Protein AF-A0A7V9L648-F1 (afdb_monomer)

Radius of gyration: 43.21 Å; Cα contacts (8 Å, |Δi|>4): 983; chains: 1; bounding box: 144×81×114 Å

Foldseek 3Di:
DDPDDPPPPPPPLVVLLVVLVVLVVLVQLQLFADDDQATAHLAPRDGDHQDPVSLVVNLVSLVCSCVVRVPNVCVVQPDSVLLVVLSVLSSVQSVCVVVVRHDHRDCLVSADPVLSVLLVVCCPALLNVLLRRLCSNCVSPRVLSCQLSVVCVVCRVLLVLQSDDQPPRHSSLLSNLLSLQQRDADPPDDSVLSVLLSVLLSLQSNFWFFQQVLVLVLLVLLLCLLVVHPGDHRDDTDISNSVSRVLSSVLSNADRLLSSLLSLLSSLLSVSQQRVQRRVLCVVCVVLSVVSVVLSPDDDDPVVSVVVSVVSSVVSVVSSVVRGQGAGSVLLSVLSSLSSDPLCSVQSVLLSLLSNLPDCVLPSLLSSLSSSQSSVLSVVPPPAPCLSLLSNLNSVCSNVVQAPQLCVLVVCSSRHPDHDNLSSLQRPQDDSVLSNLLSVLSSVCVVVVDDDNLLSQQLSLLVSLPDPDSVLSNLLSVLCVPQDAGRHNLLNNLLVLLFPPDSVRSNLSSRLLRVLVVVDDPVLSNLLSVVSNQCSVLVNSVLVSVCSVVVVSVLSSLLSLLLVLDDPVQQDRLFADDPCPVLVVDPPLLSVLLRLQRGQDPCSSVVLQVLCCVQDHDLVVLVVLLVVLVVVPDDPVSVVVNVVSVVCSVPPDHDDPVVSVVSSVVSNVVSSVRSSVVSSVSSLVVSLVVLCVLLVHPDDDPVCPPPVNVSLSSVLSVDDNVSNNVVSLLSVLLVDDDPSDPCPPPVNVVVCVVCVVVVHDCCVVRVFDWDFDQDPVGDTDTDTDDSRSSVVSVVCVVVVDDD

Structure (mmCIF, N/CA/C/O backbone):
data_AF-A0A7V9L648-F1
#
_entry.id   AF-A0A7V9L648-F1
#
loop_
_atom_site.group_PDB
_atom_site.id
_atom_site.type_symbol
_atom_site.label_atom_id
_atom_site.label_alt_id
_atom_site.label_comp_id
_atom_site.label_asym_id
_atom_site.label_entity_id
_atom_site.label_seq_id
_atom_site.pdbx_PDB_ins_code
_atom_site.Cartn_x
_atom_site.Cartn_y
_atom_site.Cartn_z
_atom_site.occupancy
_atom_site.B_iso_or_equiv
_atom_site.auth_seq_id
_atom_site.auth_comp_id
_atom_site.auth_asym_id
_atom_site.auth_atom_id
_atom_site.pdbx_PDB_model_num
ATOM 1 N N . MET A 1 1 ? -84.218 8.683 1.174 1.00 38.84 1 MET A N 1
ATOM 2 C CA . MET A 1 1 ? -83.471 7.964 2.228 1.00 38.84 1 MET A CA 1
ATOM 3 C C . MET A 1 1 ? -82.472 7.023 1.568 1.00 38.84 1 MET A C 1
ATOM 5 O O . MET A 1 1 ? -82.883 6.026 0.996 1.00 38.84 1 MET A O 1
ATOM 9 N N . ARG A 1 2 ? -81.182 7.378 1.557 1.00 35.69 2 ARG A N 1
ATOM 10 C CA . ARG A 1 2 ? -80.076 6.487 1.174 1.00 35.69 2 ARG A CA 1
ATOM 11 C C . ARG A 1 2 ? -79.136 6.431 2.372 1.00 35.69 2 ARG A C 1
ATOM 13 O O . ARG A 1 2 ? -78.462 7.411 2.665 1.00 35.69 2 ARG A O 1
ATOM 20 N N . THR A 1 3 ? -79.166 5.319 3.091 1.00 41.81 3 THR A N 1
ATOM 21 C CA . THR A 1 3 ? -78.207 4.977 4.141 1.00 41.81 3 THR A CA 1
ATOM 22 C C . THR A 1 3 ? -76.872 4.669 3.475 1.00 41.81 3 THR A C 1
ATOM 24 O O . THR A 1 3 ? -76.731 3.658 2.791 1.00 41.81 3 THR A O 1
ATOM 27 N N . SER A 1 4 ? -75.910 5.579 3.610 1.00 41.78 4 SER A N 1
ATOM 28 C CA . SER A 1 4 ? -74.532 5.356 3.189 1.00 41.78 4 SER A CA 1
ATOM 29 C C . SER A 1 4 ? -73.875 4.363 4.144 1.00 41.78 4 SER A C 1
ATOM 31 O O . SER A 1 4 ? -73.567 4.719 5.283 1.00 41.78 4 SER A O 1
ATOM 33 N N . GLU A 1 5 ? -73.667 3.132 3.678 1.00 42.41 5 GLU A N 1
ATOM 34 C CA . GLU A 1 5 ? -72.758 2.179 4.313 1.00 42.41 5 GLU A CA 1
ATOM 35 C C . GLU A 1 5 ? -71.391 2.844 4.543 1.00 42.41 5 GLU A C 1
ATOM 37 O O . GLU A 1 5 ? -70.835 3.457 3.618 1.00 42.41 5 GLU A O 1
ATOM 42 N N . PRO A 1 6 ? -70.822 2.747 5.755 1.00 50.50 6 PRO A N 1
ATOM 43 C CA . PRO A 1 6 ? -69.469 3.204 5.989 1.00 50.50 6 PRO A CA 1
ATOM 44 C C . PRO A 1 6 ? -68.538 2.300 5.180 1.00 50.50 6 PRO A C 1
ATOM 46 O O . PRO A 1 6 ? -68.372 1.122 5.483 1.00 50.50 6 PRO A O 1
ATOM 49 N N . LYS A 1 7 ? -67.938 2.857 4.119 1.00 48.00 7 LYS A N 1
ATOM 50 C CA . LYS A 1 7 ? -66.817 2.236 3.409 1.00 48.00 7 LYS A CA 1
ATOM 51 C C . LYS A 1 7 ? -65.731 1.938 4.432 1.00 48.00 7 LYS A C 1
ATOM 53 O O . LYS A 1 7 ? -64.966 2.830 4.804 1.00 48.00 7 LYS A O 1
ATOM 58 N N . ASP A 1 8 ? -65.673 0.680 4.841 1.00 49.72 8 ASP A N 1
ATOM 59 C CA . ASP A 1 8 ? -64.637 0.109 5.677 1.00 49.72 8 ASP A CA 1
ATOM 60 C C . ASP A 1 8 ? -63.332 0.147 4.871 1.00 49.72 8 ASP A C 1
ATOM 62 O O . ASP A 1 8 ? -62.964 -0.761 4.118 1.00 49.72 8 ASP A O 1
ATOM 66 N N . ARG A 1 9 ? -62.674 1.312 4.903 1.00 54.00 9 ARG A N 1
ATOM 67 C CA . ARG A 1 9 ? -61.370 1.529 4.289 1.00 54.00 9 ARG A CA 1
ATOM 68 C C . ARG A 1 9 ? -60.407 0.632 5.049 1.00 54.00 9 ARG A C 1
ATOM 70 O O . ARG A 1 9 ? -59.843 1.061 6.053 1.00 54.00 9 ARG A O 1
ATOM 77 N N . LYS A 1 10 ? -60.183 -0.582 4.534 1.00 56.06 10 LYS A N 1
ATOM 78 C CA . LYS A 1 10 ? -59.005 -1.411 4.816 1.00 56.06 10 LYS A CA 1
ATOM 79 C C . LYS A 1 10 ? -57.760 -0.565 4.533 1.00 56.06 10 LYS A C 1
ATOM 81 O O . LYS A 1 10 ? -57.192 -0.603 3.444 1.00 56.06 10 LYS A O 1
ATOM 86 N N . ARG A 1 11 ? -57.363 0.267 5.502 1.00 58.44 11 ARG A N 1
ATOM 87 C CA . ARG A 1 11 ? -56.056 0.920 5.537 1.00 58.44 11 ARG A CA 1
ATOM 88 C C . ARG A 1 11 ? -55.055 -0.215 5.413 1.00 58.44 11 ARG A C 1
ATOM 90 O O . ARG A 1 11 ? -55.095 -1.154 6.204 1.00 58.44 11 ARG A O 1
ATOM 97 N N . SER A 1 12 ? -54.219 -0.172 4.379 1.00 68.25 12 SER A N 1
ATOM 98 C CA . SER A 1 12 ? -53.241 -1.230 4.160 1.00 68.25 12 SER A CA 1
ATOM 99 C C . SER A 1 12 ? -52.417 -1.395 5.441 1.00 68.25 12 SER A C 1
ATOM 101 O O . SER A 1 12 ? -51.861 -0.428 5.969 1.00 68.25 12 SER A O 1
ATOM 103 N N . GLY A 1 13 ? -52.362 -2.616 5.979 1.00 81.19 13 GLY A N 1
ATOM 104 C CA . GLY A 1 13 ? -51.686 -2.889 7.254 1.00 81.19 13 GLY A CA 1
ATOM 105 C C . GLY A 1 13 ? -50.190 -2.540 7.249 1.00 81.19 13 GLY A C 1
ATOM 106 O O . GLY A 1 13 ? -49.554 -2.538 8.298 1.00 81.19 13 GLY A O 1
ATOM 107 N N . ALA A 1 14 ? -49.607 -2.249 6.082 1.00 86.06 14 ALA A N 1
ATOM 108 C CA . ALA A 1 14 ? -48.256 -1.712 5.941 1.00 86.06 14 ALA A CA 1
ATOM 109 C C . ALA A 1 14 ? -48.180 -0.209 6.268 1.00 86.06 14 ALA A C 1
ATOM 111 O O . ALA A 1 14 ? -47.294 0.211 7.009 1.00 86.06 14 ALA A O 1
ATOM 112 N N . GLY A 1 15 ? -49.125 0.599 5.769 1.00 89.94 15 GLY A N 1
ATOM 113 C CA . GLY A 1 15 ? -49.150 2.039 6.035 1.00 89.94 15 GLY A CA 1
ATOM 114 C C . GLY A 1 15 ? -49.412 2.354 7.507 1.00 89.94 15 GLY A C 1
ATOM 115 O O . GLY A 1 15 ? -48.826 3.283 8.059 1.00 89.94 15 GLY A O 1
ATOM 116 N N . ASP A 1 16 ? -50.249 1.546 8.160 1.00 91.44 16 ASP A N 1
ATOM 117 C CA . ASP A 1 16 ? -50.535 1.719 9.583 1.00 91.44 16 ASP A CA 1
ATOM 118 C C . ASP A 1 16 ? -49.346 1.343 10.477 1.00 91.44 16 ASP A C 1
ATOM 120 O O . ASP A 1 16 ? -48.981 2.115 11.361 1.00 91.44 16 ASP A O 1
ATOM 124 N N . ARG A 1 17 ? -48.651 0.240 10.159 1.00 92.56 17 ARG A N 1
ATOM 125 C CA . ARG A 1 17 ? -47.387 -0.134 10.815 1.00 92.56 17 ARG A CA 1
ATOM 126 C C . ARG A 1 17 ? -46.305 0.932 10.654 1.00 92.56 17 ARG A C 1
ATOM 128 O O . ARG A 1 17 ? -45.653 1.268 11.634 1.00 92.56 17 ARG A O 1
ATOM 135 N N . ARG A 1 18 ? -46.144 1.510 9.458 1.00 93.25 18 ARG A N 1
ATOM 136 C CA . ARG A 1 18 ? -45.162 2.584 9.223 1.00 93.25 18 ARG A CA 1
ATOM 137 C C . ARG A 1 18 ? -45.448 3.820 10.086 1.00 93.25 18 ARG A C 1
ATOM 139 O O . ARG A 1 18 ? -44.516 4.402 10.630 1.00 93.25 18 ARG A O 1
ATOM 146 N N . ARG A 1 19 ? -46.719 4.215 10.236 1.00 94.56 19 ARG A N 1
ATOM 147 C CA . ARG A 1 19 ? -47.105 5.354 11.091 1.00 94.56 19 ARG A CA 1
ATOM 148 C C . ARG A 1 19 ? -46.895 5.071 12.573 1.00 94.56 19 ARG A C 1
ATOM 150 O O . ARG A 1 19 ? -46.301 5.901 13.251 1.00 94.56 19 ARG A O 1
ATOM 157 N N . ALA A 1 20 ? -47.322 3.901 13.048 1.00 94.25 20 ALA A N 1
ATOM 158 C CA . ALA A 1 20 ? -47.070 3.475 14.421 1.00 94.25 20 ALA A CA 1
ATOM 159 C C . ALA A 1 20 ? -45.561 3.450 14.727 1.00 94.25 20 ALA A C 1
ATOM 161 O O . ALA A 1 20 ? -45.137 4.024 15.725 1.00 94.25 20 ALA A O 1
ATOM 162 N N . GLY A 1 21 ? -44.744 2.913 13.814 1.00 93.25 21 GLY A N 1
ATOM 163 C CA . GLY A 1 21 ? -43.283 2.971 13.906 1.00 93.25 21 GLY A CA 1
ATOM 164 C C . GLY A 1 21 ? -42.745 4.403 13.995 1.00 93.25 21 GLY A C 1
ATOM 165 O O . GLY A 1 21 ? -41.923 4.693 14.854 1.00 93.25 21 GLY A O 1
ATOM 166 N N . GLY A 1 22 ? -43.271 5.336 13.194 1.00 95.19 22 GLY A N 1
ATOM 167 C CA . GLY A 1 22 ? -42.896 6.755 13.272 1.00 95.19 22 GLY A CA 1
ATOM 168 C C . GLY A 1 22 ? -43.228 7.434 14.610 1.00 95.19 22 GLY A C 1
ATOM 169 O O . GLY A 1 22 ? -42.546 8.383 14.998 1.00 95.19 22 GLY A O 1
ATOM 170 N N . TYR A 1 23 ? -44.246 6.963 15.338 1.00 96.31 23 TYR A N 1
ATOM 171 C CA . TYR A 1 23 ? -44.505 7.404 16.713 1.00 96.31 23 TYR A CA 1
ATOM 172 C C . TYR A 1 23 ? -43.536 6.773 17.713 1.00 96.31 23 TYR A C 1
ATOM 174 O O . TYR A 1 23 ? -43.047 7.482 18.587 1.00 96.31 23 TYR A O 1
ATOM 182 N N . LEU A 1 24 ? -43.232 5.479 17.574 1.00 94.88 24 LEU A N 1
ATOM 183 C CA . LEU A 1 24 ? -42.267 4.792 18.440 1.00 94.88 24 LEU A CA 1
ATOM 184 C C . LEU A 1 24 ? -40.866 5.405 18.326 1.00 94.88 24 LEU A C 1
ATOM 186 O O . LEU A 1 24 ? -40.232 5.644 19.344 1.00 94.88 24 LEU A O 1
ATOM 190 N N . VAL A 1 25 ? -40.440 5.805 17.124 1.00 92.88 25 VAL A N 1
ATOM 191 C CA . VAL A 1 25 ? -39.179 6.545 16.920 1.00 92.88 25 VAL A CA 1
ATOM 192 C C . VAL A 1 25 ? -39.148 7.863 17.706 1.00 92.88 25 VAL A C 1
ATOM 194 O O . VAL A 1 25 ? -38.105 8.264 18.199 1.00 92.88 25 VAL A O 1
ATOM 197 N N . GLN A 1 26 ? -40.283 8.545 17.896 1.00 94.06 26 GLN A N 1
ATOM 198 C CA . GLN A 1 26 ? -40.326 9.758 18.730 1.00 94.06 26 GLN A CA 1
ATOM 199 C C . GLN A 1 26 ? -40.237 9.463 20.236 1.00 94.06 26 GLN A C 1
ATOM 201 O O . GLN A 1 26 ? -40.047 10.389 21.028 1.00 94.06 26 GLN A O 1
ATOM 206 N N . LEU A 1 27 ? -40.404 8.201 20.635 1.00 93.88 27 LEU A N 1
ATOM 207 C CA . LEU A 1 27 ? -40.248 7.717 22.003 1.00 93.88 27 LEU A CA 1
ATOM 208 C C . LEU A 1 27 ? -38.885 7.058 22.243 1.00 93.88 27 LEU A C 1
ATOM 210 O O . LEU A 1 27 ? -38.610 6.733 23.393 1.00 93.88 27 LEU A O 1
ATOM 214 N N . SER A 1 28 ? -38.028 6.906 21.226 1.00 91.06 28 SER A N 1
ATOM 215 C CA . SER A 1 28 ? -36.736 6.209 21.360 1.00 91.06 28 SER A CA 1
ATOM 216 C C . SER A 1 28 ? -35.803 6.860 22.379 1.00 91.06 28 SER A C 1
ATOM 218 O O . SER A 1 28 ? -34.955 6.204 22.962 1.00 91.06 28 SER A O 1
ATOM 220 N N . TRP A 1 29 ? -35.994 8.142 22.700 1.00 91.44 29 TRP A N 1
ATOM 221 C CA . TRP A 1 29 ? -35.241 8.781 23.779 1.00 91.44 29 TRP A CA 1
ATOM 222 C C . TRP A 1 29 ? -35.503 8.147 25.159 1.00 91.44 29 TRP A C 1
ATOM 224 O O . TRP A 1 29 ? -34.675 8.297 26.050 1.00 91.44 29 TRP A O 1
ATOM 234 N N . LEU A 1 30 ? -36.616 7.419 25.340 1.00 92.94 30 LEU A N 1
ATOM 235 C CA . LEU A 1 30 ? -36.914 6.609 26.530 1.00 92.94 30 LEU A CA 1
ATOM 236 C C . LEU A 1 30 ? -36.149 5.272 26.553 1.00 92.94 30 LEU A C 1
ATOM 238 O O . LEU A 1 30 ? -36.219 4.548 27.548 1.00 92.94 30 LEU A O 1
ATOM 242 N N . GLU A 1 31 ? -35.416 4.921 25.499 1.00 90.25 31 GLU A N 1
ATOM 243 C CA . GLU A 1 31 ? -34.428 3.834 25.486 1.00 90.25 31 GLU A CA 1
ATOM 244 C C . GLU A 1 31 ? -33.138 4.369 26.120 1.00 90.25 31 GLU A C 1
ATOM 246 O O . GLU A 1 31 ? -32.157 4.751 25.482 1.00 90.25 31 GLU A O 1
ATOM 251 N N . GLY A 1 32 ? -33.204 4.498 27.438 1.00 92.06 32 GLY A N 1
ATOM 252 C CA . GLY A 1 32 ? -32.206 5.134 28.275 1.00 92.06 32 GLY A CA 1
ATOM 253 C C . GLY A 1 32 ? -32.387 4.725 29.723 1.00 92.06 32 GLY A 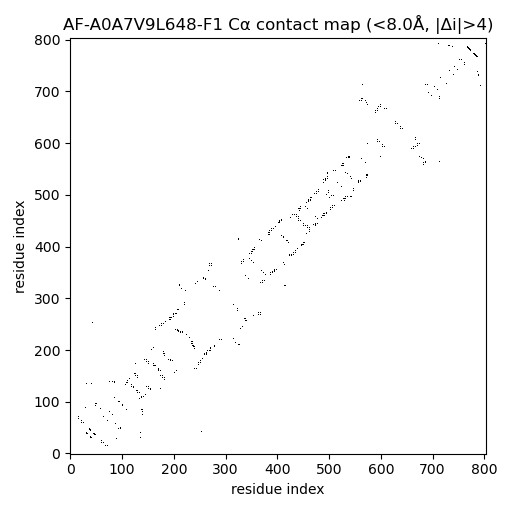C 1
ATOM 254 O O . GLY A 1 32 ? -33.176 3.828 30.038 1.00 92.06 32 GLY A O 1
ATOM 255 N N . PHE A 1 33 ? -31.666 5.403 30.599 1.00 93.62 33 PHE A N 1
ATOM 256 C CA . PHE A 1 33 ? -31.714 5.159 32.030 1.00 93.62 33 PHE A CA 1
ATOM 257 C C . PHE A 1 33 ? -31.413 6.445 32.823 1.00 93.62 33 PHE A C 1
ATOM 259 O O . PHE A 1 33 ? -30.828 7.390 32.282 1.00 93.62 33 PHE A O 1
ATOM 266 N N . PRO A 1 34 ? -31.818 6.499 34.102 1.00 93.75 34 PRO A N 1
ATOM 267 C CA . PRO A 1 34 ? -31.428 7.556 35.031 1.00 93.75 34 PRO A CA 1
ATOM 268 C C . PRO A 1 34 ? -29.911 7.723 35.160 1.00 93.75 34 PRO A C 1
ATOM 270 O O . PRO A 1 34 ? -29.211 6.746 35.404 1.00 93.75 34 PRO A O 1
ATOM 273 N N . ASP A 1 35 ? -29.409 8.954 35.071 1.00 91.06 35 ASP A N 1
ATOM 274 C CA . ASP A 1 35 ? -28.010 9.285 35.373 1.00 91.06 35 ASP A CA 1
ATOM 275 C C . ASP A 1 35 ? -27.917 10.562 36.227 1.00 91.06 35 ASP A C 1
ATOM 277 O O . ASP A 1 35 ? -28.883 11.328 36.325 1.00 91.06 35 ASP A O 1
ATOM 281 N N . ALA A 1 36 ? -26.758 10.803 36.847 1.00 81.44 36 ALA A N 1
ATOM 282 C CA . ALA A 1 36 ? -26.481 11.998 37.639 1.00 81.44 36 ALA A CA 1
ATOM 283 C C . ALA A 1 36 ? -26.603 13.258 36.758 1.00 81.44 36 ALA A C 1
ATOM 285 O O . ALA A 1 36 ? -25.677 13.637 36.046 1.00 81.44 36 ALA A O 1
ATOM 286 N N . GLY A 1 37 ? -27.781 13.888 36.774 1.00 80.50 37 GLY A N 1
ATOM 287 C CA . GLY A 1 37 ? -28.088 15.089 35.990 1.00 80.50 37 GLY A CA 1
ATOM 288 C C . GLY A 1 37 ? -29.165 14.926 34.913 1.00 80.50 37 GLY A C 1
ATOM 289 O O . GLY A 1 37 ? -29.454 15.899 34.219 1.00 80.50 37 GLY A O 1
ATOM 290 N N . GLY A 1 38 ? -29.793 13.753 34.760 1.00 92.00 38 GLY A N 1
ATOM 291 C CA . GLY A 1 38 ? -30.929 13.608 33.843 1.00 92.00 38 GLY A CA 1
ATOM 292 C C . GLY A 1 38 ? -31.193 12.186 33.360 1.00 92.00 38 GLY A C 1
ATOM 293 O O . GLY A 1 38 ? -31.081 11.216 34.107 1.00 92.00 38 GLY A O 1
ATOM 294 N N . TRP A 1 39 ? -31.593 12.076 32.093 1.00 95.00 39 TRP A N 1
ATOM 295 C CA . TRP A 1 39 ? -31.871 10.802 31.434 1.00 95.00 39 TRP A CA 1
ATOM 296 C C . TRP A 1 39 ? -30.827 10.538 30.359 1.00 95.00 39 TRP A C 1
ATOM 298 O O . TRP A 1 39 ? -30.716 11.300 29.402 1.00 95.00 39 TRP A O 1
ATOM 308 N N . ARG A 1 40 ? -30.042 9.475 30.492 1.00 92.31 40 ARG A N 1
ATOM 309 C CA . ARG A 1 40 ? -29.003 9.135 29.520 1.00 92.31 40 ARG A CA 1
ATOM 310 C C . ARG A 1 40 ? -29.563 8.170 28.488 1.00 92.31 40 ARG A C 1
ATOM 312 O O . ARG A 1 40 ? -30.020 7.084 28.835 1.00 92.31 40 ARG A O 1
ATOM 319 N N . ALA A 1 41 ? -29.542 8.572 27.222 1.00 90.31 41 ALA A N 1
ATOM 320 C CA . ALA A 1 41 ? -29.915 7.693 26.122 1.00 90.31 41 ALA A CA 1
ATOM 321 C C . ALA A 1 41 ? -28.855 6.598 25.931 1.00 90.31 41 ALA A C 1
ATOM 323 O O . ALA A 1 41 ? -27.656 6.874 26.001 1.00 90.31 41 ALA A O 1
ATOM 324 N N . ILE A 1 42 ? -29.293 5.369 25.648 1.00 82.44 42 ILE A N 1
ATOM 325 C CA . ILE A 1 42 ? -28.395 4.260 25.287 1.00 82.44 42 ILE A CA 1
ATOM 326 C C . ILE A 1 42 ? -27.710 4.570 23.954 1.00 82.44 42 ILE A C 1
ATOM 328 O O . ILE A 1 42 ? -26.509 4.356 23.782 1.00 82.44 42 ILE A O 1
ATOM 332 N N . GLU A 1 43 ? -28.471 5.068 22.981 1.00 76.25 43 GLU A N 1
ATOM 333 C CA . GLU A 1 43 ? -27.930 5.487 21.693 1.00 76.25 43 GLU A CA 1
ATOM 334 C C . GLU A 1 43 ? -27.242 6.850 21.795 1.00 76.25 43 GLU A C 1
ATOM 336 O O . GLU A 1 43 ? -27.793 7.814 22.327 1.00 76.25 43 GLU A O 1
ATOM 341 N N . GLY A 1 44 ? -26.006 6.923 21.293 1.00 74.50 44 GLY A N 1
ATOM 342 C CA . GLY A 1 44 ? -25.199 8.145 21.311 1.00 74.50 44 GLY A CA 1
ATOM 343 C C . GLY A 1 44 ? -24.657 8.551 22.683 1.00 74.50 44 GLY A C 1
ATOM 344 O O . GLY A 1 44 ? -23.923 9.531 22.747 1.00 74.50 44 GLY A O 1
ATOM 345 N N . ASP A 1 45 ? -25.007 7.832 23.760 1.00 82.19 45 ASP A N 1
ATOM 346 C CA . ASP A 1 45 ? -24.575 8.127 25.135 1.00 82.19 45 ASP A CA 1
ATOM 347 C C . ASP A 1 45 ? -24.841 9.593 25.545 1.00 82.19 45 ASP A C 1
ATOM 349 O O . ASP A 1 45 ? -24.079 10.243 26.266 1.00 82.19 45 ASP A O 1
ATOM 353 N N . ARG A 1 46 ? -25.945 10.152 25.034 1.00 89.50 46 ARG A N 1
ATOM 354 C CA . ARG A 1 46 ? -26.309 11.554 25.238 1.00 89.50 46 ARG A CA 1
ATOM 355 C C . ARG A 1 46 ? -27.082 11.711 26.539 1.00 89.50 46 ARG A C 1
ATOM 357 O O . ARG A 1 46 ? -28.136 11.097 26.712 1.00 89.50 46 ARG A O 1
ATOM 364 N N . LEU A 1 47 ? -26.616 12.608 27.405 1.00 92.19 47 LEU A N 1
ATOM 365 C CA . LEU A 1 47 ? -27.409 13.075 28.537 1.00 92.19 47 LEU A CA 1
ATOM 366 C C . LEU A 1 47 ? -28.520 14.001 28.025 1.00 92.19 47 LEU A C 1
ATOM 368 O O . LEU A 1 47 ? -28.257 15.030 27.406 1.00 92.19 47 LEU A O 1
ATOM 372 N N . ILE A 1 48 ? -29.767 13.604 28.242 1.00 93.75 48 ILE A N 1
ATOM 373 C CA . ILE A 1 48 ? -30.957 14.371 27.896 1.00 93.75 48 ILE A CA 1
ATOM 374 C C . ILE A 1 48 ? -31.389 15.137 29.138 1.00 93.75 48 ILE A C 1
ATOM 376 O O . ILE A 1 48 ? -31.803 14.547 30.142 1.00 93.75 48 ILE A O 1
ATOM 380 N N . THR A 1 49 ? -31.329 16.463 29.039 1.00 94.25 49 THR A N 1
ATOM 381 C CA . THR A 1 49 ? -31.955 17.351 30.014 1.00 94.25 49 THR A CA 1
ATOM 382 C C . THR A 1 49 ? -33.455 17.099 30.008 1.00 94.25 49 THR A C 1
ATOM 384 O O . THR A 1 49 ? -34.119 17.186 28.972 1.00 94.25 49 THR A O 1
ATOM 387 N N . LEU A 1 50 ? -33.991 16.744 31.170 1.00 95.12 50 LEU A N 1
ATOM 388 C CA . LEU A 1 50 ? -35.405 16.444 31.309 1.00 95.12 50 LEU A CA 1
ATOM 389 C C . LEU A 1 50 ? -36.214 17.737 31.369 1.00 95.12 50 LEU A C 1
ATOM 391 O O . LEU A 1 50 ? -36.063 18.541 32.283 1.00 95.12 50 LEU A O 1
ATOM 395 N N . GLU A 1 51 ? -37.121 17.902 30.411 1.00 95.31 51 GLU A N 1
ATOM 396 C CA . GLU A 1 51 ? -38.049 19.027 30.354 1.00 95.31 51 GLU A CA 1
ATOM 397 C C . GLU A 1 51 ? -39.495 18.537 30.448 1.00 95.31 51 GLU A C 1
ATOM 399 O O . GLU A 1 51 ? -39.885 17.551 29.809 1.00 95.31 51 GLU A O 1
ATOM 404 N N . GLY A 1 52 ? -40.335 19.268 31.188 1.00 96.00 52 GLY A N 1
ATOM 405 C CA . GLY A 1 52 ? -41.748 18.910 31.357 1.00 96.00 52 GLY A CA 1
ATOM 406 C C . GLY A 1 52 ? -42.496 18.797 30.022 1.00 96.00 52 GLY A C 1
ATOM 407 O O . GLY A 1 52 ? -43.319 17.896 29.841 1.00 96.00 52 GLY A O 1
ATOM 408 N N . GLY A 1 53 ? -42.154 19.652 29.050 1.00 96.06 53 GLY A N 1
ATOM 409 C CA . GLY A 1 53 ? -42.716 19.613 27.698 1.00 96.06 53 GLY A CA 1
ATOM 410 C C . GLY A 1 53 ? -42.391 18.319 26.943 1.00 96.06 53 GLY A C 1
ATOM 411 O O . GLY A 1 53 ? -43.282 17.735 26.322 1.00 96.06 53 GLY A O 1
ATOM 412 N N . ALA A 1 54 ? -41.152 17.827 27.040 1.00 94.75 54 ALA A N 1
ATOM 413 C CA . ALA A 1 54 ? -40.726 16.581 26.401 1.00 94.75 54 ALA A CA 1
ATOM 414 C C . ALA A 1 54 ? -41.452 15.362 26.996 1.00 94.75 54 ALA A C 1
ATOM 416 O O . ALA A 1 54 ? -41.986 14.534 26.253 1.00 94.75 54 ALA A O 1
ATOM 417 N N . VAL A 1 55 ? -41.565 15.300 28.329 1.00 96.88 55 VAL A N 1
ATOM 418 C CA . VAL A 1 55 ? -42.283 14.228 29.042 1.00 96.88 55 VAL A CA 1
ATOM 419 C C . VAL A 1 55 ? -43.779 14.239 28.701 1.00 96.88 55 VAL A C 1
ATOM 421 O O . VAL A 1 55 ? -44.357 13.196 28.383 1.00 96.88 55 VAL A O 1
ATOM 424 N N . ALA A 1 56 ? -44.418 15.414 28.697 1.00 97.00 56 ALA A N 1
ATOM 425 C CA . ALA A 1 56 ? -45.828 15.553 28.330 1.00 97.00 56 ALA A CA 1
ATOM 426 C C . ALA A 1 56 ? -46.087 15.153 26.867 1.00 97.00 56 ALA A C 1
ATOM 428 O O . ALA A 1 56 ? -47.058 14.446 26.573 1.00 97.00 56 ALA A O 1
ATOM 429 N N . LYS A 1 57 ? -45.196 15.557 25.950 1.00 97.12 57 LYS A N 1
ATOM 430 C CA . LYS A 1 57 ? -45.254 15.177 24.534 1.00 97.12 57 LYS A CA 1
ATOM 431 C C . LYS A 1 57 ? -45.115 13.664 24.357 1.00 97.12 57 LYS A C 1
ATOM 433 O O . LYS A 1 57 ? -45.942 13.077 23.662 1.00 97.12 57 LYS A O 1
ATOM 438 N N . ALA A 1 58 ? -44.143 13.029 25.009 1.00 96.88 58 ALA A N 1
ATOM 439 C CA . ALA A 1 58 ? -43.951 11.580 24.955 1.00 96.88 58 ALA A CA 1
ATOM 440 C C . ALA A 1 58 ? -45.175 10.820 25.491 1.00 96.88 58 ALA A C 1
ATOM 442 O O . ALA A 1 58 ? -45.680 9.914 24.829 1.00 96.88 58 ALA A O 1
ATOM 443 N N . ARG A 1 59 ? -45.750 11.258 26.621 1.00 97.69 59 ARG A N 1
ATOM 444 C CA . ARG A 1 59 ? -46.989 10.676 27.166 1.00 97.69 59 ARG A CA 1
ATOM 445 C C . ARG A 1 59 ? -48.158 10.787 26.183 1.00 97.69 59 ARG A C 1
ATOM 447 O O . ARG A 1 59 ? -48.918 9.833 26.016 1.00 97.69 59 ARG A O 1
ATOM 454 N N . ARG A 1 60 ? -48.306 11.938 25.515 1.00 97.75 60 ARG A N 1
ATOM 455 C CA . ARG A 1 60 ? -49.323 12.136 24.470 1.00 97.75 60 ARG A CA 1
ATOM 456 C C . ARG A 1 60 ? -49.087 11.199 23.288 1.00 97.75 60 ARG A C 1
ATOM 458 O O . ARG A 1 60 ? -50.034 10.556 22.858 1.00 97.75 60 ARG A O 1
ATOM 465 N N . ILE A 1 61 ? -47.856 11.106 22.789 1.00 97.62 61 ILE A N 1
ATOM 466 C CA . ILE A 1 61 ? -47.490 10.231 21.665 1.00 97.62 61 ILE A CA 1
ATOM 467 C C . ILE A 1 61 ? -47.799 8.767 21.986 1.00 97.62 61 ILE A C 1
ATOM 469 O O . ILE A 1 61 ? -48.461 8.104 21.190 1.00 97.62 61 ILE A O 1
ATOM 473 N N . ALA A 1 62 ? -47.396 8.287 23.162 1.00 96.56 62 ALA A N 1
ATOM 474 C CA . ALA A 1 62 ? -47.643 6.916 23.594 1.00 96.56 62 ALA A CA 1
ATOM 475 C C . ALA A 1 62 ? -49.150 6.593 23.674 1.00 96.56 62 ALA A C 1
ATOM 477 O O . ALA A 1 62 ? -49.608 5.589 23.132 1.00 96.56 62 ALA A O 1
ATOM 478 N N . ARG A 1 63 ? -49.964 7.496 24.238 1.00 97.31 63 ARG A N 1
ATOM 479 C CA . ARG A 1 63 ? -51.432 7.337 24.251 1.00 97.31 63 ARG A CA 1
ATOM 480 C C . ARG A 1 63 ? -52.046 7.399 22.851 1.00 97.31 63 ARG A C 1
ATOM 482 O O . ARG A 1 63 ? -52.983 6.659 22.558 1.00 97.31 63 ARG A O 1
ATOM 489 N N . THR A 1 64 ? -51.529 8.270 21.985 1.00 97.00 64 THR A N 1
ATOM 490 C CA . THR A 1 64 ? -51.971 8.377 20.590 1.00 97.00 64 THR A CA 1
ATOM 491 C C . THR A 1 64 ? -51.713 7.077 19.838 1.00 97.00 64 THR A C 1
ATOM 493 O O . THR A 1 64 ? -52.637 6.577 19.204 1.00 97.00 64 THR A O 1
ATOM 496 N N . VAL A 1 65 ? -50.511 6.490 19.933 1.00 96.69 65 VAL A N 1
ATOM 497 C CA . VAL A 1 65 ? -50.206 5.243 19.214 1.00 96.69 65 VAL A CA 1
ATOM 498 C C . VAL A 1 65 ? -51.061 4.075 19.714 1.00 96.69 65 VAL A C 1
ATOM 500 O O . VAL A 1 65 ? -51.567 3.315 18.893 1.00 96.69 65 VAL A O 1
ATOM 503 N N . MET A 1 66 ? -51.337 3.984 21.021 1.00 96.62 66 MET A N 1
ATOM 504 C CA . MET A 1 66 ? -52.263 2.977 21.565 1.00 96.62 66 MET A CA 1
ATOM 505 C C . MET A 1 66 ? -53.685 3.130 21.016 1.00 96.62 66 MET A C 1
ATOM 507 O O . MET A 1 66 ? -54.315 2.147 20.635 1.00 96.62 66 MET A O 1
ATOM 511 N N . ARG A 1 67 ? -54.193 4.368 20.963 1.00 97.06 67 ARG A N 1
ATOM 512 C CA . ARG A 1 67 ? -55.567 4.659 20.535 1.00 97.06 67 ARG A CA 1
ATOM 513 C C . ARG A 1 67 ? -55.757 4.521 19.026 1.00 97.06 67 ARG A C 1
ATOM 515 O O . ARG A 1 67 ? -56.780 4.017 18.580 1.00 97.06 67 ARG A O 1
ATOM 522 N N . GLU A 1 68 ? -54.814 5.034 18.241 1.00 96.56 68 GLU A N 1
ATOM 523 C CA . GLU A 1 68 ? -54.966 5.176 16.788 1.00 96.56 68 GLU A CA 1
ATOM 524 C C . GLU A 1 68 ? -54.422 3.978 16.005 1.00 96.56 68 GLU A C 1
ATOM 526 O O . GLU A 1 68 ? -54.823 3.781 14.857 1.00 96.56 68 GLU A O 1
ATOM 531 N N . HIS A 1 69 ? -53.565 3.156 16.623 1.00 95.88 69 HIS A N 1
ATOM 532 C CA . HIS A 1 69 ? -52.919 2.008 15.982 1.00 95.88 69 HIS A CA 1
ATOM 533 C C . HIS A 1 69 ? -53.057 0.675 16.757 1.00 95.88 69 HIS A C 1
ATOM 535 O O . HIS A 1 69 ? -52.085 -0.085 16.830 1.00 95.88 69 HIS A O 1
ATOM 541 N N . PRO A 1 70 ? -54.246 0.307 17.281 1.00 95.94 70 PRO A N 1
ATOM 542 C CA . PRO A 1 70 ? -54.413 -0.857 18.163 1.00 95.94 70 PRO A CA 1
ATOM 543 C C . PRO A 1 70 ? -54.095 -2.205 17.494 1.00 95.94 70 PRO A C 1
ATOM 545 O O . PRO A 1 70 ? -53.743 -3.162 18.171 1.00 95.94 70 PRO A O 1
ATOM 548 N N . GLN A 1 71 ? -54.186 -2.298 16.162 1.00 94.25 71 GLN A N 1
ATOM 549 C CA . GLN A 1 71 ? -53.866 -3.526 15.416 1.00 94.25 71 GLN A CA 1
ATOM 550 C C . GLN A 1 71 ? -52.400 -3.610 14.965 1.00 94.25 71 GLN A C 1
ATOM 552 O O . GLN A 1 71 ? -51.894 -4.700 14.684 1.00 94.25 71 GLN A O 1
ATOM 557 N N . ALA A 1 72 ? -51.727 -2.464 14.824 1.00 94.75 72 ALA A N 1
ATOM 558 C CA . ALA A 1 72 ? -50.341 -2.399 14.374 1.00 94.75 72 ALA A CA 1
ATOM 559 C C . ALA A 1 72 ? -49.363 -2.444 15.551 1.00 94.75 72 ALA A C 1
ATOM 561 O O . ALA A 1 72 ? -48.312 -3.067 15.425 1.00 94.75 72 ALA A O 1
ATOM 562 N N . LEU A 1 73 ? -49.724 -1.837 16.686 1.00 94.50 73 LEU A N 1
ATOM 563 C CA . LEU A 1 73 ? -48.869 -1.741 17.865 1.00 94.50 73 LEU A CA 1
ATOM 564 C C . LEU A 1 73 ? -48.451 -3.114 18.433 1.00 94.50 73 LEU A C 1
ATOM 566 O O . LEU A 1 73 ? -47.246 -3.302 18.582 1.00 94.50 73 LEU A O 1
ATOM 570 N N . PRO A 1 74 ? -49.338 -4.118 18.623 1.00 95.25 74 PRO A N 1
ATOM 571 C CA . PRO A 1 74 ? -48.918 -5.440 19.107 1.00 95.25 74 PRO A CA 1
ATOM 572 C C . PRO A 1 74 ? -47.885 -6.131 18.206 1.00 95.25 74 PRO A C 1
ATOM 574 O O . PRO A 1 74 ? -47.075 -6.925 18.665 1.00 95.25 74 PRO A O 1
ATOM 577 N N . LYS A 1 75 ? -47.877 -5.816 16.904 1.00 93.12 75 LYS A N 1
ATOM 578 C CA . LYS A 1 75 ? -46.902 -6.367 15.946 1.00 93.12 75 LYS A CA 1
ATOM 579 C C . LYS A 1 75 ? -45.536 -5.683 16.017 1.00 93.12 75 LYS A C 1
ATOM 581 O O . LYS A 1 75 ? -44.601 -6.177 15.401 1.00 93.12 75 LYS A O 1
ATOM 586 N N . LEU A 1 76 ? -45.458 -4.522 16.667 1.00 91.38 76 LEU A N 1
ATOM 587 C CA . LEU A 1 76 ? -44.239 -3.730 16.814 1.00 91.38 76 LEU A CA 1
ATOM 588 C C . LEU A 1 76 ? -43.625 -3.884 18.208 1.00 91.38 76 LEU A C 1
ATOM 590 O O . LEU A 1 76 ? -42.409 -3.919 18.306 1.00 91.38 76 LEU A O 1
ATOM 594 N N . VAL A 1 77 ? -44.448 -3.976 19.260 1.00 91.88 77 VAL A N 1
ATOM 595 C CA . VAL A 1 77 ? -43.976 -4.014 20.662 1.00 91.88 77 VAL A CA 1
ATOM 596 C C . VAL A 1 77 ? -44.357 -5.295 21.412 1.00 91.88 77 VAL A C 1
ATOM 598 O O . VAL A 1 77 ? -44.024 -5.441 22.583 1.00 91.88 77 VAL A O 1
ATOM 601 N N . GLY A 1 78 ? -45.078 -6.221 20.772 1.00 92.62 78 GLY A N 1
ATOM 602 C CA . GLY A 1 78 ? -45.577 -7.435 21.417 1.00 92.62 78 GLY A CA 1
ATOM 603 C C . GLY A 1 78 ? -46.722 -7.142 22.389 1.00 92.62 78 GLY A C 1
ATOM 604 O O . GLY A 1 78 ? -47.824 -6.773 21.978 1.00 92.62 78 GLY A O 1
ATOM 605 N N . ASP A 1 79 ? -46.466 -7.326 23.682 1.00 93.69 79 ASP A N 1
ATOM 606 C CA . ASP A 1 79 ? -47.432 -7.086 24.755 1.00 93.69 79 ASP A CA 1
ATOM 607 C C . ASP A 1 79 ? -47.618 -5.577 24.997 1.00 93.69 79 ASP A C 1
ATOM 609 O O . ASP A 1 79 ? -46.770 -4.900 25.583 1.00 93.69 79 ASP A O 1
ATOM 613 N N . VAL A 1 8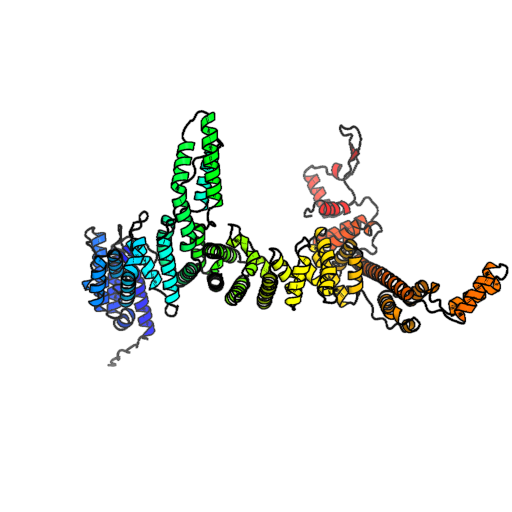0 ? -48.752 -5.046 24.532 1.00 94.44 80 VAL A N 1
ATOM 614 C CA . VAL A 1 80 ? -49.068 -3.611 24.591 1.00 94.44 80 VAL A CA 1
ATOM 615 C C . VAL A 1 80 ? -49.289 -3.117 26.019 1.00 94.44 80 VAL A C 1
ATOM 617 O O . VAL A 1 80 ? -48.911 -1.984 26.325 1.00 94.44 80 VAL A O 1
ATOM 620 N N . GLU A 1 81 ? -49.891 -3.925 26.894 1.00 94.69 81 GLU A N 1
ATOM 621 C CA . GLU A 1 81 ? -50.157 -3.516 28.278 1.00 94.69 81 GLU A CA 1
ATOM 622 C C . GLU A 1 81 ? -48.852 -3.411 29.057 1.00 94.69 81 GLU A C 1
ATOM 624 O O . GLU A 1 81 ? -48.593 -2.393 29.707 1.00 94.69 81 GLU A O 1
ATOM 629 N N . ARG A 1 82 ? -47.987 -4.419 28.911 1.00 93.19 82 ARG A N 1
ATOM 630 C CA . ARG A 1 82 ? -46.650 -4.406 29.501 1.00 93.19 82 ARG A CA 1
ATOM 631 C C . ARG A 1 82 ? -45.805 -3.256 28.954 1.00 93.19 82 ARG A C 1
ATOM 633 O O . ARG A 1 82 ? -45.209 -2.518 29.738 1.00 93.19 82 ARG A O 1
ATOM 640 N N . TRP A 1 83 ? -45.784 -3.061 27.633 1.00 94.56 83 TRP A N 1
ATOM 641 C CA . TRP A 1 83 ? -45.088 -1.935 27.001 1.00 94.56 83 TRP A CA 1
ATOM 642 C C . TRP A 1 83 ? -45.571 -0.582 27.544 1.00 94.56 83 TRP A C 1
ATOM 644 O O . TRP A 1 83 ? -44.758 0.286 27.867 1.00 94.56 83 TRP A O 1
ATOM 654 N N . TRP A 1 84 ? -46.884 -0.393 27.707 1.00 95.81 84 TRP A N 1
ATOM 655 C CA . TRP A 1 84 ? -47.420 0.846 28.269 1.00 95.81 84 TRP A CA 1
ATOM 656 C C . TRP A 1 84 ? -47.036 1.026 29.740 1.00 95.81 84 TRP A C 1
ATOM 658 O O . TRP A 1 84 ? -46.623 2.121 30.119 1.00 95.81 84 TRP A O 1
ATOM 668 N N . ALA A 1 85 ? -47.115 -0.028 30.559 1.00 95.56 85 ALA A N 1
ATOM 669 C CA . ALA A 1 85 ? -46.716 0.026 31.966 1.00 95.56 85 ALA A CA 1
ATOM 670 C C . ALA A 1 85 ? -45.251 0.468 32.125 1.00 95.56 85 ALA A C 1
ATOM 672 O O . ALA A 1 85 ? -44.934 1.293 32.982 1.00 95.56 85 ALA A O 1
ATOM 673 N N . ILE A 1 86 ? -44.380 -0.022 31.241 1.00 94.44 86 ILE A N 1
ATOM 674 C CA . ILE A 1 86 ? -42.973 0.370 31.133 1.00 94.44 86 ILE A CA 1
ATOM 675 C C . ILE A 1 86 ? -42.825 1.851 30.784 1.00 94.44 86 ILE A C 1
ATOM 677 O O . ILE A 1 86 ? -42.125 2.591 31.479 1.00 94.44 86 ILE A O 1
ATOM 681 N N . VAL A 1 87 ? -43.465 2.288 29.695 1.00 95.12 87 VAL A N 1
ATOM 682 C CA . VAL A 1 87 ? -43.364 3.671 29.209 1.00 95.12 87 VAL A CA 1
ATOM 683 C C . VAL A 1 87 ? -43.890 4.639 30.264 1.00 95.12 87 VAL A C 1
ATOM 685 O O . VAL A 1 87 ? -43.259 5.658 30.544 1.00 95.12 87 VAL A O 1
ATOM 688 N N . ASP A 1 88 ? -45.016 4.314 30.891 1.00 96.38 88 ASP A N 1
ATOM 689 C CA . ASP A 1 88 ? -45.600 5.130 31.945 1.00 96.38 88 ASP A CA 1
ATOM 690 C C . ASP A 1 88 ? -44.713 5.185 33.197 1.00 96.38 88 ASP A C 1
ATOM 692 O O . ASP A 1 88 ? -44.528 6.272 33.747 1.00 96.38 88 ASP A O 1
ATOM 696 N N . ALA A 1 89 ? -44.100 4.067 33.611 1.00 96.31 89 ALA A N 1
ATOM 697 C CA . ALA A 1 89 ? -43.144 4.045 34.720 1.00 96.31 89 ALA A CA 1
ATOM 698 C C . ALA A 1 89 ? -41.936 4.960 34.450 1.00 96.31 89 ALA A C 1
ATOM 700 O O . ALA A 1 89 ? -41.621 5.815 35.282 1.00 96.31 89 ALA A O 1
ATOM 701 N N . LYS A 1 90 ? -41.325 4.867 33.258 1.00 96.69 90 LYS A N 1
ATOM 702 C CA . LYS A 1 90 ? -40.225 5.756 32.837 1.00 96.69 90 LYS A CA 1
ATOM 703 C C . LYS A 1 90 ? -40.652 7.227 32.840 1.00 96.69 90 LYS A C 1
ATOM 705 O O . LYS A 1 90 ? -39.965 8.076 33.397 1.00 96.69 90 LYS A O 1
ATOM 710 N N . LEU A 1 91 ? -41.821 7.551 32.282 1.00 96.38 91 LEU A N 1
ATOM 711 C CA . LEU A 1 91 ? -42.322 8.931 32.226 1.00 96.38 91 LEU A CA 1
ATOM 712 C C . LEU A 1 91 ? -42.705 9.494 33.602 1.00 96.38 91 LEU A C 1
ATOM 714 O O . LEU A 1 91 ? -42.560 10.700 33.828 1.00 96.38 91 LEU A O 1
ATOM 718 N N . ARG A 1 92 ? -43.217 8.661 34.517 1.00 96.62 92 ARG A N 1
ATOM 719 C CA . ARG A 1 92 ? -43.460 9.047 35.916 1.00 96.62 92 ARG A CA 1
ATOM 720 C C . ARG A 1 92 ? -42.151 9.364 36.618 1.00 96.62 92 ARG A C 1
ATOM 722 O O . ARG A 1 92 ? -42.059 10.427 37.227 1.00 96.62 92 ARG A O 1
ATOM 729 N N . TRP A 1 93 ? -41.140 8.516 36.441 1.00 96.69 93 TRP A N 1
ATOM 730 C CA . TRP A 1 93 ? -39.803 8.782 36.954 1.00 96.69 93 TRP A CA 1
ATOM 731 C C . TRP A 1 93 ? -39.240 10.100 36.414 1.00 96.69 93 TRP A C 1
ATOM 733 O O . TRP A 1 93 ? -38.871 10.963 37.203 1.00 96.69 93 TRP A O 1
ATOM 743 N N . CYS A 1 94 ? -39.292 10.334 35.096 1.00 95.88 94 CYS A N 1
ATOM 744 C CA . CYS A 1 94 ? -38.828 11.596 34.510 1.00 95.88 94 CYS A CA 1
ATOM 745 C C . CYS A 1 94 ? -39.579 12.815 35.073 1.00 95.88 94 CYS A C 1
ATOM 747 O O . CYS A 1 94 ? -38.976 13.857 35.304 1.00 95.88 94 CYS A O 1
ATOM 749 N N . SER A 1 95 ? -40.891 12.690 35.316 1.00 96.50 95 SER A N 1
ATOM 750 C CA . SER A 1 95 ? -41.692 13.766 35.925 1.00 96.50 95 SER A CA 1
ATOM 751 C C . SER A 1 95 ? -41.234 14.067 37.359 1.00 96.50 95 SER A C 1
ATOM 753 O O . SER A 1 95 ? -41.115 15.232 37.727 1.00 96.50 95 SER A O 1
ATOM 755 N N . ALA A 1 96 ? -40.958 13.029 38.154 1.00 95.75 96 ALA A N 1
ATOM 756 C CA . ALA A 1 96 ? -40.453 13.170 39.519 1.00 95.75 96 ALA A CA 1
ATOM 757 C C . ALA A 1 96 ? -39.016 13.717 39.547 1.00 95.75 96 ALA A C 1
ATOM 759 O O . ALA A 1 96 ? -38.689 14.542 40.393 1.00 95.75 96 ALA A O 1
ATOM 760 N N . ALA A 1 97 ? -38.176 13.331 38.583 1.00 94.62 97 ALA A N 1
ATOM 761 C CA . ALA A 1 97 ? -36.798 13.805 38.476 1.00 94.62 97 ALA A CA 1
ATOM 762 C C . ALA A 1 97 ? -36.751 15.312 38.195 1.00 94.62 97 ALA A C 1
ATOM 764 O O . ALA A 1 97 ? -35.998 16.031 38.843 1.00 94.62 97 ALA A O 1
ATOM 765 N N . ILE A 1 98 ? -37.628 15.807 37.313 1.00 95.31 98 ILE A N 1
ATOM 766 C CA . ILE A 1 98 ? -37.811 17.249 37.068 1.00 95.31 98 ILE A CA 1
ATOM 767 C C . ILE A 1 98 ? -38.240 17.984 38.347 1.00 95.31 98 ILE A C 1
ATOM 769 O O . ILE A 1 98 ? -37.832 19.119 38.572 1.00 95.31 98 ILE A O 1
ATOM 773 N N . ALA A 1 99 ? -39.053 17.344 39.190 1.00 95.88 99 ALA A N 1
ATOM 774 C CA . ALA A 1 99 ? -39.509 17.905 40.460 1.00 95.88 99 ALA A CA 1
ATOM 775 C C . ALA A 1 99 ? -38.491 17.756 41.610 1.00 95.88 99 ALA A C 1
ATOM 777 O O . ALA A 1 99 ? -38.761 18.229 42.712 1.00 95.88 99 ALA A O 1
ATOM 778 N N . GLY A 1 100 ? -37.349 17.091 41.387 1.00 94.69 100 GLY A N 1
ATOM 779 C CA . GLY A 1 100 ? -36.364 16.792 42.431 1.00 94.69 100 GLY A CA 1
ATOM 780 C C . GLY A 1 100 ? -36.819 15.736 43.448 1.00 94.69 100 GLY A C 1
ATOM 781 O O . GLY A 1 100 ? -36.252 15.656 44.532 1.00 94.69 100 GLY A O 1
ATOM 782 N N . THR A 1 101 ? -37.841 14.938 43.123 1.00 95.88 101 THR A N 1
ATOM 783 C CA . THR A 1 101 ? -38.451 13.930 44.013 1.00 95.88 101 THR A CA 1
ATOM 784 C C . THR A 1 101 ? -38.343 12.500 43.480 1.00 95.88 101 THR A C 1
ATOM 786 O O . THR A 1 101 ? -39.010 11.599 43.985 1.00 95.88 101 THR A O 1
ATOM 789 N N . ALA A 1 102 ? -37.542 12.267 42.435 1.00 92.88 102 ALA A N 1
ATOM 790 C CA . ALA A 1 102 ? -37.354 10.927 41.889 1.00 92.88 102 ALA A CA 1
ATOM 791 C C . ALA A 1 102 ? -36.589 10.014 42.854 1.00 92.88 102 ALA A C 1
ATOM 793 O O . ALA A 1 102 ? -35.468 10.313 43.257 1.00 92.88 102 ALA A O 1
ATOM 794 N N . GLU A 1 103 ? -37.176 8.855 43.137 1.00 93.31 103 GLU A N 1
ATOM 795 C CA . GLU A 1 103 ? -36.487 7.706 43.727 1.00 93.31 103 GLU A CA 1
ATOM 796 C C . GLU A 1 103 ? -35.797 6.864 42.635 1.00 93.31 103 GLU A C 1
ATOM 798 O O . GLU A 1 103 ? -35.844 7.194 41.446 1.00 93.31 103 GLU A O 1
ATOM 803 N N . ALA A 1 104 ? -35.151 5.758 43.013 1.00 91.25 104 ALA A N 1
ATOM 804 C CA . ALA A 1 104 ? -34.596 4.814 42.048 1.00 91.25 104 ALA A CA 1
ATOM 805 C C . ALA A 1 104 ? -35.711 4.207 41.173 1.00 91.25 104 ALA A C 1
ATOM 807 O O . ALA A 1 104 ? -36.734 3.742 41.676 1.00 91.25 104 ALA A O 1
ATOM 808 N N . LEU A 1 105 ? -35.517 4.200 39.852 1.00 94.25 105 LEU A N 1
ATOM 809 C CA . LEU A 1 105 ? -36.465 3.592 38.920 1.00 94.25 105 LEU A CA 1
ATOM 810 C C . LEU A 1 105 ? -36.388 2.061 39.007 1.00 94.25 105 LEU A C 1
ATOM 812 O O . LEU A 1 105 ? -35.460 1.462 38.470 1.00 94.25 105 LEU A O 1
ATOM 816 N N . ASP A 1 106 ? -37.383 1.428 39.630 1.00 92.81 106 ASP A N 1
ATOM 817 C CA . ASP A 1 106 ? -37.516 -0.032 39.639 1.00 92.81 106 ASP A CA 1
ATOM 818 C C . ASP A 1 106 ? -38.486 -0.515 38.550 1.00 92.81 106 ASP A C 1
ATOM 820 O O . ASP A 1 106 ? -39.694 -0.275 38.600 1.00 92.81 106 ASP A O 1
ATOM 824 N N . VAL A 1 107 ? -37.943 -1.215 37.553 1.00 94.06 107 VAL A N 1
ATOM 825 C CA . VAL A 1 107 ? -38.714 -1.853 36.474 1.00 94.06 107 VAL A CA 1
ATOM 826 C C . VAL A 1 107 ? -38.786 -3.373 36.612 1.00 94.06 107 VAL A C 1
ATOM 828 O O . VAL A 1 107 ? -39.432 -4.025 35.794 1.00 94.06 107 VAL A O 1
ATOM 831 N N . LEU A 1 108 ? -38.148 -3.964 37.627 1.00 93.75 108 LEU A N 1
ATOM 832 C CA . LEU A 1 108 ? -38.097 -5.416 37.802 1.00 93.75 108 LEU A CA 1
ATOM 833 C C . LEU A 1 108 ? -39.477 -6.084 37.930 1.00 93.75 108 LEU A C 1
ATOM 835 O O . LEU A 1 108 ? -39.618 -7.194 37.411 1.00 93.75 108 LEU A O 1
ATOM 839 N N . PRO A 1 109 ? -40.503 -5.460 38.552 1.00 95.69 109 PRO A N 1
ATOM 840 C CA . PRO A 1 109 ? -41.858 -6.015 38.575 1.00 95.69 109 PRO A CA 1
ATOM 841 C C . PRO A 1 109 ? -42.528 -6.087 37.196 1.00 95.69 109 PRO A C 1
ATOM 843 O O . PRO A 1 109 ? -43.515 -6.798 37.037 1.00 95.69 109 PRO A O 1
ATOM 846 N N . LEU A 1 110 ? -42.016 -5.343 36.208 1.00 93.81 110 LEU A N 1
ATOM 847 C CA . LEU A 1 110 ? -42.540 -5.292 34.840 1.00 93.81 110 LEU A CA 1
ATOM 848 C C . LEU A 1 110 ? -41.822 -6.269 33.894 1.00 93.81 110 LEU A C 1
ATOM 850 O O . LEU A 1 110 ? -42.141 -6.317 32.705 1.00 93.81 110 LEU A O 1
ATOM 854 N N . LEU A 1 111 ? -40.835 -7.020 34.390 1.00 92.81 111 LEU A N 1
ATOM 855 C CA . LEU A 1 111 ? -40.097 -8.028 33.632 1.00 92.81 111 LEU A CA 1
ATOM 856 C C . LEU A 1 111 ? -40.715 -9.429 33.791 1.00 92.81 111 LEU A C 1
ATOM 858 O O . LEU A 1 111 ? -41.396 -9.703 34.779 1.00 92.81 111 LEU A O 1
ATOM 862 N N . PRO A 1 112 ? -40.458 -10.357 32.850 1.00 93.56 112 PRO A N 1
ATOM 863 C CA . PRO A 1 112 ? -40.760 -11.767 33.038 1.00 93.56 112 PRO A CA 1
ATOM 864 C C . PRO A 1 112 ? -40.013 -12.306 34.258 1.00 93.56 112 PRO A C 1
ATOM 866 O O . PRO A 1 112 ? -38.841 -11.988 34.457 1.00 93.56 112 PRO A O 1
ATOM 869 N N . VAL A 1 113 ? -40.659 -13.193 35.018 1.00 94.06 113 VAL A N 1
ATOM 870 C CA . VAL A 1 113 ? -40.138 -13.743 36.286 1.00 94.06 113 VAL A CA 1
ATOM 871 C C . VAL A 1 113 ? -38.700 -14.259 36.163 1.00 94.06 113 VAL A C 1
ATOM 873 O O . VAL A 1 113 ? -37.869 -13.972 37.022 1.00 94.06 113 VAL A O 1
ATOM 876 N N . ARG A 1 114 ? -38.384 -14.967 35.069 1.00 95.81 114 ARG A N 1
ATOM 877 C CA . ARG A 1 114 ? -37.035 -15.487 34.797 1.00 95.81 114 ARG A CA 1
ATOM 878 C C . ARG A 1 114 ? -35.986 -14.372 34.711 1.00 95.81 114 ARG A C 1
ATOM 880 O O . ARG A 1 114 ? -34.923 -14.499 35.310 1.00 95.81 114 ARG A O 1
ATOM 887 N N . LEU A 1 115 ? -36.291 -13.279 34.011 1.00 94.38 115 LEU A N 1
ATOM 888 C CA . LEU A 1 115 ? -35.388 -12.133 33.881 1.00 94.38 115 LEU A CA 1
ATOM 889 C C . LEU A 1 115 ? -35.249 -11.374 35.192 1.00 94.38 115 LEU A C 1
ATOM 891 O O . LEU A 1 115 ? -34.142 -11.011 35.577 1.00 94.38 115 LEU A O 1
ATOM 895 N N . THR A 1 116 ? -36.352 -11.190 35.918 1.00 95.88 116 THR A N 1
ATOM 896 C CA . THR A 1 116 ? -36.325 -10.602 37.260 1.00 95.88 116 THR A CA 1
ATOM 897 C C . THR A 1 116 ? -35.392 -11.383 38.184 1.00 95.88 116 THR A C 1
ATOM 899 O O . THR A 1 116 ? -34.604 -10.779 38.911 1.00 95.88 116 THR A O 1
ATOM 902 N N . GLN A 1 117 ? -35.455 -12.717 38.154 1.00 95.50 117 GLN A N 1
ATOM 903 C CA . GLN A 1 117 ? -34.571 -13.567 38.944 1.00 95.50 117 GLN A CA 1
ATOM 904 C C . GLN A 1 117 ? -33.109 -13.430 38.501 1.00 95.50 117 GLN A C 1
ATOM 906 O O . GLN A 1 117 ? -32.255 -13.181 39.347 1.00 95.50 117 GLN A O 1
ATOM 911 N N . ALA A 1 118 ? -32.829 -13.494 37.198 1.00 95.56 118 ALA A N 1
ATOM 912 C CA . ALA A 1 118 ? -31.470 -13.364 36.673 1.00 95.56 118 ALA A CA 1
ATOM 913 C C . ALA A 1 118 ? -30.826 -12.004 37.019 1.00 95.56 118 ALA A C 1
ATOM 915 O O . ALA A 1 118 ? -29.675 -11.947 37.452 1.00 95.56 118 ALA A O 1
ATOM 916 N N . VAL A 1 119 ? -31.577 -10.899 36.916 1.00 96.12 119 VAL A N 1
ATOM 917 C CA . VAL A 1 119 ? -31.085 -9.567 37.314 1.00 96.12 119 VAL A CA 1
ATOM 918 C C . VAL A 1 119 ? -30.840 -9.491 38.826 1.00 96.12 119 VAL A C 1
ATOM 920 O O . VAL A 1 119 ? -29.844 -8.911 39.258 1.00 96.12 119 VAL A O 1
ATOM 923 N N . ARG A 1 120 ? -31.703 -10.102 39.651 1.00 95.75 120 ARG A N 1
ATOM 924 C CA . ARG A 1 120 ? -31.508 -10.166 41.113 1.00 95.75 120 ARG A CA 1
ATOM 925 C C . ARG A 1 120 ? -30.290 -10.995 41.508 1.00 95.75 120 ARG A C 1
ATOM 927 O O . ARG A 1 120 ? -29.574 -10.598 42.420 1.00 95.75 120 ARG A O 1
ATOM 934 N N . GLU A 1 121 ? -30.035 -12.104 40.822 1.00 95.19 121 GLU A N 1
ATOM 935 C CA . GLU A 1 121 ? -28.838 -12.922 41.038 1.00 95.19 121 GLU A CA 1
ATOM 936 C C . GLU A 1 121 ? -27.560 -12.132 40.720 1.00 95.19 121 GLU A C 1
ATOM 938 O O . GLU A 1 121 ? -26.583 -12.206 41.467 1.00 95.19 121 GLU A O 1
ATOM 943 N N . LEU A 1 122 ? -27.581 -11.296 39.674 1.00 95.44 122 LEU A N 1
ATOM 944 C CA . LEU A 1 122 ? -26.465 -10.403 39.353 1.00 95.44 122 LEU A CA 1
ATOM 945 C C . LEU A 1 122 ? -26.312 -9.235 40.329 1.00 95.44 122 LEU A C 1
ATOM 947 O O . LEU A 1 122 ? -25.192 -8.756 40.489 1.00 95.44 122 LEU A O 1
ATOM 951 N N . ALA A 1 123 ? -27.376 -8.786 41.001 1.00 92.06 123 ALA A N 1
ATOM 952 C CA . ALA A 1 123 ? -27.351 -7.615 41.885 1.00 92.06 123 ALA A CA 1
ATOM 953 C C . ALA A 1 123 ? -26.333 -7.720 43.041 1.00 92.06 123 ALA A C 1
ATOM 955 O O . ALA A 1 123 ? -25.878 -6.689 43.533 1.00 92.06 123 ALA A O 1
ATOM 956 N N . GLY A 1 124 ? -25.966 -8.940 43.455 1.00 89.06 124 GLY A N 1
ATOM 957 C CA . GLY A 1 124 ? -24.922 -9.206 44.457 1.00 89.06 124 GLY A CA 1
ATOM 958 C C . GLY A 1 124 ? -23.501 -9.323 43.889 1.00 89.06 124 GLY A C 1
ATOM 959 O O . GLY A 1 124 ? -22.574 -9.670 44.616 1.00 89.06 124 GLY A O 1
ATOM 960 N N . THR A 1 125 ? -23.325 -9.082 42.592 1.00 92.19 125 THR A N 1
ATOM 961 C CA . THR A 1 125 ? -22.048 -9.184 41.879 1.00 92.19 125 THR A CA 1
ATOM 962 C C . THR A 1 125 ? -21.630 -7.825 41.334 1.00 92.19 125 THR A C 1
ATOM 964 O O . THR A 1 125 ? -22.393 -6.859 41.353 1.00 92.19 125 THR A O 1
ATOM 967 N N . THR A 1 126 ? -20.428 -7.749 40.776 1.00 88.19 126 THR A N 1
ATOM 968 C CA . THR A 1 126 ? -19.915 -6.511 40.189 1.00 88.19 126 THR A CA 1
ATOM 969 C C . THR A 1 126 ? -20.617 -6.098 38.898 1.00 88.19 126 THR A C 1
ATOM 971 O O . THR A 1 126 ? -20.679 -4.911 38.594 1.00 88.19 126 THR A O 1
ATOM 974 N N . ALA A 1 127 ? -21.284 -7.036 38.219 1.00 93.88 127 ALA A N 1
ATOM 975 C CA . ALA A 1 127 ? -22.182 -6.756 37.099 1.00 93.88 127 ALA A CA 1
ATOM 976 C C . ALA A 1 127 ? -23.597 -6.318 37.534 1.00 93.88 127 ALA A C 1
ATOM 978 O O . ALA A 1 127 ? -24.439 -6.040 36.681 1.00 93.88 127 ALA A O 1
ATOM 979 N N . GLY A 1 128 ? -23.889 -6.253 38.839 1.00 94.44 128 GLY A N 1
ATOM 980 C CA . GLY A 1 128 ? -25.238 -6.018 39.354 1.00 94.44 128 GLY A CA 1
ATOM 981 C C . GLY A 1 128 ? -25.842 -4.683 38.942 1.00 94.44 128 GLY A C 1
ATOM 982 O O . GLY A 1 128 ? -26.992 -4.633 38.506 1.00 94.44 128 GLY A O 1
ATOM 983 N N . GLU A 1 129 ? -25.060 -3.607 39.013 1.00 94.12 129 GLU A N 1
ATOM 984 C CA . GLU A 1 129 ? -25.519 -2.291 38.563 1.00 94.12 129 GLU A CA 1
ATOM 985 C C . GLU A 1 129 ? -25.706 -2.252 37.043 1.00 94.12 129 GLU A C 1
ATOM 987 O O . GLU A 1 129 ? -26.715 -1.743 36.564 1.00 94.12 129 GLU A O 1
ATOM 992 N N . ALA A 1 130 ? -24.809 -2.884 36.278 1.00 94.38 130 ALA A N 1
ATOM 993 C CA . ALA A 1 130 ? -24.952 -2.990 34.827 1.00 94.38 130 ALA A CA 1
ATOM 994 C C . ALA A 1 130 ? -26.227 -3.757 34.443 1.00 94.38 130 ALA A C 1
ATOM 996 O O . ALA A 1 130 ? -26.933 -3.341 33.531 1.00 94.38 130 ALA A O 1
ATOM 997 N N . ALA A 1 131 ? -26.566 -4.826 35.171 1.00 95.88 131 ALA A N 1
ATOM 998 C CA . ALA A 1 131 ? -27.795 -5.590 34.971 1.00 95.88 131 ALA A CA 1
ATOM 999 C C . ALA A 1 131 ? -29.057 -4.787 35.335 1.00 95.88 131 ALA A C 1
ATOM 1001 O O . ALA A 1 131 ? -30.055 -4.866 34.620 1.00 95.88 131 ALA A O 1
ATOM 1002 N N . ARG A 1 132 ? -29.021 -3.978 36.406 1.00 94.94 132 ARG A N 1
ATOM 1003 C CA . ARG A 1 132 ? -30.121 -3.060 36.762 1.00 94.94 132 ARG A CA 1
ATOM 1004 C C . ARG A 1 132 ? -30.325 -1.983 35.703 1.00 94.94 132 ARG A C 1
ATOM 1006 O O . ARG A 1 132 ? -31.453 -1.748 35.273 1.00 94.94 132 ARG A O 1
ATOM 1013 N N . VAL A 1 133 ? -29.242 -1.362 35.247 1.00 93.81 133 VAL A N 1
ATOM 1014 C CA . VAL A 1 133 ? -29.307 -0.353 34.190 1.00 93.81 133 VAL A CA 1
ATOM 1015 C C . VAL A 1 133 ? -29.772 -0.981 32.876 1.00 93.81 133 VAL A C 1
ATOM 1017 O O . VAL A 1 133 ? -30.645 -0.415 32.223 1.00 93.81 133 VAL A O 1
ATOM 1020 N N . ALA A 1 134 ? -29.281 -2.175 32.524 1.00 93.25 134 ALA A N 1
ATOM 1021 C CA . ALA A 1 134 ? -29.754 -2.936 31.369 1.00 93.25 134 ALA A CA 1
ATOM 1022 C C . ALA A 1 134 ? -31.256 -3.220 31.457 1.00 93.25 134 ALA A C 1
ATOM 1024 O O . ALA A 1 134 ? -31.980 -3.014 30.483 1.00 93.25 134 ALA A O 1
ATOM 1025 N N . ALA A 1 135 ? -31.738 -3.635 32.633 1.00 94.25 135 ALA A N 1
ATOM 1026 C CA . ALA A 1 135 ? -33.155 -3.852 32.870 1.00 94.25 135 ALA A CA 1
ATOM 1027 C C . ALA A 1 135 ? -33.953 -2.586 32.552 1.00 94.25 135 ALA A C 1
ATOM 1029 O O . ALA A 1 135 ? -34.889 -2.667 31.775 1.00 94.25 135 ALA A O 1
ATOM 1030 N N . ILE A 1 136 ? -33.559 -1.412 33.051 1.00 93.88 136 ILE A N 1
ATOM 1031 C CA . ILE A 1 136 ? -34.240 -0.140 32.741 1.00 93.88 136 ILE A CA 1
ATOM 1032 C C . ILE A 1 136 ? -34.170 0.187 31.245 1.00 93.88 136 ILE A C 1
ATOM 1034 O O . ILE A 1 136 ? -35.175 0.564 30.637 1.00 93.88 136 ILE A O 1
ATOM 1038 N N . ALA A 1 137 ? -32.994 0.030 30.654 1.00 90.00 137 ALA A N 1
ATOM 1039 C CA . ALA A 1 137 ? -32.699 0.336 29.266 1.00 90.00 137 ALA A CA 1
ATOM 1040 C C . ALA A 1 137 ? -33.582 -0.465 28.289 1.00 90.00 137 ALA A C 1
ATOM 1042 O O . ALA A 1 137 ? -34.331 0.137 27.516 1.00 90.00 137 ALA A O 1
ATOM 1043 N N . TRP A 1 138 ? -33.582 -1.797 28.411 1.00 92.06 138 TRP A N 1
ATOM 1044 C CA . TRP A 1 138 ? -34.208 -2.743 27.475 1.00 92.06 138 TRP A CA 1
ATOM 1045 C C . TRP A 1 138 ? -35.447 -3.460 28.030 1.00 92.06 138 TRP A C 1
ATOM 1047 O O . TRP A 1 138 ? -35.867 -4.480 27.495 1.00 92.06 138 TRP A O 1
ATOM 1057 N N . VAL A 1 139 ? -36.101 -2.941 29.075 1.00 91.62 139 VAL A N 1
ATOM 1058 C CA . VAL A 1 139 ? -37.334 -3.545 29.635 1.00 91.62 139 VAL A CA 1
ATOM 1059 C C . VAL A 1 139 ? -38.434 -3.779 28.575 1.00 91.62 139 VAL A C 1
ATOM 1061 O O . VAL A 1 139 ? -39.228 -4.714 28.714 1.00 91.62 139 VAL A O 1
ATOM 1064 N N . ALA A 1 140 ? -38.475 -2.954 27.518 1.00 86.75 140 ALA A N 1
ATOM 1065 C CA . ALA A 1 140 ? -39.419 -3.059 26.400 1.00 86.75 140 ALA A CA 1
ATOM 1066 C C . ALA A 1 140 ? -39.016 -4.107 25.340 1.00 86.75 140 ALA A C 1
ATOM 1068 O O . ALA A 1 140 ? -39.846 -4.476 24.516 1.00 86.75 140 ALA A O 1
ATOM 1069 N N . GLU A 1 141 ? -37.780 -4.609 25.393 1.00 89.69 141 GLU A N 1
ATOM 1070 C CA . GLU A 1 141 ? -37.194 -5.600 24.485 1.00 89.69 141 GLU A CA 1
ATOM 1071 C C . GLU A 1 141 ? -36.660 -6.793 25.302 1.00 89.69 141 GLU A C 1
ATOM 1073 O O . GLU A 1 141 ? -35.451 -6.942 25.495 1.00 89.69 141 GLU A O 1
ATOM 1078 N N . PRO A 1 142 ? -37.553 -7.646 25.842 1.00 87.62 142 PRO A N 1
ATOM 1079 C CA . PRO A 1 142 ? -37.173 -8.697 26.785 1.00 87.62 142 PRO A CA 1
ATOM 1080 C C . PRO A 1 142 ? -36.162 -9.698 26.222 1.00 87.62 142 PRO A C 1
ATOM 1082 O O . PRO A 1 142 ? -35.343 -10.188 26.989 1.00 87.62 142 PRO A O 1
ATOM 1085 N N . ASP A 1 143 ? -36.195 -9.980 24.920 1.00 90.88 143 ASP A N 1
ATOM 1086 C CA . ASP A 1 143 ? -35.269 -10.927 24.292 1.00 90.88 143 ASP A CA 1
ATOM 1087 C C . ASP A 1 143 ? -33.839 -10.362 24.262 1.00 90.88 143 ASP A C 1
ATOM 1089 O O . ASP A 1 143 ? -32.890 -11.037 24.654 1.00 90.88 143 ASP A O 1
ATOM 1093 N N . VAL A 1 144 ? -33.688 -9.078 23.907 1.00 91.75 144 VAL A N 1
ATOM 1094 C CA . VAL A 1 144 ? -32.395 -8.373 23.951 1.00 91.75 144 VAL A CA 1
ATOM 1095 C C . VAL A 1 144 ? -31.882 -8.288 25.387 1.00 91.75 144 VAL A C 1
ATOM 1097 O O . VAL A 1 144 ? -30.699 -8.510 25.642 1.00 91.75 144 VAL A O 1
ATOM 1100 N N . LEU A 1 145 ? -32.772 -8.007 26.344 1.00 94.12 145 LEU A N 1
ATOM 1101 C CA . LEU A 1 145 ? -32.418 -7.991 27.759 1.00 94.12 145 LEU A CA 1
ATOM 1102 C C . LEU A 1 145 ? -31.971 -9.373 28.265 1.00 94.12 145 LEU A C 1
ATOM 1104 O O . LEU A 1 145 ? -31.002 -9.432 29.019 1.00 94.12 145 LEU A O 1
ATOM 1108 N N . ASP A 1 146 ? -32.633 -10.465 27.865 1.00 95.00 146 ASP A N 1
ATOM 1109 C CA . ASP A 1 146 ? -32.233 -11.839 28.221 1.00 95.00 146 ASP A CA 1
ATOM 1110 C C . ASP A 1 146 ? -30.838 -12.160 27.708 1.00 95.00 146 ASP A C 1
ATOM 1112 O O . ASP A 1 146 ? -30.004 -12.669 28.457 1.00 95.00 146 ASP A O 1
ATOM 1116 N N . GLU A 1 147 ? -30.538 -11.776 26.469 1.00 95.56 147 GLU A N 1
ATOM 1117 C CA . GLU A 1 147 ? -29.202 -11.947 25.911 1.00 95.56 147 GLU A CA 1
ATOM 1118 C C . GLU A 1 147 ? -28.148 -11.104 26.648 1.00 95.56 147 GLU A C 1
ATOM 1120 O O . GLU A 1 147 ? -27.077 -11.623 26.969 1.00 95.56 147 GLU A O 1
ATOM 1125 N N . ILE A 1 148 ? -28.441 -9.839 26.981 1.00 95.69 148 ILE A N 1
ATOM 1126 C CA . ILE A 1 148 ? -27.525 -8.962 27.736 1.00 95.69 148 ILE A CA 1
ATOM 1127 C C . ILE A 1 148 ? -27.269 -9.511 29.143 1.00 95.69 148 ILE A C 1
ATOM 1129 O O . ILE A 1 148 ? -26.117 -9.630 29.561 1.00 95.69 148 ILE A O 1
ATOM 1133 N N . VAL A 1 149 ? -28.324 -9.860 29.880 1.00 96.88 149 VAL A N 1
ATOM 1134 C CA . VAL A 1 149 ? -28.222 -10.399 31.244 1.00 96.88 149 VAL A CA 1
ATOM 1135 C C . VAL A 1 149 ? -27.516 -11.753 31.233 1.00 96.88 149 VAL A C 1
ATOM 1137 O O . VAL A 1 149 ? -26.637 -11.993 32.063 1.00 96.88 149 VAL A O 1
ATOM 1140 N N . GLY A 1 150 ? -27.837 -12.613 30.264 1.00 96.44 150 GLY A N 1
ATOM 1141 C CA . GLY A 1 150 ? -27.155 -13.885 30.053 1.00 96.44 150 GLY A CA 1
ATOM 1142 C C . GLY A 1 150 ? -25.664 -13.704 29.767 1.00 96.44 150 GLY A C 1
ATOM 1143 O O . GLY A 1 150 ? -24.837 -14.397 30.363 1.00 96.44 150 GLY A O 1
ATOM 1144 N N . TRP A 1 151 ? -25.302 -12.731 28.924 1.00 96.69 151 TRP A N 1
ATOM 1145 C CA . TRP A 1 151 ? -23.904 -12.414 28.630 1.00 96.69 151 TRP A CA 1
ATOM 1146 C C . TRP A 1 151 ? -23.162 -11.892 29.868 1.00 96.69 151 TRP A C 1
ATOM 1148 O O . TRP A 1 151 ? -22.082 -12.399 30.181 1.00 96.69 151 TRP A O 1
ATOM 1158 N N . LEU A 1 152 ? -23.753 -10.949 30.616 1.00 96.94 152 LEU A N 1
ATOM 1159 C CA . LEU A 1 152 ? -23.181 -10.421 31.864 1.00 96.94 152 LEU A CA 1
ATOM 1160 C C . LEU A 1 152 ? -22.943 -11.537 32.892 1.00 96.94 152 LEU A C 1
ATOM 1162 O O . LEU A 1 152 ? -21.889 -11.584 33.529 1.00 96.94 152 LEU A O 1
ATOM 1166 N N . ALA A 1 153 ? -23.891 -12.467 33.027 1.00 96.38 153 ALA A N 1
ATOM 1167 C CA . ALA A 1 153 ? -23.759 -13.612 33.921 1.00 96.38 153 ALA A CA 1
ATOM 1168 C C . ALA A 1 153 ? -22.639 -14.569 33.497 1.00 96.38 153 ALA A C 1
ATOM 1170 O O . ALA A 1 153 ? -21.857 -15.003 34.350 1.00 96.38 153 ALA A O 1
ATOM 1171 N N . ALA A 1 154 ? -22.525 -14.858 32.198 1.00 96.25 154 ALA A N 1
ATOM 1172 C CA . ALA A 1 154 ? -21.482 -15.723 31.655 1.00 96.25 154 ALA A CA 1
ATOM 1173 C C . ALA A 1 154 ? -20.070 -15.123 31.814 1.00 96.25 154 ALA A C 1
ATOM 1175 O O . ALA A 1 154 ? -19.125 -15.858 32.095 1.00 96.25 154 ALA A O 1
ATOM 1176 N N . HIS A 1 155 ? -19.931 -13.795 31.720 1.00 96.62 155 HIS A N 1
ATOM 1177 C CA . HIS A 1 155 ? -18.634 -13.101 31.737 1.00 96.62 155 HIS A CA 1
ATOM 1178 C C . HIS A 1 155 ? -18.292 -12.444 33.081 1.00 96.62 155 HIS A C 1
ATOM 1180 O O . HIS A 1 155 ? -17.297 -11.727 33.181 1.00 96.62 155 HIS A O 1
ATOM 1186 N N . ARG A 1 156 ? -19.054 -12.717 34.149 1.00 95.06 156 ARG A N 1
ATOM 1187 C CA . ARG A 1 156 ? -18.880 -12.099 35.481 1.00 95.06 156 ARG A CA 1
ATOM 1188 C C . ARG A 1 156 ? -17.442 -12.114 36.016 1.00 95.06 156 ARG A C 1
ATOM 1190 O O . ARG A 1 156 ? -17.034 -11.187 36.702 1.00 95.06 156 ARG A O 1
ATOM 1197 N N . GLN A 1 157 ? -16.676 -13.168 35.721 1.00 95.25 157 GLN A N 1
ATOM 1198 C CA . GLN A 1 157 ? -15.293 -13.294 36.185 1.00 95.25 157 GLN A CA 1
ATOM 1199 C C . GLN A 1 157 ? -14.322 -12.459 35.340 1.00 95.25 157 GLN A C 1
ATOM 1201 O O . GLN A 1 157 ? -13.384 -11.888 35.887 1.00 95.25 157 GLN A O 1
ATOM 1206 N N . ALA A 1 158 ? -14.548 -12.363 34.028 1.00 94.44 158 ALA A N 1
ATOM 1207 C CA . ALA A 1 158 ? -13.746 -11.521 33.144 1.00 94.44 158 ALA A CA 1
ATOM 1208 C C . ALA A 1 158 ? -14.022 -10.029 33.396 1.00 94.44 158 ALA A C 1
ATOM 1210 O O . ALA A 1 158 ? -13.100 -9.222 33.375 1.00 94.44 158 ALA A O 1
ATOM 1211 N N . LEU A 1 159 ? -15.265 -9.668 33.737 1.00 96.31 159 LEU A N 1
ATOM 1212 C CA . LEU A 1 159 ? -15.673 -8.288 34.034 1.00 96.31 159 LEU A CA 1
ATOM 1213 C C . LEU A 1 159 ? -15.023 -7.702 35.297 1.00 96.31 159 LEU A C 1
ATOM 1215 O O . LEU A 1 159 ? -15.103 -6.492 35.507 1.00 96.31 159 LEU A O 1
ATOM 1219 N N . ARG A 1 160 ? -14.313 -8.506 36.101 1.00 95.50 160 ARG A N 1
ATOM 1220 C CA . ARG A 1 160 ? -13.562 -7.994 37.257 1.00 95.50 160 ARG A CA 1
ATOM 1221 C C . ARG A 1 160 ? -12.516 -6.943 36.881 1.00 95.50 160 ARG A C 1
ATOM 1223 O O . ARG A 1 160 ? -12.225 -6.046 37.661 1.00 95.50 160 ARG A O 1
ATOM 1230 N N . VAL A 1 161 ? -11.995 -7.007 35.656 1.00 93.81 161 VAL A N 1
ATOM 1231 C CA . VAL A 1 161 ? -10.973 -6.073 35.154 1.00 93.81 161 VAL A CA 1
ATOM 1232 C C . VAL A 1 161 ? -11.494 -4.640 34.970 1.00 93.81 161 VAL A C 1
ATOM 1234 O O . VAL A 1 161 ? -10.711 -3.698 34.862 1.00 93.81 161 VAL A O 1
ATOM 1237 N N . VAL A 1 162 ? -12.816 -4.443 34.975 1.00 93.94 162 VAL A N 1
ATOM 1238 C CA . VAL A 1 162 ? -13.460 -3.123 34.869 1.00 93.94 162 VAL A CA 1
ATOM 1239 C C . VAL A 1 162 ? -14.184 -2.706 36.154 1.00 93.94 162 VAL A C 1
ATOM 1241 O O . VAL A 1 162 ? -14.977 -1.776 36.113 1.00 93.94 162 VAL A O 1
ATOM 1244 N N . GLU A 1 163 ? -13.924 -3.365 37.292 1.00 93.56 163 GLU A N 1
ATOM 1245 C CA . GLU A 1 163 ? -14.555 -3.049 38.590 1.00 93.56 163 GLU A CA 1
ATOM 1246 C C . GLU A 1 163 ? -14.137 -1.703 39.177 1.00 93.56 163 GLU A C 1
ATOM 1248 O O . GLU A 1 163 ? -14.898 -1.091 39.924 1.00 93.56 163 GLU A O 1
ATOM 1253 N N . GLU A 1 164 ? -12.936 -1.239 38.850 1.00 92.50 164 GLU A N 1
ATOM 1254 C CA . GLU A 1 164 ? -12.450 0.050 39.324 1.00 92.50 164 GLU A CA 1
ATOM 1255 C C . GLU A 1 164 ? -12.906 1.166 38.374 1.00 92.50 164 GLU A C 1
ATOM 1257 O O . GLU A 1 164 ? -12.807 1.011 37.151 1.00 92.50 164 GLU A O 1
ATOM 1262 N N . PRO A 1 165 ? -13.394 2.298 38.909 1.00 91.00 165 PRO A N 1
ATOM 1263 C CA . PRO A 1 165 ? -13.736 3.451 38.090 1.00 91.00 165 PRO A CA 1
ATOM 1264 C C . PRO A 1 165 ? -12.490 3.999 37.390 1.00 91.00 165 PRO A C 1
ATOM 1266 O O . PRO A 1 165 ? -11.399 4.045 37.961 1.00 91.00 165 PRO A O 1
ATOM 1269 N N . VAL A 1 166 ? -12.666 4.458 36.152 1.00 91.25 166 VAL A N 1
ATOM 1270 C CA . VAL A 1 166 ? -11.599 5.082 35.362 1.00 91.25 166 VAL A CA 1
ATOM 1271 C C . VAL A 1 166 ? -11.989 6.529 35.088 1.00 91.25 166 VAL A C 1
ATOM 1273 O O . VAL A 1 166 ? -12.850 6.811 34.255 1.00 91.25 166 VAL A O 1
ATOM 1276 N N . GLY A 1 167 ? -11.373 7.454 35.827 1.00 91.69 167 GLY A N 1
ATOM 1277 C CA . GLY A 1 167 ? -11.797 8.854 35.851 1.00 91.69 167 GLY A CA 1
ATOM 1278 C C . GLY A 1 167 ? -13.218 8.986 36.407 1.00 91.69 167 GLY A C 1
ATOM 1279 O O . GLY A 1 167 ? -13.525 8.451 37.467 1.00 91.69 167 GLY A O 1
ATOM 1280 N N . GLU A 1 168 ? -14.091 9.674 35.672 1.00 90.25 168 GLU A N 1
ATOM 1281 C CA . GLU A 1 168 ? -15.505 9.868 36.034 1.00 90.25 168 GLU A CA 1
ATOM 1282 C C . GLU A 1 168 ? -16.429 8.755 35.505 1.00 90.25 168 GLU A C 1
ATOM 1284 O O . GLU A 1 168 ? -17.639 8.790 35.732 1.00 90.25 168 GLU A O 1
ATOM 1289 N N . LEU A 1 169 ? -15.897 7.765 34.775 1.00 90.88 169 LEU A N 1
ATOM 1290 C CA . LEU A 1 169 ? -16.706 6.692 34.198 1.00 90.88 169 LEU A CA 1
ATOM 1291 C C . LEU A 1 169 ? -16.941 5.570 35.219 1.00 90.88 169 LEU A C 1
ATOM 1293 O O . LEU A 1 169 ? -15.988 4.877 35.593 1.00 90.88 169 LEU A O 1
ATOM 1297 N N . PRO A 1 170 ? -18.198 5.329 35.641 1.00 92.12 170 PRO A N 1
ATOM 1298 C CA . PRO A 1 170 ? -18.500 4.226 36.534 1.00 92.12 170 PRO A CA 1
ATOM 1299 C C . PRO A 1 170 ? -18.336 2.861 35.828 1.00 92.12 170 PRO A C 1
ATOM 1301 O O . PRO A 1 170 ? -18.715 2.727 34.658 1.00 92.12 170 PRO A O 1
ATOM 1304 N N . PRO A 1 171 ? -17.866 1.823 36.550 1.00 94.12 171 PRO A N 1
ATOM 1305 C CA . PRO A 1 171 ? -17.649 0.455 36.055 1.00 94.12 171 PRO A CA 1
ATOM 1306 C C . PRO A 1 171 ? -18.776 -0.108 35.191 1.00 94.12 171 PRO A C 1
ATOM 1308 O O . PRO A 1 171 ? -18.561 -0.639 34.099 1.00 94.12 171 PRO A O 1
ATOM 1311 N N . TRP A 1 172 ? -20.013 0.055 35.661 1.00 93.62 172 TRP A N 1
ATOM 1312 C CA . TRP A 1 172 ? -21.184 -0.533 35.028 1.00 93.62 172 TRP A CA 1
ATOM 1313 C C . TRP A 1 172 ? -21.420 -0.005 33.607 1.00 93.62 172 TRP A C 1
ATOM 1315 O O . TRP A 1 172 ? -21.957 -0.746 32.788 1.00 93.62 172 TRP A O 1
ATOM 1325 N N . ARG A 1 173 ? -20.985 1.224 33.271 1.00 93.25 173 ARG A N 1
ATOM 1326 C CA . ARG A 1 173 ? -21.109 1.767 31.902 1.00 93.25 173 ARG A CA 1
ATOM 1327 C C . ARG A 1 173 ? -20.253 0.997 30.916 1.00 93.25 173 ARG A C 1
ATOM 1329 O O . ARG A 1 173 ? -20.689 0.742 29.798 1.00 93.25 173 ARG A O 1
ATOM 1336 N N . VAL A 1 174 ? -19.059 0.601 31.342 1.00 95.25 174 VAL A N 1
ATOM 1337 C CA . VAL A 1 174 ? -18.130 -0.185 30.527 1.00 95.25 174 VAL A CA 1
ATOM 1338 C C . VAL A 1 174 ? -18.670 -1.597 30.344 1.00 95.25 174 VAL A C 1
ATOM 1340 O O . VAL A 1 174 ? -18.744 -2.087 29.221 1.00 95.25 174 VAL A O 1
ATOM 1343 N N . MET A 1 175 ? -19.129 -2.222 31.434 1.00 96.44 175 MET A N 1
ATOM 1344 C CA . MET A 1 175 ? -19.746 -3.554 31.394 1.00 96.44 175 MET A CA 1
ATOM 1345 C C . MET A 1 175 ? -20.971 -3.580 30.470 1.00 96.44 175 MET A C 1
ATOM 1347 O O . MET A 1 175 ? -21.130 -4.502 29.672 1.00 96.44 175 MET A O 1
ATOM 1351 N N . LEU A 1 176 ? -21.812 -2.543 30.536 1.00 94.38 176 LEU A N 1
ATOM 1352 C CA . LEU A 1 176 ? -22.986 -2.397 29.682 1.00 94.38 176 LEU A CA 1
ATOM 1353 C C . LEU A 1 176 ? -22.613 -2.175 28.212 1.00 94.38 176 LEU A C 1
ATOM 1355 O O . LEU A 1 176 ? -23.232 -2.767 27.328 1.00 94.38 176 LEU A O 1
ATOM 1359 N N . ALA A 1 177 ? -21.593 -1.354 27.945 1.00 95.25 177 ALA A N 1
ATOM 1360 C CA . ALA A 1 177 ? -21.069 -1.139 26.600 1.00 95.25 177 ALA A CA 1
ATOM 1361 C C . ALA A 1 177 ? -20.554 -2.450 25.984 1.00 95.25 177 ALA A C 1
ATOM 1363 O O . ALA A 1 177 ? -20.917 -2.771 24.856 1.00 95.25 177 ALA A O 1
ATOM 1364 N N . LEU A 1 178 ? -19.786 -3.244 26.736 1.00 96.75 178 LEU A N 1
ATOM 1365 C CA . LEU A 1 178 ? -19.285 -4.552 26.297 1.00 96.75 178 LEU A CA 1
ATOM 1366 C C . LEU A 1 178 ? -20.422 -5.547 26.027 1.00 96.75 178 LEU A C 1
ATOM 1368 O O . LEU A 1 178 ? -20.449 -6.169 24.966 1.00 96.75 178 LEU A O 1
ATOM 1372 N N . ALA A 1 179 ? -21.404 -5.641 26.930 1.00 95.75 179 ALA A N 1
ATOM 1373 C CA . ALA A 1 179 ? -22.560 -6.517 26.739 1.00 95.75 179 ALA A CA 1
ATOM 1374 C C . ALA A 1 179 ? -23.364 -6.131 25.489 1.00 95.75 179 ALA A C 1
ATOM 1376 O O . ALA A 1 179 ? -23.738 -6.989 24.687 1.00 95.75 179 ALA A O 1
ATOM 1377 N N . ARG A 1 180 ? -23.566 -4.826 25.268 1.00 94.38 180 ARG A N 1
ATOM 1378 C CA . ARG A 1 180 ? -24.196 -4.302 24.053 1.00 94.38 180 ARG A CA 1
ATOM 1379 C C . ARG A 1 180 ? -23.403 -4.667 22.800 1.00 94.38 180 ARG A C 1
ATOM 1381 O O . ARG A 1 180 ? -24.012 -5.099 21.828 1.00 94.38 180 ARG A O 1
ATOM 1388 N N . LEU A 1 181 ? -22.079 -4.508 22.815 1.00 95.50 181 LEU A N 1
ATOM 1389 C CA . LEU A 1 181 ? -21.213 -4.863 21.687 1.00 95.50 181 LEU A CA 1
ATOM 1390 C C . LEU A 1 181 ? -21.269 -6.360 21.350 1.00 95.50 181 LEU A C 1
ATOM 1392 O O . LEU A 1 181 ? -21.163 -6.713 20.179 1.00 95.50 181 LEU A O 1
ATOM 1396 N N . ALA A 1 182 ? -21.465 -7.232 22.342 1.00 95.50 182 ALA A N 1
ATOM 1397 C CA . ALA A 1 182 ? -21.544 -8.678 22.131 1.00 95.50 182 ALA A CA 1
ATOM 1398 C C . ALA A 1 182 ? -22.903 -9.112 21.555 1.00 95.50 182 ALA A C 1
ATOM 1400 O O . ALA A 1 182 ? -22.978 -9.930 20.629 1.00 95.50 182 ALA A O 1
ATOM 1401 N N . VAL A 1 183 ? -23.980 -8.548 22.105 1.00 93.25 183 VAL A N 1
ATOM 1402 C CA . VAL A 1 183 ? -25.359 -8.995 21.875 1.00 93.25 183 VAL A CA 1
ATOM 1403 C C . VAL A 1 183 ? -26.010 -8.269 20.702 1.00 93.25 183 VAL A C 1
ATOM 1405 O O . VAL A 1 183 ? -26.552 -8.899 19.790 1.00 93.25 183 VAL A O 1
ATOM 1408 N N . ILE A 1 184 ? -25.941 -6.938 20.686 1.00 88.75 184 ILE A N 1
ATOM 1409 C CA . ILE A 1 184 ? -26.744 -6.123 19.777 1.00 88.75 184 ILE A CA 1
ATOM 1410 C C . ILE A 1 184 ? -26.058 -6.023 18.414 1.00 88.75 184 ILE A C 1
ATOM 1412 O O . ILE A 1 184 ? -24.911 -5.598 18.283 1.00 88.75 184 ILE A O 1
ATOM 1416 N N . GLY A 1 185 ? -26.791 -6.402 17.368 1.00 84.56 185 GLY A N 1
ATOM 1417 C CA . GLY A 1 185 ? -26.476 -6.008 16.001 1.00 84.56 185 GLY A CA 1
ATOM 1418 C C . GLY A 1 185 ? -27.223 -6.795 14.929 1.00 84.56 185 GLY A C 1
ATOM 1419 O O . GLY A 1 185 ? -27.942 -7.741 15.240 1.00 84.56 185 GLY A O 1
ATOM 1420 N N . ALA A 1 186 ? -27.036 -6.389 13.676 1.00 79.12 186 ALA A N 1
ATOM 1421 C CA . ALA A 1 186 ? -27.897 -6.709 12.551 1.00 79.12 186 ALA A CA 1
ATOM 1422 C C . ALA A 1 186 ? -28.103 -8.214 12.364 1.00 79.12 186 ALA A C 1
ATOM 1424 O O . ALA A 1 186 ? -27.153 -9.004 12.336 1.00 79.12 186 ALA A O 1
ATOM 1425 N N . SER A 1 187 ? -29.368 -8.591 12.170 1.00 69.19 187 SER A N 1
ATOM 1426 C CA . SER A 1 187 ? -29.776 -9.954 11.845 1.00 69.19 187 SER A CA 1
ATOM 1427 C C . SER A 1 187 ? -28.997 -10.470 10.630 1.00 69.19 187 SER A C 1
ATOM 1429 O O . SER A 1 187 ? -29.076 -9.877 9.554 1.00 69.19 187 SER A O 1
ATOM 1431 N N . GLY A 1 188 ? -28.260 -11.571 10.800 1.00 76.50 188 GLY A N 1
ATOM 1432 C CA . GLY A 1 188 ? -27.502 -12.233 9.731 1.00 76.50 188 GLY A CA 1
ATOM 1433 C C . GLY A 1 188 ? -25.978 -12.093 9.811 1.00 76.50 188 GLY A C 1
ATOM 1434 O O . GLY A 1 188 ? -25.285 -12.775 9.059 1.00 76.50 188 GLY A O 1
ATOM 1435 N N . LYS A 1 189 ? -25.429 -11.275 10.720 1.00 78.38 189 LYS A N 1
ATOM 1436 C CA . LYS A 1 189 ? -23.974 -11.236 10.954 1.00 78.38 189 LYS A CA 1
ATOM 1437 C C . LYS A 1 189 ? -23.534 -12.308 11.967 1.00 78.38 189 LYS A C 1
ATOM 1439 O O . LYS A 1 189 ? -24.275 -12.569 12.917 1.00 78.38 189 LYS A O 1
ATOM 1444 N N . PRO A 1 190 ? -22.347 -12.931 11.813 1.00 85.06 190 PRO A N 1
ATOM 1445 C CA . PRO A 1 190 ? -21.906 -13.990 12.718 1.00 85.06 190 PRO A CA 1
ATOM 1446 C C . PRO A 1 190 ? -21.676 -13.466 14.142 1.00 85.06 190 PRO A C 1
ATOM 1448 O O . PRO A 1 190 ? -20.741 -12.705 14.391 1.00 85.06 190 PRO A O 1
ATOM 1451 N N . ARG A 1 191 ? -22.492 -13.925 15.099 1.00 91.69 191 ARG A N 1
ATOM 1452 C CA . ARG A 1 191 ? -22.350 -13.625 16.536 1.00 91.69 191 ARG A CA 1
ATOM 1453 C C . ARG A 1 191 ? -20.937 -13.911 17.065 1.00 91.69 191 ARG A C 1
ATOM 1455 O O . ARG A 1 191 ? -20.404 -13.112 17.825 1.00 91.69 191 ARG A O 1
ATOM 1462 N N . ALA A 1 192 ? -20.300 -14.971 16.569 1.00 92.62 192 ALA A N 1
ATOM 1463 C CA . ALA A 1 192 ? -18.944 -15.365 16.949 1.00 92.62 192 ALA A CA 1
ATOM 1464 C C . ALA A 1 192 ? -17.869 -14.301 16.648 1.00 92.62 192 ALA A C 1
ATOM 1466 O O . ALA A 1 192 ? -16.864 -14.229 17.349 1.00 92.62 192 ALA A O 1
ATOM 1467 N N . VAL A 1 193 ? -18.044 -13.465 15.615 1.00 91.31 193 VAL A N 1
ATOM 1468 C CA . VAL A 1 193 ? -17.089 -12.376 15.326 1.00 91.31 193 VAL A CA 1
ATOM 1469 C C . VAL A 1 193 ? -17.215 -11.271 16.374 1.00 91.31 193 VAL A C 1
ATOM 1471 O O . VAL A 1 193 ? -16.198 -10.786 16.863 1.00 91.31 193 VAL A O 1
ATOM 1474 N N . ARG A 1 194 ? -18.446 -10.920 16.774 1.00 94.25 194 ARG A N 1
ATOM 1475 C CA . ARG A 1 194 ? -18.678 -9.942 17.847 1.00 94.25 194 ARG A CA 1
ATOM 1476 C C . ARG A 1 194 ? -18.117 -10.417 19.177 1.00 94.25 194 ARG A C 1
ATOM 1478 O O . ARG A 1 194 ? -17.430 -9.646 19.832 1.00 94.25 194 ARG A O 1
ATOM 1485 N N . GLU A 1 195 ? -18.395 -11.663 19.557 1.00 94.94 195 GLU A N 1
ATOM 1486 C CA . GLU A 1 195 ? -17.923 -12.233 20.825 1.00 94.94 195 GLU A CA 1
ATOM 1487 C C . GLU A 1 195 ? -16.391 -12.218 20.893 1.00 94.94 195 GLU A C 1
ATOM 1489 O O . GLU A 1 195 ? -15.849 -11.630 21.821 1.00 94.94 195 GLU A O 1
ATOM 1494 N N . ARG A 1 196 ? -15.692 -12.687 19.846 1.00 95.88 196 ARG A N 1
ATOM 1495 C CA . ARG A 1 196 ? -14.220 -12.596 19.776 1.00 95.88 196 ARG A CA 1
ATOM 1496 C C . ARG A 1 196 ? -13.701 -11.157 19.849 1.00 95.88 196 ARG A C 1
ATOM 1498 O O . ARG A 1 196 ? -12.683 -10.903 20.487 1.00 95.88 196 ARG A O 1
ATOM 1505 N N . GLY A 1 197 ? -14.382 -10.213 19.200 1.00 96.69 197 GLY A N 1
ATOM 1506 C CA . GLY A 1 197 ? -14.035 -8.794 19.289 1.00 96.69 197 GLY A CA 1
ATOM 1507 C C . GLY A 1 197 ? -14.188 -8.250 20.708 1.00 96.69 197 GLY A C 1
ATOM 1508 O O . GLY A 1 197 ? -13.295 -7.572 21.201 1.00 96.69 197 GLY A O 1
ATOM 1509 N N . VAL A 1 198 ? -15.288 -8.575 21.392 1.00 97.62 198 VAL A N 1
ATOM 1510 C CA . VAL A 1 198 ? -15.533 -8.153 22.780 1.00 97.62 198 VAL A CA 1
ATOM 1511 C C . VAL A 1 198 ? -14.555 -8.810 23.750 1.00 97.62 198 VAL A C 1
ATOM 1513 O O . VAL A 1 198 ? -14.073 -8.128 24.653 1.00 97.62 198 VAL A O 1
ATOM 1516 N N . ASP A 1 199 ? -14.196 -10.074 23.538 1.00 97.44 199 ASP A N 1
ATOM 1517 C CA . ASP A 1 199 ? -13.161 -10.758 24.316 1.00 97.44 199 ASP A CA 1
ATOM 1518 C C . ASP A 1 199 ? -11.803 -10.054 24.177 1.00 97.44 199 ASP A C 1
ATOM 1520 O O . ASP A 1 199 ? -11.119 -9.827 25.175 1.00 97.44 199 ASP A O 1
ATOM 1524 N N . ALA A 1 200 ? -11.446 -9.610 22.966 1.00 97.75 200 ALA A N 1
ATOM 1525 C CA . ALA A 1 200 ? -10.238 -8.816 22.741 1.00 97.75 200 ALA A CA 1
ATOM 1526 C C . ALA A 1 200 ? -10.291 -7.449 23.453 1.00 97.75 200 ALA A C 1
ATOM 1528 O O . ALA A 1 200 ? -9.285 -6.994 24.000 1.00 97.75 200 ALA A O 1
ATOM 1529 N N . LEU A 1 201 ? -11.460 -6.799 23.508 1.00 98.00 201 LEU A N 1
ATOM 1530 C CA . LEU A 1 201 ? -11.638 -5.550 24.263 1.00 98.00 201 LEU A CA 1
ATOM 1531 C C . LEU A 1 201 ? -11.558 -5.765 25.781 1.00 98.00 201 LEU A C 1
ATOM 1533 O O . LEU A 1 201 ? -10.960 -4.948 26.479 1.00 98.00 201 LEU A O 1
ATOM 1537 N N . LEU A 1 202 ? -12.115 -6.866 26.292 1.00 97.44 202 LEU A N 1
ATOM 1538 C CA . LEU A 1 202 ? -11.983 -7.271 27.694 1.00 97.44 202 LEU A CA 1
ATOM 1539 C C . LEU A 1 202 ? -10.520 -7.534 28.061 1.00 97.44 202 LEU A C 1
ATOM 1541 O O . LEU A 1 202 ? -10.052 -7.041 29.088 1.00 97.44 202 LEU A O 1
ATOM 1545 N N . ALA A 1 203 ? -9.789 -8.255 27.208 1.00 97.56 203 ALA A N 1
ATOM 1546 C CA . ALA A 1 203 ? -8.357 -8.469 27.377 1.00 97.56 203 ALA A CA 1
ATOM 1547 C C . ALA A 1 203 ? -7.598 -7.134 27.393 1.00 97.56 203 ALA A C 1
ATOM 1549 O O . ALA A 1 203 ? -6.731 -6.929 28.236 1.00 97.56 203 ALA A O 1
ATOM 1550 N N . LEU A 1 204 ? -7.971 -6.185 26.529 1.00 97.44 204 LEU A N 1
ATOM 1551 C CA . LEU A 1 204 ? -7.347 -4.863 26.487 1.00 97.44 204 LEU A CA 1
ATOM 1552 C C . LEU A 1 204 ? -7.637 -4.029 27.746 1.00 97.44 204 LEU A C 1
ATOM 1554 O O . LEU A 1 204 ? -6.753 -3.317 28.214 1.00 97.44 204 LEU A O 1
ATOM 1558 N N . CYS A 1 205 ? -8.831 -4.142 28.337 1.00 96.62 205 CYS A N 1
ATOM 1559 C CA . CYS A 1 205 ? -9.138 -3.537 29.640 1.00 96.62 205 CYS A CA 1
ATOM 1560 C C . CYS A 1 205 ? -8.310 -4.117 30.790 1.00 96.62 205 CYS A C 1
ATOM 1562 O O . CYS A 1 205 ? -8.074 -3.417 31.774 1.00 96.62 205 CYS A O 1
ATOM 1564 N N . ALA A 1 206 ? -7.908 -5.384 30.682 1.00 96.50 206 ALA A N 1
ATOM 1565 C CA . ALA A 1 206 ? -7.112 -6.068 31.693 1.00 96.50 206 ALA A CA 1
ATOM 1566 C C . ALA A 1 206 ? -5.641 -5.624 31.710 1.00 96.50 206 ALA A C 1
ATOM 1568 O O . ALA A 1 206 ? -4.944 -5.907 32.682 1.00 96.50 206 ALA A O 1
ATOM 1569 N N . VAL A 1 207 ? -5.176 -4.938 30.659 1.00 96.88 207 VAL A N 1
ATOM 1570 C CA . VAL A 1 207 ? -3.788 -4.490 30.520 1.00 96.88 207 VAL A CA 1
ATOM 1571 C C . VAL A 1 207 ? -3.683 -2.993 30.787 1.00 96.88 207 VAL A C 1
ATOM 1573 O O . VAL A 1 207 ? -4.266 -2.169 30.076 1.00 96.88 207 VAL A O 1
ATOM 1576 N N . ASP A 1 208 ? -2.880 -2.633 31.787 1.00 96.62 208 ASP A N 1
ATOM 1577 C CA . ASP A 1 208 ? -2.540 -1.246 32.107 1.00 96.62 208 ASP A CA 1
ATOM 1578 C C . ASP A 1 208 ? -1.044 -0.992 31.884 1.00 96.62 208 ASP A C 1
ATOM 1580 O O . ASP A 1 208 ? -0.255 -0.878 32.823 1.00 96.62 208 ASP A O 1
ATOM 1584 N N . ALA A 1 209 ? -0.647 -0.963 30.613 1.00 97.12 209 ALA A N 1
ATOM 1585 C CA . ALA A 1 209 ? 0.728 -0.728 30.188 1.00 97.12 209 ALA A CA 1
ATOM 1586 C C . ALA A 1 209 ? 0.995 0.778 29.997 1.00 97.12 209 ALA A C 1
ATOM 1588 O O . ALA A 1 209 ? 0.082 1.525 29.618 1.00 97.12 209 ALA A O 1
ATOM 1589 N N . PRO A 1 210 ? 2.235 1.251 30.213 1.00 97.06 210 PRO A N 1
ATOM 1590 C CA . PRO A 1 210 ? 2.613 2.598 29.816 1.00 97.06 210 PRO A CA 1
ATOM 1591 C C . PRO A 1 210 ? 2.703 2.703 28.289 1.00 97.06 210 PRO A C 1
ATOM 1593 O O . PRO A 1 210 ? 3.057 1.744 27.602 1.00 97.06 210 PRO A O 1
ATOM 1596 N N . ASP A 1 211 ? 2.434 3.893 27.761 1.00 94.75 211 ASP A N 1
ATOM 1597 C CA . ASP A 1 211 ? 2.692 4.222 26.363 1.00 94.75 211 ASP A CA 1
ATOM 1598 C C . ASP A 1 211 ? 4.202 4.050 26.069 1.00 94.75 211 ASP A C 1
ATOM 1600 O O . ASP A 1 211 ? 5.027 4.691 26.738 1.00 94.75 211 ASP A O 1
ATOM 1604 N N . PRO A 1 212 ? 4.586 3.184 25.109 1.00 94.50 212 PRO A N 1
ATOM 1605 C CA . PRO A 1 212 ? 5.979 2.833 24.851 1.00 94.50 212 PRO A CA 1
ATOM 1606 C C . PRO A 1 212 ? 6.918 4.016 24.613 1.00 94.50 212 PRO A C 1
ATOM 1608 O O . PRO A 1 212 ? 8.034 4.025 25.133 1.00 94.50 212 PRO A O 1
ATOM 1611 N N . PHE A 1 213 ? 6.497 5.022 23.838 1.00 92.88 213 PHE A N 1
ATOM 1612 C CA . PHE A 1 213 ? 7.383 6.135 23.473 1.00 92.88 213 PHE A CA 1
ATOM 1613 C C . PHE A 1 213 ? 7.655 7.059 24.655 1.00 92.88 213 PHE A C 1
ATOM 1615 O O . PHE A 1 213 ? 8.830 7.224 24.991 1.00 92.88 213 PHE A O 1
ATOM 1622 N N . PRO A 1 214 ? 6.629 7.571 25.368 1.00 93.88 214 PRO A N 1
ATOM 1623 C CA . PRO A 1 214 ? 6.847 8.293 26.613 1.00 93.88 214 PRO A CA 1
ATOM 1624 C C . PRO A 1 214 ? 7.662 7.494 27.634 1.00 93.88 214 PRO A C 1
ATOM 1626 O O . PRO A 1 214 ? 8.553 8.057 28.260 1.00 93.88 214 PRO A O 1
ATOM 1629 N N . ALA A 1 215 ? 7.423 6.185 27.783 1.00 95.12 215 ALA A N 1
ATOM 1630 C CA . ALA A 1 215 ? 8.186 5.358 28.720 1.00 95.12 215 ALA A CA 1
ATOM 1631 C C . ALA A 1 215 ? 9.688 5.326 28.382 1.00 95.12 215 ALA A C 1
ATOM 1633 O O . ALA A 1 215 ? 10.533 5.529 29.259 1.00 95.12 215 ALA A O 1
ATOM 1634 N N . LEU A 1 216 ? 10.030 5.131 27.104 1.00 95.06 216 LEU A N 1
ATOM 1635 C CA . LEU A 1 216 ? 11.416 5.172 26.634 1.00 95.06 216 LEU A CA 1
ATOM 1636 C C . LEU A 1 216 ? 12.039 6.568 26.749 1.00 95.06 216 LEU A C 1
ATOM 1638 O O . LEU A 1 216 ? 13.232 6.682 27.052 1.00 95.06 216 LEU A O 1
ATOM 1642 N N . ASP A 1 217 ? 11.259 7.623 26.525 1.00 93.69 217 ASP A N 1
ATOM 1643 C CA . ASP A 1 217 ? 11.719 9.004 26.661 1.00 93.69 217 ASP A CA 1
ATOM 1644 C C . ASP A 1 217 ? 11.984 9.378 28.119 1.00 93.69 217 ASP A C 1
ATOM 1646 O O . ASP A 1 217 ? 12.989 10.034 28.393 1.00 93.69 217 ASP A O 1
ATOM 1650 N N . VAL A 1 218 ? 11.193 8.877 29.074 1.00 94.19 218 VAL A N 1
ATOM 1651 C CA . VAL A 1 218 ? 11.509 8.987 30.508 1.00 94.19 218 VAL A CA 1
ATOM 1652 C C . VAL A 1 218 ? 12.841 8.303 30.811 1.00 94.19 218 VAL A C 1
ATOM 1654 O O . VAL A 1 218 ? 13.696 8.896 31.467 1.00 94.19 218 VAL A O 1
ATOM 1657 N N . THR A 1 219 ? 13.085 7.094 30.291 1.00 95.06 219 THR A N 1
ATOM 1658 C CA . THR A 1 219 ? 14.382 6.413 30.457 1.00 95.06 219 THR A CA 1
ATOM 1659 C C . THR A 1 219 ? 15.547 7.233 29.891 1.00 95.06 219 THR A C 1
ATOM 1661 O O . THR A 1 219 ? 16.562 7.391 30.572 1.00 95.06 219 THR A O 1
ATOM 1664 N N . ARG A 1 220 ? 15.407 7.798 28.683 1.00 94.56 220 ARG A N 1
ATOM 1665 C CA . ARG A 1 220 ? 16.424 8.676 28.067 1.00 94.56 220 ARG A CA 1
ATOM 1666 C C . ARG A 1 220 ? 16.643 9.957 28.863 1.00 94.56 220 ARG A C 1
ATOM 1668 O O . ARG A 1 220 ? 17.778 10.382 29.037 1.00 94.56 220 ARG A O 1
ATOM 1675 N N . ASN A 1 221 ? 15.573 10.567 29.355 1.00 93.81 221 ASN A N 1
ATOM 1676 C CA . ASN A 1 221 ? 15.648 11.807 30.107 1.00 93.81 221 ASN A CA 1
ATOM 1677 C C . ASN A 1 221 ? 16.420 11.627 31.420 1.00 93.81 221 ASN A C 1
ATOM 1679 O O . ASN A 1 221 ? 17.329 12.402 31.716 1.00 93.81 221 ASN A O 1
ATOM 1683 N N . VAL A 1 222 ? 16.118 10.559 32.164 1.00 93.38 222 VAL A N 1
ATOM 1684 C CA . VAL A 1 222 ? 16.849 10.211 33.388 1.00 93.38 222 VAL A CA 1
ATOM 1685 C C . VAL A 1 222 ? 18.324 9.939 33.082 1.00 93.38 222 VAL A C 1
ATOM 1687 O O . VAL A 1 222 ? 19.198 10.415 33.806 1.00 93.38 222 VAL A O 1
ATOM 1690 N N . GLU A 1 223 ? 18.621 9.251 31.976 1.00 93.94 223 GLU A N 1
ATOM 1691 C CA . GLU A 1 223 ? 19.994 9.050 31.497 1.00 93.94 223 GLU A CA 1
ATOM 1692 C C . GLU A 1 223 ? 20.714 10.389 31.237 1.00 93.94 223 GLU A C 1
ATOM 1694 O O . GLU A 1 223 ? 21.818 10.608 31.741 1.00 93.94 223 GLU A O 1
ATOM 1699 N N . SER A 1 224 ? 20.089 11.317 30.506 1.00 92.44 224 SER A N 1
ATOM 1700 C CA . SER A 1 224 ? 20.655 12.641 30.212 1.00 92.44 224 SER A CA 1
ATOM 1701 C C . SER A 1 224 ? 20.881 13.486 31.467 1.00 92.44 224 SER A C 1
ATOM 1703 O O . SER A 1 224 ? 21.920 14.143 31.576 1.00 92.44 224 SER A O 1
ATOM 1705 N N . ARG A 1 225 ? 19.967 13.431 32.446 1.00 90.94 225 ARG A N 1
ATOM 1706 C CA . ARG A 1 225 ? 20.128 14.113 33.743 1.00 90.94 225 ARG A CA 1
ATOM 1707 C C . ARG A 1 225 ? 21.324 13.572 34.525 1.00 90.94 225 ARG A C 1
ATOM 1709 O O . ARG A 1 225 ? 22.109 14.360 35.049 1.00 90.94 225 ARG A O 1
ATOM 1716 N N . LEU A 1 226 ? 21.516 12.251 34.550 1.00 91.19 226 LEU A N 1
ATOM 1717 C CA . LEU A 1 226 ? 22.705 11.634 35.155 1.00 91.19 226 LEU A CA 1
ATOM 1718 C C . LEU A 1 226 ? 23.992 12.073 34.437 1.00 91.19 226 LEU A C 1
ATOM 1720 O O . LEU A 1 226 ? 24.995 12.366 35.080 1.00 91.19 226 LEU A O 1
ATOM 1724 N N . ARG A 1 227 ? 23.952 12.238 33.109 1.00 91.81 227 ARG A N 1
ATOM 1725 C CA . ARG A 1 227 ? 25.076 12.778 32.318 1.00 91.81 227 ARG A CA 1
ATOM 1726 C C . ARG A 1 227 ? 25.293 14.291 32.476 1.00 91.81 227 ARG A C 1
ATOM 1728 O O . ARG A 1 227 ? 26.183 14.830 31.821 1.00 91.81 227 ARG A O 1
ATOM 1735 N N . ARG A 1 228 ? 24.510 14.979 33.320 1.00 83.44 228 ARG A N 1
ATOM 1736 C CA . ARG A 1 228 ? 24.512 16.446 33.501 1.00 83.44 228 ARG A CA 1
ATOM 1737 C C . ARG A 1 228 ? 24.292 17.222 32.200 1.00 83.44 228 ARG A C 1
ATOM 1739 O O . ARG A 1 228 ? 24.789 18.333 32.033 1.00 83.44 228 ARG A O 1
ATOM 1746 N N . GLN A 1 229 ? 23.562 16.630 31.264 1.00 75.38 229 GLN A N 1
ATOM 1747 C CA . GLN A 1 229 ? 23.069 17.349 30.098 1.00 75.38 229 GLN A CA 1
ATOM 1748 C C . GLN A 1 229 ? 21.822 18.131 30.525 1.00 75.38 229 GLN A C 1
ATOM 1750 O O . GLN A 1 229 ? 21.074 17.659 31.381 1.00 75.38 229 GLN A O 1
ATOM 1755 N N . ASN A 1 230 ? 21.604 19.321 29.954 1.00 75.25 230 ASN A N 1
ATOM 1756 C CA . ASN A 1 230 ? 20.409 20.133 30.208 1.00 75.25 230 ASN A CA 1
ATOM 1757 C C . ASN A 1 230 ? 19.152 19.366 29.763 1.00 75.25 230 ASN A C 1
ATOM 1759 O O . ASN A 1 230 ? 18.719 19.484 28.620 1.00 75.25 230 ASN A O 1
ATOM 1763 N N . ALA A 1 231 ? 18.590 18.560 30.658 1.00 74.56 231 ALA A N 1
ATOM 1764 C CA . ALA A 1 231 ? 17.390 17.772 30.437 1.00 74.56 231 ALA A CA 1
ATOM 1765 C C . ALA A 1 231 ? 16.270 18.304 31.336 1.00 74.56 231 ALA A C 1
ATOM 1767 O O . ALA A 1 231 ? 16.453 18.480 32.540 1.00 74.56 231 ALA A O 1
ATOM 1768 N N . THR A 1 232 ? 15.119 18.587 30.730 1.00 81.31 232 THR A N 1
ATOM 1769 C CA . THR A 1 232 ? 13.892 19.012 31.417 1.00 81.31 232 THR A CA 1
ATOM 1770 C C . THR A 1 232 ? 13.266 17.850 32.184 1.00 81.31 232 THR A C 1
ATOM 1772 O O . THR A 1 232 ? 13.657 16.706 31.989 1.00 81.31 232 THR A O 1
ATOM 1775 N N . GLU A 1 233 ? 12.277 18.103 33.037 1.00 80.62 233 GLU A N 1
ATOM 1776 C CA . GLU A 1 233 ? 11.486 17.026 33.640 1.00 80.62 233 GLU A CA 1
ATOM 1777 C C . GLU A 1 233 ? 10.781 16.196 32.549 1.00 80.62 233 GLU A C 1
ATOM 1779 O O . GLU A 1 233 ? 10.249 16.750 31.582 1.00 80.62 233 GLU A O 1
ATOM 1784 N N . ALA A 1 234 ? 10.843 14.866 32.658 1.00 77.88 234 ALA A N 1
ATOM 1785 C CA . ALA A 1 234 ? 10.215 13.967 31.696 1.00 77.88 234 ALA A CA 1
ATOM 1786 C C . ALA A 1 234 ? 8.697 13.892 31.932 1.00 77.88 234 ALA A C 1
ATOM 1788 O O . ALA A 1 234 ? 8.271 13.852 33.088 1.00 77.88 234 ALA A O 1
ATOM 1789 N N . PRO A 1 235 ? 7.871 13.813 30.877 1.00 85.00 235 PRO A N 1
ATOM 1790 C CA . PRO A 1 235 ? 6.435 13.627 31.043 1.00 85.00 235 PRO A CA 1
ATOM 1791 C C . PRO A 1 235 ? 6.127 12.263 31.675 1.00 85.00 235 PRO A C 1
ATOM 1793 O O . PRO A 1 235 ? 6.779 11.265 31.367 1.00 85.00 235 PRO A O 1
ATOM 1796 N N . VAL A 1 236 ? 5.097 12.201 32.524 1.00 88.94 236 VAL A N 1
ATOM 1797 C CA . VAL A 1 236 ? 4.577 10.925 33.037 1.00 88.94 236 VAL A CA 1
ATOM 1798 C C . VAL A 1 236 ? 4.005 10.126 31.859 1.00 88.94 236 VAL A C 1
ATOM 1800 O O . VAL A 1 236 ? 3.161 10.661 31.132 1.00 88.94 236 VAL A O 1
ATOM 1803 N N . PRO A 1 237 ? 4.431 8.867 31.636 1.00 91.19 237 PRO A N 1
ATOM 1804 C CA . PRO A 1 237 ? 3.898 8.058 30.553 1.00 91.19 237 PRO A CA 1
ATOM 1805 C C . PRO A 1 237 ? 2.393 7.871 30.713 1.00 91.19 237 PRO A C 1
ATOM 1807 O O . PRO A 1 237 ? 1.906 7.497 31.781 1.00 91.19 237 PRO A O 1
ATOM 1810 N N . ASN A 1 238 ? 1.647 8.114 29.637 1.00 93.81 238 ASN A N 1
ATOM 1811 C CA . ASN A 1 238 ? 0.216 7.847 29.634 1.00 93.81 238 ASN A CA 1
ATOM 1812 C C . ASN A 1 238 ? -0.022 6.343 29.789 1.00 93.81 238 ASN A C 1
ATOM 1814 O O . ASN A 1 238 ? 0.651 5.538 29.152 1.00 93.81 238 ASN A O 1
ATOM 1818 N N . ARG A 1 239 ? -0.994 5.969 30.614 1.00 95.12 239 ARG A N 1
ATOM 1819 C CA . ARG A 1 239 ? -1.392 4.574 30.825 1.00 95.12 239 ARG A CA 1
ATOM 1820 C C . ARG A 1 239 ? -2.454 4.166 29.798 1.00 95.12 239 ARG A C 1
ATOM 1822 O O . ARG A 1 239 ? -3.246 5.009 29.363 1.00 95.12 239 ARG A O 1
ATOM 1829 N N . SER A 1 240 ? -2.492 2.894 29.402 1.00 96.38 240 SER A N 1
ATOM 1830 C CA . SER A 1 240 ? -3.454 2.395 28.409 1.00 96.38 240 SER A CA 1
ATOM 1831 C C . SER A 1 240 ? -4.897 2.436 28.916 1.00 96.38 240 SER A C 1
ATOM 1833 O O . SER A 1 240 ? -5.788 2.879 28.186 1.00 96.38 240 SER A O 1
ATOM 1835 N N . ARG A 1 241 ? -5.152 2.038 30.169 1.00 95.44 241 ARG A N 1
ATOM 1836 C CA . ARG A 1 241 ? -6.516 1.848 30.693 1.00 95.44 241 ARG A CA 1
ATOM 1837 C C . ARG A 1 241 ? -7.372 3.130 30.691 1.00 95.44 241 ARG A C 1
ATOM 1839 O O . ARG A 1 241 ? -8.507 3.053 30.210 1.00 95.44 241 ARG A O 1
ATOM 1846 N N . PRO A 1 242 ? -6.858 4.317 31.092 1.00 95.94 242 PRO A N 1
ATOM 1847 C CA . PRO A 1 242 ? -7.572 5.594 30.962 1.00 95.94 242 PRO A CA 1
ATOM 1848 C C . PRO A 1 242 ? -7.993 5.977 29.541 1.00 95.94 242 PRO A C 1
ATOM 1850 O O . PRO A 1 242 ? -8.913 6.772 29.382 1.00 95.94 242 PRO A O 1
ATOM 1853 N N . ARG A 1 243 ? -7.346 5.423 28.508 1.00 96.19 243 ARG A N 1
ATOM 1854 C CA . ARG A 1 243 ? -7.711 5.650 27.100 1.00 96.19 243 ARG A CA 1
ATOM 1855 C C . ARG A 1 243 ? -8.681 4.589 26.585 1.00 96.19 243 ARG A C 1
ATOM 1857 O O . ARG A 1 243 ? -9.663 4.924 25.927 1.00 96.19 243 ARG A O 1
ATOM 1864 N N . VAL A 1 244 ? -8.426 3.322 26.911 1.00 97.06 244 VAL A N 1
ATOM 1865 C CA . VAL A 1 244 ? -9.212 2.168 26.447 1.00 97.06 244 VAL A CA 1
ATOM 1866 C C . VAL A 1 244 ? -10.652 2.231 26.956 1.00 97.06 244 VAL A C 1
ATOM 1868 O O . VAL A 1 244 ? -11.586 2.058 26.178 1.00 97.06 244 VAL A O 1
ATOM 1871 N N . VAL A 1 245 ? -10.856 2.508 28.247 1.00 96.12 245 VAL A N 1
ATOM 1872 C CA . VAL A 1 245 ? -12.191 2.441 28.862 1.00 96.12 245 VAL A CA 1
ATOM 1873 C C . VAL A 1 245 ? -13.186 3.449 28.256 1.00 96.12 245 VAL A C 1
ATOM 1875 O O . VAL A 1 245 ? -14.245 3.014 27.793 1.00 96.12 245 VAL A O 1
ATOM 1878 N N . PRO A 1 246 ? -12.877 4.760 28.168 1.00 95.69 246 PRO A N 1
ATOM 1879 C CA . PRO A 1 246 ? -13.746 5.706 27.465 1.00 95.69 246 PRO A CA 1
ATOM 1880 C C . PRO A 1 246 ? -13.927 5.355 25.984 1.00 95.69 246 PRO A C 1
ATOM 1882 O O . PRO A 1 246 ? -15.014 5.524 25.428 1.00 95.69 246 PRO A O 1
ATOM 1885 N N . TRP A 1 247 ? -12.875 4.837 25.340 1.00 97.06 247 TRP A N 1
ATOM 1886 C CA . TRP A 1 247 ? -12.926 4.441 23.937 1.00 97.06 247 TRP A CA 1
ATOM 1887 C C . TRP A 1 247 ? -13.949 3.318 23.702 1.00 97.06 247 TRP A C 1
ATOM 1889 O O . TRP A 1 247 ? -14.762 3.448 22.789 1.00 97.06 247 TRP A O 1
ATOM 1899 N N . ILE A 1 248 ? -14.014 2.283 24.548 1.00 97.19 248 ILE A N 1
ATOM 1900 C CA . ILE A 1 248 ? -14.994 1.182 24.416 1.00 97.19 248 ILE A CA 1
ATOM 1901 C C . ILE A 1 248 ? -16.429 1.706 24.493 1.00 97.19 248 ILE A C 1
ATOM 1903 O O . ILE A 1 248 ? -17.273 1.333 23.674 1.00 97.19 248 ILE A O 1
ATOM 1907 N N . VAL A 1 249 ? -16.700 2.607 25.442 1.00 94.94 249 VAL A N 1
ATOM 1908 C CA . VAL A 1 249 ? -18.018 3.247 25.568 1.00 94.94 249 VAL A CA 1
ATOM 1909 C C . VAL A 1 249 ? -18.360 4.004 24.281 1.00 94.94 249 VAL A C 1
ATOM 1911 O O . VAL A 1 249 ? -19.474 3.874 23.780 1.00 94.94 249 VAL A O 1
ATOM 1914 N N . SER A 1 250 ? -17.390 4.706 23.682 1.00 95.19 250 SER A N 1
ATOM 1915 C CA . SER A 1 250 ? -17.584 5.391 22.396 1.00 95.19 250 SER A CA 1
ATOM 1916 C C . SER A 1 250 ? -17.846 4.435 21.222 1.00 95.19 250 SER A C 1
ATOM 1918 O O . SER A 1 250 ? -18.631 4.753 20.339 1.00 95.19 250 SER A O 1
ATOM 1920 N N . VAL A 1 251 ? -17.247 3.240 21.208 1.00 95.69 251 VAL A N 1
ATOM 1921 C CA . VAL A 1 251 ? -17.487 2.245 20.147 1.00 95.69 251 VAL A CA 1
ATOM 1922 C C . VAL A 1 251 ? -18.904 1.686 20.241 1.00 95.69 251 VAL A C 1
ATOM 1924 O O . VAL A 1 251 ? -19.560 1.488 19.220 1.00 95.69 251 VAL A O 1
ATOM 1927 N N . ALA A 1 252 ? -19.424 1.489 21.455 1.00 94.50 252 ALA A N 1
ATOM 1928 C CA . ALA A 1 252 ? -20.798 1.031 21.657 1.00 94.50 252 ALA A CA 1
ATOM 1929 C C . ALA A 1 252 ? -21.853 2.010 21.109 1.00 94.50 252 ALA A C 1
ATOM 1931 O O . ALA A 1 252 ? -22.983 1.588 20.856 1.00 94.50 252 ALA A O 1
ATOM 1932 N N . THR A 1 253 ? -21.506 3.284 20.888 1.00 92.12 253 THR A N 1
ATOM 1933 C CA . THR A 1 253 ? -22.413 4.285 20.306 1.00 92.12 253 THR A CA 1
ATOM 1934 C C . THR A 1 253 ? -22.318 4.412 18.786 1.00 92.12 253 T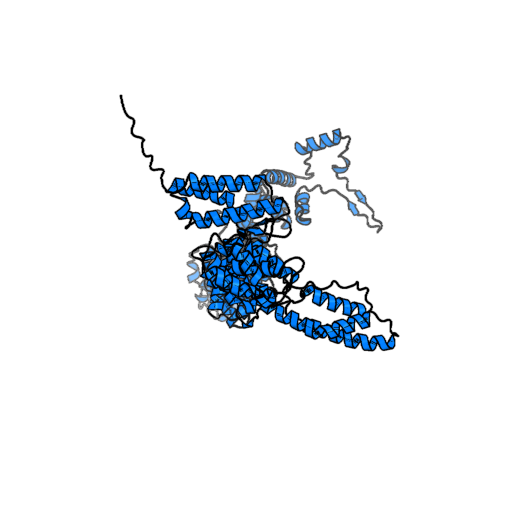HR A C 1
ATOM 1936 O O . THR A 1 253 ? -23.209 5.022 18.195 1.00 92.12 253 THR A O 1
ATOM 1939 N N . CYS A 1 254 ? -21.303 3.823 18.142 1.00 93.44 254 CYS A N 1
ATOM 1940 C CA . CYS A 1 254 ? -21.191 3.782 16.682 1.00 93.44 254 CYS A CA 1
ATOM 1941 C C . CYS A 1 254 ? -22.369 3.031 16.049 1.00 93.44 254 CYS A C 1
ATOM 1943 O O . CYS A 1 254 ? -23.010 2.218 16.714 1.00 93.44 254 CYS A O 1
ATOM 1945 N N . ASP A 1 255 ? -22.636 3.249 14.759 1.00 92.62 255 ASP A N 1
ATOM 1946 C CA . ASP A 1 255 ? -23.608 2.433 14.033 1.00 92.62 255 ASP A CA 1
ATOM 1947 C C . ASP A 1 255 ? -23.172 0.962 13.948 1.00 92.62 255 ASP A C 1
ATOM 1949 O O . ASP A 1 255 ? -22.028 0.584 14.209 1.00 92.62 255 ASP A O 1
ATOM 1953 N N . ASP A 1 256 ? -24.121 0.110 13.594 1.00 92.06 256 ASP A N 1
ATOM 1954 C CA . ASP A 1 256 ? -23.954 -1.334 13.644 1.00 92.06 256 ASP A CA 1
ATOM 1955 C C . ASP A 1 256 ? -22.903 -1.870 12.665 1.00 92.06 256 ASP A C 1
ATOM 1957 O O . ASP A 1 256 ? -22.203 -2.842 12.957 1.00 92.06 256 ASP A O 1
ATOM 1961 N N . ASP A 1 257 ? -22.759 -1.234 11.504 1.00 93.69 257 ASP A N 1
ATOM 1962 C CA . ASP A 1 257 ? -21.750 -1.611 10.524 1.00 93.69 257 ASP A CA 1
ATOM 1963 C C . ASP A 1 257 ? -20.356 -1.190 10.994 1.00 93.69 257 ASP A C 1
ATOM 1965 O O . ASP A 1 257 ? -19.415 -1.985 10.905 1.00 93.69 257 ASP A O 1
ATOM 1969 N N . ALA A 1 258 ? -20.233 0.014 11.555 1.00 95.81 258 ALA A N 1
ATOM 1970 C CA . ALA A 1 258 ? -19.004 0.503 12.165 1.00 95.81 258 ALA A CA 1
ATOM 1971 C C . ALA A 1 258 ? -18.557 -0.378 13.341 1.00 95.81 258 ALA A C 1
ATOM 1973 O O . ALA A 1 258 ? -17.404 -0.808 13.368 1.00 95.81 258 ALA A O 1
ATOM 1974 N N . ARG A 1 259 ? -19.469 -0.730 14.262 1.00 95.75 259 ARG A N 1
ATOM 1975 C CA . ARG A 1 259 ? -19.185 -1.636 15.392 1.00 95.75 259 ARG A CA 1
ATOM 1976 C C . ARG A 1 259 ? -18.597 -2.961 14.926 1.00 95.75 259 ARG A C 1
ATOM 1978 O O . ARG A 1 259 ? -17.592 -3.412 15.458 1.00 95.75 259 ARG A O 1
ATOM 1985 N N . GLN A 1 260 ? -19.198 -3.573 13.911 1.00 95.38 260 GLN A N 1
ATOM 1986 C CA . GLN A 1 260 ? -18.763 -4.875 13.398 1.00 95.38 260 GLN A CA 1
ATOM 1987 C C . GLN A 1 260 ? -17.366 -4.811 12.781 1.00 95.38 260 GLN A C 1
ATOM 1989 O O . GLN A 1 260 ? -16.550 -5.699 13.017 1.00 95.38 260 GLN A O 1
ATOM 1994 N N . ARG A 1 261 ? -17.072 -3.742 12.033 1.00 96.44 261 ARG A N 1
ATOM 1995 C CA . ARG A 1 261 ? -15.736 -3.495 11.476 1.00 96.44 261 ARG A CA 1
ATOM 1996 C C . ARG A 1 261 ? -14.688 -3.294 12.572 1.00 96.44 261 ARG A C 1
ATOM 1998 O O . ARG A 1 261 ? -13.626 -3.908 12.504 1.00 96.44 261 ARG A O 1
ATOM 2005 N N . ILE A 1 262 ? -15.010 -2.497 13.594 1.00 97.62 262 ILE A N 1
ATOM 2006 C CA . ILE A 1 262 ? -14.135 -2.251 14.750 1.00 97.62 262 ILE A CA 1
ATOM 2007 C C . ILE A 1 262 ? -13.862 -3.555 15.509 1.00 97.62 262 ILE A C 1
ATOM 2009 O O . ILE A 1 262 ? -12.707 -3.869 15.778 1.00 97.62 262 ILE A O 1
ATOM 2013 N N . LEU A 1 263 ? -14.903 -4.335 15.823 1.00 97.44 263 LEU A N 1
ATOM 2014 C CA . LEU A 1 263 ? -14.783 -5.590 16.574 1.00 97.44 263 LEU A CA 1
ATOM 2015 C C . LEU A 1 263 ? -13.986 -6.653 15.808 1.00 97.44 263 LEU A C 1
ATOM 2017 O O . LEU A 1 263 ? -13.153 -7.324 16.410 1.00 97.44 263 LEU A O 1
ATOM 2021 N N . ALA A 1 264 ? -14.190 -6.770 14.493 1.00 96.69 264 ALA A N 1
ATOM 2022 C CA . ALA A 1 264 ? -13.408 -7.673 13.651 1.00 96.69 264 ALA A CA 1
ATOM 2023 C C . ALA A 1 264 ? -11.927 -7.258 13.568 1.00 96.69 264 ALA A C 1
ATOM 2025 O O . ALA A 1 264 ? -11.042 -8.107 13.596 1.00 96.69 264 ALA A O 1
ATOM 2026 N N . GLY A 1 265 ? -11.639 -5.952 13.501 1.00 97.62 265 GLY A N 1
ATOM 2027 C CA . GLY A 1 265 ? -10.266 -5.450 13.587 1.00 97.62 265 GLY A CA 1
ATOM 2028 C C . GLY A 1 265 ? -9.636 -5.720 14.956 1.00 97.62 265 GLY A C 1
ATOM 2029 O O . GLY A 1 265 ? -8.500 -6.183 15.033 1.00 97.62 265 GLY A O 1
ATOM 2030 N N . ALA A 1 266 ? -10.385 -5.478 16.036 1.00 97.81 266 ALA A N 1
ATOM 2031 C CA . ALA A 1 266 ? -9.921 -5.671 17.407 1.00 97.81 266 ALA A CA 1
ATOM 2032 C C . ALA A 1 266 ? -9.593 -7.140 17.708 1.00 97.81 266 ALA A C 1
ATOM 2034 O O . ALA A 1 266 ? -8.570 -7.404 18.339 1.00 97.81 266 ALA A O 1
ATOM 2035 N N . SER A 1 267 ? -10.410 -8.086 17.224 1.00 97.31 267 SER A N 1
ATOM 2036 C CA . SER A 1 267 ? -10.179 -9.519 17.446 1.00 97.31 267 SER A CA 1
ATOM 2037 C C . SER A 1 267 ? -8.890 -10.024 16.803 1.00 97.31 267 SER A C 1
ATOM 2039 O O . SER A 1 267 ? -8.214 -10.868 17.382 1.00 97.31 267 SER A O 1
ATOM 2041 N N . GLU A 1 268 ? -8.531 -9.515 15.622 1.00 97.75 268 GLU A N 1
ATOM 2042 C CA . GLU A 1 268 ? -7.364 -10.013 14.884 1.00 97.75 268 GLU A CA 1
ATOM 2043 C C . GLU A 1 268 ? -6.064 -9.261 15.218 1.00 97.75 268 GLU A C 1
ATOM 2045 O O . GLU A 1 268 ? -4.975 -9.820 15.069 1.00 97.75 268 GLU A O 1
ATOM 2050 N N . ALA A 1 269 ? -6.151 -8.018 15.709 1.00 97.38 269 ALA A N 1
ATOM 2051 C CA . ALA A 1 269 ? -4.986 -7.174 15.981 1.00 97.38 269 ALA A CA 1
ATOM 2052 C C . ALA A 1 269 ? -4.184 -7.558 17.239 1.00 97.38 269 ALA A C 1
ATOM 2054 O O . ALA A 1 269 ? -3.013 -7.191 17.320 1.00 97.38 269 ALA A O 1
ATOM 2055 N N . GLN A 1 270 ? -4.781 -8.278 18.201 1.00 97.38 270 GLN A N 1
ATOM 2056 C CA . GLN A 1 270 ? -4.118 -8.750 19.436 1.00 97.38 270 GLN A CA 1
ATOM 2057 C C . GLN A 1 270 ? -3.384 -7.637 20.214 1.00 97.38 270 GLN A C 1
ATOM 2059 O O . GLN A 1 270 ? -2.235 -7.775 20.645 1.00 97.38 270 GLN A O 1
ATOM 2064 N N . ILE A 1 271 ? -4.036 -6.474 20.349 1.00 98.00 271 ILE A N 1
ATOM 2065 C CA . ILE A 1 271 ? -3.430 -5.284 20.968 1.00 98.00 271 ILE A CA 1
ATOM 2066 C C . ILE A 1 271 ? -3.103 -5.549 22.444 1.00 98.00 271 ILE A C 1
ATOM 2068 O O . ILE A 1 271 ? -2.046 -5.137 22.912 1.00 98.00 271 ILE A O 1
ATOM 2072 N N . ALA A 1 272 ? -3.968 -6.255 23.176 1.00 98.06 272 ALA A N 1
ATOM 2073 C CA . ALA A 1 272 ? -3.743 -6.561 24.588 1.00 98.06 272 ALA A CA 1
ATOM 2074 C C . ALA A 1 272 ? -2.455 -7.376 24.785 1.00 98.06 272 ALA A C 1
ATOM 2076 O O . ALA A 1 272 ? -1.584 -7.013 25.577 1.00 98.06 272 ALA A O 1
ATOM 2077 N N . GLU A 1 273 ? -2.284 -8.432 23.995 1.00 98.25 273 GLU A N 1
ATOM 2078 C CA . GLU A 1 273 ? -1.118 -9.306 24.028 1.00 98.25 273 GLU A CA 1
ATOM 2079 C C . GLU A 1 273 ? 0.158 -8.584 23.577 1.00 98.25 273 GLU A C 1
ATOM 2081 O O . GLU A 1 273 ? 1.246 -8.896 24.062 1.00 98.25 273 GLU A O 1
ATOM 2086 N N . ALA A 1 274 ? 0.041 -7.585 22.697 1.00 97.31 274 ALA A N 1
ATOM 2087 C CA . ALA A 1 274 ? 1.156 -6.725 22.309 1.00 97.31 274 ALA A CA 1
ATOM 2088 C C . ALA A 1 274 ? 1.616 -5.780 23.437 1.00 97.31 274 ALA A C 1
ATOM 2090 O O . ALA A 1 274 ? 2.780 -5.371 23.457 1.00 97.31 274 ALA A O 1
ATOM 2091 N N . LEU A 1 275 ? 0.730 -5.445 24.380 1.00 97.81 275 LEU A N 1
ATOM 2092 C CA . LEU A 1 275 ? 1.011 -4.543 25.502 1.00 97.81 275 LEU A CA 1
ATOM 2093 C C . LEU A 1 275 ? 1.498 -5.260 26.765 1.00 97.81 275 LEU A C 1
ATOM 2095 O O . LEU A 1 275 ? 2.240 -4.663 27.545 1.00 97.81 275 LEU A O 1
ATOM 2099 N N . LEU A 1 276 ? 1.155 -6.538 26.957 1.00 98.00 276 LEU A N 1
ATOM 2100 C CA . LEU A 1 276 ? 1.620 -7.331 28.105 1.00 98.00 276 LEU A CA 1
ATOM 2101 C C . LEU A 1 276 ? 3.154 -7.294 28.302 1.00 98.00 276 LEU A C 1
ATOM 2103 O O . LEU A 1 276 ? 3.601 -7.102 29.438 1.00 98.00 276 LEU A O 1
ATOM 2107 N N . PRO A 1 277 ? 3.997 -7.407 27.250 1.00 97.94 277 PRO A N 1
ATOM 2108 C CA . PRO A 1 277 ? 5.443 -7.258 27.397 1.00 97.94 277 PRO A CA 1
ATOM 2109 C C . PRO A 1 277 ? 5.876 -5.887 27.927 1.00 97.94 277 PRO A C 1
ATOM 2111 O O . PRO A 1 277 ? 6.877 -5.807 28.635 1.00 97.94 277 PRO A O 1
ATOM 2114 N N . TRP A 1 278 ? 5.148 -4.813 27.606 1.00 97.62 278 TRP A N 1
ATOM 2115 C CA . TRP A 1 278 ? 5.456 -3.456 28.067 1.00 97.62 278 TRP A CA 1
ATOM 2116 C C . TRP A 1 278 ? 5.113 -3.253 29.537 1.00 97.62 278 TRP A C 1
ATOM 2118 O O . TRP A 1 278 ? 5.920 -2.695 30.279 1.00 97.62 278 TRP A O 1
ATOM 2128 N N . GLU A 1 279 ? 3.968 -3.767 29.981 1.00 97.44 279 GLU A N 1
ATOM 2129 C CA . GLU A 1 279 ? 3.610 -3.793 31.401 1.00 97.44 279 GLU A CA 1
ATOM 2130 C C . GLU A 1 279 ? 4.643 -4.593 32.217 1.00 97.44 279 GLU A C 1
ATOM 2132 O O . GLU A 1 279 ? 5.110 -4.154 33.272 1.00 97.44 279 GLU A O 1
ATOM 2137 N N . ALA A 1 280 ? 5.060 -5.757 31.704 1.00 97.69 280 ALA A N 1
ATOM 2138 C CA . ALA A 1 280 ? 6.097 -6.572 32.329 1.00 97.69 280 ALA A CA 1
ATOM 2139 C C . ALA A 1 280 ? 7.457 -5.856 32.361 1.00 97.69 280 ALA A C 1
ATOM 2141 O O . ALA A 1 280 ? 8.129 -5.867 33.397 1.00 97.69 280 ALA A O 1
ATOM 2142 N N . TRP A 1 281 ? 7.848 -5.209 31.258 1.00 98.00 281 TRP A N 1
ATOM 2143 C CA . TRP A 1 281 ? 9.082 -4.430 31.163 1.00 98.00 281 TRP A CA 1
ATOM 2144 C C . TRP A 1 281 ? 9.098 -3.276 32.169 1.00 98.00 281 TRP A C 1
ATOM 2146 O O . TRP A 1 281 ? 10.087 -3.108 32.882 1.00 98.00 281 TRP A O 1
ATOM 2156 N N . GLU A 1 282 ? 8.011 -2.514 32.284 1.00 97.00 282 GLU A N 1
ATOM 2157 C CA . GLU A 1 282 ? 7.916 -1.405 33.236 1.00 97.00 282 GLU A CA 1
ATOM 2158 C C . GLU A 1 282 ? 8.026 -1.914 34.675 1.00 97.00 282 GLU A C 1
ATOM 2160 O O . GLU A 1 282 ? 8.860 -1.426 35.439 1.00 97.00 282 GLU A O 1
ATOM 2165 N N . ARG A 1 283 ? 7.268 -2.960 35.032 1.00 97.25 283 ARG A N 1
ATOM 2166 C CA . ARG A 1 283 ? 7.323 -3.581 36.364 1.00 97.25 283 ARG A CA 1
ATOM 2167 C C . ARG A 1 283 ? 8.729 -4.077 36.705 1.00 97.25 283 ARG A C 1
ATOM 2169 O O . ARG A 1 283 ? 9.204 -3.862 37.819 1.00 97.25 283 ARG A O 1
ATOM 2176 N N . GLN A 1 284 ? 9.408 -4.713 35.749 1.00 97.94 284 GLN A N 1
ATOM 2177 C CA . GLN A 1 284 ? 10.775 -5.207 35.915 1.00 97.94 284 GLN A CA 1
ATOM 2178 C C . GLN A 1 284 ? 11.781 -4.072 36.167 1.00 97.94 284 GLN A C 1
ATOM 2180 O O . GLN A 1 284 ? 12.727 -4.248 36.939 1.00 97.94 284 GLN A O 1
ATOM 2185 N N . HIS A 1 285 ? 11.594 -2.914 35.529 1.00 97.62 285 HIS A N 1
ATOM 2186 C CA . HIS A 1 285 ? 12.545 -1.801 35.574 1.00 97.62 285 HIS A CA 1
ATOM 2187 C C . HIS A 1 285 ? 12.128 -0.653 36.508 1.00 97.62 285 HIS A C 1
ATOM 2189 O O . HIS A 1 285 ? 12.925 0.262 36.716 1.00 97.62 285 HIS A O 1
ATOM 2195 N N . ALA A 1 286 ? 10.955 -0.713 37.145 1.00 95.94 286 ALA A N 1
ATOM 2196 C CA . ALA A 1 286 ? 10.440 0.331 38.035 1.00 95.94 286 ALA A CA 1
ATOM 2197 C C . ALA A 1 286 ? 11.432 0.708 39.150 1.00 95.94 286 ALA A C 1
ATOM 2199 O O . ALA A 1 286 ? 11.717 1.885 39.363 1.00 95.94 286 ALA A O 1
ATOM 2200 N N . GLY A 1 287 ? 12.046 -0.285 39.806 1.00 96.75 287 GLY A N 1
ATOM 2201 C CA . GLY A 1 287 ? 13.051 -0.040 40.848 1.00 96.75 287 GLY A CA 1
ATOM 2202 C C . GLY A 1 287 ? 14.350 0.586 40.322 1.00 96.75 287 GLY A C 1
ATOM 2203 O O . GLY A 1 287 ? 14.977 1.388 41.014 1.00 96.75 287 GLY A O 1
ATOM 2204 N N . LEU A 1 288 ? 14.753 0.262 39.086 1.00 96.44 288 LEU A N 1
ATOM 2205 C CA . LEU A 1 288 ? 15.895 0.909 38.430 1.00 96.44 288 LEU A CA 1
ATOM 2206 C C . LEU A 1 288 ? 15.573 2.375 38.116 1.00 96.44 288 LEU A C 1
ATOM 2208 O O . LEU A 1 288 ? 16.405 3.238 38.384 1.00 96.44 288 LEU A O 1
ATOM 2212 N N . MET A 1 289 ? 14.377 2.643 37.590 1.00 95.69 289 MET A N 1
ATOM 2213 C CA . MET A 1 289 ? 13.913 3.987 37.246 1.00 95.69 289 MET A CA 1
ATOM 2214 C C . MET A 1 289 ? 13.762 4.882 38.481 1.00 95.69 289 MET A C 1
ATOM 2216 O O . MET A 1 289 ? 14.220 6.023 38.455 1.00 95.69 289 MET A O 1
ATOM 2220 N N . ALA A 1 290 ? 13.194 4.367 39.577 1.00 94.75 290 ALA A N 1
ATOM 2221 C CA . ALA A 1 290 ? 13.087 5.090 40.846 1.00 94.75 290 ALA A CA 1
ATOM 2222 C C . ALA A 1 290 ? 14.473 5.476 41.384 1.00 94.75 290 ALA A C 1
ATOM 2224 O O . ALA A 1 290 ? 14.759 6.654 41.590 1.00 94.75 290 ALA A O 1
ATOM 2225 N N . ARG A 1 291 ? 15.388 4.501 41.477 1.00 93.75 291 ARG A N 1
ATOM 2226 C CA . ARG A 1 291 ? 16.766 4.738 41.924 1.00 93.75 291 ARG A CA 1
ATOM 2227 C C . ARG A 1 291 ? 17.518 5.724 41.029 1.00 93.75 291 ARG A C 1
ATOM 2229 O O . ARG A 1 291 ? 18.303 6.530 41.518 1.00 93.75 291 ARG A O 1
ATOM 2236 N N . ALA A 1 292 ? 17.343 5.628 39.714 1.00 93.31 292 ALA A N 1
ATOM 2237 C CA . ALA A 1 292 ? 18.004 6.522 38.774 1.00 93.31 292 ALA A CA 1
ATOM 2238 C C . ALA A 1 292 ? 17.491 7.966 38.912 1.00 93.31 292 ALA A C 1
ATOM 2240 O O . ALA A 1 292 ? 18.295 8.896 38.892 1.00 93.31 292 ALA A O 1
ATOM 2241 N N . ASN A 1 293 ? 16.186 8.150 39.132 1.00 91.56 293 ASN A N 1
ATOM 2242 C CA . ASN A 1 293 ? 15.596 9.455 39.434 1.00 91.56 293 ASN A CA 1
ATOM 2243 C C . ASN A 1 293 ? 16.097 10.039 40.762 1.00 91.56 293 ASN A C 1
ATOM 2245 O O . ASN A 1 293 ? 16.447 11.216 40.803 1.00 91.56 293 ASN A O 1
ATOM 2249 N N . GLU A 1 294 ? 16.182 9.225 41.818 1.00 91.56 294 GLU A N 1
ATOM 2250 C CA . GLU A 1 294 ? 16.749 9.635 43.111 1.00 91.56 294 GLU A CA 1
ATOM 2251 C C . GLU A 1 294 ? 18.202 10.103 42.955 1.00 91.56 294 GLU A C 1
ATOM 2253 O O . GLU A 1 294 ? 18.558 11.196 43.388 1.00 91.56 294 GLU A O 1
ATOM 2258 N N . LEU A 1 295 ? 19.041 9.323 42.265 1.00 90.00 295 LEU A N 1
ATOM 2259 C CA . LEU A 1 295 ? 20.441 9.687 42.014 1.00 90.00 295 LEU A CA 1
ATOM 2260 C C . LEU A 1 295 ? 20.577 10.956 41.165 1.00 90.00 295 LEU A C 1
ATOM 2262 O O . LEU A 1 295 ? 21.466 11.771 41.413 1.00 90.00 295 LEU A O 1
ATOM 2266 N N . ALA A 1 296 ? 19.684 11.150 40.194 1.00 88.44 296 ALA A N 1
ATOM 2267 C CA . ALA A 1 296 ? 19.643 12.357 39.377 1.00 88.44 296 ALA A CA 1
ATOM 2268 C C . ALA A 1 296 ? 19.199 13.608 40.163 1.00 88.44 296 ALA A C 1
ATOM 2270 O O . ALA A 1 296 ? 19.419 14.720 39.683 1.00 88.44 296 ALA A O 1
ATOM 2271 N N . ALA A 1 297 ? 18.577 13.450 41.337 1.00 87.62 297 ALA A N 1
ATOM 2272 C CA . ALA A 1 297 ? 18.148 14.550 42.203 1.00 87.62 297 ALA A CA 1
ATOM 2273 C C . ALA A 1 297 ? 19.189 14.942 43.269 1.00 87.62 297 ALA A C 1
ATOM 2275 O O . ALA A 1 297 ? 19.125 16.049 43.796 1.00 87.62 297 ALA A O 1
ATOM 2276 N N . VAL A 1 298 ? 20.150 14.068 43.588 1.00 85.75 298 VAL A N 1
ATOM 2277 C CA . VAL A 1 298 ? 21.142 14.310 44.650 1.00 85.75 298 VAL A CA 1
ATOM 2278 C C . VAL A 1 298 ? 22.410 14.994 44.108 1.00 85.75 298 VAL A C 1
ATOM 2280 O O . VAL A 1 298 ? 23.014 14.584 43.102 1.00 85.75 298 VAL A O 1
ATOM 2283 N N . GLU A 1 299 ? 22.856 16.036 44.814 1.00 77.50 299 GLU A N 1
ATOM 2284 C CA . GLU A 1 299 ? 24.188 16.624 44.659 1.00 77.50 299 GLU A CA 1
ATOM 2285 C C . GLU A 1 299 ? 25.218 15.754 45.395 1.00 77.50 299 GLU A C 1
ATOM 2287 O O . GLU A 1 299 ? 25.240 15.685 46.619 1.00 77.50 299 GLU A O 1
ATOM 2292 N N . PHE A 1 300 ? 26.061 15.051 44.639 1.00 71.44 300 PHE A N 1
ATOM 2293 C CA . PHE A 1 300 ? 27.178 14.264 45.169 1.00 71.44 300 PHE A CA 1
ATOM 2294 C C . PHE A 1 300 ? 28.505 14.973 44.886 1.00 71.44 300 PHE A C 1
ATOM 2296 O O . PHE A 1 300 ? 28.617 15.698 43.890 1.00 71.44 300 PHE A O 1
ATOM 2303 N N . ASP A 1 301 ? 29.534 14.666 45.684 1.00 75.31 301 ASP A N 1
ATOM 2304 C CA . ASP A 1 301 ? 30.919 14.959 45.312 1.00 75.31 301 ASP A CA 1
ATOM 2305 C C . ASP A 1 301 ? 31.243 14.318 43.948 1.00 75.31 301 ASP A C 1
ATOM 2307 O O . ASP A 1 301 ? 30.817 13.202 43.628 1.00 75.31 301 ASP A O 1
ATOM 2311 N N . ALA A 1 302 ? 31.973 15.049 43.105 1.00 72.31 302 ALA A N 1
ATOM 2312 C CA . ALA A 1 302 ? 32.143 14.745 41.688 1.00 72.31 302 ALA A CA 1
ATOM 2313 C C . ALA A 1 302 ? 32.758 13.358 41.438 1.00 72.31 302 ALA A C 1
ATOM 2315 O O . ALA A 1 302 ? 32.464 12.734 40.415 1.00 72.31 302 ALA A O 1
ATOM 2316 N N . LYS A 1 303 ? 33.590 12.874 42.367 1.00 75.56 303 LYS A N 1
ATOM 2317 C CA . LYS A 1 303 ? 34.347 11.628 42.218 1.00 75.56 303 LYS A CA 1
ATOM 2318 C C . LYS A 1 303 ? 33.497 10.377 42.463 1.00 75.56 303 LYS A C 1
ATOM 2320 O O . LYS A 1 303 ? 33.545 9.453 41.652 1.00 75.56 303 LYS A O 1
ATOM 2325 N N . ASP A 1 304 ? 32.676 10.375 43.510 1.00 73.31 304 ASP A N 1
ATOM 2326 C CA . ASP A 1 304 ? 31.783 9.250 43.822 1.00 73.31 304 ASP A CA 1
ATOM 2327 C C . ASP A 1 304 ? 30.589 9.200 42.862 1.00 73.31 304 ASP A C 1
ATOM 2329 O O . ASP A 1 304 ? 30.154 8.120 42.447 1.00 73.31 304 ASP A O 1
ATOM 2333 N N . LYS A 1 305 ? 30.121 10.373 42.411 1.00 73.81 305 LYS A N 1
ATOM 2334 C CA . LYS A 1 305 ? 29.035 10.475 41.429 1.00 73.81 305 LYS A CA 1
ATOM 2335 C C . LYS A 1 305 ? 29.387 9.784 40.109 1.00 73.81 305 LYS A C 1
ATOM 2337 O O . LYS A 1 305 ? 28.590 9.011 39.586 1.00 73.81 305 LYS A O 1
ATOM 2342 N N . ALA A 1 306 ? 30.611 9.980 39.612 1.00 78.38 306 ALA A N 1
ATOM 2343 C CA . ALA A 1 306 ? 31.043 9.435 38.324 1.00 78.38 306 ALA A CA 1
ATOM 2344 C C . ALA A 1 306 ? 30.970 7.896 38.258 1.00 78.38 306 ALA A C 1
ATOM 2346 O O . ALA A 1 306 ? 30.577 7.338 37.235 1.00 78.38 306 ALA A O 1
ATOM 2347 N N . VAL A 1 307 ? 31.304 7.194 39.346 1.00 82.50 307 VAL A N 1
ATOM 2348 C CA . VAL A 1 307 ? 31.274 5.720 39.379 1.00 82.50 307 VAL A CA 1
ATOM 2349 C C . VAL A 1 307 ? 29.837 5.193 39.443 1.00 82.50 307 VAL A C 1
ATOM 2351 O O . VAL A 1 307 ? 29.495 4.213 38.770 1.00 82.50 307 VAL A O 1
ATOM 2354 N N . HIS A 1 308 ? 28.979 5.840 40.234 1.00 81.75 308 HIS A N 1
ATOM 2355 C CA . HIS A 1 308 ? 27.578 5.447 40.369 1.00 81.75 308 HIS A CA 1
ATOM 2356 C C . HIS A 1 308 ? 26.763 5.735 39.104 1.00 81.75 308 HIS A C 1
ATOM 2358 O O . HIS A 1 308 ? 26.012 4.856 38.666 1.00 81.75 308 HIS A O 1
ATOM 2364 N N . ASP A 1 309 ? 26.972 6.897 38.483 1.00 87.44 309 ASP A N 1
ATOM 2365 C CA . ASP A 1 309 ? 26.279 7.309 37.262 1.00 87.44 309 ASP A CA 1
ATOM 2366 C C . ASP A 1 309 ? 26.575 6.338 36.119 1.00 87.44 309 ASP A C 1
ATOM 2368 O O . ASP A 1 309 ? 25.644 5.826 35.501 1.00 87.44 309 ASP A O 1
ATOM 2372 N N . VAL A 1 310 ? 27.847 5.984 35.889 1.00 91.56 310 VAL A N 1
ATOM 2373 C CA . VAL A 1 310 ? 28.237 5.059 34.806 1.00 91.56 310 VAL A CA 1
ATOM 2374 C C . VAL A 1 310 ? 27.517 3.715 34.930 1.00 91.56 310 VAL A C 1
ATOM 2376 O O . VAL A 1 310 ? 26.973 3.209 33.947 1.00 91.56 310 VAL A O 1
ATOM 2379 N N . ARG A 1 311 ? 27.452 3.139 36.136 1.00 93.69 311 ARG A N 1
ATOM 2380 C CA . ARG A 1 311 ? 26.796 1.839 36.346 1.00 93.69 311 ARG A CA 1
ATOM 2381 C C . ARG A 1 311 ? 25.281 1.911 36.149 1.00 93.69 311 ARG A C 1
ATOM 2383 O O . ARG A 1 311 ? 24.688 0.945 35.670 1.00 93.69 311 ARG A O 1
ATOM 2390 N N . VAL A 1 312 ? 24.639 3.003 36.565 1.00 94.81 312 VAL A N 1
ATOM 2391 C CA . VAL A 1 312 ? 23.188 3.184 36.402 1.00 94.81 312 VAL A CA 1
ATOM 2392 C C . VAL A 1 312 ? 22.843 3.466 34.945 1.00 94.81 312 VAL A C 1
ATOM 2394 O O . VAL A 1 312 ? 21.947 2.817 34.417 1.00 94.81 312 VAL A O 1
ATOM 2397 N N . ILE A 1 313 ? 23.610 4.322 34.272 1.00 95.50 313 ILE A N 1
ATOM 2398 C CA . ILE A 1 313 ? 23.488 4.605 32.839 1.00 95.50 313 ILE A CA 1
ATOM 2399 C C . ILE A 1 313 ? 23.590 3.314 32.022 1.00 95.50 313 ILE A C 1
ATOM 2401 O O . ILE A 1 313 ? 22.684 3.024 31.250 1.00 95.50 313 ILE A O 1
ATOM 2405 N N . GLN A 1 314 ? 24.604 2.474 32.258 1.00 96.19 314 GLN A N 1
ATOM 2406 C CA . GLN A 1 314 ? 24.734 1.182 31.566 1.00 96.19 314 GLN A CA 1
ATOM 2407 C C . GLN A 1 314 ? 23.515 0.270 31.778 1.00 96.19 314 GLN A C 1
ATOM 2409 O O . GLN A 1 314 ? 23.102 -0.460 30.876 1.00 96.19 314 GLN A O 1
ATOM 2414 N N . LYS A 1 315 ? 22.914 0.294 32.975 1.00 97.31 315 LYS A N 1
ATOM 2415 C CA . LYS A 1 315 ? 21.684 -0.460 33.253 1.00 97.31 315 LYS A CA 1
ATOM 2416 C C . LYS A 1 315 ? 20.469 0.130 32.537 1.00 97.31 315 LYS A C 1
ATOM 2418 O O . LYS A 1 315 ? 19.643 -0.650 32.079 1.00 97.31 315 LYS A O 1
ATOM 2423 N N . LEU A 1 316 ? 20.358 1.455 32.430 1.00 96.38 316 LEU A N 1
ATOM 2424 C CA . LEU A 1 316 ? 19.287 2.130 31.685 1.00 96.38 316 LEU A CA 1
ATOM 2425 C C . LEU A 1 316 ? 19.411 1.873 30.178 1.00 96.38 316 LEU A C 1
ATOM 2427 O O . LEU A 1 316 ? 18.425 1.532 29.531 1.00 96.38 316 LEU A O 1
ATOM 2431 N N . GLU A 1 317 ? 20.624 1.948 29.628 1.00 96.69 317 GLU A N 1
ATOM 2432 C CA . GLU A 1 317 ? 20.915 1.589 28.236 1.00 96.69 317 GLU A CA 1
ATOM 2433 C C . GLU A 1 317 ? 20.530 0.132 27.956 1.00 96.69 317 GLU A C 1
ATOM 2435 O O . GLU A 1 317 ? 19.865 -0.154 26.959 1.00 96.69 317 GLU A O 1
ATOM 2440 N N . LYS A 1 318 ? 20.880 -0.782 28.872 1.00 97.12 318 LYS A N 1
ATOM 2441 C CA . LYS A 1 318 ? 20.474 -2.188 28.794 1.00 97.12 318 LYS A CA 1
ATOM 2442 C C . LYS A 1 318 ? 18.955 -2.354 28.873 1.00 97.12 318 LYS A C 1
ATOM 2444 O O . LYS A 1 318 ? 18.406 -3.091 28.063 1.00 97.12 318 LYS A O 1
ATOM 2449 N N . ALA A 1 319 ? 18.279 -1.669 29.797 1.00 97.00 319 ALA A N 1
ATOM 2450 C CA . ALA A 1 319 ? 16.822 -1.711 29.926 1.00 97.00 319 ALA A CA 1
ATOM 2451 C C . ALA A 1 319 ? 16.131 -1.236 28.638 1.00 97.00 319 ALA A C 1
ATOM 2453 O O . ALA A 1 319 ? 15.211 -1.892 28.156 1.00 97.00 319 ALA A O 1
ATOM 2454 N N . ARG A 1 320 ? 16.627 -0.149 28.030 1.00 96.44 320 ARG A N 1
ATOM 2455 C CA . ARG A 1 320 ? 16.150 0.362 26.738 1.00 96.44 320 ARG A CA 1
ATOM 2456 C C . ARG A 1 320 ? 16.399 -0.625 25.597 1.00 96.44 320 ARG A C 1
ATOM 2458 O O . ARG A 1 320 ? 15.523 -0.812 24.765 1.00 96.44 320 ARG A O 1
ATOM 2465 N N . ALA A 1 321 ? 17.566 -1.265 25.554 1.00 95.88 321 ALA A N 1
ATOM 2466 C CA . ALA A 1 321 ? 17.873 -2.288 24.552 1.00 95.88 321 ALA A CA 1
ATOM 2467 C C . ALA A 1 321 ? 17.027 -3.567 24.718 1.00 95.88 321 ALA A C 1
ATOM 2469 O O . ALA A 1 321 ? 16.842 -4.307 23.758 1.00 95.88 321 ALA A O 1
ATOM 2470 N N . GLN A 1 322 ? 16.522 -3.823 25.928 1.00 96.75 322 GLN A N 1
ATOM 2471 C CA . GLN A 1 322 ? 15.607 -4.921 26.256 1.00 96.75 322 GLN A CA 1
ATOM 2472 C C . GLN A 1 322 ? 14.127 -4.535 26.131 1.00 96.75 322 GLN A C 1
ATOM 2474 O O . GLN A 1 322 ? 13.265 -5.361 26.432 1.00 96.75 322 GLN A O 1
ATOM 2479 N N . ALA A 1 323 ? 13.820 -3.296 25.736 1.00 96.50 323 ALA A N 1
ATOM 2480 C CA . ALA A 1 323 ? 12.445 -2.863 25.568 1.00 96.50 323 ALA A CA 1
ATOM 2481 C C . ALA A 1 323 ? 11.749 -3.695 24.475 1.00 96.50 323 ALA A C 1
ATOM 2483 O O . ALA A 1 323 ? 12.373 -3.995 23.449 1.00 96.50 323 ALA A O 1
ATOM 2484 N N . PRO A 1 324 ? 10.475 -4.079 24.669 1.00 96.69 324 PRO A N 1
ATOM 2485 C CA . PRO A 1 324 ? 9.712 -4.770 23.639 1.00 96.69 324 PRO A CA 1
ATOM 2486 C C . PRO A 1 324 ? 9.538 -3.911 22.379 1.00 96.69 324 PRO A C 1
ATOM 2488 O O . PRO A 1 324 ? 9.833 -2.716 22.358 1.00 96.69 324 PRO A O 1
ATOM 2491 N N . VAL A 1 325 ? 9.005 -4.505 21.310 1.00 95.00 325 VAL A N 1
ATOM 2492 C CA . VAL A 1 325 ? 8.610 -3.736 20.120 1.00 95.00 325 VAL A CA 1
ATOM 2493 C C . VAL A 1 325 ? 7.499 -2.751 20.520 1.00 95.00 325 VAL A C 1
ATOM 2495 O O . VAL A 1 325 ? 6.497 -3.181 21.096 1.00 95.00 325 VAL A O 1
ATOM 2498 N N . PRO A 1 326 ? 7.644 -1.439 20.262 1.00 94.94 326 PRO A N 1
ATOM 2499 C CA . PRO A 1 326 ? 6.660 -0.455 20.694 1.00 94.94 326 PRO A CA 1
ATOM 2500 C C . PRO A 1 326 ? 5.363 -0.573 19.887 1.00 94.94 326 PRO A C 1
ATOM 2502 O O . PRO A 1 326 ? 5.400 -0.768 18.671 1.00 94.94 326 PRO A O 1
ATOM 2505 N N . VAL A 1 327 ? 4.225 -0.422 20.562 1.00 94.81 327 VAL A N 1
ATOM 2506 C CA . VAL A 1 327 ? 2.884 -0.307 19.971 1.00 94.81 327 VAL A CA 1
ATOM 2507 C C . VAL A 1 327 ? 2.151 0.838 20.674 1.00 94.81 327 VAL A C 1
ATOM 2509 O O . VAL A 1 327 ? 1.808 0.715 21.849 1.00 94.81 327 VAL A O 1
ATOM 2512 N N . SER A 1 328 ? 1.922 1.954 19.976 1.00 94.56 328 SER A N 1
ATOM 2513 C CA . SER A 1 328 ? 1.109 3.059 20.504 1.00 94.56 328 SER A CA 1
ATOM 2514 C C . SER A 1 328 ? -0.350 2.615 20.643 1.00 94.56 328 SER A C 1
ATOM 2516 O O . SER A 1 328 ? -1.018 2.294 19.658 1.00 94.56 328 SER A O 1
ATOM 2518 N N . VAL A 1 329 ? -0.861 2.606 21.879 1.00 95.75 329 VAL A N 1
ATOM 2519 C CA . VAL A 1 329 ? -2.273 2.289 22.157 1.00 95.75 329 VAL A CA 1
ATOM 2520 C C . VAL A 1 329 ? -3.191 3.345 21.562 1.00 95.75 329 VAL A C 1
ATOM 2522 O O . VAL A 1 329 ? -4.240 2.997 21.038 1.00 95.75 329 VAL A O 1
ATOM 2525 N N . ALA A 1 330 ? -2.804 4.624 21.621 1.00 95.75 330 ALA A N 1
ATOM 2526 C CA . ALA A 1 330 ? -3.600 5.694 21.024 1.00 95.75 330 ALA A CA 1
ATOM 2527 C C . ALA A 1 330 ? -3.761 5.474 19.520 1.00 95.75 330 ALA A C 1
ATOM 2529 O O . ALA A 1 330 ? -4.889 5.427 19.040 1.00 95.75 330 ALA A O 1
ATOM 2530 N N . ASP A 1 331 ? -2.652 5.224 18.821 1.00 95.50 331 ASP A N 1
ATOM 2531 C CA . ASP A 1 331 ? -2.669 4.956 17.387 1.00 95.50 331 ASP A CA 1
ATOM 2532 C C . ASP A 1 331 ? -3.545 3.737 17.095 1.00 95.50 331 ASP A C 1
ATOM 2534 O O . ASP A 1 331 ? -4.474 3.828 16.307 1.00 95.50 331 ASP A O 1
ATOM 2538 N N . ALA A 1 332 ? -3.327 2.607 17.775 1.00 96.88 332 ALA A N 1
ATOM 2539 C CA . ALA A 1 332 ? -4.112 1.400 17.525 1.00 96.88 332 ALA A CA 1
ATOM 2540 C C . ALA A 1 332 ? -5.626 1.618 17.736 1.00 96.88 332 ALA A C 1
ATOM 2542 O O . ALA A 1 332 ? -6.434 1.152 16.932 1.00 96.88 332 ALA A O 1
ATOM 2543 N N . LEU A 1 333 ? -6.019 2.357 18.778 1.00 97.88 333 LEU A N 1
ATOM 2544 C CA . LEU A 1 333 ? -7.417 2.692 19.058 1.00 97.88 333 LEU A CA 1
ATOM 2545 C C . LEU A 1 333 ? -8.021 3.656 18.021 1.00 97.88 333 LEU A C 1
ATOM 2547 O O . LEU A 1 333 ? -9.190 3.504 17.647 1.00 97.88 333 LEU A O 1
ATOM 2551 N N . ASP A 1 334 ? -7.254 4.638 17.551 1.00 97.38 334 ASP A N 1
ATOM 2552 C CA . ASP A 1 334 ? -7.699 5.577 16.520 1.00 97.38 334 ASP A CA 1
ATOM 2553 C C . ASP A 1 334 ? -7.848 4.888 15.160 1.00 97.38 334 ASP A C 1
ATOM 2555 O O . ASP A 1 334 ? -8.850 5.098 14.473 1.00 97.38 334 ASP A O 1
ATOM 2559 N N . GLU A 1 335 ? -6.934 3.985 14.807 1.00 97.38 335 GLU A N 1
ATOM 2560 C CA . GLU A 1 335 ? -7.011 3.215 13.563 1.00 97.38 335 GLU A CA 1
ATOM 2561 C C . GLU A 1 335 ? -8.146 2.174 13.604 1.00 97.38 335 GLU A C 1
ATOM 2563 O O . GLU A 1 335 ? -8.871 2.005 12.621 1.00 97.38 335 GLU A O 1
ATOM 2568 N N . LEU A 1 336 ? -8.409 1.543 14.759 1.00 98.12 336 LEU A N 1
ATOM 2569 C CA . LEU A 1 336 ? -9.627 0.745 14.938 1.00 98.12 336 LEU A CA 1
ATOM 2570 C C . LEU A 1 336 ? -10.878 1.596 14.710 1.00 98.12 336 LEU A C 1
ATOM 2572 O O . LEU A 1 336 ? -11.777 1.176 13.986 1.00 98.12 336 LEU A O 1
ATOM 2576 N N . ARG A 1 337 ? -10.942 2.810 15.270 1.00 97.88 337 ARG A N 1
ATOM 2577 C CA . ARG A 1 337 ? -12.077 3.715 15.040 1.00 97.88 337 ARG A CA 1
ATOM 2578 C C . ARG A 1 337 ? -12.212 4.094 13.566 1.00 97.88 337 ARG A C 1
ATOM 2580 O O . ARG A 1 337 ? -13.331 4.142 13.057 1.00 97.88 337 ARG A O 1
ATOM 2587 N N . MET A 1 338 ? -11.096 4.307 12.876 1.00 97.44 338 MET A N 1
ATOM 2588 C CA . MET A 1 338 ? -11.079 4.611 11.448 1.00 97.44 338 MET A CA 1
ATOM 2589 C C . MET A 1 338 ? -11.613 3.446 10.598 1.00 97.44 338 MET A C 1
ATOM 2591 O O . MET A 1 338 ? -12.327 3.695 9.629 1.00 97.44 338 MET A O 1
ATOM 2595 N N . LEU A 1 339 ? -11.398 2.179 10.987 1.00 97.12 339 LEU A N 1
ATOM 2596 C CA . LEU A 1 339 ? -12.078 1.033 10.350 1.00 97.12 339 LEU A CA 1
ATOM 2597 C C . LEU A 1 339 ? -13.609 1.129 10.442 1.00 97.12 339 LEU A C 1
ATOM 2599 O O . LEU A 1 339 ? -14.325 0.633 9.570 1.00 97.12 339 LEU A O 1
ATOM 2603 N N . GLY A 1 340 ? -14.128 1.779 11.483 1.00 96.50 340 GLY A N 1
ATOM 2604 C CA . GLY A 1 340 ? -15.548 2.085 11.615 1.00 96.50 340 GLY A CA 1
ATOM 2605 C C . GLY A 1 340 ? -16.056 3.088 10.573 1.00 96.50 340 GLY A C 1
ATOM 2606 O O . GLY A 1 340 ? -17.249 3.085 10.274 1.00 96.50 340 GLY A O 1
ATOM 2607 N N . HIS A 1 341 ? -15.189 3.900 9.965 1.00 96.62 341 HIS A N 1
ATOM 2608 C CA . HIS A 1 341 ? -15.590 4.948 9.030 1.00 96.62 341 HIS A CA 1
ATOM 2609 C C . HIS A 1 341 ? -16.121 4.373 7.696 1.00 96.62 341 HIS A C 1
ATOM 2611 O O . HIS A 1 341 ? -15.504 3.465 7.129 1.00 96.62 341 HIS A O 1
ATOM 2617 N N . PRO A 1 342 ? -17.222 4.910 7.126 1.00 95.62 342 PRO A N 1
ATOM 2618 C CA . PRO A 1 342 ? -17.798 4.404 5.874 1.00 95.62 342 PRO A CA 1
ATOM 2619 C C . PRO A 1 342 ? -16.826 4.386 4.687 1.00 95.62 342 PRO A C 1
ATOM 2621 O O . PRO A 1 342 ? -16.878 3.468 3.874 1.00 95.62 342 PRO A O 1
ATOM 2624 N N . ALA A 1 343 ? -15.904 5.353 4.610 1.00 94.50 343 ALA A N 1
ATOM 2625 C CA . ALA A 1 343 ? -14.914 5.430 3.528 1.00 94.50 343 ALA A CA 1
ATOM 2626 C C . ALA A 1 343 ? -13.941 4.233 3.492 1.00 94.50 343 ALA A C 1
ATOM 2628 O O . ALA A 1 343 ? -13.394 3.921 2.437 1.00 94.50 343 ALA A O 1
ATOM 2629 N N . LEU A 1 344 ? -13.739 3.541 4.621 1.00 95.00 344 LEU A N 1
ATOM 2630 C CA . LEU A 1 344 ? -12.890 2.348 4.687 1.00 95.00 344 LEU A CA 1
ATOM 2631 C C . LEU A 1 344 ? -13.660 1.033 4.565 1.00 95.00 344 LEU A C 1
ATOM 2633 O O . LEU A 1 344 ? -13.033 -0.018 4.430 1.00 95.00 344 LEU A O 1
ATOM 2637 N N . ALA A 1 345 ? -14.996 1.070 4.548 1.00 94.62 345 ALA A N 1
ATOM 2638 C CA . ALA A 1 345 ? -15.820 -0.134 4.512 1.00 94.62 345 ALA A CA 1
ATOM 2639 C C . ALA A 1 345 ? -15.464 -1.120 3.374 1.00 94.62 345 ALA A C 1
ATOM 2641 O O . ALA A 1 345 ? -15.428 -2.319 3.658 1.00 94.62 345 ALA A O 1
ATOM 2642 N N . PRO A 1 346 ? -15.131 -0.683 2.136 1.00 94.75 346 PRO A N 1
ATOM 2643 C CA . PRO A 1 346 ? -14.734 -1.604 1.063 1.00 94.75 346 PRO A CA 1
ATOM 2644 C C . PRO A 1 346 ? -13.436 -2.377 1.345 1.00 94.75 346 PRO A C 1
ATOM 2646 O O . PRO A 1 346 ? -13.235 -3.457 0.799 1.00 94.75 346 PRO A O 1
ATOM 2649 N N . ARG A 1 347 ? -12.562 -1.837 2.202 1.00 95.44 347 ARG A N 1
ATOM 2650 C CA . ARG A 1 347 ? -11.199 -2.335 2.441 1.00 95.44 347 ARG A CA 1
ATOM 2651 C C . ARG A 1 347 ? -11.056 -3.112 3.747 1.00 95.44 347 ARG A C 1
ATOM 2653 O O . ARG A 1 347 ? -10.141 -3.919 3.888 1.00 95.44 347 ARG A O 1
ATOM 2660 N N . THR A 1 348 ? -11.968 -2.912 4.701 1.00 95.94 348 THR A N 1
ATOM 2661 C CA . THR A 1 348 ? -11.895 -3.546 6.026 1.00 95.94 348 THR A CA 1
ATOM 2662 C C . THR A 1 348 ? -11.822 -5.068 5.959 1.00 95.94 348 THR A C 1
ATOM 2664 O O . THR A 1 348 ? -11.074 -5.664 6.725 1.00 95.94 348 THR A O 1
ATOM 2667 N N . GLY A 1 349 ? -12.554 -5.702 5.036 1.00 96.56 349 GLY A N 1
ATOM 2668 C CA . GLY A 1 349 ? -12.522 -7.159 4.882 1.00 96.56 349 GLY A CA 1
ATOM 2669 C C . GLY A 1 349 ? -11.119 -7.688 4.571 1.00 96.56 349 GLY A C 1
ATOM 2670 O O . GLY A 1 349 ? -10.685 -8.652 5.194 1.00 96.56 349 GLY A O 1
ATOM 2671 N N . SER A 1 350 ? -10.398 -7.028 3.663 1.00 97.50 350 SER A N 1
ATOM 2672 C CA . SER A 1 350 ? -9.037 -7.410 3.272 1.00 97.50 350 SER A CA 1
ATOM 2673 C C . SER A 1 350 ? -8.018 -7.119 4.377 1.00 97.50 350 SER A C 1
ATOM 2675 O O . SER A 1 350 ? -7.140 -7.940 4.622 1.00 97.50 350 SER A O 1
ATOM 2677 N N . ILE A 1 351 ? -8.176 -6.011 5.118 1.00 97.75 351 ILE A N 1
ATOM 2678 C CA . ILE A 1 351 ? -7.338 -5.709 6.295 1.00 97.75 351 ILE A CA 1
ATOM 2679 C C . ILE A 1 351 ? -7.508 -6.793 7.368 1.00 97.75 351 ILE A C 1
ATOM 2681 O O . ILE A 1 351 ? -6.523 -7.338 7.853 1.00 97.75 351 ILE A O 1
ATOM 2685 N N . VAL A 1 352 ? -8.751 -7.141 7.721 1.00 97.88 352 VAL A N 1
ATOM 2686 C CA . VAL A 1 352 ? -9.037 -8.167 8.739 1.00 97.88 352 VAL A CA 1
ATOM 2687 C C . VAL A 1 352 ? -8.512 -9.538 8.304 1.00 97.88 352 VAL A C 1
ATOM 2689 O O . VAL A 1 352 ? -7.903 -10.228 9.117 1.00 97.88 352 VAL A O 1
ATOM 2692 N N . ARG A 1 353 ? -8.685 -9.919 7.028 1.00 98.00 353 ARG A N 1
ATOM 2693 C CA . ARG A 1 353 ? -8.115 -11.164 6.483 1.00 98.00 353 ARG A CA 1
ATOM 2694 C C . ARG A 1 353 ? -6.594 -11.196 6.592 1.00 98.00 353 ARG A C 1
ATOM 2696 O O . ARG A 1 353 ? -6.054 -12.181 7.079 1.00 98.00 353 ARG A O 1
ATOM 2703 N N . LEU A 1 354 ? -5.915 -10.112 6.209 1.00 98.06 354 LEU A N 1
ATOM 2704 C CA . LEU A 1 354 ? -4.462 -10.014 6.337 1.00 98.06 354 LEU A CA 1
ATOM 2705 C C . LEU A 1 354 ? -4.012 -10.179 7.794 1.00 98.06 354 LEU A C 1
ATOM 2707 O O . LEU A 1 354 ? -3.089 -10.941 8.058 1.00 98.06 354 LEU A O 1
ATOM 2711 N N . LEU A 1 355 ? -4.671 -9.504 8.742 1.00 98.00 355 LEU A N 1
ATOM 2712 C CA . LEU A 1 355 ? -4.347 -9.622 10.170 1.00 98.00 355 LEU A CA 1
ATOM 2713 C C . LEU A 1 355 ? -4.531 -11.049 10.699 1.00 98.00 355 LEU A C 1
ATOM 2715 O O . LEU A 1 355 ? -3.690 -11.522 11.466 1.00 98.00 355 LEU A O 1
ATOM 2719 N N . ALA A 1 356 ? -5.599 -11.729 10.278 1.00 97.44 356 ALA A N 1
ATOM 2720 C CA . ALA A 1 356 ? -5.871 -13.110 10.662 1.00 97.44 356 ALA A CA 1
ATOM 2721 C C . ALA A 1 356 ? -4.794 -14.075 10.132 1.00 97.44 356 ALA A C 1
ATOM 2723 O O . ALA A 1 356 ? -4.318 -14.924 10.891 1.00 97.44 356 ALA A O 1
ATOM 2724 N N . ALA A 1 357 ? -4.371 -13.883 8.877 1.00 97.81 357 ALA A N 1
ATOM 2725 C CA . ALA A 1 357 ? -3.392 -14.716 8.178 1.00 97.81 357 ALA A CA 1
ATOM 2726 C C . ALA A 1 357 ? -1.940 -14.520 8.663 1.00 97.81 357 ALA A C 1
ATOM 2728 O O . ALA A 1 357 ? -1.080 -15.366 8.422 1.00 97.81 357 ALA A O 1
ATOM 2729 N N . LEU A 1 358 ? -1.626 -13.423 9.372 1.00 97.44 358 LEU A N 1
ATOM 2730 C CA . LEU A 1 358 ? -0.275 -13.190 9.899 1.00 97.44 358 LEU A CA 1
ATOM 2731 C C . LEU A 1 358 ? 0.161 -14.328 10.843 1.00 97.44 358 LEU A C 1
ATOM 2733 O O . LEU A 1 358 ? -0.471 -14.526 11.887 1.00 97.44 358 LEU A O 1
ATOM 2737 N N . PRO A 1 359 ? 1.277 -15.033 10.579 1.00 96.44 359 PRO A N 1
ATOM 2738 C CA . PRO A 1 359 ? 1.638 -16.185 11.395 1.00 96.44 359 PRO A CA 1
ATOM 2739 C C . PRO A 1 359 ? 1.976 -15.800 12.838 1.00 96.44 359 PRO A C 1
ATOM 2741 O O . PRO A 1 359 ? 2.625 -14.784 13.099 1.00 96.44 359 PRO A O 1
ATOM 2744 N N . ALA A 1 360 ? 1.592 -16.656 13.789 1.00 95.75 360 ALA A N 1
ATOM 2745 C CA . ALA A 1 360 ? 1.797 -16.421 15.222 1.00 95.75 360 ALA A CA 1
ATOM 2746 C C . ALA A 1 360 ? 3.274 -16.194 15.607 1.00 95.75 360 ALA A C 1
ATOM 2748 O O . ALA A 1 360 ? 3.558 -15.501 16.581 1.00 95.75 360 ALA A O 1
ATOM 2749 N N . ALA A 1 361 ? 4.219 -16.724 14.821 1.00 95.75 361 ALA A N 1
ATOM 2750 C CA . ALA A 1 361 ? 5.658 -16.554 15.025 1.00 95.75 361 ALA A CA 1
ATOM 2751 C C . ALA A 1 361 ? 6.142 -15.091 14.937 1.00 95.75 361 ALA A C 1
ATOM 2753 O O . ALA A 1 361 ? 7.180 -14.766 15.508 1.00 95.75 361 ALA A O 1
ATOM 2754 N N . LEU A 1 362 ? 5.401 -14.198 14.267 1.00 94.88 362 LEU A N 1
ATOM 2755 C CA . LEU A 1 362 ? 5.704 -12.758 14.254 1.00 94.88 362 LEU A CA 1
ATOM 2756 C C . LEU A 1 362 ? 5.355 -12.063 15.580 1.00 94.88 362 LEU A C 1
ATOM 2758 O O . LEU A 1 362 ? 5.840 -10.965 15.857 1.00 94.88 362 LEU A O 1
ATOM 2762 N N . GLY A 1 363 ? 4.524 -12.708 16.397 1.00 95.88 363 GLY A N 1
ATOM 2763 C CA . GLY A 1 363 ? 4.042 -12.203 17.670 1.00 95.88 363 GLY A CA 1
ATOM 2764 C C . GLY A 1 363 ? 2.919 -11.156 17.554 1.00 95.88 363 GLY A C 1
ATOM 2765 O O . GLY A 1 363 ? 2.691 -10.574 16.489 1.00 95.88 363 GLY A O 1
ATOM 2766 N N . PRO A 1 364 ? 2.224 -10.868 18.668 1.00 96.94 364 PRO A N 1
ATOM 2767 C CA . PRO A 1 364 ? 1.089 -9.940 18.698 1.00 96.94 364 PRO A CA 1
ATOM 2768 C C . PRO A 1 364 ? 1.430 -8.504 18.279 1.00 96.94 364 PRO A C 1
ATOM 2770 O O . PRO A 1 364 ? 0.653 -7.847 17.588 1.00 96.94 364 PRO A O 1
ATOM 2773 N N . ALA A 1 365 ? 2.625 -8.015 18.635 1.00 96.38 365 ALA A N 1
ATOM 2774 C CA . ALA A 1 365 ? 3.054 -6.660 18.286 1.00 96.38 365 ALA A CA 1
ATOM 2775 C C . ALA A 1 365 ? 3.087 -6.432 16.767 1.00 96.38 365 ALA A C 1
ATOM 2777 O O . ALA A 1 365 ? 2.707 -5.362 16.298 1.00 96.38 365 ALA A O 1
ATOM 2778 N N . ALA A 1 366 ? 3.475 -7.442 15.985 1.00 95.88 366 ALA A N 1
ATOM 2779 C CA . ALA A 1 366 ? 3.472 -7.355 14.530 1.00 95.88 366 ALA A CA 1
ATOM 2780 C C . ALA A 1 366 ? 2.049 -7.184 13.967 1.00 95.88 366 ALA A C 1
ATOM 2782 O O . ALA A 1 366 ? 1.852 -6.381 13.056 1.00 95.88 366 ALA A O 1
ATOM 2783 N N . ARG A 1 367 ? 1.049 -7.870 14.542 1.00 97.25 367 ARG A N 1
ATOM 2784 C CA . ARG A 1 367 ? -0.367 -7.750 14.148 1.00 97.25 367 ARG A CA 1
ATOM 2785 C C . ARG A 1 367 ? -0.928 -6.366 14.467 1.00 97.25 367 ARG A C 1
ATOM 2787 O O . ARG A 1 367 ? -1.465 -5.710 13.577 1.00 97.25 367 ARG A O 1
ATOM 2794 N N . ALA A 1 368 ? -0.721 -5.872 15.687 1.00 97.06 368 ALA A N 1
ATOM 2795 C CA . ALA A 1 368 ? -1.168 -4.536 16.082 1.00 97.06 368 ALA A CA 1
ATOM 2796 C C . ALA A 1 368 ? -0.538 -3.433 15.212 1.00 97.06 368 ALA A C 1
ATOM 2798 O O . ALA A 1 368 ? -1.199 -2.470 14.827 1.00 97.06 368 ALA A O 1
ATOM 2799 N N . ARG A 1 369 ? 0.736 -3.589 14.837 1.00 96.19 369 ARG A N 1
ATOM 2800 C CA . ARG A 1 369 ? 1.419 -2.641 13.948 1.00 96.19 369 ARG A CA 1
ATOM 2801 C C . ARG A 1 369 ? 0.969 -2.754 12.496 1.00 96.19 369 ARG A C 1
ATOM 2803 O O . ARG A 1 369 ? 0.840 -1.725 11.835 1.00 96.19 369 ARG A O 1
ATOM 2810 N N . MET A 1 370 ? 0.699 -3.966 12.008 1.00 96.62 370 MET A N 1
ATOM 2811 C CA . MET A 1 370 ? 0.119 -4.163 10.678 1.00 96.62 370 MET A CA 1
ATOM 2812 C C . MET A 1 370 ? -1.271 -3.526 10.583 1.00 96.62 370 MET A C 1
ATOM 2814 O O . MET A 1 370 ? -1.566 -2.906 9.567 1.00 96.62 370 MET A O 1
ATOM 2818 N N . LEU A 1 371 ? -2.087 -3.590 11.643 1.00 97.19 371 LEU A N 1
ATOM 2819 C CA . LEU A 1 371 ? -3.366 -2.876 11.703 1.00 97.19 371 LEU A CA 1
ATOM 2820 C C . LEU A 1 371 ? -3.138 -1.377 11.483 1.00 97.19 371 LEU A C 1
ATOM 2822 O O . LEU A 1 371 ? -3.728 -0.792 10.577 1.00 97.19 371 LEU A O 1
ATOM 2826 N N . VAL A 1 372 ? -2.256 -0.769 12.283 1.00 96.00 372 VAL A N 1
ATOM 2827 C CA . VAL A 1 372 ? -1.986 0.673 12.198 1.00 96.00 372 VAL A CA 1
ATOM 2828 C C . VAL A 1 372 ? -1.480 1.065 10.810 1.00 96.00 372 VAL A C 1
ATOM 2830 O O . VAL A 1 372 ? -1.912 2.063 10.239 1.00 96.00 372 VAL A O 1
ATOM 2833 N N . HIS A 1 373 ? -0.580 0.267 10.240 1.00 95.06 373 HIS A N 1
ATOM 2834 C CA . HIS A 1 373 ? -0.046 0.486 8.899 1.00 95.06 373 HIS A CA 1
ATOM 2835 C C . HIS A 1 373 ? -1.131 0.391 7.818 1.00 95.06 373 HIS A C 1
ATOM 2837 O O . HIS A 1 373 ? -1.325 1.342 7.062 1.00 95.06 373 HIS A O 1
ATOM 2843 N N . ALA A 1 374 ? -1.869 -0.719 7.767 1.00 95.38 374 ALA A N 1
ATOM 2844 C CA . ALA A 1 374 ? -2.847 -0.978 6.717 1.00 95.38 374 ALA A CA 1
ATOM 2845 C C . ALA A 1 374 ? -3.990 0.048 6.726 1.00 95.38 374 ALA A C 1
ATOM 2847 O O . ALA A 1 374 ? -4.391 0.528 5.666 1.00 95.38 374 ALA A O 1
ATOM 2848 N N . VAL A 1 375 ? -4.474 0.449 7.907 1.00 95.75 375 VAL A N 1
ATOM 2849 C CA . VAL A 1 375 ? -5.532 1.465 8.026 1.00 95.75 375 VAL A CA 1
ATOM 2850 C C . VAL A 1 375 ? -5.044 2.838 7.567 1.00 95.75 375 VAL A C 1
ATOM 2852 O O . VAL A 1 375 ? -5.750 3.501 6.807 1.00 95.75 375 VAL A O 1
ATOM 2855 N N . ARG A 1 376 ? -3.818 3.244 7.926 1.00 94.19 376 ARG A N 1
ATOM 2856 C CA . ARG A 1 376 ? -3.230 4.512 7.457 1.00 94.19 376 ARG A CA 1
ATOM 2857 C C . ARG A 1 376 ? -3.097 4.558 5.944 1.00 94.19 376 ARG A C 1
ATOM 2859 O O . ARG A 1 376 ? -3.426 5.575 5.340 1.00 94.19 376 ARG A O 1
ATOM 2866 N N . ILE A 1 377 ? -2.644 3.464 5.336 1.00 92.94 377 ILE A N 1
ATOM 2867 C CA . ILE A 1 377 ? -2.551 3.350 3.877 1.00 92.94 377 ILE A CA 1
ATOM 2868 C C . ILE A 1 377 ? -3.937 3.384 3.238 1.00 92.94 377 ILE A C 1
ATOM 2870 O O . ILE A 1 377 ? -4.135 4.086 2.247 1.00 92.94 377 ILE A O 1
ATOM 2874 N N . ALA A 1 378 ? -4.919 2.702 3.830 1.00 93.12 378 ALA A N 1
ATOM 2875 C CA . ALA A 1 378 ? -6.298 2.751 3.364 1.00 93.12 378 ALA A CA 1
ATOM 2876 C C . ALA A 1 378 ? -6.870 4.180 3.424 1.00 93.12 378 ALA A C 1
ATOM 2878 O O . ALA A 1 378 ? -7.543 4.607 2.487 1.00 93.12 378 ALA A O 1
ATOM 2879 N N . ALA A 1 379 ? -6.572 4.928 4.490 1.00 92.19 379 ALA A N 1
ATOM 2880 C CA . ALA A 1 379 ? -7.067 6.285 4.709 1.00 92.19 379 ALA A CA 1
ATOM 2881 C C . ALA A 1 379 ? -6.443 7.325 3.765 1.00 92.19 379 ALA A C 1
ATOM 2883 O O . ALA A 1 379 ? -7.114 8.286 3.406 1.00 92.19 379 ALA A O 1
ATOM 2884 N N . THR A 1 380 ? -5.190 7.144 3.332 1.00 89.56 380 THR A N 1
ATOM 2885 C CA . THR A 1 380 ? -4.539 8.051 2.365 1.00 89.56 380 THR A CA 1
ATOM 2886 C C . THR A 1 380 ? -4.783 7.663 0.905 1.00 89.56 380 THR A C 1
ATOM 2888 O O . THR A 1 380 ? -4.503 8.452 0.007 1.00 89.56 380 THR A O 1
ATOM 2891 N N . SER A 1 381 ? -5.312 6.465 0.646 1.00 74.44 381 SER A N 1
ATOM 2892 C CA . SER A 1 381 ? -5.493 5.899 -0.699 1.00 74.44 381 SER A CA 1
ATOM 2893 C C . SER A 1 381 ? -6.690 6.444 -1.492 1.00 74.44 381 SER A C 1
ATOM 2895 O O . SER A 1 381 ? -7.234 5.721 -2.325 1.00 74.44 381 SER A O 1
ATOM 2897 N N . GLU A 1 382 ? -7.106 7.703 -1.303 1.00 68.75 382 GLU A N 1
ATOM 2898 C CA . GLU A 1 382 ? -8.186 8.305 -2.117 1.00 68.75 382 GLU A CA 1
ATOM 2899 C C . GLU A 1 382 ? -7.923 8.186 -3.636 1.00 68.75 382 GLU A C 1
ATOM 2901 O O . GLU A 1 382 ? -8.867 8.172 -4.418 1.00 68.75 382 GLU A O 1
ATOM 2906 N N . VAL A 1 383 ? -6.655 8.018 -4.038 1.00 59.62 383 VAL A N 1
ATOM 2907 C CA . VAL A 1 383 ? -6.196 7.877 -5.432 1.00 59.62 383 VAL A CA 1
ATOM 2908 C C . VAL A 1 383 ? -5.898 6.420 -5.844 1.00 59.62 383 VAL A C 1
ATOM 2910 O O . VAL A 1 383 ? -5.811 6.126 -7.033 1.00 59.62 383 VAL A O 1
ATOM 2913 N N . HIS A 1 384 ? -5.759 5.477 -4.904 1.00 65.12 384 HIS A N 1
ATOM 2914 C CA . HIS A 1 384 ? -5.261 4.123 -5.200 1.00 65.12 384 HIS A CA 1
ATOM 2915 C C . HIS A 1 384 ? -6.341 3.061 -4.954 1.00 65.12 384 HIS A C 1
ATOM 2917 O O . HIS A 1 384 ? -6.514 2.552 -3.844 1.00 65.12 384 HIS A O 1
ATOM 2923 N N . GLU A 1 385 ? -7.066 2.709 -6.017 1.00 74.00 385 GLU A N 1
ATOM 2924 C CA . GLU A 1 385 ? -8.238 1.818 -5.999 1.00 74.00 385 GLU A CA 1
ATOM 2925 C C . GLU A 1 385 ? -7.932 0.331 -5.720 1.00 74.00 385 GLU A C 1
ATOM 2927 O O . GLU A 1 385 ? -8.839 -0.488 -5.831 1.00 74.00 385 GLU A O 1
ATOM 2932 N N . HIS A 1 386 ? -6.682 -0.058 -5.434 1.00 90.12 386 HIS A N 1
ATOM 2933 C CA . HIS A 1 386 ? -6.249 -1.460 -5.588 1.00 90.12 386 HIS A CA 1
ATOM 2934 C C . HIS A 1 386 ? -5.384 -2.026 -4.446 1.00 90.12 386 HIS A C 1
ATOM 2936 O O . HIS A 1 386 ? -4.915 -3.163 -4.537 1.00 90.12 386 HIS A O 1
ATOM 2942 N N . VAL A 1 387 ? -5.152 -1.275 -3.361 1.00 93.38 387 VAL A N 1
ATOM 2943 C CA . VAL A 1 387 ? -4.310 -1.739 -2.233 1.00 93.38 387 VAL A CA 1
ATOM 2944 C C . VAL A 1 387 ? -4.868 -2.999 -1.564 1.00 93.38 387 VAL A C 1
ATOM 2946 O O . VAL A 1 387 ? -4.112 -3.855 -1.106 1.00 93.38 387 VAL A O 1
ATOM 2949 N N . GLU A 1 388 ? -6.189 -3.172 -1.570 1.00 94.94 388 GLU A N 1
ATOM 2950 C CA . GLU A 1 388 ? -6.846 -4.341 -0.996 1.00 94.94 388 GLU A CA 1
ATOM 2951 C C . GLU A 1 388 ? -6.543 -5.640 -1.753 1.00 94.94 388 GLU A C 1
ATOM 2953 O O . GLU A 1 388 ? -6.566 -6.712 -1.150 1.00 94.94 388 GLU A O 1
ATOM 2958 N N . TRP A 1 389 ? -6.180 -5.563 -3.041 1.00 95.88 389 TRP A N 1
ATOM 2959 C CA . TRP A 1 389 ? -5.763 -6.738 -3.813 1.00 95.88 389 TRP A CA 1
ATOM 2960 C C . TRP A 1 389 ? -4.427 -7.285 -3.323 1.00 95.88 389 TRP A C 1
ATOM 2962 O O . TRP A 1 389 ? -4.235 -8.500 -3.321 1.00 95.88 389 TRP A O 1
ATOM 2972 N N . VAL A 1 390 ? -3.519 -6.402 -2.892 1.00 95.94 390 VAL A N 1
ATOM 2973 C CA . VAL A 1 390 ? -2.227 -6.797 -2.319 1.00 95.94 390 VAL A CA 1
ATOM 2974 C C . VAL A 1 390 ? -2.460 -7.494 -0.983 1.00 95.94 390 VAL A C 1
ATOM 2976 O O . VAL A 1 390 ? -1.920 -8.572 -0.760 1.00 95.94 390 VAL A O 1
ATOM 2979 N N . TRP A 1 391 ? -3.306 -6.927 -0.119 1.00 96.81 391 TRP A N 1
ATOM 2980 C CA . TRP A 1 391 ? -3.620 -7.525 1.182 1.00 96.81 391 TRP A CA 1
ATOM 2981 C C . TRP A 1 391 ? -4.322 -8.874 1.060 1.00 96.81 391 TRP A C 1
ATOM 2983 O O . TRP A 1 391 ? -3.957 -9.799 1.777 1.00 96.81 391 TRP A O 1
ATOM 2993 N N . ASP A 1 392 ? -5.275 -9.011 0.136 1.00 97.56 392 ASP A N 1
ATOM 2994 C CA . ASP A 1 392 ? -5.950 -10.288 -0.102 1.00 97.56 392 ASP A CA 1
ATOM 2995 C C . ASP A 1 392 ? -4.994 -11.351 -0.645 1.00 97.56 392 ASP A C 1
ATOM 2997 O O . ASP A 1 392 ? -5.006 -12.477 -0.157 1.00 97.56 392 ASP A O 1
ATOM 3001 N N . ALA A 1 393 ? -4.133 -10.997 -1.605 1.00 97.31 393 ALA A N 1
ATOM 3002 C CA . ALA A 1 393 ? -3.154 -11.932 -2.152 1.00 97.31 393 ALA A CA 1
ATOM 3003 C C . ALA A 1 393 ? -2.096 -12.340 -1.111 1.00 97.31 393 ALA A C 1
ATOM 3005 O O . ALA A 1 393 ? -1.685 -13.496 -1.078 1.00 97.31 393 ALA A O 1
ATOM 3006 N N . LEU A 1 394 ? -1.669 -11.416 -0.241 1.00 97.50 394 LEU A N 1
ATOM 3007 C CA . LEU A 1 394 ? -0.785 -11.733 0.884 1.00 97.50 394 LEU A CA 1
ATOM 3008 C C . LEU A 1 394 ? -1.473 -12.633 1.913 1.00 97.50 394 LEU A C 1
ATOM 3010 O O . LEU A 1 394 ? -0.847 -13.571 2.391 1.00 97.50 394 LEU A O 1
ATOM 3014 N N . ALA A 1 395 ? -2.736 -12.362 2.252 1.00 98.00 395 ALA A N 1
ATOM 3015 C CA . ALA A 1 395 ? -3.493 -13.184 3.190 1.00 98.00 395 ALA A CA 1
ATOM 3016 C C . ALA A 1 395 ? -3.638 -14.623 2.672 1.00 98.00 395 ALA A C 1
ATOM 3018 O O . ALA A 1 395 ? -3.287 -15.556 3.383 1.00 98.00 395 ALA A O 1
ATOM 3019 N N . GLU A 1 396 ? -4.050 -14.786 1.410 1.00 98.12 396 GLU A N 1
ATOM 3020 C CA . GLU A 1 396 ? -4.153 -16.088 0.735 1.00 98.12 396 GLU A CA 1
ATOM 3021 C C . GLU A 1 396 ? -2.807 -16.832 0.744 1.00 98.12 396 GLU A C 1
ATOM 3023 O O . GLU A 1 396 ? -2.736 -17.986 1.156 1.00 98.12 396 GLU A O 1
ATOM 3028 N N . ALA A 1 397 ? -1.714 -16.147 0.394 1.00 97.50 397 ALA A N 1
ATOM 3029 C CA . ALA A 1 397 ? -0.376 -16.732 0.418 1.00 97.50 397 ALA A CA 1
ATOM 3030 C C . ALA A 1 397 ? 0.059 -17.203 1.817 1.00 97.50 397 ALA A C 1
ATOM 3032 O O . ALA A 1 397 ? 0.685 -18.254 1.953 1.00 97.50 397 ALA A O 1
ATOM 3033 N N . LEU A 1 398 ? -0.229 -16.419 2.858 1.00 97.25 398 LEU A N 1
ATOM 3034 C CA . LEU A 1 398 ? 0.134 -16.754 4.237 1.00 97.25 398 LEU A CA 1
ATOM 3035 C C . LEU A 1 398 ? -0.722 -17.897 4.796 1.00 97.25 398 LEU A C 1
ATOM 3037 O O . LEU A 1 398 ? -0.179 -18.765 5.482 1.00 97.25 398 LEU A O 1
ATOM 3041 N N . ASP A 1 399 ? -2.014 -17.935 4.466 1.00 96.88 399 ASP A N 1
ATOM 3042 C CA . ASP A 1 399 ? -2.903 -19.057 4.792 1.00 96.88 399 ASP A CA 1
ATOM 3043 C C . ASP A 1 399 ? -2.412 -20.357 4.123 1.00 96.88 399 ASP A C 1
ATOM 3045 O O . ASP A 1 399 ? -2.391 -21.417 4.754 1.00 96.88 399 ASP A O 1
ATOM 3049 N N . ASP A 1 400 ? -1.878 -20.255 2.902 1.00 97.12 400 ASP A N 1
ATOM 3050 C CA . ASP A 1 400 ? -1.209 -21.341 2.171 1.00 97.12 400 ASP A CA 1
ATOM 3051 C C . ASP A 1 400 ? 0.229 -21.627 2.662 1.00 97.12 400 ASP A C 1
ATOM 3053 O O . ASP A 1 400 ? 1.009 -22.322 2.005 1.00 97.12 400 ASP A O 1
ATOM 3057 N N . SER A 1 401 ? 0.589 -21.140 3.856 1.00 96.62 401 SER A N 1
ATOM 3058 C CA . SER A 1 401 ? 1.875 -21.390 4.522 1.00 96.62 401 SER A CA 1
ATOM 3059 C C . SER A 1 401 ? 3.104 -20.874 3.758 1.00 96.62 401 SER A C 1
ATOM 3061 O O . SER A 1 401 ? 4.182 -21.473 3.834 1.00 96.62 401 SER A O 1
ATOM 3063 N N . ALA A 1 402 ? 2.978 -19.753 3.036 1.00 96.81 402 ALA A N 1
ATOM 3064 C CA . ALA A 1 402 ? 4.134 -19.074 2.453 1.00 96.81 402 ALA A CA 1
ATOM 3065 C C . ALA A 1 402 ? 5.186 -18.696 3.525 1.00 96.81 402 ALA A C 1
ATOM 3067 O O . ALA A 1 402 ? 4.831 -18.424 4.679 1.00 96.81 402 ALA A O 1
ATOM 3068 N N . PRO A 1 403 ? 6.486 -18.633 3.169 1.00 96.56 403 PRO A N 1
ATOM 3069 C CA . PRO A 1 403 ? 7.543 -18.284 4.117 1.00 96.56 403 PRO A CA 1
ATOM 3070 C C . PRO A 1 403 ? 7.368 -16.877 4.698 1.00 96.56 403 PRO A C 1
ATOM 3072 O O . PRO A 1 403 ? 6.935 -15.953 4.007 1.00 96.56 403 PRO A O 1
ATOM 3075 N N . LEU A 1 404 ? 7.785 -16.680 5.952 1.00 95.12 404 LEU A N 1
ATOM 3076 C CA . LEU A 1 404 ? 7.717 -15.376 6.628 1.00 95.12 404 LEU A CA 1
ATOM 3077 C C . LEU A 1 404 ? 8.559 -14.299 5.942 1.00 95.12 404 LEU A C 1
ATOM 3079 O O . LEU A 1 404 ? 8.256 -13.110 6.050 1.00 95.12 404 LEU A O 1
ATOM 3083 N N . GLU A 1 405 ? 9.597 -14.706 5.215 1.00 95.62 405 GLU A N 1
ATOM 3084 C CA . GLU A 1 405 ? 10.446 -13.847 4.397 1.00 95.62 405 GLU A CA 1
ATOM 3085 C C . GLU A 1 405 ? 9.645 -13.086 3.331 1.00 95.62 405 GLU A C 1
ATOM 3087 O O . GLU A 1 405 ? 10.060 -11.993 2.947 1.00 95.62 405 GLU A O 1
ATOM 3092 N N . LEU A 1 406 ? 8.461 -13.575 2.929 1.00 96.12 406 LEU A N 1
ATOM 3093 C CA . LEU A 1 406 ? 7.510 -12.842 2.081 1.00 96.12 406 LEU A CA 1
ATOM 3094 C C . LEU A 1 406 ? 7.193 -11.450 2.648 1.00 96.12 406 LEU A C 1
ATOM 3096 O O . LEU A 1 406 ? 7.026 -10.490 1.899 1.00 96.12 406 LEU A O 1
ATOM 3100 N N . LEU A 1 407 ? 7.147 -11.322 3.977 1.00 95.50 407 LEU A N 1
ATOM 3101 C CA . LEU A 1 407 ? 6.829 -10.079 4.677 1.00 95.50 407 LEU A CA 1
ATOM 3102 C C . LEU A 1 407 ? 8.053 -9.183 4.917 1.00 95.50 407 LEU A C 1
ATOM 3104 O O . LEU A 1 407 ? 7.926 -8.122 5.534 1.00 95.50 407 LEU A O 1
ATOM 3108 N N . ALA A 1 408 ? 9.241 -9.550 4.421 1.00 94.00 408 ALA A N 1
ATOM 3109 C CA . ALA A 1 408 ? 10.449 -8.739 4.573 1.00 94.00 408 ALA A CA 1
ATOM 3110 C C . ALA A 1 408 ? 10.303 -7.289 4.057 1.00 94.00 408 ALA A C 1
ATOM 3112 O O . ALA A 1 408 ? 10.768 -6.384 4.760 1.00 94.00 408 ALA A O 1
ATOM 3113 N N . PRO A 1 409 ? 9.603 -7.003 2.935 1.00 93.56 409 PRO A N 1
ATOM 3114 C CA . PRO A 1 409 ? 9.348 -5.625 2.504 1.00 93.56 409 PRO A CA 1
ATOM 3115 C C . PRO A 1 409 ? 8.540 -4.804 3.519 1.00 93.56 409 PRO A C 1
ATOM 3117 O O . PRO A 1 409 ? 8.721 -3.592 3.621 1.00 93.56 409 PRO A O 1
ATOM 3120 N N . TRP A 1 410 ? 7.711 -5.468 4.331 1.00 93.94 410 TRP A N 1
ATOM 3121 C CA . TRP A 1 410 ? 6.903 -4.874 5.399 1.00 93.94 410 TRP A CA 1
ATOM 3122 C C . TRP A 1 410 ? 7.592 -4.890 6.767 1.00 93.94 410 TRP A C 1
ATOM 3124 O O . TRP A 1 410 ? 7.052 -4.353 7.734 1.00 93.94 410 TRP A O 1
ATOM 3134 N N . LYS A 1 411 ? 8.813 -5.434 6.880 1.00 92.75 411 LYS A N 1
ATOM 3135 C CA . LYS A 1 411 ? 9.517 -5.610 8.162 1.00 92.75 411 LYS A CA 1
ATOM 3136 C C . LYS A 1 411 ? 9.616 -4.326 8.982 1.00 92.75 411 LYS A C 1
ATOM 3138 O O . LYS A 1 411 ? 9.496 -4.382 10.204 1.00 92.75 411 LYS A O 1
ATOM 3143 N N . ARG A 1 412 ? 9.816 -3.161 8.348 1.00 90.31 412 ARG A N 1
ATOM 3144 C CA . ARG A 1 412 ? 9.837 -1.890 9.094 1.00 90.31 412 ARG A CA 1
ATOM 3145 C C . ARG A 1 412 ? 8.464 -1.551 9.657 1.00 90.31 412 ARG A C 1
ATOM 3147 O O . ARG A 1 412 ? 8.433 -1.156 10.807 1.00 90.31 412 ARG A O 1
ATOM 3154 N N . ALA A 1 413 ? 7.362 -1.759 8.935 1.00 89.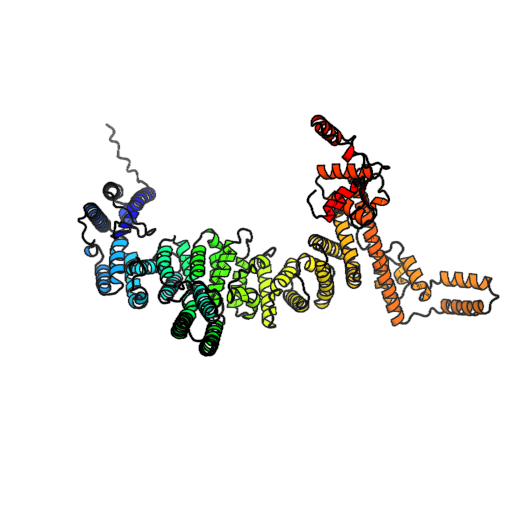81 413 ALA A N 1
ATOM 3155 C CA . ALA A 1 413 ? 6.017 -1.535 9.474 1.00 89.81 413 ALA A CA 1
ATOM 3156 C C . ALA A 1 413 ? 5.752 -2.467 10.669 1.00 89.81 413 ALA A C 1
ATOM 3158 O O . ALA A 1 413 ? 5.288 -2.024 11.721 1.00 89.81 413 ALA A O 1
ATOM 3159 N N . LEU A 1 414 ? 6.174 -3.730 10.546 1.00 92.81 414 LEU A N 1
ATOM 3160 C CA . LEU A 1 414 ? 6.026 -4.759 11.577 1.00 92.81 414 LEU A CA 1
ATOM 3161 C C . LEU A 1 414 ? 6.911 -4.551 12.819 1.00 92.81 414 LEU A C 1
ATOM 3163 O O . LEU A 1 414 ? 6.567 -5.059 13.880 1.00 92.81 414 LEU A O 1
ATOM 3167 N N . THR A 1 415 ? 8.032 -3.824 12.722 1.00 90.12 415 THR A N 1
ATOM 3168 C CA . THR A 1 415 ? 8.999 -3.689 13.839 1.00 90.12 415 THR A CA 1
ATOM 3169 C C . THR A 1 415 ? 9.262 -2.255 14.312 1.00 90.12 415 THR A C 1
ATOM 3171 O O . THR A 1 415 ? 9.721 -2.065 15.434 1.00 90.12 415 THR A O 1
ATOM 3174 N N . THR A 1 416 ? 8.978 -1.231 13.503 1.00 84.00 416 THR A N 1
ATOM 3175 C CA . THR A 1 416 ? 9.315 0.181 13.777 1.00 84.00 416 THR A CA 1
ATOM 3176 C C . THR A 1 416 ? 8.207 1.131 13.342 1.00 84.00 416 THR A C 1
ATOM 3178 O O . THR A 1 416 ? 7.528 0.881 12.349 1.00 84.00 416 THR A O 1
ATOM 3181 N N . GLU A 1 417 ? 8.019 2.253 14.041 1.00 66.88 417 GLU A N 1
ATOM 3182 C CA . GLU A 1 417 ? 7.076 3.292 13.609 1.00 66.88 417 GLU A CA 1
ATOM 3183 C C . GLU A 1 417 ? 7.619 4.060 12.413 1.00 66.88 417 GLU A C 1
ATOM 3185 O O . GLU A 1 417 ? 8.313 5.063 12.530 1.00 66.88 417 GLU A O 1
ATOM 3190 N N . GLY A 1 418 ? 7.317 3.545 11.229 1.00 70.12 418 GLY A N 1
ATOM 3191 C CA . GLY A 1 418 ? 7.538 4.229 9.972 1.00 70.12 418 GLY A CA 1
ATOM 3192 C C . GLY A 1 418 ? 6.371 3.944 9.051 1.00 70.12 418 GLY A C 1
ATOM 3193 O O . GLY A 1 418 ? 6.000 2.786 8.863 1.00 70.12 418 GLY A O 1
ATOM 3194 N N . ARG A 1 419 ? 5.805 5.001 8.466 1.00 71.62 419 ARG A N 1
ATOM 3195 C CA . ARG A 1 419 ? 4.915 4.842 7.317 1.00 71.62 419 ARG A CA 1
ATOM 3196 C C . ARG A 1 419 ? 5.756 4.312 6.166 1.00 71.62 419 ARG A C 1
ATOM 3198 O O . ARG A 1 419 ? 6.802 4.882 5.850 1.00 71.62 419 ARG A O 1
ATOM 3205 N N . MET A 1 420 ? 5.310 3.226 5.558 1.00 79.38 420 MET A N 1
ATOM 3206 C CA . MET A 1 420 ? 5.831 2.792 4.272 1.00 79.38 420 MET A CA 1
ATOM 3207 C C . MET A 1 420 ? 4.674 2.743 3.291 1.00 79.38 420 MET A C 1
ATOM 3209 O O . MET A 1 420 ? 3.593 2.322 3.660 1.00 79.38 420 MET A O 1
ATOM 3213 N N . TYR A 1 421 ? 4.892 3.164 2.056 1.00 85.62 421 TYR A N 1
ATOM 3214 C CA . TYR A 1 421 ? 3.848 3.175 1.032 1.00 85.62 421 TYR A CA 1
ATOM 3215 C C . TYR A 1 421 ? 4.023 2.011 0.051 1.00 85.62 421 TYR A C 1
ATOM 3217 O O . TYR A 1 421 ? 3.692 2.127 -1.121 1.00 85.62 421 TYR A O 1
ATOM 3225 N N . VAL A 1 422 ? 4.550 0.877 0.541 1.00 84.62 422 VAL A N 1
ATOM 3226 C CA . VAL A 1 422 ? 4.922 -0.268 -0.304 1.00 84.62 422 VAL A CA 1
ATOM 3227 C C . VAL A 1 422 ? 3.718 -0.732 -1.121 1.00 84.62 422 VAL A C 1
ATOM 3229 O O . VAL A 1 422 ? 3.833 -0.940 -2.315 1.00 84.62 422 VAL A O 1
ATOM 3232 N N . GLU A 1 423 ? 2.538 -0.844 -0.520 1.00 86.94 423 GLU A N 1
ATOM 3233 C CA . GLU A 1 423 ? 1.342 -1.345 -1.203 1.00 86.94 423 GLU A CA 1
ATOM 3234 C C . GLU A 1 423 ? 0.802 -0.389 -2.264 1.00 86.94 423 GLU A C 1
ATOM 3236 O O . GLU A 1 423 ? 0.303 -0.852 -3.289 1.00 86.94 423 GLU A O 1
ATOM 3241 N N . GLN A 1 424 ? 0.917 0.924 -2.035 1.00 82.31 424 GLN A N 1
ATOM 3242 C CA . GLN A 1 424 ? 0.512 1.934 -3.017 1.00 82.31 424 GLN A CA 1
ATOM 3243 C C . GLN A 1 424 ? 1.396 1.818 -4.255 1.00 82.31 424 GLN A C 1
ATOM 3245 O O . GLN A 1 424 ? 0.884 1.658 -5.362 1.00 82.31 424 GLN A O 1
ATOM 3250 N N . ASP A 1 425 ? 2.709 1.755 -4.036 1.00 85.00 425 ASP A N 1
ATOM 3251 C CA . ASP A 1 425 ? 3.684 1.581 -5.105 1.00 85.00 425 ASP A CA 1
ATOM 3252 C C . ASP A 1 425 ? 3.545 0.222 -5.798 1.00 85.00 425 ASP A C 1
ATOM 3254 O O . ASP A 1 425 ? 3.964 0.092 -6.938 1.00 85.00 425 ASP A O 1
ATOM 3258 N N . LEU A 1 426 ? 3.002 -0.817 -5.156 1.00 87.50 426 LEU A N 1
ATOM 3259 C CA . LEU A 1 426 ? 2.893 -2.144 -5.773 1.00 87.50 426 LEU A CA 1
ATOM 3260 C C . LEU A 1 426 ? 1.644 -2.337 -6.617 1.00 87.50 426 LEU A C 1
ATOM 3262 O O . LEU A 1 426 ? 1.707 -3.041 -7.623 1.00 87.50 426 LEU A O 1
ATOM 3266 N N . ALA A 1 427 ? 0.521 -1.755 -6.210 1.00 86.75 427 ALA A N 1
ATOM 3267 C CA . ALA A 1 427 ? -0.742 -1.923 -6.918 1.00 86.75 427 ALA A CA 1
ATOM 3268 C C . ALA A 1 427 ? -0.909 -0.932 -8.080 1.00 86.75 427 ALA A C 1
ATOM 3270 O O . ALA A 1 427 ? -1.738 -1.152 -8.964 1.00 86.75 427 ALA A O 1
ATOM 3271 N N . GLU A 1 428 ? -0.128 0.149 -8.090 1.00 84.12 428 GLU A N 1
ATOM 3272 C CA . GLU A 1 428 ? -0.159 1.156 -9.144 1.00 84.12 428 GLU A CA 1
ATOM 3273 C C . GLU A 1 428 ? 0.139 0.519 -10.521 1.00 84.12 428 GLU A C 1
ATOM 3275 O O . GLU A 1 428 ? 1.116 -0.210 -10.711 1.00 84.12 428 GLU A O 1
ATOM 3280 N N . ASP A 1 429 ? -0.754 0.762 -11.484 1.00 84.38 429 ASP A N 1
ATOM 3281 C CA . ASP A 1 429 ? -0.746 0.219 -12.855 1.00 84.38 429 ASP A CA 1
ATOM 3282 C C . ASP A 1 429 ? -0.908 -1.306 -13.010 1.00 84.38 429 ASP A C 1
ATOM 3284 O O . ASP A 1 429 ? -0.879 -1.809 -14.140 1.00 84.38 429 ASP A O 1
ATOM 3288 N N . LEU A 1 430 ? -1.100 -2.064 -11.924 1.00 89.38 430 LEU A N 1
ATOM 3289 C CA . LEU A 1 430 ? -1.328 -3.508 -12.001 1.00 89.38 430 LEU A CA 1
ATOM 3290 C C . LEU A 1 430 ? -2.817 -3.851 -12.023 1.00 89.38 430 LEU A C 1
ATOM 3292 O O . LEU A 1 430 ? -3.643 -3.257 -11.334 1.00 89.38 430 LEU A O 1
ATOM 3296 N N . LYS A 1 431 ? -3.167 -4.895 -12.780 1.00 93.25 431 LYS A N 1
ATOM 3297 C CA . LYS A 1 431 ? -4.479 -5.545 -12.671 1.00 93.25 431 LYS A CA 1
ATOM 3298 C C . LYS A 1 431 ? -4.464 -6.515 -11.492 1.00 93.25 431 LYS A C 1
ATOM 3300 O O . LYS A 1 431 ? -3.418 -7.052 -11.139 1.00 93.25 431 LYS A O 1
ATOM 3305 N N . ARG A 1 432 ? -5.639 -6.861 -10.959 1.00 94.44 432 ARG A N 1
ATOM 3306 C CA . ARG A 1 432 ? -5.773 -7.830 -9.853 1.00 94.44 432 ARG A CA 1
ATOM 3307 C C . ARG A 1 432 ? -5.033 -9.152 -10.092 1.00 94.44 432 ARG A C 1
ATOM 3309 O O . ARG A 1 432 ? -4.370 -9.654 -9.191 1.00 94.44 432 ARG A O 1
ATOM 3316 N N . ALA A 1 433 ? -5.105 -9.694 -11.310 1.00 94.69 433 ALA A N 1
ATOM 3317 C CA . ALA A 1 433 ? -4.383 -10.915 -11.671 1.00 94.69 433 ALA A CA 1
ATOM 3318 C C . ALA A 1 433 ? -2.855 -10.734 -11.608 1.00 94.69 433 ALA A C 1
ATOM 3320 O O . ALA A 1 433 ? -2.149 -11.648 -11.194 1.00 94.69 433 ALA A O 1
ATOM 3321 N N . ASP A 1 434 ? -2.342 -9.556 -11.971 1.00 94.25 434 ASP A N 1
ATOM 3322 C CA . ASP A 1 434 ? -0.910 -9.255 -11.917 1.00 94.25 434 ASP A CA 1
ATOM 3323 C C . ASP A 1 434 ? -0.434 -9.021 -10.476 1.00 94.25 434 ASP A C 1
ATOM 3325 O O . ASP A 1 434 ? 0.689 -9.391 -10.153 1.00 94.25 434 ASP A O 1
ATOM 3329 N N . VAL A 1 435 ? -1.294 -8.533 -9.573 1.00 95.44 435 VAL A N 1
ATOM 3330 C CA . VAL A 1 435 ? -1.003 -8.495 -8.126 1.00 95.44 435 VAL A CA 1
ATOM 3331 C C . VAL A 1 435 ? -0.865 -9.908 -7.543 1.00 95.44 435 VAL A C 1
ATOM 3333 O O . VAL A 1 435 ? 0.058 -10.176 -6.777 1.00 95.44 435 VAL A O 1
ATOM 3336 N N . GLN A 1 436 ? -1.712 -10.859 -7.948 1.00 95.81 436 GLN A N 1
ATOM 3337 C CA . GLN A 1 436 ? -1.550 -12.262 -7.537 1.00 95.81 436 GLN A CA 1
ATOM 3338 C C . GLN A 1 436 ? -0.256 -12.883 -8.084 1.00 95.81 436 GLN A C 1
ATOM 3340 O O . GLN A 1 436 ? 0.381 -13.689 -7.408 1.00 95.81 436 GLN A O 1
ATOM 3345 N N . ARG A 1 437 ? 0.149 -12.521 -9.308 1.00 96.25 437 ARG A N 1
ATOM 3346 C CA . ARG A 1 437 ? 1.447 -12.933 -9.873 1.00 96.25 437 ARG A CA 1
ATOM 3347 C C . ARG A 1 437 ? 2.612 -12.310 -9.115 1.00 96.25 437 ARG A C 1
ATOM 3349 O O . ARG A 1 437 ? 3.572 -13.006 -8.816 1.00 96.25 437 ARG A O 1
ATOM 3356 N N . LEU A 1 438 ? 2.509 -11.027 -8.767 1.00 96.31 438 LEU A N 1
ATOM 3357 C CA . LEU A 1 438 ? 3.494 -10.310 -7.960 1.00 96.31 438 LEU A CA 1
ATOM 3358 C C . LEU A 1 438 ? 3.736 -11.035 -6.635 1.00 96.31 438 LEU A C 1
ATOM 3360 O O . LEU A 1 438 ? 4.882 -11.318 -6.304 1.00 96.31 438 LEU A O 1
ATOM 3364 N N . VAL A 1 439 ? 2.674 -11.388 -5.905 1.00 96.94 439 VAL A N 1
ATOM 3365 C CA . VAL A 1 439 ? 2.817 -12.124 -4.642 1.00 96.94 439 VAL A CA 1
ATOM 3366 C C . VAL A 1 439 ? 3.449 -13.500 -4.869 1.00 96.94 439 VAL A C 1
ATOM 3368 O O . VAL A 1 439 ? 4.353 -13.862 -4.124 1.00 96.94 439 VAL A O 1
ATOM 3371 N N . ARG A 1 440 ? 3.091 -14.230 -5.934 1.00 97.00 440 ARG A N 1
ATOM 3372 C CA . ARG A 1 440 ? 3.742 -15.511 -6.277 1.00 97.00 440 ARG A CA 1
ATOM 3373 C C . ARG A 1 440 ? 5.236 -15.378 -6.586 1.00 97.00 440 ARG A C 1
ATOM 3375 O O . ARG A 1 440 ? 6.019 -16.197 -6.113 1.00 97.00 440 ARG A O 1
ATOM 3382 N N . VAL A 1 441 ? 5.646 -14.317 -7.284 1.00 96.44 441 VAL A N 1
ATOM 3383 C CA . VAL A 1 441 ? 7.068 -13.980 -7.476 1.00 96.44 441 VAL A CA 1
ATOM 3384 C C . VAL A 1 441 ? 7.758 -13.752 -6.127 1.00 96.44 441 VAL A C 1
ATOM 3386 O O . VAL A 1 441 ? 8.857 -14.256 -5.903 1.00 96.44 441 VAL A O 1
ATOM 3389 N N . LEU A 1 442 ? 7.122 -13.019 -5.209 1.00 96.38 442 LEU A N 1
ATOM 3390 C CA . LEU A 1 442 ? 7.687 -12.769 -3.880 1.00 96.38 442 LEU A CA 1
ATOM 3391 C C . LEU A 1 442 ? 7.762 -14.039 -3.021 1.00 96.38 442 LEU A C 1
ATOM 3393 O O . LEU A 1 442 ? 8.729 -14.195 -2.280 1.00 96.38 442 LEU A O 1
ATOM 3397 N N . ILE A 1 443 ? 6.796 -14.957 -3.139 1.00 96.44 443 ILE A N 1
ATOM 3398 C CA . ILE A 1 443 ? 6.838 -16.275 -2.485 1.00 96.44 443 ILE A CA 1
ATOM 3399 C C . ILE A 1 443 ? 8.043 -17.075 -2.986 1.00 96.44 443 ILE A C 1
ATOM 3401 O O . ILE A 1 443 ? 8.782 -17.634 -2.179 1.00 96.44 443 ILE A O 1
ATOM 3405 N N . ASP A 1 444 ? 8.277 -17.112 -4.299 1.00 96.12 444 ASP A N 1
ATOM 3406 C CA . ASP A 1 444 ? 9.426 -17.821 -4.872 1.00 96.12 444 ASP A CA 1
ATOM 3407 C C . ASP A 1 444 ? 10.764 -17.227 -4.389 1.00 96.12 444 ASP A C 1
ATOM 3409 O O . ASP A 1 444 ? 11.655 -17.955 -3.948 1.00 96.12 444 ASP A O 1
ATOM 3413 N N . LEU A 1 445 ? 10.883 -15.895 -4.354 1.00 95.44 445 LEU A N 1
ATOM 3414 C CA . LEU A 1 445 ? 12.048 -15.211 -3.774 1.00 95.44 445 LEU A CA 1
ATOM 3415 C C . LEU A 1 445 ? 12.220 -15.508 -2.272 1.00 95.44 445 LEU A C 1
ATOM 3417 O O . LEU A 1 445 ? 13.346 -15.692 -1.798 1.00 95.44 445 LEU A O 1
ATOM 3421 N N . ALA A 1 446 ? 11.116 -15.602 -1.528 1.00 95.38 446 ALA A N 1
ATOM 3422 C CA . ALA A 1 446 ? 11.113 -15.960 -0.114 1.00 95.38 446 ALA A CA 1
ATOM 3423 C C . ALA A 1 446 ? 11.615 -17.392 0.116 1.00 95.38 446 ALA A C 1
ATOM 3425 O O . ALA A 1 446 ? 12.457 -17.602 0.987 1.00 95.38 446 ALA A O 1
ATOM 3426 N N . TRP A 1 447 ? 11.208 -18.359 -0.715 1.00 94.81 447 TRP A N 1
ATOM 3427 C CA . TRP A 1 447 ? 11.717 -19.737 -0.661 1.00 94.81 447 TRP A CA 1
ATOM 3428 C C . TRP A 1 447 ? 13.210 -19.849 -0.972 1.00 94.81 447 TRP A C 1
ATOM 3430 O O . TRP A 1 447 ? 13.895 -20.716 -0.429 1.00 94.81 447 TRP A O 1
ATOM 3440 N N . ARG A 1 448 ? 13.748 -18.937 -1.787 1.00 93.44 448 ARG A N 1
ATOM 3441 C CA . ARG A 1 448 ? 15.196 -18.804 -2.029 1.00 93.44 448 ARG A CA 1
ATOM 3442 C C . ARG A 1 448 ? 15.939 -18.137 -0.856 1.00 93.44 448 ARG A C 1
ATOM 3444 O O . ARG A 1 448 ? 17.153 -17.954 -0.926 1.00 93.44 448 ARG A O 1
ATOM 3451 N N . GLY A 1 449 ? 15.225 -17.774 0.213 1.00 86.62 449 GLY A N 1
ATOM 3452 C CA . GLY A 1 449 ? 15.755 -17.215 1.458 1.00 86.62 449 GLY A CA 1
ATOM 3453 C C . GLY A 1 449 ? 16.072 -15.721 1.405 1.00 86.62 449 GLY A C 1
ATOM 3454 O O . GLY A 1 449 ? 16.795 -15.228 2.272 1.00 86.62 449 GLY A O 1
ATOM 3455 N N . GLN A 1 450 ? 15.613 -14.993 0.379 1.00 73.50 450 GLN A N 1
ATOM 3456 C CA . GLN A 1 450 ? 16.009 -13.601 0.167 1.00 73.50 450 GLN A CA 1
ATOM 3457 C C . GLN A 1 450 ? 14.894 -12.791 -0.503 1.00 73.50 450 GLN A C 1
ATOM 3459 O O . GLN A 1 450 ? 14.762 -12.823 -1.725 1.00 73.50 450 GLN A O 1
ATOM 3464 N N . VAL A 1 451 ? 14.163 -11.996 0.284 1.00 92.12 451 VAL A N 1
ATOM 3465 C CA . VAL A 1 451 ? 13.330 -10.894 -0.224 1.00 92.12 451 VAL A CA 1
ATOM 3466 C C . VAL A 1 451 ? 13.918 -9.580 0.283 1.00 92.12 451 VAL A C 1
ATOM 3468 O O . VAL A 1 451 ? 13.862 -9.269 1.475 1.00 92.12 451 VAL A O 1
ATOM 3471 N N . ALA A 1 452 ? 14.539 -8.824 -0.618 1.00 91.88 452 ALA A N 1
ATOM 3472 C CA . ALA A 1 452 ? 15.032 -7.482 -0.339 1.00 91.88 452 ALA A CA 1
ATOM 3473 C C . ALA A 1 452 ? 13.887 -6.460 -0.389 1.00 91.88 452 ALA A C 1
ATOM 3475 O O . ALA A 1 452 ? 12.805 -6.720 -0.919 1.00 91.88 452 ALA A O 1
ATOM 3476 N N . ARG A 1 453 ? 14.125 -5.264 0.153 1.00 89.12 453 ARG A N 1
ATOM 3477 C CA . ARG A 1 453 ? 13.118 -4.194 0.184 1.00 89.12 453 ARG A CA 1
ATOM 3478 C C . ARG A 1 453 ? 12.736 -3.727 -1.226 1.00 89.12 453 ARG A C 1
ATOM 3480 O O . ARG A 1 453 ? 11.604 -3.313 -1.444 1.00 89.12 453 ARG A O 1
ATOM 3487 N N . GLU A 1 454 ? 13.675 -3.787 -2.161 1.00 91.50 454 GLU A N 1
ATOM 3488 C CA . GLU A 1 454 ? 13.546 -3.316 -3.540 1.00 91.50 454 GLU A CA 1
ATOM 3489 C C . GLU A 1 454 ? 12.914 -4.368 -4.469 1.00 91.50 454 GLU A C 1
ATOM 3491 O O . GLU A 1 454 ? 12.454 -4.027 -5.563 1.00 91.50 454 GLU A O 1
ATOM 3496 N N . ASP A 1 455 ? 12.871 -5.635 -4.043 1.00 94.69 455 ASP A N 1
ATOM 3497 C CA . ASP A 1 455 ? 12.400 -6.762 -4.856 1.00 94.69 455 ASP A CA 1
ATOM 3498 C C . ASP A 1 455 ? 10.938 -6.597 -5.319 1.00 94.69 455 ASP A C 1
ATOM 3500 O O . ASP A 1 455 ? 10.687 -6.793 -6.512 1.00 94.69 455 ASP A O 1
ATOM 3504 N N . PRO A 1 456 ? 9.977 -6.157 -4.474 1.00 94.81 456 PRO A N 1
ATOM 3505 C CA . PRO A 1 456 ? 8.601 -5.934 -4.916 1.00 94.81 456 PRO A CA 1
ATOM 3506 C C . PRO A 1 456 ? 8.476 -4.887 -6.026 1.00 94.81 456 PRO A C 1
ATOM 3508 O O . PRO A 1 456 ? 7.774 -5.120 -7.009 1.00 94.81 456 PRO A O 1
ATOM 3511 N N . GLY A 1 457 ? 9.198 -3.765 -5.925 1.00 94.19 457 GLY A N 1
ATOM 3512 C CA . GLY A 1 457 ? 9.177 -2.722 -6.957 1.00 94.19 457 GLY A CA 1
ATOM 3513 C C . GLY A 1 457 ? 9.727 -3.220 -8.297 1.00 94.19 457 GLY A C 1
ATOM 3514 O O . GLY A 1 457 ? 9.184 -2.914 -9.357 1.00 94.19 457 GLY A O 1
ATOM 3515 N N . ARG A 1 458 ? 10.762 -4.067 -8.263 1.00 95.38 458 ARG A N 1
ATOM 3516 C CA . ARG A 1 458 ? 11.338 -4.686 -9.469 1.00 95.38 458 ARG A CA 1
ATOM 3517 C C . ARG A 1 458 ? 10.416 -5.735 -10.074 1.00 95.38 458 ARG A C 1
ATOM 3519 O O . ARG A 1 458 ? 10.253 -5.765 -11.292 1.00 95.38 458 ARG A O 1
ATOM 3526 N N . ALA A 1 459 ? 9.799 -6.568 -9.240 1.00 95.88 459 ALA A N 1
ATOM 3527 C CA . ALA A 1 459 ? 8.812 -7.543 -9.680 1.00 95.88 459 ALA A CA 1
ATOM 3528 C C . ALA A 1 459 ? 7.607 -6.845 -10.337 1.00 95.88 459 ALA A C 1
ATOM 3530 O O . ALA A 1 459 ? 7.221 -7.229 -11.444 1.00 95.88 459 ALA A O 1
ATOM 3531 N N . ARG A 1 460 ? 7.090 -5.757 -9.733 1.00 95.75 460 ARG A N 1
ATOM 3532 C CA . ARG A 1 460 ? 6.062 -4.892 -10.345 1.00 95.75 460 ARG A CA 1
ATOM 3533 C C . ARG A 1 460 ? 6.509 -4.417 -11.720 1.00 95.75 460 ARG A C 1
ATOM 3535 O O . ARG A 1 460 ? 5.753 -4.570 -12.674 1.00 95.75 460 ARG A O 1
ATOM 3542 N N . ALA A 1 461 ? 7.718 -3.868 -11.839 1.00 95.50 461 ALA A N 1
ATOM 3543 C CA . ALA A 1 461 ? 8.197 -3.306 -13.099 1.00 95.50 461 ALA A CA 1
ATOM 3544 C C . ALA A 1 461 ? 8.208 -4.332 -14.243 1.00 95.50 461 ALA A C 1
ATOM 3546 O O . ALA A 1 461 ? 7.760 -4.021 -15.346 1.00 95.50 461 ALA A O 1
ATOM 3547 N N . TRP A 1 462 ? 8.645 -5.569 -13.985 1.00 96.19 462 TRP A N 1
ATOM 3548 C CA . TRP A 1 462 ? 8.628 -6.639 -14.989 1.00 96.19 462 TRP A CA 1
ATOM 3549 C C . TRP A 1 462 ? 7.216 -7.107 -15.356 1.00 96.19 462 TRP A C 1
ATOM 3551 O O . TRP A 1 462 ? 6.934 -7.330 -16.536 1.00 96.19 462 TRP A O 1
ATOM 3561 N N . LEU A 1 463 ? 6.319 -7.233 -14.375 1.00 95.12 463 LEU A N 1
ATOM 3562 C CA . LEU A 1 463 ? 4.928 -7.631 -14.614 1.00 95.12 463 LEU A CA 1
ATOM 3563 C C . LEU A 1 463 ? 4.165 -6.545 -15.391 1.00 95.12 463 LEU A C 1
ATOM 3565 O O . LEU A 1 463 ? 3.544 -6.836 -16.412 1.00 95.12 463 LEU A O 1
ATOM 3569 N N . ALA A 1 464 ? 4.302 -5.276 -14.996 1.00 93.88 464 ALA A N 1
ATOM 3570 C CA . ALA A 1 464 ? 3.728 -4.118 -15.695 1.00 93.88 464 ALA A CA 1
ATOM 3571 C C . ALA A 1 464 ? 4.337 -3.889 -17.096 1.00 93.88 464 ALA A C 1
ATOM 3573 O O . ALA A 1 464 ? 3.739 -3.227 -17.957 1.00 93.88 464 ALA A O 1
ATOM 3574 N N . ALA A 1 465 ? 5.527 -4.443 -17.346 1.00 93.38 465 ALA A N 1
ATOM 3575 C CA . ALA A 1 465 ? 6.150 -4.496 -18.662 1.00 93.38 465 ALA A CA 1
ATOM 3576 C C . ALA A 1 465 ? 5.608 -5.621 -19.565 1.00 93.38 465 ALA A C 1
ATOM 3578 O O . ALA A 1 465 ? 5.989 -5.696 -20.731 1.00 93.38 465 ALA A O 1
ATOM 3579 N N . GLY A 1 466 ? 4.701 -6.461 -19.059 1.00 92.62 466 GLY A N 1
ATOM 3580 C CA . GLY A 1 466 ? 4.065 -7.542 -19.811 1.00 92.62 466 GLY A CA 1
ATOM 3581 C C . GLY A 1 466 ? 4.763 -8.897 -19.687 1.00 92.62 466 GLY A C 1
ATOM 3582 O O . GLY A 1 466 ? 4.415 -9.816 -20.432 1.00 92.62 466 GLY A O 1
ATOM 3583 N N . SER A 1 467 ? 5.722 -9.055 -18.765 1.00 91.25 467 SER A N 1
ATOM 3584 C CA . SER A 1 467 ? 6.237 -10.387 -18.439 1.00 91.25 467 SER A CA 1
ATOM 3585 C C . SER A 1 467 ? 5.129 -11.217 -17.791 1.00 91.25 467 SER A C 1
ATOM 3587 O O . SER A 1 467 ? 4.509 -10.786 -16.822 1.00 91.25 467 SER A O 1
ATOM 3589 N N . THR A 1 468 ? 4.862 -12.403 -18.334 1.00 89.25 468 THR A N 1
ATOM 3590 C CA . THR A 1 468 ? 3.802 -13.306 -17.842 1.00 89.25 468 THR A CA 1
ATOM 3591 C C . THR A 1 468 ? 4.343 -14.561 -17.163 1.00 89.25 468 THR A C 1
ATOM 3593 O O . THR A 1 468 ? 3.569 -15.285 -16.544 1.00 89.25 468 THR A O 1
ATOM 3596 N N . ASP A 1 469 ? 5.650 -14.808 -17.263 1.00 90.56 469 ASP A N 1
ATOM 3597 C CA . ASP A 1 469 ? 6.327 -15.950 -16.654 1.00 90.56 469 ASP A CA 1
ATOM 3598 C C . ASP A 1 469 ? 6.859 -15.552 -15.270 1.00 90.56 469 ASP A C 1
ATOM 3600 O O . ASP A 1 469 ? 7.816 -14.787 -15.147 1.00 90.56 469 ASP A O 1
ATOM 3604 N N . GLU A 1 470 ? 6.198 -16.043 -14.223 1.00 88.62 470 GLU A N 1
ATOM 3605 C CA . GLU A 1 470 ? 6.517 -15.740 -12.822 1.00 88.62 470 GLU A CA 1
ATOM 3606 C C . GLU A 1 470 ? 7.925 -16.219 -12.432 1.00 88.62 470 GLU A C 1
ATOM 3608 O O . GLU A 1 470 ? 8.634 -15.507 -11.719 1.00 88.62 470 GLU A O 1
ATOM 3613 N N . ILE A 1 471 ? 8.362 -17.374 -12.951 1.00 84.06 471 ILE A N 1
ATOM 3614 C CA . ILE A 1 471 ? 9.689 -17.942 -12.668 1.00 84.06 471 ILE A CA 1
ATOM 3615 C C . ILE A 1 471 ? 10.759 -17.045 -13.283 1.00 84.06 471 ILE A C 1
ATOM 3617 O O . ILE A 1 471 ? 11.717 -16.657 -12.611 1.00 84.06 471 ILE A O 1
ATOM 3621 N N . LEU A 1 472 ? 10.548 -16.638 -14.539 1.00 88.62 472 LEU A N 1
ATOM 3622 C CA . LEU A 1 472 ? 11.426 -15.687 -15.212 1.00 88.62 472 LEU A CA 1
ATOM 3623 C C . LEU A 1 472 ? 11.529 -14.375 -14.422 1.00 88.62 472 LEU A C 1
ATOM 3625 O O . LEU A 1 472 ? 12.631 -13.863 -14.244 1.00 88.62 472 LEU A O 1
ATOM 3629 N N . VAL A 1 473 ? 10.415 -13.820 -13.928 1.00 93.06 473 VAL A N 1
ATOM 3630 C CA . VAL A 1 473 ? 10.449 -12.565 -13.155 1.00 93.06 473 VAL A CA 1
ATOM 3631 C C . VAL A 1 473 ? 11.238 -12.728 -11.855 1.00 93.06 473 VAL A C 1
ATOM 3633 O O . VAL A 1 473 ? 12.067 -11.867 -11.556 1.00 93.06 473 VAL A O 1
ATOM 3636 N N . ALA A 1 474 ? 11.037 -13.813 -11.105 1.00 93.31 474 ALA A N 1
ATOM 3637 C CA . ALA A 1 474 ? 11.797 -14.067 -9.880 1.00 93.31 474 ALA A CA 1
ATOM 3638 C C . ALA A 1 474 ? 13.307 -14.179 -10.159 1.00 93.31 474 ALA A C 1
ATOM 3640 O O . ALA A 1 474 ? 14.117 -13.544 -9.476 1.00 93.31 474 ALA A O 1
ATOM 3641 N N . ASP A 1 475 ? 13.691 -14.894 -11.220 1.00 94.12 475 ASP A N 1
ATOM 3642 C CA . ASP A 1 475 ? 15.086 -15.006 -11.655 1.00 94.12 475 ASP A CA 1
ATOM 3643 C C . ASP A 1 475 ? 15.686 -13.647 -12.050 1.00 94.12 475 ASP A C 1
ATOM 3645 O O . ASP A 1 475 ? 16.827 -13.344 -11.694 1.00 94.12 475 ASP A O 1
ATOM 3649 N N . LEU A 1 476 ? 14.920 -12.799 -12.746 1.00 94.25 476 LEU A N 1
ATOM 3650 C CA . LEU A 1 476 ? 15.350 -11.449 -13.123 1.00 94.25 476 LEU A CA 1
ATOM 3651 C C . LEU A 1 476 ? 15.542 -10.540 -11.908 1.00 94.25 476 LEU A C 1
ATOM 3653 O O . LEU A 1 476 ? 16.531 -9.806 -11.846 1.00 94.25 476 LEU A O 1
ATOM 3657 N N . VAL A 1 477 ? 14.620 -10.577 -10.942 1.00 95.44 477 VAL A N 1
ATOM 3658 C CA . VAL A 1 477 ? 14.724 -9.793 -9.703 1.00 95.44 477 VAL A CA 1
ATOM 3659 C C . VAL A 1 477 ? 15.967 -10.214 -8.919 1.00 95.44 477 VAL A C 1
ATOM 3661 O O . VAL A 1 477 ? 16.777 -9.355 -8.562 1.00 95.44 477 VAL A O 1
ATOM 3664 N N . ALA A 1 478 ? 16.173 -11.522 -8.742 1.00 94.25 478 ALA A N 1
ATOM 3665 C CA . ALA A 1 478 ? 17.345 -12.061 -8.060 1.00 94.25 478 ALA A CA 1
ATOM 3666 C C . ALA A 1 478 ? 18.658 -11.676 -8.770 1.00 94.25 478 ALA A C 1
ATOM 3668 O O . ALA A 1 478 ? 19.589 -11.191 -8.128 1.00 94.25 478 ALA A O 1
ATOM 3669 N N . ALA A 1 479 ? 18.728 -11.817 -10.098 1.00 94.38 479 ALA A N 1
ATOM 3670 C CA . ALA A 1 479 ? 19.935 -11.533 -10.880 1.00 94.38 479 ALA A CA 1
ATOM 3671 C C . ALA A 1 479 ? 20.306 -10.038 -10.956 1.00 94.38 479 ALA A C 1
ATOM 3673 O O . ALA A 1 479 ? 21.445 -9.692 -11.296 1.00 94.38 479 ALA A O 1
ATOM 3674 N N . LEU A 1 480 ? 19.355 -9.146 -10.667 1.00 93.88 480 LEU A N 1
ATOM 3675 C CA . LEU A 1 480 ? 19.569 -7.701 -10.663 1.00 93.88 480 LEU A CA 1
ATOM 3676 C C . LEU A 1 480 ? 19.766 -7.122 -9.264 1.00 93.88 480 LEU A C 1
ATOM 3678 O O . LEU A 1 480 ? 20.019 -5.923 -9.174 1.00 93.88 480 LEU A O 1
ATOM 3682 N N . ARG A 1 481 ? 19.671 -7.909 -8.184 1.00 92.69 481 ARG A N 1
ATOM 3683 C CA . ARG A 1 481 ? 19.688 -7.410 -6.795 1.00 92.69 481 ARG A CA 1
ATOM 3684 C C . ARG A 1 481 ? 20.853 -6.463 -6.489 1.00 92.69 481 ARG A C 1
ATOM 3686 O O . ARG A 1 481 ? 20.621 -5.399 -5.929 1.00 92.69 481 ARG A O 1
ATOM 3693 N N . ASP A 1 482 ? 22.049 -6.787 -6.971 1.00 91.19 482 ASP A N 1
ATOM 3694 C CA . ASP A 1 482 ? 23.270 -5.997 -6.741 1.00 91.19 482 ASP A CA 1
ATOM 3695 C C . ASP A 1 482 ? 23.394 -4.746 -7.632 1.00 91.19 482 ASP A C 1
ATOM 3697 O O . ASP A 1 482 ? 24.363 -3.994 -7.538 1.00 91.19 482 ASP A O 1
ATOM 3701 N N . VAL A 1 483 ? 22.445 -4.523 -8.542 1.00 90.62 483 VAL A N 1
ATOM 3702 C CA . VAL A 1 483 ? 22.431 -3.350 -9.419 1.00 90.62 483 VAL A CA 1
ATOM 3703 C C . VAL A 1 483 ? 21.714 -2.223 -8.696 1.00 90.62 483 VAL A C 1
ATOM 3705 O O . VAL A 1 483 ? 20.516 -2.313 -8.448 1.00 90.62 483 VAL A O 1
ATOM 3708 N N . GLU A 1 484 ? 22.425 -1.154 -8.358 1.00 89.38 484 GLU A N 1
ATOM 3709 C CA . GLU A 1 484 ? 21.809 0.023 -7.743 1.00 89.38 484 GLU A CA 1
ATOM 3710 C C . GLU A 1 484 ? 20.819 0.715 -8.693 1.00 89.38 484 GLU A C 1
ATOM 3712 O O . GLU A 1 484 ? 21.076 0.844 -9.892 1.00 89.38 484 GLU A O 1
ATOM 3717 N N . GLY A 1 485 ? 19.725 1.237 -8.135 1.00 86.56 485 GLY A N 1
ATOM 3718 C CA . GLY A 1 485 ? 18.715 2.011 -8.857 1.00 86.56 485 GLY A CA 1
ATOM 3719 C C . GLY A 1 485 ? 17.314 1.399 -8.798 1.00 86.56 485 GLY A C 1
ATOM 3720 O O . GLY A 1 485 ? 17.131 0.206 -8.525 1.00 86.56 485 GLY A O 1
ATOM 3721 N N . TYR A 1 486 ? 16.318 2.247 -9.055 1.00 89.06 486 TYR A N 1
ATOM 3722 C CA . TYR A 1 486 ? 14.923 1.842 -9.188 1.00 89.06 486 TYR A CA 1
ATOM 3723 C C . TYR A 1 486 ? 14.666 1.360 -10.615 1.00 89.06 486 TYR A C 1
ATOM 3725 O O . TYR A 1 486 ? 14.922 2.079 -11.580 1.00 89.06 486 TYR A O 1
ATOM 3733 N N . LEU A 1 487 ? 14.150 0.139 -10.753 1.00 93.88 487 LEU A N 1
ATOM 3734 C CA . LEU A 1 487 ? 13.737 -0.382 -12.049 1.00 93.88 487 LEU A CA 1
ATOM 3735 C C . LEU A 1 487 ? 12.372 0.204 -12.408 1.00 93.88 487 LEU A C 1
ATOM 3737 O O . LEU A 1 487 ? 11.355 -0.221 -11.872 1.00 93.88 487 LEU A O 1
ATOM 3741 N N . LEU A 1 488 ? 12.362 1.179 -13.312 1.00 93.62 488 LEU A N 1
ATOM 3742 C CA . LEU A 1 488 ? 11.129 1.741 -13.861 1.00 93.62 488 LEU A CA 1
ATOM 3743 C C . LEU A 1 488 ? 10.478 0.760 -14.849 1.00 93.62 488 LEU A C 1
ATOM 3745 O O . LEU A 1 488 ? 11.176 -0.001 -15.531 1.00 93.62 488 LEU A O 1
ATOM 3749 N N . VAL A 1 489 ? 9.148 0.815 -14.973 1.00 94.94 489 VAL A N 1
ATOM 3750 C CA . VAL A 1 489 ? 8.371 -0.023 -15.908 1.00 94.94 489 VAL A CA 1
ATOM 3751 C C . VAL A 1 489 ? 8.875 0.155 -17.344 1.00 94.94 489 VAL A C 1
ATOM 3753 O O . VAL A 1 489 ? 9.004 -0.810 -18.094 1.00 94.94 489 VAL A O 1
ATOM 3756 N N . GLU A 1 490 ? 9.230 1.381 -17.725 1.00 94.94 490 GLU A N 1
ATOM 3757 C CA . GLU A 1 490 ? 9.775 1.729 -19.035 1.00 94.94 490 GLU A CA 1
ATOM 3758 C C . GLU A 1 490 ? 11.105 1.019 -19.307 1.00 94.94 490 GLU A C 1
ATOM 3760 O O . GLU A 1 490 ? 11.316 0.497 -20.404 1.00 94.94 490 GLU A O 1
ATOM 3765 N N . VAL A 1 491 ? 11.993 0.943 -18.312 1.00 94.56 491 VAL A N 1
ATOM 3766 C CA . VAL A 1 491 ? 13.277 0.238 -18.444 1.00 94.56 491 VAL A CA 1
ATOM 3767 C C . VAL A 1 491 ? 13.038 -1.254 -18.650 1.00 94.56 491 VAL A C 1
ATOM 3769 O O . VAL A 1 491 ? 13.634 -1.849 -19.548 1.00 94.56 491 VAL A O 1
ATOM 3772 N N . ALA A 1 492 ? 12.126 -1.841 -17.870 1.00 96.19 492 ALA A N 1
ATOM 3773 C CA . ALA A 1 492 ? 11.744 -3.241 -18.008 1.00 96.19 492 ALA A CA 1
ATOM 3774 C C . ALA A 1 492 ? 11.137 -3.539 -19.395 1.00 96.19 492 ALA A C 1
ATOM 3776 O O . ALA A 1 492 ? 11.570 -4.484 -20.055 1.00 96.19 492 ALA A O 1
ATOM 3777 N N . ARG A 1 493 ? 10.214 -2.700 -19.896 1.00 95.44 493 ARG A N 1
ATOM 3778 C CA . ARG A 1 493 ? 9.640 -2.826 -21.255 1.00 95.44 493 ARG A CA 1
ATOM 3779 C C . ARG A 1 493 ? 10.703 -2.755 -22.337 1.00 95.44 493 ARG A C 1
ATOM 3781 O O . ARG A 1 493 ? 10.755 -3.619 -23.209 1.00 95.44 493 ARG A O 1
ATOM 3788 N N . GLY A 1 494 ? 11.585 -1.761 -22.240 1.00 95.12 494 GLY A N 1
ATOM 3789 C CA . GLY A 1 494 ? 12.677 -1.572 -23.183 1.00 95.12 494 GLY A CA 1
ATOM 3790 C C . GLY A 1 494 ? 13.610 -2.781 -23.218 1.00 95.12 494 GLY A C 1
ATOM 3791 O O . GLY A 1 494 ? 13.935 -3.267 -24.297 1.00 95.12 494 GLY A O 1
ATOM 3792 N N . ALA A 1 495 ? 13.980 -3.316 -22.049 1.00 96.00 495 ALA A N 1
ATOM 3793 C CA . ALA A 1 495 ? 14.809 -4.513 -21.948 1.00 96.00 495 ALA A CA 1
ATOM 3794 C C . ALA A 1 495 ? 14.119 -5.753 -22.546 1.00 96.00 495 ALA A C 1
ATOM 3796 O O . ALA A 1 495 ? 14.733 -6.447 -23.354 1.00 96.00 495 ALA A O 1
ATOM 3797 N N . LEU A 1 496 ? 12.845 -6.009 -22.213 1.00 95.50 496 LEU A N 1
ATOM 3798 C CA . LEU A 1 496 ? 12.084 -7.140 -22.767 1.00 95.50 496 LEU A CA 1
ATOM 3799 C C . LEU A 1 496 ? 11.904 -7.043 -24.286 1.00 95.50 496 LEU A C 1
ATOM 3801 O O . LEU A 1 496 ? 11.894 -8.074 -24.957 1.00 95.50 496 LEU A O 1
ATOM 3805 N N . ALA A 1 497 ? 11.768 -5.831 -24.830 1.00 95.75 497 ALA A N 1
ATOM 3806 C CA . ALA A 1 497 ? 11.552 -5.624 -26.258 1.00 95.75 497 ALA A CA 1
ATOM 3807 C C . ALA A 1 497 ? 12.742 -6.093 -27.110 1.00 95.75 497 ALA A C 1
ATOM 3809 O O . ALA A 1 497 ? 12.538 -6.655 -28.185 1.00 95.75 497 ALA A O 1
ATOM 3810 N N . ILE A 1 498 ? 13.978 -5.874 -26.647 1.00 95.62 498 ILE A N 1
ATOM 3811 C CA . ILE A 1 498 ? 15.195 -6.171 -27.425 1.00 95.62 498 ILE A CA 1
ATOM 3812 C C . ILE A 1 498 ? 15.974 -7.405 -26.944 1.00 95.62 498 ILE A C 1
ATOM 3814 O O . ILE A 1 498 ? 16.983 -7.749 -27.562 1.00 95.62 498 ILE A O 1
ATOM 3818 N N . ALA A 1 499 ? 15.517 -8.074 -25.882 1.00 94.44 499 ALA A N 1
ATOM 3819 C CA . ALA A 1 499 ? 16.106 -9.314 -25.381 1.00 94.44 499 ALA A CA 1
ATOM 3820 C C . ALA A 1 499 ? 15.593 -10.568 -26.113 1.00 94.44 499 ALA A C 1
ATOM 3822 O O . ALA A 1 499 ? 14.440 -10.658 -26.531 1.00 94.44 499 ALA A O 1
ATOM 3823 N N . GLU A 1 500 ? 16.421 -11.607 -26.156 1.00 87.44 500 GLU A N 1
ATOM 3824 C CA . GLU A 1 500 ? 16.130 -12.946 -26.687 1.00 87.44 500 GLU A CA 1
ATOM 3825 C C . GLU A 1 500 ? 15.364 -13.839 -25.681 1.00 87.44 500 GLU A C 1
ATOM 3827 O O . GLU A 1 500 ? 15.353 -15.062 -25.801 1.00 87.44 500 GLU A O 1
ATOM 3832 N N . ARG A 1 501 ? 14.692 -13.230 -24.689 1.00 81.50 501 ARG A N 1
ATOM 3833 C CA . ARG A 1 501 ? 13.823 -13.873 -23.675 1.00 81.50 501 ARG A CA 1
ATOM 3834 C C . ARG A 1 501 ? 14.489 -14.906 -22.752 1.00 81.50 501 ARG A C 1
ATOM 3836 O O . ARG A 1 501 ? 13.791 -15.712 -22.145 1.00 81.50 501 ARG A O 1
ATOM 3843 N N . THR A 1 502 ? 15.810 -14.873 -22.589 1.00 92.00 502 THR A N 1
ATOM 3844 C CA . THR A 1 502 ? 16.489 -15.618 -21.510 1.00 92.00 502 THR A CA 1
ATOM 3845 C C . THR A 1 502 ? 16.826 -14.683 -20.347 1.00 92.00 502 THR A C 1
ATOM 3847 O O . THR A 1 502 ? 17.073 -13.498 -20.569 1.00 92.00 502 THR A O 1
ATOM 3850 N N . VAL A 1 503 ? 16.880 -15.202 -19.111 1.00 91.56 503 VAL A N 1
ATOM 3851 C CA . VAL A 1 503 ? 17.254 -14.418 -17.911 1.00 91.56 503 VAL A CA 1
ATOM 3852 C C . VAL A 1 503 ? 18.582 -13.693 -18.130 1.00 91.56 503 VAL A C 1
ATOM 3854 O O . VAL A 1 503 ? 18.670 -12.482 -17.948 1.00 91.56 503 VAL A O 1
ATOM 3857 N N . ALA A 1 504 ? 19.612 -14.428 -18.562 1.00 94.19 504 ALA A N 1
ATOM 3858 C CA . ALA A 1 504 ? 20.952 -13.885 -18.761 1.00 94.19 504 ALA A CA 1
ATOM 3859 C C . ALA A 1 504 ? 20.964 -12.744 -19.789 1.00 94.19 504 ALA A C 1
ATOM 3861 O O . ALA A 1 504 ? 21.651 -11.742 -19.590 1.00 94.19 504 ALA A O 1
ATOM 3862 N N . ASP A 1 505 ? 20.176 -12.879 -20.855 1.00 93.44 505 ASP A N 1
ATOM 3863 C CA . ASP A 1 505 ? 20.098 -11.885 -21.918 1.00 93.44 505 ASP A CA 1
ATOM 3864 C C . ASP A 1 505 ? 19.369 -10.612 -21.477 1.00 93.44 505 ASP A C 1
ATOM 3866 O O . ASP A 1 505 ? 19.882 -9.506 -21.644 1.00 93.44 505 ASP A O 1
ATOM 3870 N N . VAL A 1 506 ? 18.215 -10.762 -20.820 1.00 94.81 506 VAL A N 1
ATOM 3871 C CA . VAL A 1 506 ? 17.463 -9.626 -20.270 1.00 94.81 506 VAL A CA 1
ATOM 3872 C C . VAL A 1 506 ? 18.305 -8.887 -19.228 1.00 94.81 506 VAL A C 1
ATOM 3874 O O . VAL A 1 506 ? 18.358 -7.661 -19.252 1.00 94.81 506 VAL A O 1
ATOM 3877 N N . VAL A 1 507 ? 19.023 -9.600 -18.353 1.00 94.88 507 VAL A N 1
ATOM 3878 C CA . VAL A 1 507 ? 19.923 -8.998 -17.351 1.00 94.88 507 VAL A CA 1
ATOM 3879 C C . VAL A 1 507 ? 21.074 -8.239 -18.012 1.00 94.88 507 VAL A C 1
ATOM 3881 O O . VAL A 1 507 ? 21.411 -7.137 -17.570 1.00 94.88 507 VAL A O 1
ATOM 3884 N N . ALA A 1 508 ? 21.668 -8.795 -19.073 1.00 94.50 508 ALA A N 1
ATOM 3885 C CA . ALA A 1 508 ? 22.747 -8.149 -19.818 1.00 94.50 508 ALA A CA 1
ATOM 3886 C C . ALA A 1 508 ? 22.308 -6.825 -20.465 1.00 94.50 508 ALA A C 1
ATOM 3888 O O . ALA A 1 508 ? 23.131 -5.923 -20.606 1.00 94.50 508 ALA A O 1
ATOM 3889 N N . ILE A 1 509 ? 21.023 -6.689 -20.807 1.00 95.06 509 ILE A N 1
ATOM 3890 C CA . ILE A 1 509 ? 20.439 -5.465 -21.372 1.00 95.06 509 ILE A CA 1
ATOM 3891 C C . ILE A 1 509 ? 19.955 -4.510 -20.273 1.00 95.06 509 ILE A C 1
ATOM 3893 O O . ILE A 1 509 ? 20.228 -3.311 -20.330 1.00 95.06 509 ILE A O 1
ATOM 3897 N N . ALA A 1 510 ? 19.274 -5.023 -19.247 1.00 94.88 510 ALA A N 1
ATOM 3898 C CA . ALA A 1 510 ? 18.713 -4.219 -18.165 1.00 94.88 510 ALA A CA 1
ATOM 3899 C C . ALA A 1 510 ? 19.795 -3.485 -17.359 1.00 94.88 510 ALA A C 1
ATOM 3901 O O . ALA A 1 510 ? 19.595 -2.333 -16.987 1.00 94.88 510 ALA A O 1
ATOM 3902 N N . LYS A 1 511 ? 20.962 -4.110 -17.134 1.00 94.62 511 LYS A N 1
ATOM 3903 C CA . LYS A 1 511 ? 22.085 -3.504 -16.395 1.00 94.62 511 LYS A CA 1
ATOM 3904 C C . LYS A 1 511 ? 22.572 -2.183 -17.022 1.00 94.62 511 LYS A C 1
ATOM 3906 O O . LYS A 1 511 ? 22.504 -1.161 -16.343 1.00 94.62 511 LYS A O 1
ATOM 3911 N N . PRO A 1 512 ? 23.010 -2.144 -18.298 1.00 93.56 512 PRO A N 1
ATOM 3912 C CA . PRO A 1 512 ? 23.362 -0.891 -18.969 1.00 93.56 512 PRO A CA 1
ATOM 3913 C C . PRO A 1 512 ? 22.237 0.145 -18.990 1.00 93.56 512 PRO A C 1
ATOM 3915 O O . PRO A 1 512 ? 22.518 1.339 -18.924 1.00 93.56 512 PRO A O 1
ATOM 3918 N N . LEU A 1 513 ? 20.975 -0.288 -19.082 1.00 92.75 513 LEU A N 1
ATOM 3919 C CA . LEU A 1 513 ? 19.840 0.633 -19.079 1.00 92.75 513 LEU A CA 1
ATOM 3920 C C . LEU A 1 513 ? 19.613 1.285 -17.723 1.00 92.75 513 LEU A C 1
ATOM 3922 O O . LEU A 1 513 ? 19.413 2.495 -17.674 1.00 92.75 513 LEU A O 1
ATOM 3926 N N . LEU A 1 514 ? 19.702 0.522 -16.636 1.00 92.06 514 LEU A N 1
ATOM 3927 C CA . LEU A 1 514 ? 19.645 1.066 -15.283 1.00 92.06 514 LEU A CA 1
ATOM 3928 C C . LEU A 1 514 ? 20.769 2.083 -15.053 1.00 92.06 514 LEU A C 1
ATOM 3930 O O . LEU A 1 514 ? 20.500 3.182 -14.574 1.00 92.06 514 LEU A O 1
ATOM 3934 N N . GLU A 1 515 ? 21.996 1.786 -15.486 1.00 91.19 515 GLU A N 1
ATOM 3935 C CA . GLU A 1 515 ? 23.102 2.753 -15.419 1.00 91.19 515 GLU A CA 1
ATOM 3936 C C . GLU A 1 515 ? 22.823 4.019 -16.241 1.00 91.19 515 GLU A C 1
ATOM 3938 O O . GLU A 1 515 ? 23.060 5.128 -15.767 1.00 91.19 515 GLU A O 1
ATOM 3943 N N . LEU A 1 516 ? 22.245 3.880 -17.439 1.00 88.75 516 LEU A N 1
ATOM 3944 C CA . LEU A 1 516 ? 21.849 5.025 -18.261 1.00 88.75 516 LEU A CA 1
ATOM 3945 C C . LEU A 1 516 ? 20.767 5.878 -17.582 1.00 88.75 516 LEU A C 1
ATOM 3947 O O . LEU A 1 516 ? 20.769 7.100 -17.727 1.00 88.75 516 LEU A O 1
ATOM 3951 N N . THR A 1 517 ? 19.860 5.268 -16.813 1.00 87.19 517 THR A N 1
ATOM 3952 C CA . THR A 1 517 ? 18.824 6.019 -16.087 1.00 87.19 517 THR A CA 1
ATOM 3953 C C . THR A 1 517 ? 19.372 6.855 -14.936 1.00 87.19 517 THR A C 1
ATOM 3955 O O . THR A 1 517 ? 18.785 7.887 -14.630 1.00 87.19 517 THR A O 1
ATOM 3958 N N . LYS A 1 518 ? 20.516 6.484 -14.343 1.00 87.62 518 LYS A N 1
ATOM 3959 C CA . LYS A 1 518 ? 21.141 7.266 -13.260 1.00 87.62 518 LYS A CA 1
ATOM 3960 C C . LYS A 1 518 ? 21.628 8.636 -13.730 1.00 87.62 518 LYS A C 1
ATOM 3962 O O . LYS A 1 518 ? 21.627 9.581 -12.949 1.00 87.62 518 LYS A O 1
ATOM 3967 N N . SER A 1 519 ? 22.053 8.744 -14.989 1.00 82.75 519 SER A N 1
ATOM 3968 C CA . SER A 1 519 ? 22.545 9.992 -15.585 1.00 82.75 519 SER A CA 1
ATOM 3969 C C . SER A 1 519 ? 21.505 10.723 -16.438 1.00 82.75 519 SER A C 1
ATOM 3971 O O . SER A 1 519 ? 21.776 11.824 -16.914 1.00 82.75 519 SER A O 1
ATOM 3973 N N . SER A 1 520 ? 20.322 10.134 -16.641 1.00 79.50 520 SER A N 1
ATOM 3974 C CA . SER A 1 520 ? 19.288 10.672 -17.528 1.00 79.50 520 SER A CA 1
ATOM 3975 C C . SER A 1 520 ? 18.124 11.279 -16.746 1.00 79.50 520 SER A C 1
ATOM 3977 O O . SER A 1 520 ? 17.737 10.792 -15.687 1.00 79.50 520 SER A O 1
ATOM 3979 N N . ARG A 1 521 ? 17.493 12.316 -17.307 1.00 77.44 521 ARG A N 1
ATOM 3980 C CA . ARG A 1 521 ? 16.217 12.838 -16.791 1.00 77.44 521 ARG A CA 1
ATOM 3981 C C . ARG A 1 521 ? 15.124 11.768 -16.948 1.00 77.44 521 ARG A C 1
ATOM 3983 O O . ARG A 1 521 ? 15.104 11.055 -17.950 1.00 77.44 521 ARG A O 1
ATOM 3990 N N . HIS A 1 522 ? 14.180 11.689 -16.004 1.00 75.25 522 HIS A N 1
ATOM 3991 C CA . HIS A 1 522 ? 13.100 10.682 -16.008 1.00 75.25 522 HIS A CA 1
ATOM 3992 C C . HIS A 1 522 ? 12.342 10.618 -17.349 1.00 75.25 522 HIS A C 1
ATOM 3994 O O . HIS A 1 522 ? 12.086 9.540 -17.882 1.00 75.25 522 HIS A O 1
ATOM 4000 N N . TYR A 1 523 ? 12.067 11.778 -17.953 1.00 74.25 523 TYR A N 1
ATOM 4001 C CA . TYR A 1 523 ? 11.404 11.873 -19.255 1.00 74.25 523 TYR A CA 1
ATOM 4002 C C . TYR A 1 523 ? 12.147 11.125 -20.379 1.00 74.25 523 TYR A C 1
ATOM 4004 O O . TYR A 1 523 ? 11.520 10.446 -21.195 1.00 74.25 523 TYR A O 1
ATOM 4012 N N . SER A 1 524 ? 13.480 11.200 -20.407 1.00 85.12 524 SER A N 1
ATOM 4013 C CA . SER A 1 524 ? 14.307 10.545 -21.425 1.00 85.12 524 SER A CA 1
ATOM 4014 C C . SER A 1 524 ? 14.247 9.018 -21.317 1.00 85.12 524 SER A C 1
ATOM 4016 O O . SER A 1 524 ? 14.280 8.328 -22.335 1.00 85.12 524 SER A O 1
ATOM 4018 N N . VAL A 1 525 ? 14.069 8.471 -20.108 1.00 88.00 525 VAL A N 1
ATOM 4019 C CA . VAL A 1 525 ? 13.921 7.019 -19.892 1.00 88.00 525 VAL A CA 1
ATOM 4020 C C . VAL A 1 525 ? 12.683 6.476 -20.605 1.00 88.00 525 VAL A C 1
ATOM 4022 O O . VAL A 1 525 ? 12.744 5.437 -21.268 1.00 88.00 525 VAL A O 1
ATOM 4025 N N . ARG A 1 526 ? 11.567 7.210 -20.542 1.00 92.00 526 ARG A N 1
ATOM 4026 C CA . ARG A 1 526 ? 10.338 6.837 -21.249 1.00 92.00 526 ARG A CA 1
ATOM 4027 C C . ARG A 1 526 ? 10.532 6.824 -22.761 1.00 92.00 526 ARG A C 1
ATOM 4029 O O . ARG A 1 526 ? 10.090 5.886 -23.419 1.00 92.00 526 ARG A O 1
ATOM 4036 N N . GLN A 1 527 ? 11.214 7.825 -23.315 1.00 91.81 527 GLN A N 1
ATOM 4037 C CA . GLN A 1 527 ? 11.473 7.876 -24.758 1.00 91.81 527 GLN A CA 1
ATOM 4038 C C . GLN A 1 527 ? 12.430 6.767 -25.211 1.00 91.81 527 GLN A C 1
ATOM 4040 O O . GLN A 1 527 ? 12.218 6.174 -26.268 1.00 91.81 527 GLN A O 1
ATOM 4045 N N . LEU A 1 528 ? 13.444 6.439 -24.404 1.00 94.12 528 LEU A N 1
ATOM 4046 C CA . LEU A 1 528 ? 14.359 5.324 -24.669 1.00 94.12 528 LEU A CA 1
ATOM 4047 C C . LEU A 1 528 ? 13.623 3.985 -24.766 1.00 94.12 528 LEU A C 1
ATOM 4049 O O . LEU A 1 528 ? 13.859 3.217 -25.696 1.00 94.12 528 LEU A O 1
ATOM 4053 N N . SER A 1 529 ? 12.699 3.721 -23.842 1.00 94.88 529 SER A N 1
ATOM 4054 C CA . SER A 1 529 ? 11.865 2.516 -23.879 1.00 94.88 529 SER A CA 1
ATOM 4055 C C . SER A 1 529 ? 11.073 2.412 -25.183 1.00 94.88 529 SER A C 1
ATOM 4057 O O . SER A 1 529 ? 11.134 1.402 -25.884 1.00 94.88 529 SER A O 1
ATOM 4059 N N . VAL A 1 530 ? 10.422 3.509 -25.576 1.00 95.19 530 VAL A N 1
ATOM 4060 C CA . VAL A 1 530 ? 9.635 3.583 -26.811 1.00 95.19 530 VAL A CA 1
ATOM 4061 C C . VAL A 1 530 ? 10.508 3.411 -28.063 1.00 95.19 530 VAL A C 1
ATOM 4063 O O . VAL A 1 530 ? 10.082 2.775 -29.031 1.00 95.19 530 VAL A O 1
ATOM 4066 N N . LEU A 1 531 ? 11.741 3.929 -28.053 1.00 96.31 531 LEU A N 1
ATOM 4067 C CA . LEU A 1 531 ? 12.729 3.677 -29.103 1.00 96.31 531 LEU A CA 1
ATOM 4068 C C . LEU A 1 531 ? 13.061 2.184 -29.218 1.00 96.31 531 LEU A C 1
ATOM 4070 O O . LEU A 1 531 ? 13.111 1.662 -30.331 1.00 96.31 531 LEU A O 1
ATOM 4074 N N . PHE A 1 532 ? 13.270 1.483 -28.103 1.00 96.88 532 PHE A N 1
ATOM 4075 C CA . PHE A 1 532 ? 13.584 0.052 -28.128 1.00 96.88 532 PHE A CA 1
ATOM 4076 C C . PHE A 1 532 ? 12.412 -0.804 -28.591 1.00 96.88 532 PHE A C 1
ATOM 4078 O O . PHE A 1 532 ? 12.620 -1.715 -29.390 1.00 96.88 532 PHE A O 1
ATOM 4085 N N . GLU A 1 533 ? 11.188 -0.481 -28.177 1.00 96.44 533 GLU A N 1
ATOM 4086 C CA . GLU A 1 533 ? 9.978 -1.129 -28.691 1.00 96.44 533 GLU A CA 1
ATOM 4087 C C . GLU A 1 533 ? 9.840 -0.927 -30.207 1.00 96.44 533 GLU A C 1
ATOM 4089 O O . GLU A 1 533 ? 9.619 -1.883 -30.952 1.00 96.44 533 GLU A O 1
ATOM 4094 N N . HIS A 1 534 ? 10.032 0.304 -30.697 1.00 97.00 534 HIS A N 1
ATOM 4095 C CA . HIS A 1 534 ? 10.018 0.599 -32.134 1.00 97.00 534 HIS A CA 1
ATOM 4096 C C . HIS A 1 534 ? 11.117 -0.157 -32.888 1.00 97.00 534 HIS A C 1
ATOM 4098 O O . HIS A 1 534 ? 10.873 -0.743 -33.947 1.00 97.00 534 HIS A O 1
ATOM 4104 N N . ALA A 1 535 ? 12.328 -0.194 -32.335 1.00 96.62 535 ALA A N 1
ATOM 4105 C CA . ALA A 1 535 ? 13.441 -0.938 -32.902 1.00 96.62 535 ALA A CA 1
ATOM 4106 C C . ALA A 1 535 ? 13.145 -2.438 -32.970 1.00 96.62 535 ALA A C 1
ATOM 4108 O O . ALA A 1 535 ? 13.358 -3.044 -34.017 1.00 96.62 535 ALA A O 1
ATOM 4109 N N . ALA A 1 536 ? 12.618 -3.036 -31.903 1.00 95.88 536 ALA A N 1
ATOM 4110 C CA . ALA A 1 536 ? 12.223 -4.440 -31.882 1.00 95.88 536 ALA A CA 1
ATOM 4111 C C . ALA A 1 536 ? 11.161 -4.742 -32.951 1.00 95.88 536 ALA A C 1
ATOM 4113 O O . ALA A 1 536 ? 11.355 -5.629 -33.784 1.00 95.88 536 ALA A O 1
ATOM 4114 N N . ASN A 1 537 ? 10.101 -3.930 -33.005 1.00 95.94 537 ASN A N 1
ATOM 4115 C CA . ASN A 1 537 ? 8.993 -4.087 -33.952 1.00 95.94 537 ASN A CA 1
ATOM 4116 C C . ASN A 1 537 ? 9.410 -3.895 -35.419 1.00 95.94 537 ASN A C 1
ATOM 4118 O O . ASN A 1 537 ? 8.770 -4.433 -36.319 1.00 95.94 537 ASN A O 1
ATOM 4122 N N . THR A 1 538 ? 10.489 -3.150 -35.675 1.00 96.00 538 THR A N 1
ATOM 4123 C CA . THR A 1 538 ? 11.032 -2.910 -37.023 1.00 96.00 538 THR A CA 1
ATOM 4124 C C . THR A 1 538 ? 12.288 -3.733 -37.326 1.00 96.00 538 THR A C 1
ATOM 4126 O O . THR A 1 538 ? 13.050 -3.382 -38.229 1.00 96.00 538 THR A O 1
ATOM 4129 N N . GLY A 1 539 ? 12.544 -4.812 -36.573 1.00 95.31 539 GLY A N 1
ATOM 4130 C CA . GLY A 1 539 ? 13.667 -5.740 -36.790 1.00 95.31 539 GLY A CA 1
ATOM 4131 C C . GLY A 1 539 ? 15.056 -5.189 -36.428 1.00 95.31 539 GLY A C 1
ATOM 4132 O O . GLY A 1 539 ? 16.070 -5.844 -36.666 1.00 95.31 539 GLY A O 1
ATOM 4133 N N . GLY A 1 540 ? 15.122 -3.989 -35.851 1.00 95.88 540 GLY A N 1
ATOM 4134 C CA . GLY A 1 540 ? 16.338 -3.276 -35.455 1.00 95.88 540 GLY A CA 1
ATOM 4135 C C . GLY A 1 540 ? 16.761 -3.446 -33.995 1.00 95.88 540 GLY A C 1
ATOM 4136 O O . GLY A 1 540 ? 17.696 -2.770 -33.572 1.00 95.88 540 GLY A O 1
ATOM 4137 N N . GLY A 1 541 ? 16.122 -4.329 -33.218 1.00 96.19 541 GLY A N 1
ATOM 4138 C CA . GLY A 1 541 ? 16.470 -4.553 -31.805 1.00 96.19 541 GLY A CA 1
ATOM 4139 C C . GLY A 1 541 ? 17.952 -4.888 -31.581 1.00 96.19 541 GLY A C 1
ATOM 4140 O O . GLY A 1 541 ? 18.578 -4.372 -30.656 1.00 96.19 541 GLY A O 1
ATOM 4141 N N . TRP A 1 542 ? 18.565 -5.642 -32.502 1.00 95.56 542 TRP A N 1
ATOM 4142 C CA . TRP A 1 542 ? 19.995 -5.975 -32.460 1.00 95.56 542 TRP A CA 1
ATOM 4143 C C . TRP A 1 542 ? 20.917 -4.747 -32.588 1.00 95.56 542 TRP A C 1
ATOM 4145 O O . TRP A 1 542 ? 22.021 -4.762 -32.045 1.00 95.56 542 TRP A O 1
ATOM 4155 N N . ILE A 1 543 ? 20.482 -3.674 -33.266 1.00 96.50 543 ILE A N 1
ATOM 4156 C CA . ILE A 1 543 ? 21.244 -2.416 -33.372 1.00 96.50 543 ILE A CA 1
ATOM 4157 C C . ILE A 1 543 ? 21.255 -1.718 -32.013 1.00 96.50 543 ILE A C 1
ATOM 4159 O O . ILE A 1 543 ? 22.316 -1.296 -31.556 1.00 96.50 543 ILE A O 1
ATOM 4163 N N . MET A 1 544 ? 20.091 -1.631 -31.358 1.00 96.69 544 MET A N 1
ATOM 4164 C CA . MET A 1 544 ? 19.952 -0.998 -30.040 1.00 96.69 544 MET A CA 1
ATOM 4165 C C . MET A 1 544 ? 20.756 -1.747 -28.984 1.00 96.69 544 MET A C 1
ATOM 4167 O O . MET A 1 544 ? 21.549 -1.138 -28.268 1.00 96.69 544 MET A O 1
ATOM 4171 N N . ARG A 1 545 ? 20.635 -3.077 -28.957 1.00 95.31 545 ARG A N 1
ATOM 4172 C CA . ARG A 1 545 ? 21.434 -3.941 -28.087 1.00 95.31 545 ARG A CA 1
ATOM 4173 C C . ARG A 1 545 ? 22.929 -3.687 -28.264 1.00 95.31 545 ARG A C 1
ATOM 4175 O O . ARG A 1 545 ? 23.632 -3.391 -27.304 1.00 95.31 545 ARG A O 1
ATOM 4182 N N . ALA A 1 546 ? 23.410 -3.737 -29.501 1.00 93.56 546 ALA A N 1
ATOM 4183 C CA . ALA A 1 546 ? 24.829 -3.580 -29.770 1.00 93.56 546 ALA A CA 1
ATOM 4184 C C . ALA A 1 546 ? 25.335 -2.140 -29.534 1.00 93.56 546 ALA A C 1
ATOM 4186 O O . ALA A 1 546 ? 26.540 -1.952 -29.357 1.00 93.56 546 ALA A O 1
ATOM 4187 N N . ALA A 1 547 ? 24.457 -1.130 -29.552 1.00 94.69 547 ALA A N 1
ATOM 4188 C CA . ALA A 1 547 ? 24.771 0.241 -29.148 1.00 94.69 547 ALA A CA 1
ATOM 4189 C C . ALA A 1 547 ? 24.870 0.374 -27.615 1.00 94.69 547 ALA A C 1
ATOM 4191 O O . ALA A 1 547 ? 25.797 1.017 -27.118 1.00 94.69 547 ALA A O 1
ATOM 4192 N N . LEU A 1 548 ? 23.985 -0.292 -26.863 1.00 94.00 548 LEU A N 1
ATOM 4193 C CA . LEU A 1 548 ? 24.056 -0.369 -25.398 1.00 94.00 548 LEU A CA 1
ATOM 4194 C C . LEU A 1 548 ? 25.326 -1.079 -24.923 1.00 94.00 548 LEU A C 1
ATOM 4196 O O . LEU A 1 548 ? 26.043 -0.553 -24.075 1.00 94.00 548 LEU A O 1
ATOM 4200 N N . GLU A 1 549 ? 25.658 -2.223 -25.523 1.00 92.19 549 GLU A N 1
ATOM 4201 C CA . GLU A 1 549 ? 26.902 -2.956 -25.243 1.00 92.19 549 GLU A CA 1
ATOM 4202 C C . GLU A 1 549 ? 28.149 -2.107 -25.552 1.00 92.19 549 GLU A C 1
ATOM 4204 O O . GLU A 1 549 ? 29.164 -2.195 -24.862 1.00 92.19 549 GLU A O 1
ATOM 4209 N N . ALA A 1 550 ? 28.062 -1.231 -26.558 1.00 92.00 550 ALA A N 1
ATOM 4210 C CA . ALA A 1 550 ? 29.104 -0.267 -26.905 1.00 92.00 550 ALA A CA 1
ATOM 4211 C C . ALA A 1 550 ? 29.078 1.015 -26.046 1.00 92.00 550 ALA A C 1
ATOM 4213 O O . ALA A 1 550 ? 29.815 1.954 -26.347 1.00 92.00 550 ALA A O 1
ATOM 4214 N N . LYS A 1 551 ? 28.251 1.064 -24.990 1.00 93.38 551 LYS A N 1
ATOM 4215 C CA . LYS A 1 551 ? 28.073 2.210 -24.084 1.00 93.38 551 LYS A CA 1
ATOM 4216 C C . LYS A 1 551 ? 27.669 3.508 -24.796 1.00 93.38 551 LYS A C 1
ATOM 4218 O O . LYS A 1 551 ? 27.996 4.598 -24.340 1.00 93.38 551 LYS A O 1
ATOM 4223 N N . GLN A 1 552 ? 26.919 3.415 -25.892 1.00 93.69 552 GLN A N 1
ATOM 4224 C CA . GLN A 1 552 ? 26.441 4.575 -26.658 1.00 93.69 552 GLN A CA 1
ATOM 4225 C C . GLN A 1 552 ? 25.127 5.152 -26.097 1.00 93.69 552 GLN A C 1
ATOM 4227 O O . GLN A 1 552 ? 24.278 5.617 -26.855 1.00 93.69 552 GLN A O 1
ATOM 4232 N N . GLY A 1 553 ? 24.941 5.105 -24.774 1.00 91.19 553 GLY A N 1
ATOM 4233 C CA . GLY A 1 553 ? 23.687 5.483 -24.118 1.00 91.19 553 GLY A CA 1
ATOM 4234 C C . GLY A 1 553 ? 23.256 6.924 -24.407 1.00 91.19 553 GLY A C 1
ATOM 4235 O O . GLY A 1 553 ? 22.108 7.151 -24.764 1.00 91.19 553 GLY A O 1
ATOM 4236 N N . GLU A 1 554 ? 24.187 7.879 -24.374 1.00 89.56 554 GLU A N 1
ATOM 4237 C CA . GLU A 1 554 ? 23.913 9.294 -24.683 1.00 89.56 554 GLU A CA 1
ATOM 4238 C C . GLU A 1 554 ? 23.410 9.502 -26.123 1.00 89.56 554 GLU A C 1
ATOM 42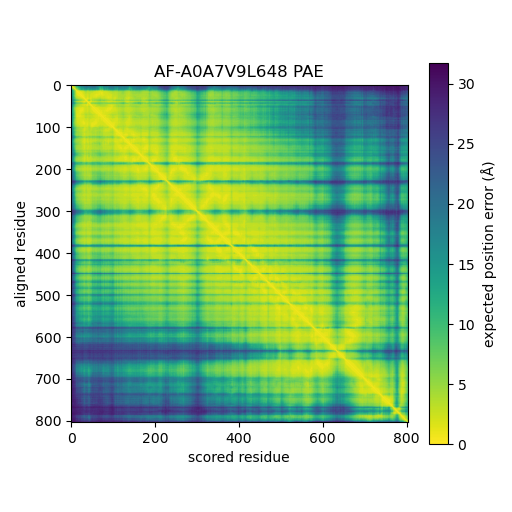40 O O . GLU A 1 554 ? 22.472 10.265 -26.372 1.00 89.56 554 GLU A O 1
ATOM 4245 N N . ALA A 1 555 ? 23.984 8.768 -27.082 1.00 90.94 555 ALA A N 1
ATOM 4246 C CA . ALA A 1 555 ? 23.533 8.811 -28.469 1.00 90.94 555 ALA A CA 1
ATOM 4247 C C . ALA A 1 555 ? 22.111 8.245 -28.605 1.00 90.94 555 ALA A C 1
ATOM 4249 O O . ALA A 1 555 ? 21.289 8.823 -29.314 1.00 90.94 555 ALA A O 1
ATOM 4250 N N . LEU A 1 556 ? 21.798 7.153 -27.898 1.00 94.25 556 LEU A N 1
ATOM 4251 C CA . LEU A 1 556 ? 20.449 6.580 -27.873 1.00 94.25 556 LEU A CA 1
ATOM 4252 C C . LEU A 1 556 ? 19.437 7.538 -27.237 1.00 94.25 556 LEU A C 1
ATOM 4254 O O . LEU A 1 556 ? 18.337 7.682 -27.768 1.00 94.25 556 LEU A O 1
ATOM 4258 N N . THR A 1 557 ? 19.814 8.237 -26.164 1.00 90.81 557 THR A N 1
ATOM 4259 C CA . THR A 1 557 ? 18.967 9.260 -25.538 1.00 90.81 557 THR A CA 1
ATOM 4260 C C . THR A 1 557 ? 18.670 10.392 -26.517 1.00 90.81 557 THR A C 1
ATOM 4262 O O . THR A 1 557 ? 17.510 10.725 -26.735 1.00 90.81 557 THR A O 1
ATOM 4265 N N . THR A 1 558 ? 19.694 10.902 -27.207 1.00 88.44 558 THR A N 1
ATOM 4266 C CA . THR A 1 558 ? 19.542 11.956 -28.227 1.00 88.44 558 THR A CA 1
ATOM 4267 C C . THR A 1 558 ? 18.610 11.524 -29.366 1.00 88.44 558 THR A C 1
ATOM 4269 O O . THR A 1 558 ? 17.763 12.294 -29.825 1.00 88.44 558 THR A O 1
ATOM 4272 N N . ILE A 1 559 ? 18.742 10.275 -29.820 1.00 92.38 559 ILE A N 1
ATOM 4273 C CA . ILE A 1 559 ? 17.879 9.678 -30.845 1.00 92.38 559 ILE A CA 1
ATOM 4274 C C . ILE A 1 559 ? 16.432 9.609 -30.352 1.00 92.38 559 ILE A C 1
ATOM 4276 O O . ILE A 1 559 ? 15.528 10.040 -31.066 1.00 92.38 559 ILE A O 1
ATOM 4280 N N . ALA A 1 560 ? 16.208 9.097 -29.142 1.00 92.44 560 ALA A N 1
ATOM 4281 C CA . ALA A 1 560 ? 14.881 8.976 -28.553 1.00 92.44 560 ALA A CA 1
ATOM 4282 C C . ALA A 1 560 ? 14.208 10.351 -28.375 1.00 92.44 560 ALA A C 1
ATOM 4284 O O . ALA A 1 560 ? 13.058 10.538 -28.782 1.00 92.44 560 ALA A O 1
ATOM 4285 N N . ASP A 1 561 ? 14.955 11.335 -27.868 1.00 87.44 561 ASP A N 1
ATOM 4286 C CA . ASP A 1 561 ? 14.485 12.708 -27.684 1.00 87.44 561 ASP A CA 1
ATOM 4287 C C . ASP A 1 561 ? 14.208 13.425 -29.012 1.00 87.44 561 ASP A C 1
ATOM 4289 O O . ASP A 1 561 ? 13.308 14.257 -29.083 1.00 87.44 561 ASP A O 1
ATOM 4293 N N . THR A 1 562 ? 14.916 13.078 -30.089 1.00 88.56 562 THR A N 1
ATOM 4294 C CA . THR A 1 562 ? 14.617 13.590 -31.438 1.00 88.56 562 THR A CA 1
ATOM 4295 C C . THR A 1 562 ? 13.385 12.903 -32.034 1.00 88.56 562 THR A C 1
ATOM 4297 O O . THR A 1 562 ? 12.549 13.538 -32.680 1.00 88.56 562 THR A O 1
ATOM 4300 N N . MET A 1 563 ? 13.242 11.593 -31.817 1.00 90.62 563 MET A N 1
ATOM 4301 C CA . MET A 1 563 ? 12.161 10.786 -32.382 1.00 90.62 563 MET A CA 1
ATOM 4302 C C . MET A 1 563 ? 10.781 11.211 -31.861 1.00 90.62 563 MET A C 1
ATOM 4304 O O . MET A 1 563 ? 9.820 11.223 -32.633 1.00 90.62 563 MET A O 1
ATOM 4308 N N . LYS A 1 564 ? 10.677 11.627 -30.590 1.00 89.25 564 LYS A N 1
ATOM 4309 C CA . LYS A 1 564 ? 9.415 12.080 -29.968 1.00 89.25 564 LYS A CA 1
ATOM 4310 C C . LYS A 1 564 ? 8.747 13.255 -30.704 1.00 89.25 564 LYS A C 1
ATOM 4312 O O . LYS A 1 564 ? 7.531 13.404 -30.659 1.00 89.25 564 LYS A O 1
ATOM 4317 N N . LEU A 1 565 ? 9.539 14.069 -31.406 1.00 86.00 565 LEU A N 1
ATOM 4318 C CA . LEU A 1 565 ? 9.082 15.253 -32.144 1.00 86.00 565 LEU A CA 1
ATOM 4319 C C . LEU A 1 565 ? 8.318 14.870 -33.413 1.00 86.00 565 LEU A C 1
ATOM 4321 O O . LEU A 1 565 ? 7.585 15.669 -34.005 1.00 86.00 565 LEU A O 1
ATOM 4325 N N . LEU A 1 566 ? 8.503 13.636 -33.871 1.00 89.44 566 LEU A N 1
ATOM 4326 C CA . LEU A 1 566 ? 7.828 13.097 -35.033 1.00 89.44 566 LEU A CA 1
ATOM 4327 C C . LEU A 1 566 ? 6.542 12.390 -34.604 1.00 89.44 566 LEU A C 1
ATOM 4329 O O . LEU A 1 566 ? 6.558 11.621 -33.643 1.00 89.44 566 LEU A O 1
ATOM 4333 N N . PRO A 1 567 ? 5.430 12.562 -35.343 1.00 88.88 567 PRO A N 1
ATOM 4334 C CA . PRO A 1 567 ? 4.282 11.678 -35.185 1.00 88.88 567 PRO A CA 1
ATOM 4335 C C . PRO A 1 567 ? 4.727 10.221 -35.367 1.00 88.88 567 PRO A C 1
ATOM 4337 O O . PRO A 1 567 ? 5.486 9.941 -36.296 1.00 88.88 567 PRO A O 1
ATOM 4340 N N . LYS A 1 568 ? 4.217 9.288 -34.548 1.00 91.88 568 LYS A N 1
ATOM 4341 C CA . LYS A 1 568 ? 4.577 7.854 -34.627 1.00 91.88 568 LYS A CA 1
ATOM 4342 C C . LYS A 1 568 ? 4.450 7.271 -36.042 1.00 91.88 568 LYS A C 1
ATOM 4344 O O . LYS A 1 568 ? 5.270 6.465 -36.460 1.00 91.88 568 LYS A O 1
ATOM 4349 N N . SER A 1 569 ? 3.469 7.735 -36.820 1.00 93.06 569 SER A N 1
ATOM 4350 C CA . SER A 1 569 ? 3.254 7.333 -38.222 1.00 93.06 569 SER A CA 1
ATOM 4351 C C . SER A 1 569 ? 4.360 7.763 -39.197 1.00 93.06 569 SER A C 1
ATOM 4353 O O . SER A 1 569 ? 4.351 7.355 -40.357 1.00 93.06 569 SER A O 1
ATOM 4355 N N . LYS A 1 570 ? 5.292 8.615 -38.761 1.00 94.50 570 LYS A N 1
ATOM 4356 C CA . LYS A 1 570 ? 6.431 9.117 -39.540 1.00 94.50 570 LYS A CA 1
ATOM 4357 C C . LYS A 1 570 ? 7.772 8.575 -39.049 1.00 94.50 570 LYS A C 1
ATOM 4359 O O . LYS A 1 570 ? 8.805 9.015 -39.548 1.00 94.50 570 LYS A O 1
ATOM 4364 N N . TRP A 1 571 ? 7.778 7.652 -38.089 1.00 94.94 571 TRP A N 1
ATOM 4365 C CA . TRP A 1 571 ? 9.018 7.063 -37.596 1.00 94.94 571 TRP A CA 1
ATOM 4366 C C . TRP A 1 571 ? 9.621 6.134 -38.654 1.00 94.94 571 TRP A C 1
ATOM 4368 O O . TRP A 1 571 ? 8.930 5.232 -39.135 1.00 94.94 571 TRP A O 1
ATOM 4378 N N . PRO A 1 572 ? 10.889 6.342 -39.052 1.00 94.81 572 PRO A N 1
ATOM 4379 C CA . PRO A 1 572 ? 11.529 5.474 -40.026 1.00 94.81 572 PRO A CA 1
ATOM 4380 C C . PRO A 1 572 ? 11.777 4.082 -39.425 1.00 94.81 572 PRO A C 1
ATOM 4382 O O . PRO A 1 572 ? 12.005 3.962 -38.221 1.00 94.81 572 PRO A O 1
ATOM 4385 N N . PRO A 1 573 ? 11.751 3.003 -40.219 1.00 95.94 573 PRO A N 1
ATOM 4386 C CA . PRO A 1 573 ? 12.129 1.691 -39.719 1.00 95.94 573 PRO A CA 1
ATOM 4387 C C . PRO A 1 573 ? 13.656 1.587 -39.574 1.00 95.94 573 PRO A C 1
ATOM 4389 O O . PRO A 1 573 ? 14.422 2.112 -40.392 1.00 95.94 573 PRO A O 1
ATOM 4392 N N . LEU A 1 574 ? 14.125 0.873 -38.546 1.00 94.88 574 LEU A N 1
ATOM 4393 C CA . LEU A 1 574 ? 15.564 0.653 -38.359 1.00 94.88 574 LEU A CA 1
ATOM 4394 C C . LEU A 1 574 ? 16.132 -0.339 -39.375 1.00 94.88 574 LEU A C 1
ATOM 4396 O O . LEU A 1 574 ? 17.280 -0.204 -39.797 1.00 94.88 574 LEU A O 1
ATOM 4400 N N . THR A 1 575 ? 15.328 -1.300 -39.823 1.00 95.69 575 THR A N 1
ATOM 4401 C CA . THR A 1 575 ? 15.712 -2.241 -40.879 1.00 95.69 575 THR A CA 1
ATOM 4402 C C . THR A 1 575 ? 14.749 -2.174 -42.054 1.00 95.69 575 THR A C 1
ATOM 4404 O O . THR A 1 575 ? 13.644 -1.646 -41.953 1.00 95.69 575 THR A O 1
ATOM 4407 N N . ARG A 1 576 ? 15.204 -2.649 -43.208 1.00 92.75 576 ARG A N 1
ATOM 4408 C CA . ARG A 1 576 ? 14.425 -2.752 -44.438 1.00 92.75 576 ARG A CA 1
ATOM 4409 C C . ARG A 1 576 ? 14.382 -4.215 -44.847 1.00 92.75 576 ARG A C 1
ATOM 4411 O O . ARG A 1 576 ? 15.362 -4.942 -44.676 1.00 92.75 576 ARG A O 1
ATOM 4418 N N . GLU A 1 577 ? 13.248 -4.638 -45.385 1.00 88.62 577 GLU A N 1
ATOM 4419 C CA . GLU A 1 577 ? 13.139 -5.961 -45.980 1.00 88.62 577 GLU A CA 1
ATOM 4420 C C . GLU A 1 577 ? 13.921 -5.974 -47.299 1.00 88.62 577 GLU A C 1
ATOM 4422 O O . GLU A 1 577 ? 13.614 -5.215 -48.219 1.00 88.62 577 GLU A O 1
ATOM 4427 N N . THR A 1 578 ? 14.949 -6.821 -47.387 1.00 85.06 578 THR A N 1
ATOM 4428 C CA . THR A 1 578 ? 15.822 -6.893 -48.565 1.00 85.06 578 THR A CA 1
ATOM 4429 C C . THR A 1 578 ? 15.964 -8.339 -49.028 1.00 85.06 578 THR A C 1
ATOM 4431 O O . THR A 1 578 ? 16.508 -9.184 -48.316 1.00 85.06 578 THR A O 1
ATOM 4434 N N . LYS A 1 579 ? 15.533 -8.625 -50.263 1.00 82.62 579 LYS A N 1
ATOM 4435 C CA . LYS A 1 579 ? 15.835 -9.883 -50.963 1.00 82.62 579 LYS A CA 1
ATOM 4436 C C . LYS A 1 579 ? 17.171 -9.740 -51.690 1.00 82.62 579 LYS A C 1
ATOM 4438 O O . LYS A 1 579 ? 17.224 -9.319 -52.839 1.00 82.62 579 LYS A O 1
ATOM 4443 N N . ALA A 1 580 ? 18.258 -10.037 -50.988 1.00 87.00 580 ALA A N 1
ATOM 4444 C CA . ALA A 1 580 ? 19.615 -9.893 -51.505 1.00 87.00 580 ALA A CA 1
ATOM 4445 C C . ALA A 1 580 ? 20.156 -11.233 -52.037 1.00 87.00 580 ALA A C 1
ATOM 4447 O O . ALA A 1 580 ? 20.833 -11.962 -51.312 1.00 87.00 580 ALA A O 1
ATOM 4448 N N . SER A 1 581 ? 19.879 -11.547 -53.308 1.00 93.06 581 SER A N 1
ATOM 4449 C CA . SER A 1 581 ? 20.406 -12.750 -53.985 1.00 93.06 581 SER A CA 1
ATOM 4450 C C . SER A 1 581 ? 21.939 -12.779 -54.035 1.00 93.06 581 SER A C 1
ATOM 4452 O O . SER A 1 581 ? 22.547 -13.844 -54.001 1.00 93.06 581 SER A O 1
ATOM 4454 N N . TRP A 1 582 ? 22.591 -11.611 -54.019 1.00 94.81 582 TRP A N 1
ATOM 4455 C CA . TRP A 1 582 ? 24.050 -11.496 -54.025 1.00 94.81 582 TRP A CA 1
ATOM 4456 C C . TRP A 1 582 ? 24.734 -12.147 -52.810 1.00 94.81 582 TRP A C 1
ATOM 4458 O O . TRP A 1 582 ? 25.923 -12.464 -52.893 1.00 94.81 582 TRP A O 1
ATOM 4468 N N . ILE A 1 583 ? 24.011 -12.366 -51.700 1.00 96.38 583 ILE A N 1
ATOM 4469 C CA . ILE A 1 583 ? 24.536 -12.996 -50.476 1.00 96.38 583 ILE A CA 1
ATOM 4470 C C . ILE A 1 583 ? 24.948 -14.451 -50.729 1.00 96.38 583 ILE A C 1
ATOM 4472 O O . ILE A 1 583 ? 25.911 -14.918 -50.124 1.00 96.38 583 ILE A O 1
ATOM 4476 N N . GLU A 1 584 ? 24.278 -15.147 -51.653 1.00 94.44 584 GLU A N 1
ATOM 4477 C CA . GLU A 1 584 ? 24.540 -16.556 -51.987 1.00 94.44 584 GLU A CA 1
ATOM 4478 C C . GLU A 1 584 ? 25.937 -16.780 -52.589 1.00 94.44 584 GLU A C 1
ATOM 4480 O O . GLU A 1 584 ? 26.455 -17.893 -52.559 1.00 94.44 584 GLU A O 1
ATOM 4485 N N . ARG A 1 585 ? 26.586 -15.712 -53.078 1.00 92.31 585 ARG A N 1
ATOM 4486 C CA . ARG A 1 585 ? 27.959 -15.753 -53.607 1.00 92.31 585 ARG A CA 1
ATOM 4487 C C . ARG A 1 585 ? 29.031 -15.837 -52.514 1.00 92.31 585 ARG A C 1
ATOM 4489 O O . ARG A 1 585 ? 30.185 -16.128 -52.818 1.00 92.31 585 ARG A O 1
ATOM 4496 N N . TYR A 1 586 ? 28.683 -15.553 -51.259 1.00 94.62 586 TYR A N 1
ATOM 4497 C CA . TYR A 1 586 ? 29.613 -15.582 -50.130 1.00 94.62 586 TYR A CA 1
ATOM 4498 C C . TYR A 1 586 ? 29.460 -16.870 -49.307 1.00 94.62 586 TYR A C 1
ATOM 4500 O O . TYR A 1 586 ? 28.398 -17.493 -49.323 1.00 94.62 586 TYR A O 1
ATOM 4508 N N . PRO A 1 587 ? 30.491 -17.278 -48.536 1.00 95.94 587 PRO A N 1
ATOM 4509 C CA . PRO A 1 587 ? 30.387 -18.433 -47.650 1.00 95.94 587 PRO A CA 1
ATOM 4510 C C . PRO A 1 587 ? 29.165 -18.340 -46.731 1.00 95.94 587 PRO A C 1
ATOM 4512 O O . PRO A 1 587 ? 28.936 -17.303 -46.108 1.00 95.94 587 PRO A O 1
ATOM 4515 N N . VAL A 1 588 ? 28.432 -19.449 -46.585 1.00 95.38 588 VAL A N 1
ATOM 4516 C CA . VAL A 1 588 ? 27.184 -19.521 -45.797 1.00 95.38 588 VAL A CA 1
ATOM 4517 C C . VAL A 1 588 ? 27.341 -18.992 -44.365 1.00 95.38 588 VAL A C 1
ATOM 4519 O O . VAL A 1 588 ? 26.426 -18.374 -43.827 1.00 95.38 588 VAL A O 1
ATOM 4522 N N . ALA A 1 589 ? 28.533 -19.137 -43.777 1.00 96.06 589 ALA A N 1
ATOM 4523 C CA . ALA A 1 589 ? 28.868 -18.617 -42.452 1.00 96.06 589 ALA A CA 1
ATOM 4524 C C . ALA A 1 589 ? 28.769 -17.079 -42.336 1.00 96.06 589 ALA A C 1
ATOM 4526 O O . ALA A 1 589 ? 28.573 -16.565 -41.239 1.00 96.06 589 ALA A O 1
ATOM 4527 N N . LEU A 1 590 ? 28.894 -16.334 -43.442 1.00 97.25 590 LEU A N 1
ATOM 4528 C CA . LEU A 1 590 ? 28.749 -14.872 -43.471 1.00 97.25 590 LEU A CA 1
ATOM 4529 C C . LEU A 1 590 ? 27.308 -14.420 -43.740 1.00 97.25 590 LEU A C 1
ATOM 4531 O O . LEU A 1 590 ? 27.001 -13.243 -43.544 1.00 97.25 590 LEU A O 1
ATOM 4535 N N . ALA A 1 591 ? 26.421 -15.322 -44.176 1.00 96.19 591 ALA A N 1
ATOM 4536 C CA . ALA A 1 591 ? 25.074 -14.966 -44.613 1.00 96.19 591 ALA A CA 1
ATOM 4537 C C . ALA A 1 591 ? 24.263 -14.187 -43.554 1.00 96.19 591 ALA A C 1
ATOM 4539 O O . ALA A 1 591 ? 23.638 -13.196 -43.934 1.00 96.19 591 ALA A O 1
ATOM 4540 N N . PRO A 1 592 ? 24.286 -14.523 -42.244 1.00 96.25 592 PRO A N 1
ATOM 4541 C CA . PRO A 1 592 ? 23.574 -13.734 -41.233 1.00 96.25 592 PRO A CA 1
ATOM 4542 C C . PRO A 1 592 ? 24.060 -12.278 -41.145 1.00 96.25 592 PRO A C 1
ATOM 4544 O O . PRO A 1 592 ? 23.249 -11.351 -41.174 1.00 96.25 592 PRO A O 1
ATOM 4547 N N . ALA A 1 593 ? 25.380 -12.062 -41.115 1.00 97.00 593 ALA A N 1
ATOM 4548 C CA . ALA A 1 593 ? 25.977 -10.728 -41.040 1.00 97.00 593 ALA A CA 1
ATOM 4549 C C . ALA A 1 593 ? 25.722 -9.910 -42.317 1.00 97.00 593 ALA A C 1
ATOM 4551 O O . ALA A 1 593 ? 25.435 -8.715 -42.250 1.00 97.00 593 ALA A O 1
ATOM 4552 N N . LEU A 1 594 ? 25.773 -10.561 -43.484 1.00 97.31 594 LEU A N 1
ATOM 4553 C CA . LEU A 1 594 ? 25.462 -9.933 -44.768 1.00 97.31 594 LEU A CA 1
ATOM 4554 C C . LEU A 1 594 ? 23.981 -9.562 -44.891 1.00 97.31 594 LEU A C 1
ATOM 4556 O O . LEU A 1 594 ? 23.682 -8.487 -45.400 1.00 97.31 594 LEU A O 1
ATOM 4560 N N . ARG A 1 595 ? 23.057 -10.383 -44.373 1.00 96.62 595 ARG A N 1
ATOM 4561 C CA . ARG A 1 595 ? 21.624 -10.038 -44.314 1.00 96.62 595 ARG A CA 1
ATOM 4562 C C . ARG A 1 595 ? 21.375 -8.836 -43.406 1.00 96.62 595 ARG A C 1
ATOM 4564 O O . ARG A 1 595 ? 20.636 -7.936 -43.792 1.00 96.62 595 ARG A O 1
ATOM 4571 N N . ARG A 1 596 ? 22.034 -8.776 -42.241 1.00 96.31 596 ARG A N 1
ATOM 4572 C CA . ARG A 1 596 ? 21.981 -7.598 -41.356 1.00 96.31 596 ARG A CA 1
ATOM 4573 C C . ARG A 1 596 ? 22.481 -6.348 -42.078 1.00 96.31 596 ARG A C 1
ATOM 4575 O O . ARG A 1 596 ? 21.770 -5.349 -42.078 1.00 96.31 596 ARG A O 1
ATOM 4582 N N . LEU A 1 597 ? 23.627 -6.421 -42.764 1.00 97.50 597 LEU A N 1
ATOM 4583 C CA . LEU A 1 597 ? 24.144 -5.314 -43.579 1.00 97.50 597 LEU A CA 1
ATOM 4584 C C . LEU A 1 597 ? 23.163 -4.912 -44.696 1.00 97.50 597 LEU A C 1
ATOM 4586 O O . LEU A 1 597 ? 22.862 -3.733 -44.838 1.00 97.50 597 LEU A O 1
ATOM 4590 N N . ALA A 1 598 ? 22.600 -5.877 -45.424 1.00 97.06 598 ALA A N 1
ATOM 4591 C CA . ALA A 1 598 ? 21.603 -5.648 -46.476 1.00 97.06 598 ALA A CA 1
ATOM 4592 C C . ALA A 1 598 ? 20.304 -5.002 -45.976 1.00 97.06 598 ALA A C 1
ATOM 4594 O O . ALA A 1 598 ? 19.632 -4.302 -46.730 1.00 97.06 598 ALA A O 1
ATOM 4595 N N . SER A 1 599 ? 19.947 -5.220 -44.711 1.00 96.69 599 SER A N 1
ATOM 4596 C CA . SER A 1 599 ? 18.755 -4.620 -44.107 1.00 96.69 599 SER A CA 1
ATOM 4597 C C . SER A 1 599 ? 18.945 -3.144 -43.717 1.00 96.69 599 SER A C 1
ATOM 4599 O O . SER A 1 599 ? 17.972 -2.408 -43.536 1.00 96.69 599 SER A O 1
ATOM 4601 N N . VAL A 1 600 ? 20.192 -2.678 -43.590 1.00 97.19 600 VAL A N 1
ATOM 4602 C CA . VAL A 1 600 ? 20.510 -1.327 -43.092 1.00 97.19 600 VAL A CA 1
ATOM 4603 C C . VAL A 1 600 ? 21.192 -0.434 -44.124 1.00 97.19 600 VAL A C 1
ATOM 4605 O O . VAL A 1 600 ? 20.964 0.775 -44.116 1.00 97.19 600 VAL A O 1
ATOM 4608 N N . ASP A 1 601 ? 21.974 -1.006 -45.034 1.00 96.81 601 ASP A N 1
ATOM 4609 C CA . ASP A 1 601 ? 22.750 -0.272 -46.029 1.00 96.81 601 ASP A CA 1
ATOM 4610 C C . ASP A 1 601 ? 22.095 -0.374 -47.422 1.00 96.81 601 ASP A C 1
ATOM 4612 O O . ASP A 1 601 ? 22.008 -1.475 -47.970 1.00 96.81 601 ASP A O 1
ATOM 4616 N N . PRO A 1 602 ? 21.638 0.743 -48.022 1.00 93.69 602 PRO A N 1
ATOM 4617 C CA . PRO A 1 602 ? 21.159 0.751 -49.405 1.00 93.69 602 PRO A CA 1
ATOM 4618 C C . PRO A 1 602 ? 22.199 0.235 -50.414 1.00 93.69 602 PRO A C 1
ATOM 4620 O O . PRO A 1 602 ? 21.817 -0.363 -51.415 1.00 93.69 602 PRO A O 1
ATOM 4623 N N . ASP A 1 603 ? 23.493 0.404 -50.119 1.00 95.81 603 ASP A N 1
ATOM 4624 C CA . ASP A 1 603 ? 24.625 -0.014 -50.953 1.00 95.81 603 ASP A CA 1
ATOM 4625 C C . ASP A 1 603 ? 25.322 -1.272 -50.391 1.00 95.81 603 ASP A C 1
ATOM 4627 O O . ASP A 1 603 ? 26.524 -1.488 -50.592 1.00 95.81 603 ASP A O 1
ATOM 4631 N N . ALA A 1 604 ? 24.580 -2.126 -49.674 1.00 96.50 604 ALA A N 1
ATOM 4632 C CA . ALA A 1 604 ? 25.136 -3.245 -48.911 1.00 96.50 604 ALA A CA 1
ATOM 4633 C C . ALA A 1 604 ? 26.035 -4.194 -49.712 1.00 96.50 604 ALA A C 1
ATOM 4635 O O . ALA A 1 604 ? 27.031 -4.668 -49.168 1.00 96.50 604 ALA A O 1
ATOM 4636 N N . GLU A 1 605 ? 25.718 -4.468 -50.981 1.00 96.31 605 GLU A N 1
ATOM 4637 C CA . GLU A 1 605 ? 26.539 -5.326 -51.846 1.00 96.31 605 GLU A CA 1
ATOM 4638 C C . GLU A 1 605 ? 27.932 -4.722 -52.048 1.00 96.31 605 GLU A C 1
ATOM 4640 O O . GLU A 1 605 ? 28.949 -5.366 -51.787 1.00 96.31 605 GLU A O 1
ATOM 4645 N N . ARG A 1 606 ? 27.985 -3.436 -52.415 1.00 95.38 606 ARG A N 1
ATOM 4646 C CA . ARG A 1 606 ? 29.237 -2.699 -52.602 1.00 95.38 606 ARG A CA 1
ATOM 4647 C C . ARG A 1 606 ? 30.009 -2.581 -51.290 1.00 95.38 606 ARG A C 1
ATOM 4649 O O . ARG A 1 606 ? 31.232 -2.752 -51.271 1.00 95.38 606 ARG A O 1
ATOM 4656 N N . SER A 1 607 ? 29.316 -2.301 -50.188 1.00 96.56 607 SER A N 1
ATOM 4657 C CA . SER A 1 607 ? 29.910 -2.246 -48.850 1.00 96.56 607 SER A CA 1
ATOM 4658 C C . SER A 1 607 ? 30.487 -3.595 -48.418 1.00 96.56 607 SER A C 1
ATOM 4660 O O . SER A 1 607 ? 31.601 -3.636 -47.883 1.00 96.56 607 SER A O 1
ATOM 4662 N N . ALA A 1 608 ? 29.782 -4.700 -48.677 1.00 96.62 608 ALA A N 1
ATOM 4663 C CA . ALA A 1 608 ? 30.253 -6.055 -48.414 1.00 96.62 608 ALA A CA 1
ATOM 4664 C C . ALA A 1 608 ? 31.487 -6.380 -49.261 1.00 96.62 608 ALA A C 1
ATOM 4666 O O . ALA A 1 608 ? 32.531 -6.710 -48.693 1.00 96.62 608 ALA A O 1
ATOM 4667 N N . ALA A 1 609 ? 31.413 -6.186 -50.582 1.00 94.69 609 ALA A N 1
ATOM 4668 C CA . ALA A 1 609 ? 32.519 -6.414 -51.509 1.00 94.69 609 ALA A CA 1
ATOM 4669 C C . ALA A 1 609 ? 33.773 -5.641 -51.078 1.00 94.69 609 ALA A C 1
ATOM 4671 O O . ALA A 1 609 ? 34.836 -6.231 -50.893 1.00 94.69 609 ALA A O 1
ATOM 4672 N N . LYS A 1 610 ? 33.645 -4.342 -50.774 1.00 95.75 610 LYS A N 1
ATOM 4673 C CA . LYS A 1 610 ? 34.759 -3.512 -50.282 1.00 95.75 610 LYS A CA 1
ATOM 4674 C C . LYS A 1 610 ? 35.364 -4.048 -48.983 1.00 95.75 610 LYS A C 1
ATOM 4676 O O . LYS A 1 610 ? 36.583 -4.036 -48.811 1.00 95.75 610 LYS A O 1
ATOM 4681 N N . ARG A 1 611 ? 34.535 -4.481 -48.029 1.00 96.06 611 ARG A N 1
ATOM 4682 C CA . ARG A 1 611 ? 34.996 -4.926 -46.701 1.00 96.06 611 ARG A CA 1
ATOM 4683 C C . ARG A 1 611 ? 35.604 -6.322 -46.715 1.00 96.06 611 ARG A C 1
ATOM 4685 O O . ARG A 1 611 ? 36.442 -6.590 -45.843 1.00 96.06 611 ARG A O 1
ATOM 4692 N N . LEU A 1 612 ? 35.186 -7.156 -47.663 1.00 95.94 612 LEU A N 1
ATOM 4693 C CA . LEU A 1 612 ? 35.627 -8.533 -47.850 1.00 95.94 612 LEU A CA 1
ATOM 4694 C C . LEU A 1 612 ? 36.737 -8.677 -48.901 1.00 95.94 612 LEU A C 1
ATOM 4696 O O . LEU A 1 612 ? 37.414 -9.697 -48.878 1.00 95.94 612 LEU A O 1
ATOM 4700 N N . ALA A 1 613 ? 36.990 -7.666 -49.742 1.00 93.38 613 ALA A N 1
ATOM 4701 C CA . ALA A 1 613 ? 37.911 -7.722 -50.887 1.00 93.38 613 ALA A CA 1
ATOM 4702 C C . ALA A 1 613 ? 39.303 -8.301 -50.581 1.00 93.38 613 ALA A C 1
ATOM 4704 O O . ALA A 1 613 ? 39.908 -8.951 -51.427 1.00 93.38 613 ALA A O 1
ATOM 4705 N N . THR A 1 614 ? 39.835 -8.091 -49.375 1.00 91.56 614 THR A N 1
ATOM 4706 C CA . THR A 1 614 ? 41.141 -8.645 -48.984 1.00 91.56 614 THR A CA 1
ATOM 4707 C C . THR A 1 614 ? 41.129 -10.176 -48.916 1.00 91.56 614 THR A C 1
ATOM 4709 O O . THR A 1 614 ? 42.088 -10.825 -49.342 1.00 91.56 614 THR A O 1
ATOM 4712 N N . ASP A 1 615 ? 40.050 -10.751 -48.391 1.00 93.00 615 ASP A N 1
ATOM 4713 C CA . ASP A 1 615 ? 39.922 -12.174 -48.075 1.00 93.00 615 ASP A CA 1
ATOM 4714 C C . ASP A 1 615 ? 39.117 -12.934 -49.140 1.00 93.00 615 ASP A C 1
ATOM 4716 O O . ASP A 1 615 ? 39.475 -14.052 -49.498 1.00 93.00 615 ASP A O 1
ATOM 4720 N N . LEU A 1 616 ? 38.072 -12.301 -49.673 1.00 92.31 616 LEU A N 1
ATOM 4721 C CA . LEU A 1 616 ? 37.140 -12.815 -50.678 1.00 92.31 616 LEU A CA 1
ATOM 4722 C C . LEU A 1 616 ? 36.994 -11.774 -51.809 1.00 92.31 616 LEU A C 1
ATOM 4724 O O . LEU A 1 616 ? 35.970 -11.092 -51.887 1.00 92.31 616 LEU A O 1
ATOM 4728 N N . PRO A 1 617 ? 38.040 -11.569 -52.629 1.00 89.44 617 PRO A N 1
ATOM 4729 C CA . PRO A 1 617 ? 37.988 -10.637 -53.751 1.00 89.44 617 PRO A CA 1
ATOM 4730 C C . PRO A 1 617 ? 37.007 -11.113 -54.830 1.00 89.44 617 PRO A C 1
ATOM 4732 O O . PRO A 1 617 ? 36.870 -12.312 -55.069 1.00 89.44 617 PRO A O 1
ATOM 4735 N N . GLU A 1 618 ? 36.363 -10.169 -55.516 1.00 88.62 618 GLU A N 1
ATOM 4736 C CA . GLU A 1 618 ? 35.533 -10.491 -56.677 1.00 88.62 618 GLU A CA 1
ATOM 4737 C C . GLU A 1 618 ? 36.409 -10.962 -57.850 1.00 88.62 618 GLU A C 1
ATOM 4739 O O . GLU A 1 618 ? 37.431 -10.319 -58.125 1.00 88.62 618 GLU A O 1
ATOM 4744 N N . PRO A 1 619 ? 36.023 -12.034 -58.569 1.00 87.25 619 PRO A N 1
ATOM 4745 C CA . PRO A 1 619 ? 36.781 -12.533 -59.718 1.00 87.25 619 PRO A CA 1
ATOM 4746 C C . PRO A 1 619 ? 37.086 -11.438 -60.748 1.00 87.25 619 PRO A C 1
ATOM 4748 O O . PRO A 1 619 ? 38.240 -11.243 -61.117 1.00 87.25 619 PRO A O 1
ATOM 4751 N N . GLU A 1 620 ? 36.091 -10.620 -61.095 1.00 87.50 620 GLU A N 1
ATOM 4752 C CA . GLU A 1 620 ? 36.248 -9.509 -62.044 1.00 87.50 620 GLU A CA 1
ATOM 4753 C C . GLU A 1 620 ? 37.205 -8.411 -61.541 1.00 87.50 620 GLU A C 1
ATOM 4755 O O . GLU A 1 620 ? 37.855 -7.711 -62.322 1.00 87.50 620 GLU A O 1
ATOM 4760 N N . ALA A 1 621 ? 37.299 -8.208 -60.222 1.00 87.19 621 ALA A N 1
ATOM 4761 C CA . ALA A 1 621 ? 38.248 -7.260 -59.641 1.00 87.19 621 ALA A CA 1
ATOM 4762 C C . ALA A 1 621 ? 39.682 -7.807 -59.701 1.00 87.19 621 ALA A C 1
ATOM 4764 O O . ALA A 1 621 ? 40.601 -7.056 -60.038 1.00 87.19 621 ALA A O 1
ATOM 4765 N N . LEU A 1 622 ? 39.866 -9.109 -59.443 1.00 90.00 622 LEU A N 1
ATOM 4766 C CA . LEU A 1 622 ? 41.153 -9.784 -59.626 1.00 90.00 622 LEU A CA 1
ATOM 4767 C C . LEU A 1 622 ? 41.599 -9.739 -61.085 1.00 90.00 622 LEU A C 1
ATOM 4769 O O . LEU A 1 622 ? 42.746 -9.398 -61.350 1.00 90.00 622 LEU A O 1
ATOM 4773 N N . GLU A 1 623 ? 40.707 -10.027 -62.030 1.00 92.19 623 GLU A N 1
ATOM 4774 C CA . GLU A 1 623 ? 41.006 -9.999 -63.466 1.00 92.19 623 GLU A CA 1
ATOM 4775 C C . GLU A 1 623 ? 41.444 -8.610 -63.936 1.00 92.19 623 GLU A C 1
ATOM 4777 O O . GLU A 1 623 ? 42.452 -8.482 -64.636 1.00 92.19 623 GLU A O 1
ATOM 4782 N N . ARG A 1 624 ? 40.753 -7.550 -63.491 1.00 90.94 624 ARG A N 1
ATOM 4783 C CA . ARG A 1 624 ? 41.154 -6.162 -63.774 1.00 90.94 624 ARG A CA 1
ATOM 4784 C C . ARG A 1 624 ? 42.519 -5.822 -63.180 1.00 90.94 624 ARG A C 1
ATOM 4786 O O . ARG A 1 624 ? 43.322 -5.165 -63.842 1.00 90.94 624 ARG A O 1
ATOM 4793 N N . GLU A 1 625 ? 42.804 -6.266 -61.957 1.00 91.75 625 GLU A N 1
ATOM 4794 C CA . GLU A 1 625 ? 44.104 -6.038 -61.320 1.00 91.75 625 GLU A CA 1
ATOM 4795 C C . GLU A 1 625 ? 45.230 -6.815 -62.022 1.00 91.75 625 GLU A C 1
ATOM 4797 O O . GLU A 1 625 ? 46.292 -6.249 -62.278 1.00 91.75 625 GLU A O 1
ATOM 4802 N N . ILE A 1 626 ? 44.992 -8.074 -62.403 1.00 92.88 626 ILE A N 1
ATOM 4803 C CA . ILE A 1 626 ? 45.913 -8.901 -63.199 1.00 92.88 626 ILE A CA 1
ATOM 4804 C C . ILE A 1 626 ? 46.190 -8.217 -64.542 1.00 92.88 626 ILE A C 1
ATOM 4806 O O . ILE A 1 626 ? 47.354 -8.065 -64.913 1.00 92.88 626 ILE A O 1
ATOM 4810 N N . ALA A 1 627 ? 45.159 -7.745 -65.252 1.00 92.00 627 ALA A N 1
ATOM 4811 C CA . ALA A 1 627 ? 45.321 -7.028 -66.517 1.00 92.00 627 ALA A CA 1
ATOM 4812 C C . ALA A 1 627 ? 46.164 -5.751 -66.348 1.00 92.00 627 ALA A C 1
ATOM 4814 O O . ALA A 1 627 ? 47.095 -5.514 -67.119 1.00 92.00 627 ALA A O 1
ATOM 4815 N N . ALA A 1 628 ? 45.903 -4.965 -65.299 1.00 91.00 628 ALA A N 1
ATOM 4816 C CA . ALA A 1 628 ? 46.664 -3.755 -64.990 1.00 91.00 628 ALA A CA 1
ATOM 4817 C C . ALA A 1 628 ? 48.110 -4.034 -64.532 1.00 91.00 628 ALA A C 1
ATOM 4819 O O . ALA A 1 628 ? 48.995 -3.205 -64.738 1.00 91.00 628 ALA A O 1
ATOM 4820 N N . LEU A 1 629 ? 48.376 -5.177 -63.894 1.00 91.44 629 LEU A N 1
ATOM 4821 C CA . LEU A 1 629 ? 49.731 -5.587 -63.517 1.00 91.44 629 LEU A CA 1
ATOM 4822 C C . LEU A 1 629 ? 50.513 -6.125 -64.716 1.00 91.44 629 LEU A C 1
ATOM 4824 O O . LEU A 1 629 ? 51.698 -5.820 -64.840 1.00 91.44 629 LEU A O 1
ATOM 4828 N N . ARG A 1 630 ? 49.854 -6.851 -65.629 1.00 91.38 630 ARG A N 1
ATOM 4829 C CA . ARG A 1 630 ? 50.454 -7.329 -66.885 1.00 91.38 630 ARG A CA 1
ATOM 4830 C C . ARG A 1 630 ? 50.933 -6.175 -67.769 1.00 91.38 630 ARG A C 1
ATOM 4832 O O . ARG A 1 630 ? 51.996 -6.280 -68.367 1.00 91.38 630 ARG A O 1
ATOM 4839 N N . THR A 1 631 ? 50.227 -5.043 -67.787 1.00 88.25 631 THR A N 1
ATOM 4840 C CA . THR A 1 631 ? 50.657 -3.841 -68.532 1.00 88.25 631 THR A CA 1
ATOM 4841 C C . THR A 1 631 ? 51.814 -3.081 -67.869 1.00 88.25 631 THR A C 1
ATOM 4843 O O . THR A 1 631 ? 52.386 -2.185 -68.483 1.00 88.25 631 THR A O 1
ATOM 4846 N N . ARG A 1 632 ? 52.191 -3.432 -66.630 1.00 83.25 632 ARG A N 1
ATOM 4847 C CA . ARG A 1 632 ? 53.230 -2.763 -65.821 1.00 83.25 632 ARG A CA 1
ATOM 4848 C C . ARG A 1 632 ? 54.417 -3.678 -65.479 1.00 83.25 632 ARG A C 1
ATOM 4850 O O . ARG A 1 632 ? 55.139 -3.425 -64.510 1.00 83.25 632 ARG A O 1
ATOM 4857 N N . LEU A 1 633 ? 54.619 -4.755 -66.240 1.00 72.69 633 LEU A N 1
ATOM 4858 C CA . LEU A 1 633 ? 55.676 -5.748 -66.020 1.00 72.69 633 LEU A CA 1
ATOM 4859 C C . LEU A 1 633 ? 57.078 -5.164 -66.293 1.00 72.69 633 LEU A C 1
ATOM 4861 O O . LEU A 1 633 ? 57.620 -5.284 -67.383 1.00 72.69 633 LEU A O 1
ATOM 4865 N N . GLY A 1 634 ? 57.667 -4.538 -65.272 1.00 76.81 634 GLY A N 1
ATOM 4866 C CA . GLY A 1 634 ? 59.074 -4.100 -65.247 1.00 76.81 634 GLY A CA 1
ATOM 4867 C C . GLY A 1 634 ? 59.722 -4.138 -63.854 1.00 76.81 634 GLY A C 1
ATOM 4868 O O . GLY A 1 634 ? 60.888 -3.796 -63.702 1.00 76.81 634 GLY A O 1
ATOM 4869 N N . ASN A 1 635 ? 58.980 -4.556 -62.822 1.00 76.12 635 ASN A N 1
ATOM 4870 C CA . ASN A 1 635 ? 59.428 -4.600 -61.428 1.00 76.12 635 ASN A CA 1
ATOM 4871 C C . ASN A 1 635 ? 59.243 -6.021 -60.864 1.00 76.12 635 ASN A C 1
ATOM 4873 O O . ASN A 1 635 ? 58.146 -6.579 -60.942 1.00 76.12 635 ASN A O 1
ATOM 4877 N N . ALA A 1 636 ? 60.286 -6.598 -60.257 1.00 77.12 636 ALA A N 1
ATOM 4878 C CA . ALA A 1 636 ? 60.258 -7.948 -59.682 1.00 77.12 636 ALA A CA 1
ATOM 4879 C C . ALA A 1 636 ? 59.133 -8.150 -58.640 1.00 77.12 636 ALA A C 1
ATOM 4881 O O . ALA A 1 636 ? 58.557 -9.236 -58.541 1.00 77.12 636 ALA A O 1
ATOM 4882 N N . GLY A 1 637 ? 58.748 -7.095 -57.909 1.00 81.12 637 GLY A N 1
ATOM 4883 C CA . GLY A 1 637 ? 57.616 -7.135 -56.976 1.00 81.12 637 GLY A CA 1
ATOM 4884 C C . GLY A 1 637 ? 56.250 -7.294 -57.663 1.00 81.12 637 GLY A C 1
ATOM 4885 O O . GLY A 1 637 ? 55.357 -7.944 -57.115 1.00 81.12 637 GLY A O 1
ATOM 4886 N N . ALA A 1 638 ? 56.092 -6.759 -58.879 1.00 84.06 638 ALA A N 1
ATOM 4887 C CA . ALA A 1 638 ? 54.859 -6.871 -59.658 1.00 84.06 638 ALA A CA 1
ATOM 4888 C C . ALA A 1 638 ? 54.656 -8.292 -60.203 1.00 84.06 638 ALA A C 1
ATOM 4890 O O . ALA A 1 638 ? 53.537 -8.794 -60.156 1.00 84.06 638 ALA A O 1
ATOM 4891 N N . ALA A 1 639 ? 55.732 -8.970 -60.623 1.00 85.69 639 ALA A N 1
ATOM 4892 C CA . ALA A 1 639 ? 55.674 -10.356 -61.094 1.00 85.69 639 ALA A CA 1
ATOM 4893 C C . ALA A 1 639 ? 55.224 -11.327 -59.986 1.00 85.69 639 ALA A C 1
ATOM 4895 O O . ALA A 1 639 ? 54.337 -12.150 -60.202 1.00 85.69 639 ALA A O 1
ATOM 4896 N N . LYS A 1 640 ? 55.762 -11.182 -58.764 1.00 88.00 640 LYS A N 1
ATOM 4897 C CA . LYS A 1 640 ? 55.347 -11.999 -57.608 1.00 88.00 640 LYS A CA 1
ATOM 4898 C C . LYS A 1 640 ? 53.889 -11.747 -57.210 1.00 88.00 640 LYS A C 1
ATOM 4900 O O . LYS A 1 640 ? 53.165 -12.686 -56.889 1.00 88.00 640 LYS A O 1
ATOM 4905 N N . ARG A 1 641 ? 53.441 -10.484 -57.230 1.00 90.31 641 ARG A N 1
ATOM 4906 C CA . ARG A 1 641 ? 52.035 -10.129 -56.963 1.00 90.31 641 ARG A CA 1
ATOM 4907 C C . ARG A 1 641 ? 51.105 -10.689 -58.041 1.00 90.31 641 ARG A C 1
ATOM 4909 O O . ARG A 1 641 ? 50.081 -11.257 -57.683 1.00 90.31 641 ARG A O 1
ATOM 4916 N N . LEU A 1 642 ? 51.477 -10.570 -59.316 1.00 90.88 642 LEU A N 1
ATOM 4917 C CA . LEU A 1 642 ? 50.719 -11.110 -60.444 1.00 90.88 642 LEU A CA 1
ATOM 4918 C C . LEU A 1 642 ? 50.547 -12.628 -60.315 1.00 90.88 642 LEU A C 1
ATOM 4920 O O . LEU A 1 642 ? 49.413 -13.092 -60.307 1.00 90.88 642 LEU A O 1
ATOM 4924 N N . ALA A 1 643 ? 51.637 -13.370 -60.086 1.00 89.50 643 ALA A N 1
ATOM 4925 C CA . ALA A 1 643 ? 51.586 -14.820 -59.887 1.00 89.50 643 ALA A CA 1
ATOM 4926 C C . ALA A 1 643 ? 50.678 -15.215 -58.706 1.00 89.50 643 ALA A C 1
ATOM 4928 O O . ALA A 1 643 ? 49.896 -16.158 -58.803 1.00 89.50 643 ALA A O 1
ATOM 4929 N N . ASN A 1 644 ? 50.724 -14.462 -57.601 1.00 89.31 644 ASN A N 1
ATOM 4930 C CA . ASN A 1 644 ? 49.838 -14.693 -56.459 1.00 89.31 644 ASN A CA 1
ATOM 4931 C C . ASN A 1 644 ? 48.359 -14.428 -56.788 1.00 89.31 644 ASN A C 1
ATOM 4933 O O . ASN A 1 644 ? 47.494 -15.155 -56.303 1.00 89.31 644 ASN A O 1
ATOM 4937 N N . LEU A 1 645 ? 48.046 -13.388 -57.567 1.00 90.62 645 LEU A N 1
ATOM 4938 C CA . LEU A 1 645 ? 46.667 -13.064 -57.949 1.00 90.62 645 LEU A CA 1
ATOM 4939 C C . LEU A 1 645 ? 46.115 -14.064 -58.967 1.00 90.62 645 LEU A C 1
ATOM 4941 O O . LEU A 1 645 ? 44.986 -14.516 -58.803 1.00 90.62 645 LEU A O 1
ATOM 4945 N N . GLU A 1 646 ? 46.920 -14.466 -59.952 1.00 91.31 646 GLU A N 1
ATOM 4946 C CA . GLU A 1 646 ? 46.575 -15.520 -60.912 1.00 91.31 646 GLU A CA 1
ATOM 4947 C C . GLU A 1 646 ? 46.326 -16.855 -60.194 1.00 91.31 646 GLU A C 1
ATOM 4949 O O . GLU A 1 646 ? 45.318 -17.513 -60.448 1.00 91.31 646 GLU A O 1
ATOM 4954 N N . ALA A 1 647 ? 47.173 -17.214 -59.221 1.00 89.38 647 ALA A N 1
ATOM 4955 C CA . ALA A 1 647 ? 46.974 -18.407 -58.399 1.00 89.38 647 ALA A CA 1
ATOM 4956 C C . ALA A 1 647 ? 45.692 -18.331 -57.550 1.00 89.38 647 ALA A C 1
ATOM 4958 O O . ALA A 1 647 ? 44.958 -19.316 -57.458 1.00 89.38 647 ALA A O 1
ATOM 4959 N N . ARG A 1 648 ? 45.389 -17.168 -56.952 1.00 87.56 648 ARG A N 1
ATOM 4960 C CA . ARG A 1 648 ? 44.149 -16.953 -56.182 1.00 87.56 648 ARG A CA 1
ATOM 4961 C C . ARG A 1 648 ? 42.896 -16.994 -57.057 1.00 87.56 648 ARG A C 1
ATOM 4963 O O . ARG A 1 648 ? 41.875 -17.476 -56.578 1.00 87.56 648 ARG A O 1
ATOM 4970 N N . LEU A 1 649 ? 42.968 -16.506 -58.297 1.00 90.94 649 LEU A N 1
ATOM 4971 C CA . LEU A 1 649 ? 41.866 -16.570 -59.259 1.00 90.94 649 LEU A CA 1
ATOM 4972 C C . LEU A 1 649 ? 41.607 -18.018 -59.703 1.00 90.94 649 LEU A C 1
ATOM 4974 O O . LEU A 1 649 ? 40.461 -18.453 -59.730 1.00 90.94 649 LEU A O 1
ATOM 4978 N N . ALA A 1 650 ? 42.670 -18.780 -59.988 1.00 89.50 650 ALA A N 1
ATOM 4979 C CA . ALA A 1 650 ? 42.565 -20.172 -60.425 1.00 89.50 650 ALA A CA 1
ATOM 4980 C C . ALA A 1 650 ? 42.096 -21.127 -59.312 1.00 89.50 650 ALA A C 1
ATOM 4982 O O . ALA A 1 650 ? 41.369 -22.084 -59.577 1.00 89.50 650 ALA A O 1
ATOM 4983 N N . LYS A 1 651 ? 42.510 -20.888 -58.061 1.00 87.69 651 LYS A N 1
ATOM 4984 C CA . LYS A 1 651 ? 42.110 -21.690 -56.898 1.00 87.69 651 LYS A CA 1
ATOM 4985 C C . LYS A 1 651 ? 41.788 -20.775 -55.711 1.00 87.69 651 LYS A C 1
ATOM 4987 O O . LYS A 1 651 ? 42.678 -20.495 -54.902 1.00 87.69 651 LYS A O 1
ATOM 4992 N N . PRO A 1 652 ? 40.528 -20.327 -55.571 1.00 84.44 652 PRO A N 1
ATOM 4993 C CA . PRO A 1 652 ? 40.117 -19.477 -54.461 1.00 84.44 652 PRO A CA 1
ATOM 4994 C C . PRO A 1 652 ? 40.363 -20.168 -53.116 1.00 84.44 652 PRO A C 1
ATOM 4996 O O . PRO A 1 652 ? 39.748 -21.184 -52.791 1.00 84.44 652 PRO A O 1
ATOM 4999 N N . THR A 1 653 ? 41.275 -19.624 -52.312 1.00 85.94 653 THR A N 1
ATOM 5000 C CA . THR A 1 653 ? 41.500 -20.114 -50.949 1.00 85.94 653 THR A CA 1
ATOM 5001 C C . THR A 1 653 ? 40.368 -19.628 -50.057 1.00 85.94 653 THR A C 1
ATOM 5003 O O . THR A 1 653 ? 40.254 -18.430 -49.793 1.00 85.94 653 THR A O 1
ATOM 5006 N N . LEU A 1 654 ? 39.545 -20.551 -49.561 1.00 87.12 654 LEU A N 1
ATOM 5007 C CA . LEU A 1 654 ? 38.525 -20.215 -48.575 1.00 87.12 654 LEU A CA 1
ATOM 5008 C C . LEU A 1 654 ? 39.194 -19.779 -47.258 1.00 87.12 654 LEU A C 1
ATOM 5010 O O . LEU A 1 654 ? 40.097 -20.473 -46.777 1.00 87.12 654 LEU A O 1
ATOM 5014 N N . PRO A 1 655 ? 38.776 -18.650 -46.655 1.00 93.25 655 PRO A 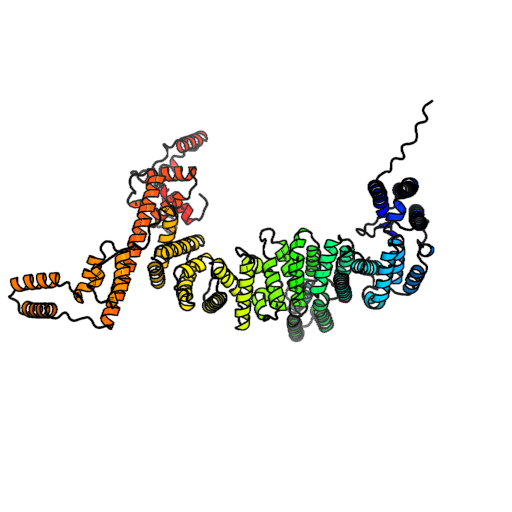N 1
ATOM 5015 C CA . PRO A 1 655 ? 39.263 -18.255 -45.343 1.00 93.25 655 PRO A CA 1
ATOM 5016 C C . PRO A 1 655 ? 38.970 -19.337 -44.300 1.00 93.25 655 PRO A C 1
ATOM 5018 O O . PRO A 1 655 ? 37.935 -20.001 -44.349 1.00 93.25 655 PRO A O 1
ATOM 5021 N N . SER A 1 656 ? 39.866 -19.489 -43.322 1.00 95.56 656 SER A N 1
ATOM 5022 C CA . SER A 1 656 ? 39.646 -20.424 -42.216 1.00 95.56 656 SER A CA 1
ATOM 5023 C C . SER A 1 656 ? 38.383 -20.061 -41.419 1.00 95.56 656 SER A C 1
ATOM 5025 O O . SER A 1 656 ? 37.998 -18.885 -41.392 1.00 95.56 656 SER A O 1
ATOM 5027 N N . PRO A 1 657 ? 37.764 -21.013 -40.694 1.00 95.94 657 PRO A N 1
ATOM 5028 C CA . PRO A 1 657 ? 36.577 -20.735 -39.882 1.00 95.94 657 PRO A CA 1
ATOM 5029 C C . PRO A 1 657 ? 36.767 -19.550 -38.924 1.00 95.94 657 PRO A C 1
ATOM 5031 O O . PRO A 1 657 ? 35.952 -18.633 -38.899 1.00 95.94 657 PRO A O 1
ATOM 5034 N N . ALA A 1 658 ? 37.910 -19.486 -38.232 1.00 95.69 658 ALA A N 1
ATOM 5035 C CA . ALA A 1 658 ? 38.244 -18.371 -37.344 1.00 95.69 658 ALA A CA 1
ATOM 5036 C C . ALA A 1 658 ? 38.341 -17.020 -38.079 1.00 95.69 658 ALA A C 1
ATOM 5038 O O . ALA A 1 658 ? 37.997 -15.973 -37.522 1.00 95.69 658 ALA A O 1
ATOM 5039 N N . ARG A 1 659 ? 38.811 -17.013 -39.335 1.00 96.44 659 ARG A N 1
ATOM 5040 C CA . ARG A 1 659 ? 38.850 -15.798 -40.156 1.00 96.44 659 ARG A CA 1
ATOM 5041 C C . ARG A 1 659 ? 37.450 -15.390 -40.609 1.00 96.44 659 ARG A C 1
ATOM 5043 O O . ARG A 1 659 ? 37.149 -14.201 -40.547 1.00 96.44 659 ARG A O 1
ATOM 5050 N N . LEU A 1 660 ? 36.595 -16.341 -40.990 1.00 96.81 660 LEU A N 1
ATOM 5051 C CA . LEU A 1 660 ? 35.192 -16.074 -41.327 1.00 96.81 660 LEU A CA 1
ATOM 5052 C C . LEU A 1 660 ? 34.437 -15.462 -40.141 1.00 96.81 660 LEU A C 1
ATOM 5054 O O . LEU A 1 660 ? 33.759 -14.458 -40.331 1.00 96.81 660 LEU A O 1
ATOM 5058 N N . THR A 1 661 ? 34.641 -15.953 -38.914 1.00 95.81 661 THR A N 1
ATOM 5059 C CA . THR A 1 661 ? 34.067 -15.338 -37.701 1.00 95.81 661 THR A CA 1
ATOM 5060 C C . THR A 1 661 ? 34.505 -13.878 -37.534 1.00 95.81 661 THR A C 1
ATOM 5062 O O . THR A 1 661 ? 33.682 -13.007 -37.257 1.00 95.81 661 THR A O 1
ATOM 5065 N N . LYS A 1 662 ? 35.791 -13.564 -37.765 1.00 97.44 662 LYS A N 1
ATOM 5066 C CA . LYS A 1 662 ? 36.295 -12.176 -37.712 1.00 97.44 662 LYS A CA 1
ATOM 5067 C C . LYS A 1 662 ? 35.679 -11.289 -38.798 1.00 97.44 662 LYS A C 1
ATOM 5069 O O . LYS A 1 662 ? 35.405 -10.117 -38.545 1.00 97.44 662 LYS A O 1
ATOM 5074 N N . LEU A 1 663 ? 35.478 -11.825 -40.002 1.00 97.44 663 LEU A N 1
ATOM 5075 C CA . LEU A 1 663 ? 34.836 -11.102 -41.101 1.00 97.44 663 LEU A CA 1
ATOM 5076 C C . LEU A 1 663 ? 33.348 -10.865 -40.830 1.00 97.44 663 LEU A C 1
ATOM 5078 O O . LEU A 1 663 ? 32.881 -9.752 -41.056 1.00 97.44 663 LEU A O 1
ATOM 5082 N N . ALA A 1 664 ? 32.637 -11.852 -40.279 1.00 97.38 664 ALA A N 1
ATOM 5083 C CA . ALA A 1 664 ? 31.257 -11.694 -39.831 1.00 97.38 664 ALA A CA 1
ATOM 5084 C C . ALA A 1 664 ? 31.148 -10.568 -38.793 1.00 97.38 664 ALA A C 1
ATOM 5086 O O . ALA A 1 664 ? 30.425 -9.605 -39.027 1.00 97.38 664 ALA A O 1
ATOM 5087 N N . ALA A 1 665 ? 31.964 -10.590 -37.732 1.00 95.25 665 ALA A N 1
ATOM 5088 C CA . ALA A 1 665 ? 31.978 -9.531 -36.718 1.00 95.25 665 ALA A CA 1
ATOM 5089 C C . ALA A 1 665 ? 32.310 -8.138 -37.300 1.00 95.25 665 ALA A C 1
ATOM 5091 O O . ALA A 1 665 ? 31.759 -7.122 -36.872 1.00 95.25 665 ALA A O 1
ATOM 5092 N N . LYS A 1 666 ? 33.198 -8.068 -38.307 1.00 96.88 666 LYS A N 1
ATOM 5093 C CA . LYS A 1 666 ? 33.511 -6.821 -39.033 1.00 96.88 666 LYS A CA 1
ATOM 5094 C C . LYS A 1 666 ? 32.302 -6.301 -39.819 1.00 96.88 666 LYS A C 1
ATOM 5096 O O . LYS A 1 666 ? 32.082 -5.090 -39.847 1.00 96.88 666 LYS A O 1
ATOM 5101 N N . LEU A 1 667 ? 31.550 -7.188 -40.468 1.00 97.50 667 LEU A N 1
ATOM 5102 C CA . LEU A 1 667 ? 30.330 -6.842 -41.200 1.00 97.50 667 LEU A CA 1
ATOM 5103 C C . LEU A 1 667 ? 29.206 -6.423 -40.249 1.00 97.50 667 LEU A C 1
ATOM 5105 O O . LEU A 1 667 ? 28.552 -5.423 -40.513 1.00 97.50 667 LEU A O 1
ATOM 5109 N N . GLU A 1 668 ? 29.027 -7.116 -39.126 1.00 95.94 668 GLU A N 1
ATOM 5110 C CA . GLU A 1 668 ? 28.023 -6.763 -38.114 1.00 95.94 668 GLU A CA 1
ATOM 5111 C C . GLU A 1 668 ? 28.292 -5.397 -37.489 1.00 95.94 668 GLU A C 1
ATOM 5113 O O . GLU A 1 668 ? 27.379 -4.581 -37.369 1.00 95.94 668 GLU A O 1
ATOM 5118 N N . ARG A 1 669 ? 29.558 -5.101 -37.167 1.00 95.81 669 ARG A N 1
ATOM 5119 C CA . ARG A 1 669 ? 29.958 -3.769 -36.697 1.00 95.81 669 ARG A CA 1
ATOM 5120 C C . ARG A 1 669 ? 29.607 -2.688 -37.716 1.00 95.81 669 ARG A C 1
ATOM 5122 O O . ARG A 1 669 ? 29.027 -1.673 -37.344 1.00 95.81 669 ARG A O 1
ATOM 5129 N N . ALA A 1 670 ? 29.928 -2.924 -38.988 1.00 97.00 670 ALA A N 1
ATOM 5130 C CA . ALA A 1 670 ? 29.610 -1.988 -40.058 1.00 97.00 670 ALA A CA 1
ATOM 5131 C C . ALA A 1 670 ? 28.096 -1.810 -40.234 1.00 97.00 670 ALA A C 1
ATOM 5133 O O . ALA A 1 670 ? 27.632 -0.684 -40.371 1.00 97.00 670 ALA A O 1
ATOM 5134 N N . ALA A 1 671 ? 27.330 -2.902 -40.191 1.00 96.50 671 ALA A N 1
ATOM 5135 C CA . ALA A 1 671 ? 25.877 -2.862 -40.275 1.00 96.50 671 ALA A CA 1
ATOM 5136 C C . ALA A 1 671 ? 25.283 -2.033 -39.124 1.00 96.50 671 ALA A C 1
ATOM 5138 O O . ALA A 1 671 ? 24.449 -1.165 -39.360 1.00 96.50 671 ALA A O 1
ATOM 5139 N N . ARG A 1 672 ? 25.757 -2.229 -37.888 1.00 95.38 672 ARG A N 1
ATOM 5140 C CA . ARG A 1 672 ? 25.327 -1.432 -36.730 1.00 95.38 672 ARG A CA 1
ATOM 5141 C C . ARG A 1 672 ? 25.598 0.059 -36.923 1.00 95.38 672 ARG A C 1
ATOM 5143 O O . ARG A 1 672 ? 24.693 0.863 -36.732 1.00 95.38 672 ARG A O 1
ATOM 5150 N N . GLU A 1 673 ? 26.830 0.420 -37.285 1.00 95.94 673 GLU A N 1
ATOM 5151 C CA . GLU A 1 673 ? 27.242 1.820 -37.469 1.00 95.94 673 GLU A CA 1
ATOM 5152 C C . GLU A 1 673 ? 26.418 2.504 -38.566 1.00 95.94 673 GLU A C 1
ATOM 5154 O O . GLU A 1 673 ? 25.858 3.574 -38.337 1.00 95.94 673 GLU A O 1
ATOM 5159 N N . ILE A 1 674 ? 26.275 1.851 -39.725 1.00 96.69 674 ILE A N 1
ATOM 5160 C CA . ILE A 1 674 ? 25.493 2.373 -40.853 1.00 96.69 674 ILE A CA 1
ATOM 5161 C C . ILE A 1 674 ? 24.013 2.479 -40.482 1.00 96.69 674 ILE A C 1
ATOM 5163 O O . ILE A 1 674 ? 23.389 3.503 -40.749 1.00 96.69 674 ILE A O 1
ATOM 5167 N N . GLY A 1 675 ? 23.449 1.450 -39.846 1.00 96.06 675 GLY A N 1
ATOM 5168 C CA . GLY A 1 675 ? 22.047 1.432 -39.438 1.00 96.06 675 GLY A CA 1
ATOM 5169 C C . GLY A 1 675 ? 21.712 2.545 -38.451 1.00 96.06 675 GLY A C 1
ATOM 5170 O O . GLY A 1 675 ? 20.750 3.279 -38.674 1.00 96.06 675 GLY A O 1
ATOM 5171 N N . LEU A 1 676 ? 22.536 2.723 -37.413 1.00 95.81 676 LEU A N 1
ATOM 5172 C CA . LEU A 1 676 ? 22.352 3.789 -36.430 1.00 95.81 676 LEU A CA 1
ATOM 5173 C C . LEU A 1 676 ? 22.507 5.170 -37.077 1.00 95.81 676 LEU A C 1
ATOM 5175 O O . LEU A 1 676 ? 21.635 6.016 -36.916 1.00 95.81 676 LEU A O 1
ATOM 5179 N N . GLN A 1 677 ? 23.558 5.384 -37.877 1.00 95.62 677 GLN A N 1
ATOM 5180 C CA . GLN A 1 677 ? 23.785 6.658 -38.565 1.00 95.62 677 GLN A CA 1
ATOM 5181 C C . GLN A 1 677 ? 22.645 7.003 -39.529 1.00 95.62 677 GLN A C 1
ATOM 5183 O O . GLN A 1 677 ? 22.194 8.151 -39.563 1.00 95.62 677 GLN A O 1
ATOM 5188 N N . ARG A 1 678 ? 22.160 6.026 -40.305 1.00 96.00 678 ARG A N 1
ATOM 5189 C CA . ARG A 1 678 ? 21.027 6.209 -41.216 1.00 96.00 678 ARG A CA 1
ATOM 5190 C C . ARG A 1 678 ? 19.777 6.586 -40.439 1.00 96.00 678 ARG A C 1
ATOM 5192 O O . ARG A 1 678 ? 19.130 7.566 -40.794 1.00 96.00 678 ARG A O 1
ATOM 5199 N N . PHE A 1 679 ? 19.459 5.832 -39.388 1.00 96.12 679 PHE A N 1
ATOM 5200 C CA . PHE A 1 679 ? 18.282 6.079 -38.564 1.00 96.12 679 PHE A CA 1
ATOM 5201 C C . PHE A 1 679 ? 18.324 7.479 -37.943 1.00 96.12 679 PHE A C 1
ATOM 5203 O O . PHE A 1 679 ? 17.385 8.244 -38.149 1.00 96.12 679 PHE A O 1
ATOM 5210 N N . THR A 1 680 ? 19.442 7.861 -37.310 1.00 94.56 680 THR A N 1
ATOM 5211 C CA . THR A 1 680 ? 19.665 9.215 -36.776 1.00 94.56 680 THR A CA 1
ATOM 5212 C C . THR A 1 680 ? 19.503 10.283 -37.857 1.00 94.56 680 THR A C 1
ATOM 5214 O O . THR A 1 680 ? 18.822 11.280 -37.656 1.00 94.56 680 THR A O 1
ATOM 5217 N N . SER A 1 681 ? 20.071 10.068 -39.044 1.00 93.12 681 SER A N 1
ATOM 5218 C CA . SER A 1 681 ? 19.966 11.034 -40.146 1.00 93.12 681 SER A CA 1
ATOM 5219 C C . SER A 1 681 ? 18.525 11.188 -40.647 1.00 93.12 681 SER A C 1
ATOM 5221 O O . SER A 1 681 ? 18.085 12.296 -40.951 1.00 93.12 681 SER A O 1
ATOM 5223 N N . GLU A 1 682 ? 17.768 10.090 -40.728 1.00 95.06 682 GLU A N 1
ATOM 5224 C CA . GLU A 1 682 ? 16.369 10.098 -41.162 1.00 95.06 682 GLU A CA 1
ATOM 5225 C C . GLU A 1 682 ? 15.454 10.790 -40.142 1.00 95.06 682 GLU A C 1
ATOM 5227 O O . GLU A 1 682 ? 14.640 11.625 -40.553 1.00 95.06 682 GLU A O 1
ATOM 5232 N N . ILE A 1 683 ? 15.611 10.514 -38.839 1.00 94.19 683 ILE A N 1
ATOM 5233 C CA . ILE A 1 683 ? 14.835 11.193 -37.787 1.00 94.19 683 ILE A CA 1
ATOM 5234 C C . ILE A 1 683 ? 15.207 12.671 -37.680 1.00 94.19 683 ILE A C 1
ATOM 5236 O O . ILE A 1 683 ? 14.303 13.500 -37.640 1.00 94.19 683 ILE A O 1
ATOM 5240 N N . THR A 1 684 ? 16.498 13.027 -37.723 1.00 90.19 684 THR A N 1
ATOM 5241 C CA . THR A 1 684 ? 16.937 14.426 -37.652 1.00 90.19 684 THR A CA 1
ATOM 5242 C C . THR A 1 684 ? 16.408 15.196 -38.848 1.00 90.19 684 THR A C 1
ATOM 5244 O O . THR A 1 684 ? 15.822 16.254 -38.671 1.00 90.19 684 THR A O 1
ATOM 5247 N N . ARG A 1 685 ? 16.490 14.639 -40.064 1.00 92.25 685 ARG A N 1
ATOM 5248 C CA . ARG A 1 685 ? 15.898 15.262 -41.258 1.00 92.25 685 ARG A CA 1
ATOM 5249 C C . ARG A 1 685 ? 14.389 15.461 -41.113 1.00 92.25 685 ARG A C 1
ATOM 5251 O O . ARG A 1 685 ? 13.879 16.517 -41.482 1.00 92.25 685 ARG A O 1
ATOM 5258 N N . GLY A 1 686 ? 13.671 14.465 -40.591 1.00 93.19 686 GLY A N 1
ATOM 5259 C CA . GLY A 1 686 ? 12.238 14.584 -40.324 1.00 93.19 686 GLY A CA 1
ATOM 5260 C C . GLY A 1 686 ? 11.929 15.682 -39.303 1.00 93.19 686 GLY A C 1
ATOM 5261 O O . GLY A 1 686 ? 11.023 16.487 -39.516 1.00 93.19 686 GLY A O 1
ATOM 5262 N N . ALA A 1 687 ? 12.685 15.725 -38.204 1.00 90.50 687 ALA A N 1
ATOM 5263 C CA . ALA A 1 687 ? 12.498 16.686 -37.124 1.00 90.50 687 ALA A CA 1
ATOM 5264 C C . ALA A 1 687 ? 12.839 18.104 -37.599 1.00 90.50 687 ALA A C 1
ATOM 5266 O O . ALA A 1 687 ? 12.041 19.017 -37.421 1.00 90.50 687 ALA A O 1
ATOM 5267 N N . SER A 1 688 ? 13.942 18.272 -38.330 1.00 90.62 688 SER A N 1
ATOM 5268 C CA . SER A 1 688 ? 14.305 19.508 -39.024 1.00 90.62 688 SER A CA 1
ATOM 5269 C C . SER A 1 688 ? 13.209 19.976 -39.982 1.00 90.62 688 SER A C 1
ATOM 5271 O O . SER A 1 688 ? 12.850 21.150 -39.970 1.00 90.62 688 SER A O 1
ATOM 5273 N N . ALA A 1 689 ? 12.616 19.075 -40.775 1.00 92.19 689 ALA A N 1
ATOM 5274 C CA . ALA A 1 689 ? 11.493 19.418 -41.650 1.00 92.19 689 ALA A CA 1
ATOM 5275 C C . ALA A 1 689 ? 10.264 19.890 -40.860 1.00 92.19 689 ALA A C 1
ATOM 5277 O O . ALA A 1 689 ? 9.563 20.809 -41.288 1.00 92.19 689 ALA A O 1
ATOM 5278 N N . ARG A 1 690 ? 10.019 19.303 -39.683 1.00 91.75 690 ARG A N 1
ATOM 5279 C CA . ARG A 1 690 ? 8.963 19.755 -38.774 1.00 91.75 690 ARG A CA 1
ATOM 5280 C C . ARG A 1 690 ? 9.264 21.131 -38.184 1.00 91.75 690 ARG A C 1
ATOM 5282 O O . ARG A 1 690 ? 8.362 21.959 -38.191 1.00 91.75 690 ARG A O 1
ATOM 5289 N N . VAL A 1 691 ? 10.490 21.385 -37.724 1.00 91.00 691 VAL A N 1
ATOM 5290 C CA . VAL A 1 691 ? 10.934 22.703 -37.231 1.00 91.00 691 VAL A CA 1
ATOM 5291 C C . VAL A 1 691 ? 10.752 23.765 -38.310 1.00 91.00 691 VAL A C 1
ATOM 5293 O O . VAL A 1 691 ? 10.117 24.786 -38.063 1.00 91.00 691 VAL A O 1
ATOM 5296 N N . MET A 1 692 ? 11.227 23.495 -39.529 1.00 92.88 692 MET A N 1
ATOM 5297 C CA . MET A 1 692 ? 11.055 24.402 -40.664 1.00 92.88 692 MET A CA 1
ATOM 5298 C C . MET A 1 692 ? 9.579 24.709 -40.918 1.00 92.88 692 MET A C 1
ATOM 5300 O O . MET A 1 692 ? 9.204 25.872 -41.028 1.00 92.88 692 MET A O 1
ATOM 5304 N N . LYS A 1 693 ? 8.719 23.683 -40.926 1.00 92.75 693 LYS A N 1
ATOM 5305 C CA . LYS A 1 693 ? 7.278 23.870 -41.107 1.00 92.75 693 LYS A CA 1
ATOM 5306 C C . LYS A 1 693 ? 6.643 24.674 -39.967 1.00 92.75 693 LYS A C 1
ATOM 5308 O O . LYS A 1 693 ? 5.871 25.584 -40.242 1.00 92.75 693 LYS A O 1
ATOM 5313 N N . ALA A 1 694 ? 6.942 24.333 -38.714 1.00 91.69 694 ALA A N 1
ATOM 5314 C CA . ALA A 1 694 ? 6.339 24.957 -37.536 1.00 91.69 694 ALA A CA 1
ATOM 5315 C C . ALA A 1 694 ? 6.722 26.435 -37.408 1.00 91.69 694 ALA A C 1
ATOM 5317 O O . ALA A 1 694 ? 5.892 27.259 -37.040 1.00 91.69 694 ALA A O 1
ATOM 5318 N N . PHE A 1 695 ? 7.957 26.782 -37.768 1.00 92.44 695 PHE A N 1
ATOM 5319 C CA . PHE A 1 695 ? 8.460 28.150 -37.677 1.00 92.44 695 PHE A CA 1
ATOM 5320 C C . PHE A 1 695 ? 8.469 28.888 -39.017 1.00 92.44 695 PHE A C 1
ATOM 5322 O O . PHE A 1 695 ? 9.052 29.965 -39.106 1.00 92.44 695 PHE A O 1
ATOM 5329 N N . GLY A 1 696 ? 7.809 28.362 -40.053 1.00 91.75 696 GLY A N 1
ATOM 5330 C CA . GLY A 1 696 ? 7.685 29.036 -41.350 1.00 91.75 696 GLY A CA 1
ATOM 5331 C C . GLY A 1 696 ? 9.028 29.333 -42.028 1.00 91.75 696 GLY A C 1
ATOM 5332 O O . GLY A 1 696 ? 9.167 30.360 -42.687 1.00 91.75 696 GLY A O 1
ATOM 5333 N N . MET A 1 697 ? 10.025 28.468 -41.839 1.00 90.69 697 MET A N 1
ATOM 5334 C CA . MET A 1 697 ? 11.340 28.581 -42.468 1.00 90.69 697 MET A CA 1
ATOM 5335 C C . MET A 1 697 ? 11.411 27.716 -43.727 1.00 90.69 697 MET A C 1
ATOM 5337 O O . MET A 1 697 ? 10.867 26.614 -43.773 1.00 90.69 697 MET A O 1
ATOM 5341 N N . THR A 1 698 ? 12.128 28.192 -44.743 1.00 90.56 698 THR A N 1
ATOM 5342 C CA . THR A 1 698 ? 12.398 27.432 -45.977 1.00 90.56 698 THR A CA 1
ATOM 5343 C C . THR A 1 698 ? 13.658 26.574 -45.877 1.00 90.56 698 THR A C 1
ATOM 5345 O O . THR A 1 698 ? 13.747 25.540 -46.536 1.00 90.56 698 THR A O 1
ATOM 5348 N N . GLN A 1 699 ? 14.615 26.984 -45.043 1.00 90.06 699 GLN A N 1
ATOM 5349 C CA . GLN A 1 699 ? 15.862 26.277 -44.763 1.00 90.06 699 GLN A CA 1
ATOM 5350 C C . GLN A 1 699 ? 16.268 26.488 -43.302 1.00 90.06 699 GLN A C 1
ATOM 5352 O O . GLN A 1 699 ? 16.007 27.552 -42.740 1.00 90.06 699 GLN A O 1
ATOM 5357 N N . LEU A 1 700 ? 16.920 25.492 -42.696 1.00 88.12 700 LEU A N 1
ATOM 5358 C CA . LEU A 1 700 ? 17.560 25.680 -41.396 1.00 88.12 700 LEU A CA 1
ATOM 5359 C C . LEU A 1 700 ? 18.915 26.369 -41.590 1.00 88.12 700 LEU A C 1
ATOM 5361 O O . LEU A 1 700 ? 19.731 25.871 -42.369 1.00 88.12 700 LEU A O 1
ATOM 5365 N N . PRO A 1 701 ? 19.176 27.485 -40.896 1.00 88.38 701 PRO A N 1
ATOM 5366 C CA . PRO A 1 701 ? 20.486 28.121 -40.927 1.00 88.38 701 PRO A CA 1
ATOM 5367 C C . PRO A 1 701 ? 21.540 27.249 -40.225 1.00 88.38 701 PRO A C 1
ATOM 5369 O O . PRO A 1 701 ? 21.217 26.436 -39.363 1.00 88.38 701 PRO A O 1
ATOM 5372 N N . GLU A 1 702 ? 22.819 27.425 -40.562 1.00 86.38 702 GLU A N 1
ATOM 5373 C CA . GLU A 1 702 ? 23.911 26.586 -40.033 1.00 86.38 702 GLU A CA 1
ATOM 5374 C C . GLU A 1 702 ? 23.980 26.601 -38.496 1.00 86.38 702 GLU A C 1
ATOM 5376 O O . GLU A 1 702 ? 24.155 25.558 -37.865 1.00 86.38 702 GLU A O 1
ATOM 5381 N N . TRP A 1 703 ? 23.729 27.762 -37.879 1.00 87.38 703 TRP A N 1
ATOM 5382 C CA . TRP A 1 703 ? 23.694 27.908 -36.421 1.00 87.38 703 TRP A CA 1
ATOM 5383 C C . TRP A 1 703 ? 22.620 27.034 -35.754 1.00 87.38 703 TRP A C 1
ATOM 5385 O O . TRP A 1 703 ? 22.802 26.598 -34.616 1.00 87.38 703 TRP A O 1
ATOM 5395 N N . ALA A 1 704 ? 21.520 26.741 -36.459 1.00 86.75 704 ALA A N 1
ATOM 5396 C CA . ALA A 1 704 ? 20.428 25.912 -35.954 1.00 86.75 704 ALA A CA 1
ATOM 5397 C C . ALA A 1 704 ? 20.817 24.432 -35.863 1.00 86.75 704 ALA A C 1
ATOM 5399 O O . ALA A 1 704 ? 20.162 23.680 -35.149 1.00 86.75 704 ALA A O 1
ATOM 5400 N N . MET A 1 705 ? 21.877 24.016 -36.563 1.00 81.81 705 MET A N 1
ATOM 5401 C CA . MET A 1 705 ? 22.362 22.634 -36.576 1.00 81.81 705 MET A CA 1
ATOM 5402 C C . MET A 1 705 ? 23.375 22.342 -35.463 1.00 81.81 705 MET A C 1
ATOM 5404 O O . MET A 1 705 ? 23.744 21.183 -35.267 1.00 81.81 705 MET A O 1
ATOM 5408 N N . ALA A 1 706 ? 23.817 23.358 -34.714 1.00 83.50 706 ALA A N 1
ATOM 5409 C CA . ALA A 1 706 ? 24.655 23.144 -33.540 1.00 83.50 706 ALA A CA 1
ATOM 5410 C C . ALA A 1 706 ? 23.902 22.275 -32.505 1.00 83.50 706 ALA A C 1
ATOM 5412 O O . ALA A 1 706 ? 22.726 22.542 -32.251 1.00 83.50 706 ALA A O 1
ATOM 5413 N N . PRO A 1 707 ? 24.537 21.270 -31.864 1.00 76.31 707 PRO A N 1
ATOM 5414 C CA . PRO A 1 707 ? 23.834 20.289 -31.025 1.00 76.31 707 PRO A CA 1
ATOM 5415 C C . PRO A 1 707 ? 22.962 20.888 -29.912 1.00 76.31 707 PRO A C 1
ATOM 5417 O O . PRO A 1 707 ? 21.845 20.433 -29.682 1.00 76.31 707 PRO A O 1
ATOM 5420 N N . LYS A 1 708 ? 23.444 21.942 -29.240 1.00 78.88 708 LYS A N 1
ATOM 5421 C CA . LYS A 1 708 ? 22.672 22.640 -28.199 1.00 78.88 708 LYS A CA 1
ATOM 5422 C C . LYS A 1 708 ? 21.480 23.391 -28.789 1.00 78.88 708 LYS A C 1
ATOM 5424 O O . LYS A 1 708 ? 20.386 23.354 -28.235 1.00 78.88 708 LYS A O 1
ATOM 5429 N N . THR A 1 709 ? 21.685 24.043 -29.927 1.00 84.38 709 THR A N 1
ATOM 5430 C CA . THR A 1 709 ? 20.664 24.869 -30.562 1.00 84.38 709 THR A CA 1
ATOM 5431 C C . THR A 1 709 ? 19.574 24.031 -31.208 1.00 84.38 709 THR A C 1
ATOM 5433 O O . THR A 1 709 ? 18.402 24.350 -31.061 1.00 84.38 709 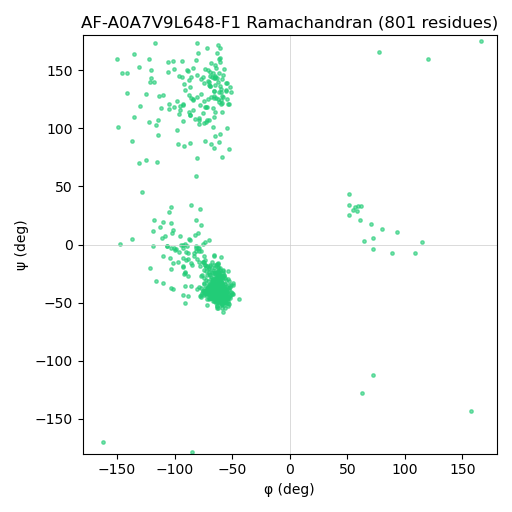THR A O 1
ATOM 5436 N N . ILE A 1 710 ? 19.921 22.921 -31.861 1.00 82.62 710 ILE A N 1
ATOM 5437 C CA . ILE A 1 710 ? 18.915 22.032 -32.444 1.00 82.62 710 ILE A CA 1
ATOM 5438 C C . ILE A 1 710 ? 18.042 21.397 -31.354 1.00 82.62 710 ILE A C 1
ATOM 5440 O O . ILE A 1 710 ? 16.827 21.328 -31.519 1.00 82.62 710 ILE A O 1
ATOM 5444 N N . ALA A 1 711 ? 18.630 21.024 -30.209 1.00 77.75 711 ALA A N 1
ATOM 5445 C CA . ALA A 1 711 ? 17.885 20.531 -29.051 1.00 77.75 711 ALA A CA 1
ATOM 5446 C C . ALA A 1 711 ? 16.916 21.589 -28.496 1.00 77.75 711 ALA A C 1
ATOM 5448 O O . ALA A 1 711 ? 15.777 21.269 -28.157 1.00 77.75 711 ALA A O 1
ATOM 5449 N N . LEU A 1 712 ? 17.335 22.856 -28.465 1.00 84.62 712 LEU A N 1
ATOM 5450 C CA . LEU A 1 712 ? 16.480 23.973 -28.078 1.00 84.62 712 LEU A CA 1
ATOM 5451 C C . LEU A 1 712 ? 15.319 24.170 -29.059 1.00 84.62 712 LEU A C 1
ATOM 5453 O O . LEU A 1 712 ? 14.165 24.202 -28.648 1.00 84.62 712 LEU A O 1
ATOM 5457 N N . LEU A 1 713 ? 15.605 24.233 -30.364 1.00 87.38 713 LEU A N 1
ATOM 5458 C CA . LEU A 1 713 ? 14.584 24.376 -31.409 1.00 87.38 713 LEU A CA 1
ATOM 5459 C C . LEU A 1 713 ? 13.567 23.233 -31.381 1.00 87.38 713 LEU A C 1
ATOM 5461 O O . LEU A 1 713 ? 12.393 23.431 -31.685 1.00 87.38 713 LEU A O 1
ATOM 5465 N N . PHE A 1 714 ? 14.019 22.039 -31.011 1.00 85.88 714 PHE A N 1
ATOM 5466 C CA . PHE A 1 714 ? 13.168 20.882 -30.794 1.00 85.88 714 PHE A CA 1
ATOM 5467 C C . PHE A 1 714 ? 12.269 21.039 -29.568 1.00 85.88 714 PHE A C 1
ATOM 5469 O O . PHE A 1 714 ? 11.081 20.752 -29.678 1.00 85.88 714 PHE A O 1
ATOM 5476 N N . ALA A 1 715 ? 12.781 21.544 -28.444 1.00 82.50 715 ALA A N 1
ATOM 5477 C CA . ALA A 1 715 ? 11.964 21.831 -27.264 1.00 82.50 715 ALA A CA 1
ATOM 5478 C C . ALA A 1 715 ? 10.872 22.878 -27.551 1.00 82.50 715 ALA A C 1
ATOM 5480 O O . ALA A 1 715 ? 9.741 22.727 -27.100 1.00 82.50 715 ALA A O 1
ATOM 5481 N N . LEU A 1 716 ? 11.161 23.883 -28.387 1.00 87.94 716 LEU A N 1
ATOM 5482 C CA . LEU A 1 716 ? 10.181 24.901 -28.791 1.00 87.94 716 LEU A CA 1
ATOM 5483 C C . LEU A 1 716 ? 8.990 24.330 -29.589 1.00 87.94 716 LEU A C 1
ATOM 5485 O O . LEU A 1 716 ? 7.964 24.994 -29.726 1.00 87.94 716 LEU A O 1
ATOM 5489 N N . LEU A 1 717 ? 9.089 23.107 -30.128 1.00 87.25 717 LEU A N 1
ATOM 5490 C CA . LEU A 1 717 ? 7.955 22.448 -30.785 1.00 87.25 717 LEU A CA 1
ATOM 5491 C C . LEU A 1 717 ? 6.882 21.971 -29.802 1.00 87.25 717 LEU A C 1
ATOM 5493 O O . LEU A 1 717 ? 5.738 21.803 -30.236 1.00 87.25 717 LEU A O 1
ATOM 5497 N N . ASP A 1 718 ? 7.245 21.754 -28.536 1.00 83.94 718 ASP A N 1
ATOM 5498 C CA . ASP A 1 718 ? 6.350 21.271 -27.478 1.00 83.94 718 ASP A CA 1
ATOM 5499 C C . ASP A 1 718 ? 5.528 22.410 -26.837 1.00 83.94 718 ASP A C 1
ATOM 5501 O O . ASP A 1 718 ? 4.614 22.136 -26.064 1.00 83.94 718 ASP A O 1
ATOM 5505 N N . LEU A 1 719 ? 5.812 23.670 -27.193 1.00 86.56 719 LEU A N 1
ATOM 5506 C CA . LEU A 1 719 ? 5.048 24.842 -26.759 1.00 86.56 719 LEU A CA 1
ATOM 5507 C C . LEU A 1 719 ? 3.602 24.828 -27.289 1.00 86.56 719 LEU A C 1
ATOM 5509 O O . LEU A 1 719 ? 3.320 24.291 -28.373 1.00 86.56 719 LEU A O 1
ATOM 5513 N N . GLU A 1 720 ? 2.699 25.471 -26.540 1.00 88.69 720 GLU A N 1
ATOM 5514 C CA . GLU A 1 720 ? 1.329 25.753 -26.980 1.00 88.69 720 GLU A CA 1
ATOM 5515 C C . GLU A 1 720 ? 1.321 26.625 -28.243 1.00 88.69 720 GLU A C 1
ATOM 5517 O O . GLU A 1 720 ? 2.314 27.268 -28.578 1.00 88.69 720 GLU A O 1
ATOM 5522 N N . ASP A 1 721 ? 0.207 26.648 -28.982 1.00 89.12 721 ASP A N 1
ATOM 5523 C CA . ASP A 1 721 ? 0.145 27.308 -30.295 1.00 89.12 721 ASP A CA 1
ATOM 5524 C C . ASP A 1 721 ? 0.578 28.782 -30.255 1.00 89.12 721 ASP A C 1
ATOM 5526 O O . ASP A 1 721 ? 1.349 29.206 -31.119 1.00 89.12 721 ASP A O 1
ATOM 5530 N N . ALA A 1 722 ? 0.138 29.536 -29.242 1.00 88.56 722 ALA A N 1
ATOM 5531 C CA . ALA A 1 722 ? 0.476 30.950 -29.086 1.00 88.56 722 ALA A CA 1
ATOM 5532 C C . ALA A 1 722 ? 1.975 31.162 -28.805 1.00 88.56 722 ALA A C 1
ATOM 5534 O O . ALA A 1 722 ? 2.638 31.936 -29.500 1.00 88.56 722 ALA A O 1
ATOM 5535 N N . ASP A 1 723 ? 2.538 30.423 -27.849 1.00 89.44 723 ASP A N 1
ATOM 5536 C CA . ASP A 1 723 ? 3.952 30.540 -27.469 1.00 89.44 723 ASP A CA 1
ATOM 5537 C C . ASP A 1 723 ? 4.875 30.025 -28.572 1.00 89.44 723 ASP A C 1
ATOM 5539 O O . ASP A 1 723 ? 5.914 30.616 -28.875 1.00 89.44 723 ASP A O 1
ATOM 5543 N N . ARG A 1 724 ? 4.463 28.952 -29.252 1.00 92.19 724 ARG A N 1
ATOM 5544 C CA . ARG A 1 724 ? 5.167 28.407 -30.410 1.00 92.19 724 ARG A CA 1
ATOM 5545 C C . ARG A 1 724 ? 5.195 29.393 -31.572 1.00 92.19 724 ARG A C 1
ATOM 5547 O O . ARG A 1 724 ? 6.184 29.438 -32.306 1.00 92.19 724 ARG A O 1
ATOM 5554 N N . GLU A 1 725 ? 4.142 30.188 -31.755 1.00 90.56 725 GLU A N 1
ATOM 5555 C CA . GLU A 1 725 ? 4.123 31.250 -32.758 1.00 90.56 725 GLU A CA 1
ATOM 5556 C C . GLU A 1 725 ? 5.156 32.339 -32.434 1.00 90.56 725 GLU A C 1
ATOM 5558 O O . GLU A 1 725 ? 5.928 32.728 -33.320 1.00 90.56 725 GLU A O 1
ATOM 5563 N N . ILE A 1 726 ? 5.219 32.782 -31.173 1.00 89.25 726 ILE A N 1
ATOM 5564 C CA . ILE A 1 726 ? 6.209 33.756 -30.687 1.00 89.25 726 ILE A CA 1
ATOM 5565 C C . ILE A 1 726 ? 7.625 33.203 -30.862 1.00 89.25 726 ILE A C 1
ATOM 5567 O O . ILE A 1 726 ? 8.477 33.858 -31.464 1.00 89.25 726 ILE A O 1
ATOM 5571 N N . ALA A 1 727 ? 7.861 31.964 -30.430 1.00 90.62 727 ALA A N 1
ATOM 5572 C CA . ALA A 1 727 ? 9.127 31.273 -30.626 1.00 90.62 727 ALA A CA 1
ATOM 5573 C C . ALA A 1 727 ? 9.515 31.209 -32.108 1.00 90.62 727 ALA A C 1
ATOM 5575 O O . ALA A 1 727 ? 10.648 31.518 -32.475 1.00 90.62 727 ALA A O 1
ATOM 5576 N N . GLY A 1 728 ? 8.554 30.916 -32.986 1.00 91.69 728 GLY A N 1
ATOM 5577 C CA . GLY A 1 728 ? 8.757 30.955 -34.427 1.00 91.69 728 GLY A CA 1
ATOM 5578 C C . GLY A 1 728 ? 9.176 32.332 -34.944 1.00 91.69 728 GLY A C 1
ATOM 5579 O O . GLY A 1 728 ? 10.047 32.404 -35.811 1.00 91.69 728 GLY A O 1
ATOM 5580 N N . ARG A 1 729 ? 8.606 33.427 -34.422 1.00 89.69 729 ARG A N 1
ATOM 5581 C CA . ARG A 1 729 ? 9.025 34.796 -34.782 1.00 89.69 729 ARG A CA 1
ATOM 5582 C C . ARG A 1 729 ? 10.469 35.062 -34.358 1.00 89.69 729 ARG A C 1
ATOM 5584 O O . ARG A 1 729 ? 11.246 35.530 -35.184 1.00 89.69 729 ARG A O 1
ATOM 5591 N N . LEU A 1 730 ? 10.842 34.689 -33.134 1.00 90.00 730 LEU A N 1
ATOM 5592 C CA . LEU A 1 730 ? 12.202 34.860 -32.606 1.00 90.00 730 LEU A CA 1
ATOM 5593 C C . LEU A 1 730 ? 13.239 34.059 -33.409 1.00 90.00 730 LEU A C 1
ATOM 5595 O O . LEU A 1 730 ? 14.270 34.596 -33.811 1.00 90.00 730 LEU A O 1
ATOM 5599 N N . VAL A 1 731 ? 12.931 32.800 -33.734 1.00 91.56 731 VAL A N 1
ATOM 5600 C CA . VAL A 1 731 ? 13.782 31.937 -34.573 1.00 91.56 731 VAL A CA 1
ATOM 5601 C C . VAL A 1 731 ? 13.940 32.510 -35.988 1.00 91.56 731 VAL A C 1
ATOM 5603 O O . VAL A 1 731 ? 15.043 32.502 -36.546 1.00 91.56 731 VAL A O 1
ATOM 5606 N N . ARG A 1 732 ? 12.862 33.043 -36.582 1.00 90.62 732 ARG A N 1
ATOM 5607 C CA . ARG A 1 732 ? 12.920 33.706 -37.896 1.00 90.62 732 ARG A CA 1
ATOM 5608 C C . ARG A 1 732 ? 13.748 34.986 -37.852 1.00 90.62 732 ARG A C 1
ATOM 5610 O O . ARG A 1 732 ? 14.591 35.163 -38.726 1.00 90.62 732 ARG A O 1
ATOM 5617 N N . ALA A 1 733 ? 13.561 35.828 -36.835 1.00 89.69 733 ALA A N 1
ATOM 5618 C CA . ALA A 1 733 ? 14.354 37.039 -36.647 1.00 89.69 733 ALA A CA 1
ATOM 5619 C C . ALA A 1 733 ? 15.846 36.699 -36.544 1.00 89.69 733 ALA A C 1
ATOM 5621 O O . ALA A 1 733 ? 16.649 37.239 -37.301 1.00 89.69 733 ALA A O 1
ATOM 5622 N N . ARG A 1 734 ? 16.201 35.699 -35.725 1.00 90.56 734 ARG A N 1
ATOM 5623 C CA . ARG A 1 734 ? 17.578 35.205 -35.573 1.00 90.56 734 ARG A CA 1
ATOM 5624 C C . ARG A 1 734 ? 18.210 34.666 -36.859 1.00 90.56 734 ARG A C 1
ATOM 5626 O O . ARG A 1 734 ? 19.436 34.633 -37.001 1.00 90.56 734 ARG A O 1
ATOM 5633 N N . SER A 1 735 ? 17.379 34.183 -37.777 1.00 89.00 735 SER A N 1
ATOM 5634 C CA . SER A 1 735 ? 17.820 33.680 -39.079 1.00 89.00 735 SER A CA 1
ATOM 5635 C C . SER A 1 735 ? 18.193 34.808 -40.052 1.00 89.00 735 SER A C 1
ATOM 5637 O O . SER A 1 735 ? 18.847 34.535 -41.058 1.00 89.00 735 SER A O 1
ATOM 5639 N N . GLY A 1 736 ? 17.799 36.055 -39.765 1.00 87.56 736 GLY A N 1
ATOM 5640 C CA . GLY A 1 736 ? 18.216 37.253 -40.493 1.00 87.56 736 GLY A CA 1
ATOM 5641 C C . GLY A 1 736 ? 19.602 37.774 -40.077 1.00 87.56 736 GLY A C 1
ATOM 5642 O O . GLY A 1 736 ? 20.209 37.261 -39.130 1.00 87.56 736 GLY A O 1
ATOM 5643 N N . PRO A 1 737 ? 20.136 38.788 -40.784 1.00 85.62 737 PRO A N 1
ATOM 5644 C CA . PRO A 1 737 ? 21.374 39.449 -40.384 1.00 85.62 737 PRO A CA 1
ATOM 5645 C C . PRO A 1 737 ? 21.178 40.229 -39.070 1.00 85.62 737 PRO A C 1
ATOM 5647 O O . PRO A 1 737 ? 20.107 40.805 -38.873 1.00 85.62 737 PRO A O 1
ATOM 5650 N N . PRO A 1 738 ? 22.186 40.282 -38.178 1.00 83.06 738 PRO A N 1
ATOM 5651 C CA . PRO A 1 738 ? 22.139 41.169 -37.021 1.00 83.06 738 PRO A CA 1
ATOM 5652 C C . PRO A 1 738 ? 22.139 42.650 -37.462 1.00 83.06 738 PRO A C 1
ATOM 5654 O O . PRO A 1 738 ? 22.687 42.965 -38.526 1.00 83.06 738 PRO A O 1
ATOM 5657 N N . PRO A 1 739 ? 21.591 43.573 -36.649 1.00 83.62 739 PRO A N 1
ATOM 5658 C CA . PRO A 1 739 ? 20.980 43.337 -35.336 1.00 83.62 739 PRO A CA 1
ATOM 5659 C C . PRO A 1 739 ? 19.592 42.685 -35.445 1.00 83.62 739 PRO A C 1
ATOM 5661 O O . PRO A 1 739 ? 18.788 43.056 -36.297 1.00 83.62 739 PRO A O 1
ATOM 5664 N N . TRP A 1 740 ? 19.297 41.720 -34.568 1.00 87.50 740 TRP A N 1
ATOM 5665 C CA . TRP A 1 740 ? 18.000 41.028 -34.516 1.00 87.50 740 TRP A CA 1
ATOM 5666 C C . TRP A 1 740 ? 16.963 41.860 -33.751 1.00 87.50 740 TRP A C 1
ATOM 5668 O O . TRP A 1 740 ? 16.446 41.453 -32.715 1.00 87.50 740 TRP A O 1
ATOM 5678 N N . ASP A 1 741 ? 16.716 43.067 -34.249 1.00 83.44 741 ASP A N 1
ATOM 5679 C CA . ASP A 1 741 ? 15.862 44.058 -33.608 1.00 83.44 741 ASP A CA 1
ATOM 5680 C C . ASP A 1 741 ? 14.374 43.701 -33.749 1.00 83.44 741 ASP A C 1
ATOM 5682 O O . ASP A 1 741 ? 13.852 43.538 -34.851 1.00 83.44 741 ASP A O 1
ATOM 5686 N N . LEU A 1 742 ? 13.687 43.591 -32.613 1.00 86.25 742 LEU A N 1
ATOM 5687 C CA . LEU A 1 742 ? 12.266 43.255 -32.529 1.00 86.25 742 LEU A CA 1
ATOM 5688 C C . LEU A 1 742 ? 11.406 44.457 -32.120 1.00 86.25 742 LEU A C 1
ATOM 5690 O O . LEU A 1 742 ? 10.216 44.290 -31.850 1.00 86.25 742 LEU A O 1
ATOM 5694 N N . ARG A 1 743 ? 11.974 45.667 -32.033 1.00 86.75 743 ARG A N 1
ATOM 5695 C CA . ARG A 1 743 ? 11.257 46.875 -31.581 1.00 86.75 743 ARG A CA 1
ATOM 5696 C C . ARG A 1 743 ? 10.073 47.240 -32.477 1.00 86.75 743 ARG A C 1
ATOM 5698 O O . ARG A 1 743 ? 9.128 47.862 -31.998 1.00 86.75 743 ARG A O 1
ATOM 5705 N N . ASP A 1 744 ? 10.099 46.814 -33.736 1.00 87.06 744 ASP A N 1
ATOM 5706 C CA . ASP A 1 744 ? 9.029 47.047 -34.708 1.00 87.06 744 ASP A CA 1
ATOM 5707 C C . ASP A 1 744 ? 7.846 46.070 -34.587 1.00 87.06 744 ASP A C 1
ATOM 5709 O O . ASP A 1 744 ? 6.824 46.249 -35.255 1.00 87.06 744 ASP A O 1
ATOM 5713 N N . GLU A 1 745 ? 7.921 45.059 -33.724 1.00 85.12 745 GLU A N 1
ATOM 5714 C CA . GLU A 1 745 ? 6.769 44.208 -33.423 1.00 85.12 745 GLU A CA 1
ATOM 5715 C C . GLU A 1 745 ? 5.713 45.004 -32.643 1.00 85.12 745 GLU A C 1
ATOM 5717 O O . GLU A 1 745 ? 6.035 45.748 -31.715 1.00 85.12 745 GLU A O 1
ATOM 5722 N N . GLN A 1 746 ? 4.431 44.852 -32.997 1.00 87.50 746 GLN A N 1
ATOM 5723 C CA . GLN A 1 746 ? 3.344 45.645 -32.401 1.00 87.50 746 GLN A CA 1
ATOM 5724 C C . GLN A 1 746 ? 3.322 45.595 -30.857 1.00 87.50 746 GLN A C 1
ATOM 5726 O O . GLN A 1 746 ? 3.260 46.672 -30.261 1.00 87.50 746 GLN A O 1
ATOM 5731 N N . PRO A 1 747 ? 3.455 44.424 -30.193 1.00 85.62 747 PRO A N 1
ATOM 5732 C CA . PRO A 1 747 ? 3.499 44.367 -28.729 1.00 85.62 747 PRO A CA 1
ATOM 5733 C C . PRO A 1 747 ? 4.695 45.121 -28.137 1.00 85.62 747 PRO A C 1
ATOM 5735 O O . PRO A 1 747 ? 4.561 45.812 -27.129 1.00 85.62 747 PRO A O 1
ATOM 5738 N N . ASN A 1 748 ? 5.857 45.051 -28.792 1.00 89.00 748 ASN A N 1
ATOM 5739 C CA . ASN A 1 748 ? 7.055 45.756 -28.343 1.00 89.00 748 ASN A CA 1
ATOM 5740 C C . ASN A 1 748 ? 6.892 47.268 -28.521 1.00 89.00 748 ASN A C 1
ATOM 5742 O O . ASN A 1 748 ? 7.224 48.026 -27.614 1.00 89.00 748 ASN A O 1
ATOM 5746 N N . ARG A 1 749 ? 6.302 47.734 -29.630 1.00 93.56 749 ARG A N 1
ATOM 5747 C CA . ARG A 1 749 ? 5.972 49.158 -29.811 1.00 93.56 749 ARG A CA 1
ATOM 5748 C C . ARG A 1 749 ? 5.025 49.676 -28.736 1.00 93.56 749 ARG A C 1
ATOM 5750 O O . ARG A 1 749 ? 5.252 50.764 -28.212 1.00 93.56 749 ARG A O 1
ATOM 5757 N N . GLU A 1 750 ? 3.980 48.916 -28.421 1.00 93.50 750 GLU A N 1
ATOM 5758 C CA . GLU A 1 750 ? 3.013 49.267 -27.378 1.00 93.50 750 GLU A CA 1
ATOM 5759 C C . GLU A 1 750 ? 3.681 49.341 -26.007 1.00 93.50 750 GLU A C 1
ATOM 5761 O O . GLU A 1 750 ? 3.526 50.343 -25.311 1.00 93.50 750 GLU A O 1
ATOM 5766 N N . PHE A 1 751 ? 4.489 48.341 -25.653 1.00 91.31 751 PHE A N 1
ATOM 5767 C CA . PHE A 1 751 ? 5.250 48.329 -24.407 1.00 91.31 751 PHE A CA 1
ATOM 5768 C C . PHE A 1 751 ? 6.212 49.521 -24.309 1.00 91.31 751 PHE A C 1
ATOM 5770 O O . PHE A 1 751 ? 6.204 50.256 -23.323 1.00 91.31 751 PHE A O 1
ATOM 5777 N N . LEU A 1 752 ? 6.984 49.796 -25.363 1.00 92.31 752 LEU A N 1
ATOM 5778 C CA . LEU A 1 752 ? 7.896 50.942 -25.398 1.00 92.31 752 LEU A CA 1
ATOM 5779 C C . LEU A 1 752 ? 7.153 52.280 -25.340 1.00 92.31 752 LEU A C 1
ATOM 5781 O O . LEU A 1 752 ? 7.645 53.233 -24.736 1.00 92.31 752 LEU A O 1
ATOM 5785 N N . ALA A 1 753 ? 5.970 52.377 -25.950 1.00 93.44 753 ALA A N 1
ATOM 5786 C CA . ALA A 1 753 ? 5.117 53.553 -25.828 1.00 93.44 753 ALA A CA 1
ATOM 5787 C C . ALA A 1 753 ? 4.613 53.732 -24.388 1.00 93.44 753 ALA A C 1
ATOM 5789 O O . ALA A 1 753 ? 4.670 54.847 -23.875 1.00 93.44 753 ALA A O 1
ATOM 5790 N N . GLN A 1 754 ? 4.196 52.652 -23.718 1.00 94.06 754 GLN A N 1
ATOM 5791 C CA . GLN A 1 754 ? 3.787 52.674 -22.308 1.00 94.06 754 GLN A CA 1
ATOM 5792 C C . GLN A 1 754 ? 4.937 53.107 -21.388 1.00 94.06 754 GLN A C 1
ATOM 5794 O O . GLN A 1 754 ? 4.743 53.966 -20.530 1.00 94.06 754 GLN A O 1
ATOM 5799 N N . MET A 1 755 ? 6.154 52.594 -21.601 1.00 91.25 755 MET A N 1
ATOM 5800 C CA . MET A 1 755 ? 7.335 53.017 -20.837 1.00 91.25 755 MET A CA 1
ATOM 5801 C C . MET A 1 755 ? 7.617 54.514 -21.002 1.00 91.25 755 MET A C 1
ATOM 5803 O O . MET A 1 755 ? 7.798 55.226 -20.014 1.00 91.25 755 MET A O 1
ATOM 5807 N N . ARG A 1 756 ? 7.578 55.018 -22.242 1.00 93.12 756 ARG A N 1
ATOM 5808 C CA . ARG A 1 756 ? 7.776 56.449 -22.521 1.00 93.12 756 ARG A CA 1
ATOM 5809 C C . ARG A 1 756 ? 6.671 57.314 -21.914 1.00 93.12 756 ARG A C 1
ATOM 5811 O O . ARG A 1 756 ? 6.965 58.383 -21.392 1.00 93.12 756 ARG A O 1
ATOM 5818 N N . GLN A 1 757 ? 5.418 56.855 -21.934 1.00 94.38 757 GLN A N 1
ATOM 5819 C CA . GLN A 1 757 ? 4.302 57.531 -21.257 1.00 94.38 757 GLN A CA 1
ATOM 5820 C C . GLN A 1 757 ? 4.500 57.594 -19.736 1.00 94.38 757 GLN A C 1
ATOM 5822 O O . GLN A 1 757 ? 4.113 58.579 -19.112 1.00 94.38 757 GLN A O 1
ATOM 5827 N N . ALA A 1 758 ? 5.157 56.591 -19.149 1.00 92.31 758 ALA A N 1
ATOM 5828 C CA . ALA A 1 758 ? 5.572 56.581 -17.748 1.00 92.31 758 ALA A CA 1
ATOM 5829 C C . ALA A 1 758 ? 6.856 57.398 -17.474 1.00 92.31 758 ALA A C 1
ATOM 5831 O O . ALA A 1 758 ? 7.401 57.334 -16.373 1.00 92.31 758 ALA A O 1
ATOM 5832 N N . ASN A 1 759 ? 7.338 58.171 -18.455 1.00 92.94 759 ASN A N 1
ATOM 5833 C CA . ASN A 1 759 ? 8.573 58.955 -18.401 1.00 92.94 759 ASN A CA 1
ATOM 5834 C C . ASN A 1 759 ? 9.833 58.111 -18.124 1.00 92.94 759 ASN A C 1
ATOM 5836 O O . ASN A 1 759 ? 10.802 58.588 -17.533 1.00 92.94 759 ASN A O 1
ATOM 5840 N N . VAL A 1 760 ? 9.808 56.845 -18.548 1.00 88.12 760 VAL A N 1
ATOM 5841 C CA . VAL A 1 760 ? 10.948 55.934 -18.502 1.00 88.12 760 VAL A CA 1
ATOM 5842 C C . VAL A 1 760 ? 11.610 55.917 -19.878 1.00 88.12 760 VAL A C 1
ATOM 5844 O O . VAL A 1 760 ? 10.952 55.616 -20.874 1.00 88.12 760 VAL A O 1
ATOM 5847 N N . ASP A 1 761 ? 12.907 56.225 -19.938 1.00 84.88 761 ASP A N 1
ATOM 5848 C CA . ASP A 1 761 ? 13.701 56.133 -21.166 1.00 84.88 761 ASP A CA 1
ATOM 5849 C C . ASP A 1 761 ? 14.252 54.708 -21.340 1.00 84.88 761 ASP A C 1
ATOM 5851 O O . ASP A 1 761 ? 15.109 54.298 -20.553 1.00 84.88 761 ASP A O 1
ATOM 5855 N N . PRO A 1 762 ? 13.781 53.932 -22.338 1.00 83.12 762 PRO A N 1
ATOM 5856 C CA . PRO A 1 762 ? 14.255 52.574 -22.540 1.00 83.12 762 PRO A CA 1
ATOM 5857 C C . PRO A 1 762 ? 15.569 52.496 -23.331 1.00 83.12 762 PRO A C 1
ATOM 5859 O O . PRO A 1 762 ? 16.151 51.417 -23.413 1.00 83.12 762 PRO A O 1
ATOM 5862 N N . VAL A 1 763 ? 16.048 53.601 -23.917 1.00 83.25 763 VAL A N 1
ATOM 5863 C CA . VAL A 1 763 ? 17.253 53.631 -24.769 1.00 83.25 763 VAL A CA 1
ATOM 5864 C C . VAL A 1 763 ? 18.486 53.032 -24.077 1.00 83.25 763 VAL A C 1
ATOM 5866 O O . VAL A 1 763 ? 19.119 52.166 -24.683 1.00 83.25 763 VAL A O 1
ATOM 5869 N N . PRO A 1 764 ? 18.800 53.355 -22.802 1.00 74.94 764 PRO A N 1
ATOM 5870 C CA . PRO A 1 764 ? 19.950 52.775 -22.108 1.00 74.94 764 PRO A CA 1
ATOM 5871 C C . PRO A 1 764 ? 19.886 51.255 -21.922 1.00 74.94 764 PRO A C 1
ATOM 5873 O O . PRO A 1 764 ? 20.910 50.658 -21.586 1.00 74.94 764 PRO A O 1
ATOM 5876 N N . TRP A 1 765 ? 18.705 50.644 -22.091 1.00 72.44 765 TRP A N 1
ATOM 5877 C CA . TRP A 1 765 ? 18.511 49.198 -21.993 1.00 72.44 765 TRP A CA 1
ATOM 5878 C C . TRP A 1 765 ? 18.357 48.484 -23.342 1.00 72.44 765 TRP A C 1
ATOM 5880 O O . TRP A 1 765 ? 18.347 47.261 -23.387 1.00 72.44 765 TRP A O 1
ATOM 5890 N N . LEU A 1 766 ? 18.172 49.210 -24.439 1.00 75.00 766 LEU A N 1
ATOM 5891 C CA . LEU A 1 766 ? 17.940 48.601 -25.754 1.00 75.00 766 LEU A CA 1
ATOM 5892 C C . LEU A 1 766 ? 19.122 48.803 -26.689 1.00 75.00 766 LEU A C 1
ATOM 5894 O O . LEU A 1 766 ? 19.421 47.932 -27.501 1.00 75.00 766 LEU A O 1
ATOM 5898 N N . ASP A 1 767 ? 19.802 49.938 -26.559 1.00 74.94 767 ASP A N 1
ATOM 5899 C CA . ASP A 1 767 ? 20.967 50.255 -27.364 1.00 74.94 767 ASP A CA 1
ATOM 5900 C C . ASP A 1 767 ? 22.208 49.774 -26.598 1.00 74.94 767 ASP A C 1
ATOM 5902 O O . ASP A 1 767 ? 22.821 50.494 -25.804 1.00 74.94 767 ASP A O 1
ATOM 5906 N N . ASP A 1 768 ? 22.491 48.484 -26.798 1.00 63.19 768 ASP A N 1
ATOM 5907 C CA . ASP A 1 768 ? 23.525 47.659 -26.168 1.00 63.19 768 ASP A CA 1
ATOM 5908 C C . ASP A 1 768 ? 24.937 48.222 -26.393 1.00 63.19 768 ASP A C 1
ATOM 5910 O O . ASP A 1 768 ? 25.707 47.751 -27.226 1.00 63.19 768 ASP A O 1
ATOM 5914 N N . THR A 1 769 ? 25.277 49.292 -25.675 1.00 65.12 769 THR A N 1
ATOM 5915 C CA . THR A 1 769 ? 26.642 49.812 -25.632 1.00 65.12 769 THR A CA 1
ATOM 5916 C C . THR A 1 769 ? 27.408 48.973 -24.613 1.00 65.12 769 THR A C 1
ATOM 5918 O O . THR A 1 769 ? 27.163 49.145 -23.412 1.00 65.12 769 THR A O 1
ATOM 5921 N N . PRO A 1 770 ? 28.332 48.085 -25.038 1.00 70.44 770 PRO A N 1
ATOM 5922 C CA . PRO A 1 770 ? 29.069 47.243 -24.110 1.00 70.44 770 PRO A CA 1
ATOM 5923 C C . PRO A 1 770 ? 29.835 48.129 -23.130 1.00 70.44 770 PRO A C 1
ATOM 5925 O O . PRO A 1 770 ? 30.559 49.044 -23.529 1.00 70.44 770 PRO A O 1
ATOM 5928 N N . ARG A 1 771 ? 29.665 47.887 -21.833 1.00 75.62 771 ARG A N 1
ATOM 5929 C CA . ARG A 1 771 ? 30.343 48.643 -20.782 1.00 75.62 771 ARG A CA 1
ATOM 5930 C C . ARG A 1 771 ? 31.515 47.838 -20.266 1.00 75.62 771 ARG A C 1
ATOM 5932 O O . ARG A 1 771 ? 31.337 46.766 -19.699 1.00 75.62 771 ARG A O 1
ATOM 5939 N N . THR A 1 772 ? 32.717 48.371 -20.420 1.00 81.00 772 THR A N 1
ATOM 5940 C CA . THR A 1 772 ? 33.887 47.819 -19.741 1.00 81.00 772 THR A CA 1
ATOM 5941 C C . THR A 1 772 ? 33.817 48.190 -18.267 1.00 81.00 772 THR A C 1
ATOM 5943 O O . THR A 1 772 ? 33.809 49.370 -17.916 1.00 81.00 772 THR A O 1
ATOM 5946 N N . ILE A 1 773 ? 33.749 47.181 -17.408 1.00 79.38 773 ILE A N 1
ATOM 5947 C CA . ILE A 1 773 ? 33.785 47.326 -15.958 1.00 79.38 773 ILE A CA 1
ATOM 5948 C C . ILE A 1 773 ? 35.121 46.763 -15.494 1.00 79.38 773 ILE A C 1
ATOM 5950 O O . ILE A 1 773 ? 35.472 45.638 -15.836 1.00 79.38 773 ILE A O 1
ATOM 5954 N N . THR A 1 774 ? 35.861 47.540 -14.707 1.00 84.00 774 THR A N 1
ATOM 5955 C CA . THR A 1 774 ? 37.069 47.058 -14.034 1.00 84.00 774 THR A CA 1
ATOM 5956 C C . THR A 1 774 ? 36.713 46.688 -12.591 1.00 84.00 774 THR A C 1
ATOM 5958 O O . THR A 1 774 ? 36.575 47.586 -11.755 1.00 84.00 774 THR A O 1
ATOM 5961 N N . PRO A 1 775 ? 36.488 45.400 -12.282 1.00 77.62 775 PRO A N 1
ATOM 5962 C CA . PRO A 1 775 ? 36.348 44.907 -10.912 1.00 77.62 775 PRO A CA 1
ATOM 5963 C C . PRO A 1 775 ? 37.602 45.159 -10.053 1.00 77.62 775 PRO A C 1
ATOM 5965 O O . PRO A 1 775 ? 38.662 45.557 -10.534 1.00 77.62 775 PRO A O 1
ATOM 5968 N N . ARG A 1 776 ? 37.471 44.952 -8.734 1.00 76.00 776 ARG A N 1
ATOM 5969 C CA . ARG A 1 776 ? 38.528 45.224 -7.734 1.00 76.00 776 ARG A CA 1
ATOM 5970 C C . ARG A 1 776 ? 39.809 44.403 -7.921 1.00 76.00 776 ARG A C 1
ATOM 5972 O O . ARG A 1 776 ? 40.850 44.822 -7.428 1.00 76.00 776 ARG A O 1
ATOM 5979 N N . ASP A 1 777 ? 39.720 43.251 -8.571 1.00 85.62 777 ASP A N 1
ATOM 5980 C CA . ASP A 1 777 ? 40.841 42.378 -8.944 1.00 85.62 777 ASP A CA 1
ATOM 5981 C C . ASP A 1 777 ? 41.604 42.876 -10.187 1.00 85.62 777 ASP A C 1
ATOM 5983 O O . ASP A 1 777 ? 42.674 42.360 -10.494 1.00 85.62 777 ASP A O 1
ATOM 5987 N N . GLY A 1 778 ? 41.121 43.941 -10.837 1.00 82.38 778 GLY A N 1
ATOM 5988 C CA . GLY A 1 778 ? 41.869 44.729 -11.815 1.00 82.38 778 GLY A CA 1
ATOM 5989 C C . GLY A 1 778 ? 41.766 44.248 -13.259 1.00 82.38 778 GLY A C 1
ATOM 5990 O O . GLY A 1 778 ? 42.213 44.974 -14.147 1.00 82.38 778 GLY A O 1
ATOM 5991 N N . GLU A 1 779 ? 41.152 43.092 -13.524 1.00 82.38 779 GLU A N 1
ATOM 5992 C CA . GLU A 1 779 ? 40.923 42.626 -14.894 1.00 82.38 779 GLU A CA 1
ATOM 5993 C C . GLU A 1 779 ? 39.618 43.205 -15.455 1.00 82.38 779 GLU A C 1
ATOM 5995 O O . GLU A 1 779 ? 38.537 42.852 -14.984 1.00 82.38 779 GLU A O 1
ATOM 6000 N N . PRO A 1 780 ? 39.673 44.105 -16.454 1.00 82.50 780 PRO A N 1
ATOM 6001 C CA . PRO A 1 780 ? 38.467 44.643 -17.060 1.00 82.50 780 PRO A CA 1
ATOM 6002 C C . PRO A 1 780 ? 37.699 43.544 -17.797 1.00 82.50 780 PRO A C 1
ATOM 6004 O O . PRO A 1 780 ? 38.265 42.838 -18.630 1.00 82.50 780 PRO A O 1
ATOM 6007 N N . PHE A 1 781 ? 36.392 43.458 -17.558 1.00 73.31 781 PHE A N 1
ATOM 6008 C CA . PHE A 1 781 ? 35.491 42.647 -18.371 1.00 73.31 781 PHE A CA 1
ATOM 6009 C C . PHE A 1 781 ? 34.402 43.512 -19.000 1.00 73.31 781 PHE A C 1
ATOM 6011 O O . PHE A 1 781 ? 33.998 44.549 -18.471 1.00 73.31 781 PHE A O 1
ATOM 6018 N N . THR A 1 782 ? 33.937 43.093 -20.171 1.00 75.56 782 THR A N 1
ATOM 6019 C CA . THR A 1 782 ? 32.892 43.792 -20.916 1.00 75.56 782 THR A CA 1
ATOM 6020 C C . THR A 1 782 ? 31.530 43.219 -20.544 1.00 75.56 782 THR A C 1
ATOM 6022 O O . THR A 1 782 ? 31.277 42.033 -20.735 1.00 75.56 782 THR A O 1
ATOM 6025 N N . LEU A 1 783 ? 30.651 44.071 -20.021 1.00 68.31 783 LEU A N 1
ATOM 6026 C CA . LEU A 1 783 ? 29.248 43.770 -19.777 1.00 68.31 783 LEU A CA 1
ATOM 6027 C C . LEU A 1 783 ? 28.422 44.260 -20.973 1.00 68.31 783 LEU A C 1
ATOM 6029 O O . LEU A 1 783 ? 28.407 45.455 -21.260 1.00 68.31 783 LEU A O 1
ATOM 6033 N N . ALA A 1 784 ? 27.730 43.348 -21.644 1.00 69.62 784 ALA A N 1
ATOM 6034 C CA . ALA A 1 784 ? 26.759 43.642 -22.695 1.00 69.62 784 ALA A CA 1
ATOM 6035 C C . ALA A 1 784 ? 25.469 42.867 -22.407 1.00 69.62 784 ALA A C 1
ATOM 6037 O O . ALA A 1 784 ? 25.508 41.821 -21.752 1.00 69.62 784 ALA A O 1
ATOM 6038 N N . MET A 1 785 ? 24.331 43.378 -22.862 1.00 69.50 785 MET A N 1
ATOM 6039 C CA . MET A 1 785 ? 23.073 42.643 -22.840 1.00 69.50 785 MET A CA 1
ATOM 6040 C C . MET A 1 785 ? 22.956 41.827 -24.114 1.00 69.50 785 MET A C 1
ATOM 6042 O O . MET A 1 785 ? 23.137 42.342 -25.208 1.00 69.50 785 MET A O 1
ATOM 6046 N N . THR A 1 786 ? 22.671 40.533 -23.981 1.00 72.12 786 THR A N 1
ATOM 6047 C CA . THR A 1 786 ? 22.621 39.670 -25.157 1.00 72.12 786 THR A CA 1
ATOM 6048 C C . THR A 1 786 ? 21.574 40.154 -26.153 1.00 72.12 786 THR A C 1
ATOM 6050 O O . THR A 1 786 ? 20.401 40.332 -25.823 1.00 72.12 786 THR A O 1
ATOM 6053 N N . SER A 1 787 ? 22.021 40.389 -27.382 1.00 76.00 787 SER A N 1
ATOM 6054 C CA . SER A 1 787 ? 21.152 40.743 -28.500 1.00 76.00 787 SER A CA 1
ATOM 6055 C C . SER A 1 787 ? 20.660 39.510 -29.251 1.00 76.00 787 SER A C 1
ATOM 6057 O O . SER A 1 787 ? 19.817 39.658 -30.131 1.00 76.00 787 SER A O 1
ATOM 6059 N N . ASP A 1 788 ? 21.151 38.306 -28.916 1.00 85.12 788 ASP A N 1
ATOM 6060 C CA . ASP A 1 788 ? 20.716 37.058 -29.538 1.00 85.12 788 ASP A CA 1
ATOM 6061 C C . ASP A 1 788 ? 19.365 36.609 -28.948 1.00 85.12 788 ASP A C 1
ATOM 6063 O O . ASP A 1 788 ? 19.320 36.115 -27.817 1.00 85.12 788 ASP A O 1
ATOM 6067 N N . PRO A 1 789 ? 18.246 36.718 -29.693 1.00 83.25 789 PRO A N 1
ATOM 6068 C CA . PRO A 1 789 ? 16.927 36.348 -29.182 1.00 83.25 789 PRO A CA 1
ATOM 6069 C C . PRO A 1 789 ? 16.815 34.860 -28.812 1.00 83.25 789 PRO A C 1
ATOM 6071 O O . PRO A 1 789 ? 15.897 34.483 -28.087 1.00 83.25 789 PRO A O 1
ATOM 6074 N N . ILE A 1 790 ? 17.726 33.999 -29.282 1.00 85.69 790 ILE A N 1
ATOM 6075 C CA . ILE A 1 790 ? 17.748 32.579 -28.911 1.00 85.69 790 ILE A CA 1
ATOM 6076 C C . ILE A 1 790 ? 18.317 32.359 -27.502 1.00 85.69 790 ILE A C 1
ATOM 6078 O O . ILE A 1 790 ? 17.944 31.381 -26.846 1.00 85.69 790 ILE A O 1
ATOM 6082 N N . GLU A 1 791 ? 19.171 33.252 -26.993 1.00 81.25 791 GLU A N 1
ATOM 6083 C CA . GLU A 1 791 ? 19.751 33.098 -25.653 1.00 81.25 791 GLU A CA 1
ATOM 6084 C C . GLU A 1 791 ? 18.702 33.186 -24.539 1.00 81.25 791 GLU A C 1
ATOM 6086 O O . GLU A 1 791 ? 18.854 32.517 -23.518 1.00 81.25 791 GLU A O 1
ATOM 6091 N N . VAL A 1 792 ? 17.586 33.886 -24.766 1.00 77.00 792 VAL A N 1
ATOM 6092 C CA . VAL A 1 792 ? 16.437 33.916 -23.842 1.00 77.00 792 VAL A CA 1
ATOM 6093 C C . VAL A 1 792 ? 15.917 32.502 -23.555 1.00 77.00 792 VAL A C 1
ATOM 6095 O O . VAL A 1 792 ? 15.666 32.140 -22.405 1.00 77.00 792 VAL A O 1
ATOM 6098 N N . PHE A 1 793 ? 15.832 31.654 -24.581 1.00 80.94 793 PHE A N 1
ATOM 6099 C CA . PHE A 1 793 ? 15.413 30.263 -24.414 1.00 80.94 793 PHE A CA 1
ATOM 6100 C C . PHE A 1 793 ? 16.508 29.400 -23.775 1.00 80.94 793 PHE A C 1
ATOM 6102 O O . PHE A 1 793 ? 16.214 28.490 -22.997 1.00 80.94 793 PHE A O 1
ATOM 6109 N N . ALA A 1 794 ? 17.779 29.689 -24.070 1.00 74.50 794 ALA A N 1
ATOM 6110 C CA . ALA A 1 794 ? 18.907 29.005 -23.442 1.00 74.50 794 ALA A CA 1
ATOM 6111 C C . ALA A 1 794 ? 18.989 29.301 -21.934 1.00 74.50 794 ALA A C 1
ATOM 6113 O O . ALA A 1 794 ? 19.335 28.407 -21.161 1.00 74.50 794 ALA A O 1
ATOM 6114 N N . MET A 1 795 ? 18.615 30.511 -21.504 1.00 73.25 795 MET A N 1
ATOM 6115 C CA . MET A 1 795 ? 18.501 30.871 -20.089 1.00 73.25 795 MET A CA 1
ATOM 6116 C C . MET A 1 795 ? 17.415 30.055 -19.385 1.00 73.25 795 MET A C 1
ATOM 6118 O O . MET A 1 795 ? 17.696 29.470 -18.341 1.00 73.25 795 MET A O 1
ATOM 6122 N N . GLY A 1 796 ? 16.219 29.932 -19.971 1.00 66.75 796 GLY A N 1
ATOM 6123 C CA . GLY A 1 796 ? 15.158 29.076 -19.419 1.00 66.75 796 GLY A CA 1
ATOM 6124 C C . GLY A 1 796 ? 15.608 27.618 -19.258 1.00 66.75 796 GLY A C 1
ATOM 6125 O O . GLY A 1 796 ? 15.398 27.002 -18.214 1.00 66.75 796 GLY A O 1
ATOM 6126 N N . ALA A 1 797 ? 16.338 27.091 -20.247 1.00 64.62 797 ALA A N 1
ATOM 6127 C CA . ALA A 1 797 ? 16.921 25.753 -20.175 1.00 64.62 797 ALA A CA 1
ATOM 6128 C C . ALA A 1 797 ? 18.027 25.613 -19.108 1.00 64.62 797 ALA A C 1
ATOM 6130 O O . ALA A 1 797 ? 18.189 24.529 -18.546 1.00 64.62 797 ALA A O 1
ATOM 6131 N N . HIS A 1 798 ? 18.796 26.675 -18.843 1.00 62.34 798 HIS A N 1
ATOM 6132 C CA . HIS A 1 798 ? 19.908 26.670 -17.888 1.00 62.34 798 HIS A CA 1
ATOM 6133 C C . HIS A 1 798 ? 19.454 26.818 -16.432 1.00 62.34 798 HIS A C 1
ATOM 6135 O O . HIS A 1 798 ? 20.018 26.171 -15.554 1.00 62.34 798 HIS A O 1
ATOM 6141 N N . PHE A 1 799 ? 18.435 27.643 -16.179 1.00 62.34 799 PHE A N 1
ATOM 6142 C CA . PHE A 1 799 ? 17.914 27.891 -14.832 1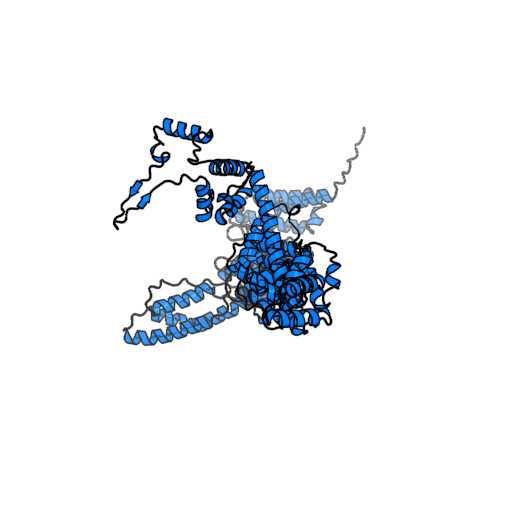.00 62.34 799 PHE A CA 1
ATOM 6143 C C . PHE A 1 799 ? 16.748 26.977 -14.446 1.00 62.34 799 PHE A C 1
ATOM 6145 O O . PHE A 1 799 ? 16.255 27.075 -13.327 1.00 62.34 799 PHE A O 1
ATOM 6152 N N . GLU A 1 800 ? 16.298 26.111 -15.361 1.00 55.50 800 GLU A N 1
ATOM 6153 C CA . GLU A 1 800 ? 15.092 25.286 -15.191 1.00 55.50 800 GLU A CA 1
ATOM 6154 C C . GLU A 1 800 ? 13.859 26.126 -14.785 1.00 55.50 800 GLU A C 1
ATOM 6156 O O . GLU A 1 800 ? 12.925 25.638 -14.152 1.00 55.50 800 GLU A O 1
ATOM 6161 N N . THR A 1 801 ? 13.851 27.414 -15.140 1.00 48.88 801 THR A N 1
ATOM 6162 C CA . THR A 1 801 ? 12.769 28.350 -14.830 1.00 48.88 801 THR A CA 1
ATOM 6163 C C . THR A 1 801 ? 11.706 28.305 -15.915 1.00 48.88 801 THR A C 1
ATOM 6165 O O . THR A 1 801 ? 12.029 28.229 -17.100 1.00 48.88 801 THR A O 1
ATOM 6168 N N . CYS A 1 802 ? 10.441 28.406 -15.508 1.00 40.47 802 CYS A N 1
ATOM 6169 C CA . CYS A 1 802 ? 9.307 28.564 -16.414 1.00 40.47 802 CYS A CA 1
ATOM 6170 C C . CYS A 1 802 ? 9.408 29.930 -17.112 1.00 40.47 802 CYS A C 1
ATOM 6172 O O . CYS A 1 802 ? 9.106 30.953 -16.495 1.00 40.47 802 CYS A O 1
ATOM 6174 N N . LEU A 1 803 ? 9.876 29.943 -18.358 1.00 46.66 803 LEU A N 1
ATOM 6175 C CA . LEU A 1 803 ? 9.424 30.919 -19.346 1.00 46.66 803 LEU A CA 1
ATOM 6176 C C . LEU A 1 803 ? 8.331 30.254 -20.169 1.00 46.66 803 LEU A C 1
ATOM 6178 O O . LEU A 1 803 ? 8.601 29.129 -20.654 1.00 46.66 803 LEU A O 1
#

Secondary structure (DSSP, 8-state):
------------HHHHHHHHHHHHHTTGGGSEEEETTEEEESSTT-EE---HHHHHHHHHHHHHHHHH-TTTTHHHHS-HHHHHHHHHHHHHHHHHHHTT-------GGGS-HHHHHHHHHHTTSTTHHHHHHHH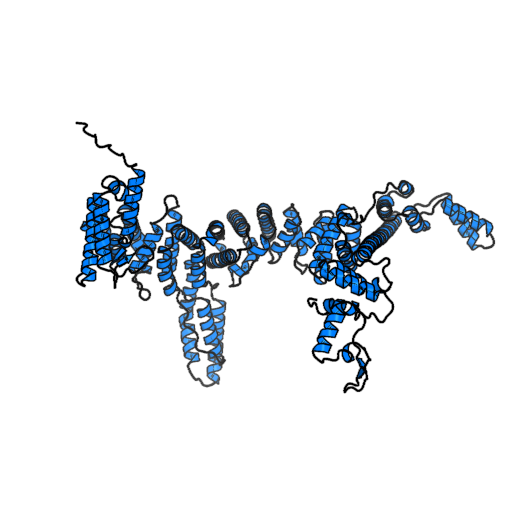HHHTT-HHHHHHHHHHHHHTTTGGGGG-S-BTTB-HHHHHHHHHHHHH---TTS-HHHHHHHHHHHHHHHT--PBPHHHHHHHHHHHHHHHTT---PPPPPPPBSHHHHHHHHHHHHHS-HHHHHHHHHHHHHH-HHHHHHHHHHHHHHHHHHHHHHHHHHHS---HHHHHHHHHHHHHHHHHHHHTPPPP--HHHHHHHHHHHTSGGGHHHHHHHHHHHHHS-GGG-HHHHHHHHHHHHHHHHH-TT-TTHHHHHHHHHHHHHTT--GGGGGGGHHHHHSS----HHHHHHTT--HHHHHHHHHHHHHHHHTT---TTHHHHHHHHHHTT---HHHHHHHHHHHTTS-S---HHHHHHHHHHS-S-HHHHHHHHHHHHHHHHHS-HHHHHHHHHHHHHHHHTT-HHHHHHHHHTT-HHHHHHHHHHHTTS-GGGPPPSS-----GGGGGS-GGGHHHHHHHHHH-TTHHHHHHHHHTTTS--HHHHHHHHHHHHTT--SHHHHHHHHHHHHHHHS--PPPHHHHHHHHHHHHHHHHHHHHHHHHHHHHHHHHHHHHHHTT-SS--GGGGSHHHHHHHHHGGGS-HHHHHHHHHHHHHHHSSSP---TTSHHHHHHHHHHHHTT---HHHHS--PEEE--TTS--EEE-----TTHHHHHHHHHT---

Mean predicted aligned error: 10.19 Å

Solvent-accessible surface area (backbone atoms only — not comparable to full-atom values): 43939 Å² total; per-residue (Å²): 141,81,86,78,76,81,80,79,72,79,67,54,73,64,63,51,35,54,50,44,50,59,49,49,62,71,44,48,73,67,38,17,37,87,48,101,82,36,38,28,20,60,69,67,66,40,76,37,76,72,46,73,66,59,50,54,49,43,53,49,48,55,53,45,42,57,71,78,28,66,82,36,45,42,79,74,55,50,55,59,68,59,41,47,54,51,54,50,52,54,48,51,43,52,55,26,47,68,70,74,67,50,72,86,86,79,52,56,89,73,43,59,69,71,55,36,48,55,38,55,66,33,51,84,44,89,53,9,61,23,34,51,46,42,45,52,33,30,58,74,40,58,68,62,35,49,48,33,50,51,46,48,64,75,39,50,76,69,52,56,57,44,64,64,62,55,85,92,46,57,30,37,56,46,55,41,25,48,31,43,49,39,62,62,66,65,93,86,62,67,58,67,49,30,42,46,9,40,51,36,50,52,47,33,52,61,38,72,18,55,32,42,66,45,46,52,47,33,54,51,34,47,43,34,37,56,70,70,44,101,53,72,88,59,66,82,47,55,54,38,38,77,54,50,54,63,47,48,43,55,47,52,40,46,56,65,68,23,37,52,41,25,23,44,42,43,43,39,20,34,54,34,69,33,35,50,55,41,34,50,50,48,66,73,40,46,67,58,52,52,52,45,49,54,57,52,70,54,91,62,64,73,72,66,41,54,62,55,40,53,57,50,42,54,50,48,53,48,52,62,74,65,51,63,70,72,65,57,58,68,55,43,54,52,38,34,53,49,41,29,36,78,91,36,52,88,42,44,64,28,52,36,45,28,36,60,31,53,60,75,91,67,40,38,44,26,28,30,31,43,49,39,49,52,43,53,52,62,71,69,31,88,85,51,95,40,46,47,50,51,33,41,38,51,17,54,40,34,67,72,64,47,55,73,44,52,48,42,62,47,42,54,42,41,63,41,101,50,94,74,63,63,53,60,69,50,34,60,89,48,53,69,70,51,42,46,45,43,49,51,23,40,43,55,30,14,74,73,74,56,47,53,73,63,43,60,53,37,39,39,12,38,44,68,40,66,54,82,54,50,67,58,44,35,51,43,39,63,76,42,64,89,53,80,78,84,58,45,40,41,54,37,31,22,22,61,42,46,33,87,82,41,62,71,47,31,50,64,46,37,53,58,49,48,59,46,49,76,81,43,59,74,71,51,46,49,35,38,17,54,44,30,41,52,21,30,77,31,72,21,16,69,44,54,50,56,35,49,78,66,66,40,50,68,61,48,42,53,47,20,65,45,46,69,73,43,59,78,95,68,63,78,64,46,36,47,96,62,93,64,74,74,51,75,80,47,63,74,88,36,39,67,28,50,50,52,19,42,23,38,33,95,58,27,67,62,54,47,48,66,75,34,36,90,71,59,56,54,69,71,57,50,51,51,49,44,55,59,44,64,78,55,76,84,45,78,71,54,55,56,51,40,55,52,50,54,49,40,70,77,52,71,66,76,70,53,72,75,52,46,54,54,50,27,55,54,38,39,52,49,23,39,54,47,21,51,53,49,44,49,51,53,42,49,52,51,36,50,52,46,48,26,60,72,35,74,41,95,69,82,54,76,72,49,68,39,74,72,44,37,54,49,57,54,55,50,67,76,44,55,76,70,59,26,50,54,51,19,50,43,56,50,43,63,71,46,73,81,78,54,76,60,62,85,40,68,70,46,41,52,51,53,49,51,38,46,74,70,73,43,78,61,58,86,78,66,60,69,69,66,41,77,43,68,51,96,88,65,64,68,45,75,50,66,67,85,65,54,68,64,52,62,57,52,48,31,69,71,68,75,46,92,120

pLDDT: mean 90.6, std 9.08, range [35.69, 98.25]

Sequence (803 aa):
MRTSEPKDRKRSGAGDRRRAGGYLVQLSWLEGFPDAGGWRAIEGDRLITLEGGAVAKARRIARTVMREHPQALPKLVGDVERWWAIVDAKLRWCSAAIAGTAEALDVLPLLPVRLTQAVRELAGTTAGEAARVAAIAWVAEPDVLDEIVGWLAAHRQALRVVEEPVGELPPWRVMLALARLAVIGASGKPRAVRERGVDALLALCAVDAPDPFPALDVTRNVESRLRRQNATEAPVPNRSRPRVVPWIVSVATCDDDARQRILAGASEAQIAEALLPWEAWERQHAGLMARANELAAVEFDAKDKAVHDVRVIQKLEKARAQAPVPVSVADALDELRMLGHPALAPRTGSIVRLLAALPAALGPAARARMLVHAVRIAATSEVHEHVEWVWDALAEALDDSAPLELLAPWKRALTTEGRMYVEQDLAEDLKRADVQRLVRVLIDLAWRGQVAREDPGRARAWLAAGSTDEILVADLVAALRDVEGYLLVEVARGALAIAERTVADVVAIAKPLLELTKSSRHYSVRQLSVLFEHAANTGGGWIMRAALEAKQGEALTTIADTMKLLPKSKWPPLTRETKASWIERYPVALAPALRRLASVDPDAERSAAKRLATDLPEPEALEREIAALRTRLGNAGAAKRLANLEARLAKPTLPSPARLTKLAAKLERAAREIGLQRFTSEITRGASARVMKAFGMTQLPEWAMAPKTIALLFALLDLEDADREIAGRLVRARSGPPPWDLRDEQPNREFLAQMRQANVDPVPWLDDTPRTITPRDGEPFTLAMTSDPIEVFAMGAHFETCL